Protein AF-0000000080796383 (afdb_homodimer)

pLDDT: mean 95.77, std 6.13, range [30.25, 98.94]

Organism: Ignicoccus hospitalis (strain KIN4/I / DSM 18386 / JCM 14125) (NCBI:txid453591)

Sequence (1208 aa):
MERKILFIDLSRTRIDEVEVDDYLHTRFLGGKGFCTYFIYKYAQPCADPYGPRNVAVIAAGALAGYAPASGKTCFGAVSPLTGLIHDSYAGEVLGPKLRMAGYDAIVITGKSEEPVYIYVTEEGTEILSADDIWGHSTSKATKVLKERHGKKSSVAVVGPAAENKVRYASVIVDYHRAAGRGGIGAIWASKGLKAVVVKAAKPLPEPALGRKAWREVATKLYKKFQALGSSFSRYGTNNGLVTADKLGMAPHYNFKYPHLGDVGELKGENVVKLAKGPHEVEDQSVFGYMCPIKCSKVVKDEGIKSEYEHLGMLGAADGIYKLMDVLKAIKIVNDLGLDSISSGNVIGWTAESEEKGLLNGVMKWGDGEKQRKLLEEIAYRKGIGAVLAEGVKRASEILGFGKEWAVHVKGLEAPAWDPRGLLGFGLSYATADVGASHLRGWPRPHRPPTDSALKALDSLLYDRDKTSVADHMGTCVFLAYDFPDWSELLKVVYGLDYDTEELRKLSQRTESLARLWALKVGYTSDDDTVPPRWMEPVPKGPNAGLKAFISWEDLEVSKREYYKRRGWSPREGVPLPSTLKSLDLHFAVEDAELLLRKLEPEYYMERKILFIDLSRTRIDEVEVDDYLHTRFLGGKGFCTYFIYKYAQPCADPYGPRNVAVIAAGALAGYAPASGKTCFGAVSPLTGLIHDSYAGEVLGPKLRMAGYDAIVITGKSEEPVYIYVTEEGTEILSADDIWGHSTSKATKVLKERHGKKSSVAVVGPAAENKVRYASVIVDYHRAAGRGGIGAIWASKGLKAVVVKAAKPLPEPALGRKAWREVATKLYKKFQALGSSFSRYGTNNGLVTADKLGMAPHYNFKYPHLGDVGELKGENVVKLAKGPHEVEDQSVFGYMCPIKCSKVVKDEGIKSEYEHLGMLGAADGIYKLMDVLKAIKIVNDLGLDSISSGNVIGWTAESEEKGLLNGVMKWGDGEKQRKLLEEIAYRKGIGAVLAEGVKRASEILGFGKEWAVHVKGLEAPAWDPRGLLGFGLSYATADVGASHLRGWPRPHRPPTDSALKALDSLLYDRDKTSVADHMGTCVFLAYDFPDWSELLKVVYGLDYDTEELRKLSQRTESLARLWALKVGYTSDDDTVPPRWMEPVPKGPNAGLKAFISWEDLEVSKREYYKRRGWSPREGVPLPSTLKSLDLHFAVEDAELLLRKLEPEYY

Secondary structure (DSSP, 8-state):
---EEEEEETTTTEEEEEE--HHHHHHT-STHHHHHHHHHHHSPTTS-TTSTT--EEEEE-TTTTTSTT---EEEEEE-TTTSSEEEEEE-SSHHHHHHHTT-SEEEEES--SS-EEEEEESS-EEEEE-TTTTT--HHHHHHHHHHHH-TT-EEEE--HHHHTT-TTB-EEETTTEEE-GGGHHHHHHHTTEEEEEEE--PPPPPPTT-HHHHHHHHHHHHHHHHHT--HHHHHTTTTHHHHHHHHT---HHHHTBS--S--TT--HHHHHHHBPPTTT-S-GGGG-TT-SS----EETTTTEEP-HHHIIIIIGGGT---HHHHHHHHHHHHHHTB-HHHHHHHHHHHHHHHHTTSS-SS--TT-HHHHHHHHHHHHTT-THHHHHTT-HHHHHHHHT--GGG--EETTEEP-S--GGGSTTHHHHHHH-SSSS-TTS---SS---S-S-GGGGHHHHHHHHHHHHHHHHHT--TTS---HHHHHHHHHHHH-----HHHHHHHHHHHHHHHHHHHHHTT--GGGS---GGGGSPP-SSTTTT--SSS-HHHHHHHHHHHHHHHTB-TTT-PBPHHHHHHTT-GGGHHHHHHHHHHHS----/---EEEEEETTTTEEEEEE--HHHHHHT-STHHHHHHHHHHHSPTTS-TTSTT--EEEEE-TTTTTSTT---EEEEEE-TTTSSEEEEEE-SSHHHHHHHTT-SEEEEES--SS-EEEEEESS-EEEEE-TTTTT--HHHHHHHHHHHH-TT-EEEE--HHHHTT-TTB-EEETTTEEE-GGGHHHHHHHTTEEEEEEE--PPPPPPTT-HHHHHHHHHHHHHHHHHT--HHHHHTTTTHHHHHHHTT---HHHHTBS--S--TT--HHHHHHHBPPTTT-S-GGGG-TT-SS----EETTTTEEP-HHHIIIIIGGGT---HHHHHHHHHHHHHHTB-HHHHHHHHHHHHHHHHTTSS-SS--TT-HHHHHHHHHHHHTT-THHHHHTT-HHHHHHHHT--GGG--EETTEEP-S--GGGSTTHHHHHHH-SSSS-TTS---SS---S-S-GGGGHHHHHHHHHHHHHHHHHT--TTS---HHHHHHHHHHHH-----HHHHHHHHHHHHHHHHHHHHHTT--GGGS---GGGGSPP-SSTTTT--SSS-HHHHHHHHHHHHHHHTB-TTT-PBPHHHHHHTT-GGGHHHHHHHHHHHS----

Radius of gyration: 31.51 Å; Cα contacts (8 Å, |Δi|>4): 3062; chains: 2; bounding box: 61×100×76 Å

Solvent-accessible surface area (backbone atoms only — not comparable to full-atom values): 56801 Å² total; per-residue (Å²): 129,92,47,25,32,38,39,34,32,41,59,76,70,43,79,44,80,40,72,60,49,70,63,52,56,70,61,31,53,13,4,46,26,47,32,47,49,50,35,69,69,63,29,52,69,52,35,60,42,62,42,47,51,32,31,42,27,42,15,18,11,57,34,30,70,66,39,58,25,8,9,32,18,25,42,19,23,50,14,63,42,54,68,28,62,29,78,21,49,30,46,16,50,47,19,27,26,35,40,25,29,57,27,44,29,39,40,40,33,37,36,31,94,55,46,22,27,38,42,36,27,67,89,46,74,46,82,41,81,25,64,90,45,62,79,31,35,25,50,57,38,45,52,53,50,25,70,74,71,33,82,84,36,35,37,37,26,34,9,36,9,4,68,57,57,16,24,41,3,7,29,33,29,70,76,68,32,46,21,25,56,48,6,49,12,14,42,37,31,51,26,19,36,43,34,44,35,37,42,42,81,47,77,65,78,75,30,61,59,31,64,67,57,38,49,54,53,35,50,52,51,39,49,52,56,44,66,64,52,51,78,33,43,73,36,25,48,26,38,42,44,55,52,24,27,71,54,20,12,18,25,28,54,53,50,65,34,26,29,79,90,68,62,70,47,46,38,20,67,57,52,49,72,44,26,47,52,85,86,63,47,85,62,66,52,70,37,34,33,65,37,74,53,45,34,64,38,38,26,58,100,71,67,42,67,64,38,24,53,45,50,22,15,53,8,34,10,32,46,28,44,50,47,69,53,35,52,52,42,51,47,49,29,52,28,32,13,41,15,48,38,47,50,14,43,40,50,11,39,44,20,52,36,27,74,71,64,78,44,80,94,72,40,59,72,42,43,52,69,52,49,48,50,46,54,51,25,22,32,67,29,40,76,70,18,14,48,53,23,49,33,45,55,51,30,21,60,46,53,70,48,57,62,58,56,31,60,33,15,61,42,26,40,39,58,53,63,40,33,31,27,27,31,25,30,33,58,22,27,17,65,31,71,61,14,29,43,80,78,41,19,64,32,65,74,86,39,58,20,86,50,61,39,62,79,26,44,69,40,25,53,52,34,25,26,49,45,41,38,30,40,19,31,4,35,49,85,86,49,89,73,51,60,68,58,52,26,52,48,36,29,28,46,68,61,38,91,47,52,59,69,58,46,40,44,42,24,51,45,47,51,46,52,37,44,50,49,35,47,67,45,30,50,49,48,85,53,51,37,71,32,55,53,50,63,43,56,30,82,48,63,90,36,47,63,31,15,21,44,77,38,75,66,45,48,54,54,36,51,31,50,50,21,50,75,68,39,19,36,61,80,58,46,47,48,31,51,68,46,30,49,76,61,70,36,62,89,52,29,64,58,33,54,52,47,43,53,71,76,54,56,74,76,122,128,92,48,26,33,38,39,34,32,42,60,77,71,42,79,45,80,40,74,59,49,70,62,53,55,70,59,32,51,14,4,46,27,47,30,46,50,51,35,70,70,62,28,52,71,52,35,61,42,63,42,47,52,30,31,42,26,42,15,18,10,57,34,30,70,66,39,58,24,7,9,33,18,26,42,19,24,50,14,63,43,55,67,28,63,29,78,22,50,29,45,15,50,50,18,27,28,36,41,24,29,58,30,44,31,40,41,40,34,36,36,31,95,54,44,20,27,38,41,37,28,65,88,45,74,46,81,41,82,26,65,90,46,62,79,32,35,25,50,58,38,45,51,54,50,26,70,73,70,32,80,83,36,34,37,38,28,34,9,37,9,4,68,59,55,17,23,41,4,7,30,35,29,70,76,69,30,46,22,25,56,49,7,50,11,14,43,36,31,50,26,20,36,44,34,43,37,35,43,42,81,48,77,65,80,77,31,62,59,31,62,67,56,38,50,53,54,34,49,52,51,39,50,53,58,45,65,64,53,50,80,32,43,72,38,25,49,25,38,41,43,54,53,25,28,72,55,19,12,18,25,26,55,52,49,64,33,27,30,78,89,68,63,72,48,48,38,22,68,56,51,50,72,43,26,47,51,84,86,64,47,84,62,66,53,67,35,33,33,65,38,75,55,44,35,63,40,38,27,56,100,70,68,40,68,63,40,25,53,45,49,22,16,54,8,33,10,32,47,28,47,51,46,68,51,34,52,53,42,50,46,48,28,52,30,32,11,40,14,48,38,47,50,13,44,41,50,11,39,44,19,52,36,26,73,72,65,78,44,79,93,73,40,60,72,41,42,51,67,51,49,48,52,46,53,51,25,22,31,67,28,39,77,70,18,13,47,53,24,50,33,46,56,51,29,21,61,48,52,71,49,57,64,58,58,32,60,34,15,62,42,27,41,37,56,52,64,38,32,33,26,27,32,24,30,32,57,23,26,17,66,33,71,62,15,29,42,80,76,41,20,64,32,65,73,87,40,59,19,86,50,61,40,60,80,26,44,68,40,24,53,50,35,25,26,50,46,39,37,31,40,18,31,4,36,48,85,87,50,88,75,52,59,69,57,53,26,52,49,38,29,28,46,69,60,39,91,48,51,61,68,60,45,40,46,41,27,51,43,46,48,45,54,38,46,50,49,35,46,66,43,29,50,51,47,84,52,50,37,72,33,56,52,50,63,42,54,30,80,49,66,88,36,48,62,31,15,22,46,78,38,75,64,43,49,55,54,35,50,29,50,51,22,49,76,69,38,19,38,61,78,58,47,47,51,32,51,69,44,30,50,75,59,70,36,62,89,52,29,63,59,33,54,52,48,43,54,70,76,52,55,76,77,121

Nearest PDB structures (foldseek):
  1aor-assembly1_B  TM=9.214E-01  e=1.425E-47  Pyrococcus furiosus
  1b4n-assembly1_D  TM=9.292E-01  e=7.578E-45  Pyrococcus furiosus
  6x6u-assembly1_C  TM=8.856E-01  e=2.148E-41  Pyrococcus furiosus COM1
  8c0z-assembly1_A  TM=9.090E-01  e=2.581E-39  Aromatoleum aromaticum
  4z3w-assembly1_C  TM=8.471E-01  e=1.278E-35  Geobacter metallireducens GS-15

InterPro domains:
  IPR001203 Aldehyde ferredoxin oxidoreductase, C-terminal [PF01314] (219-585)
  IPR013983 Aldehyde ferredoxin oxidoreductase, N-terminal [PF02730] (4-199)
  IPR013983 Aldehyde ferredoxin oxidoreductase, N-terminal [SM00790] (1-202)
  IPR013984 Aldehyde ferredoxin oxidoreductase, domain 2 [G3DSA:1.10.569.10] (236-418)
  IPR013985 Aldehyde ferredoxin oxidoreductase, domain 3 [G3DSA:1.10.599.10] (234-585)
  IPR036021 Aldehyde ferredoxin oxidoreductase-like, C-terminal [SSF48310] (211-593)
  IPR036503 Aldehyde ferredoxin oxidoreductase, N-terminal domain superfamily [G3DSA:3.60.9.10] (1-205)
  IPR036503 Aldehyde ferredoxin oxidoreductase, N-terminal domain superfamily [SSF56228] (3-203)
  IPR051919 Tungsten-dependent aldehyde ferredoxin oxidoreductase [PTHR30038] (2-586)

Foldseek 3Di:
DWAWEWEAEQAVRDIDIDTDDPCLCQQQQKFLSVLLVCQLVQADQQPQLLAQRKKWKKFQFNCQPLAAQQFWIWIWIQANQQSFTDTFIWGFRQQVLCQLLRHGMYMYGAAHPAAWEWEGHVVGIHIGHPNVCAQFFPVVSLVVVCVVPHVPKKKWFWFLLLLQLLRQFWIAIPLAITSTGRNSSVSCNSRSYGMYIGDGDHDHDAFPQGPVLSCVLNVVQQVVQLVVADPLLQQNQQQVQVVQQQLLFFCALLNLASHDPDLACSHSVNLSVQFDDCVPDPDNSCQGDNYSRSRWTQGPPLRHTDHNLLCRQVDRLQQARDPVLSSVLSSLCSRRRHRSNQLSNLLSLVQVCVVVVNDPPQGHRRPSPSSSVLSVCLSNVHDCSVLSSSTQVSSCVVSVHRLQSRFKFSSIHATGTQLQSFQLQQLQQLLDLSIHDSLQFDFDDGDGNPDQSLVRLVRRLQSNLFSLLCSNRSRDPSGPDDQVSVQSSCCRRPVDRDHSVSSSLSSLQSSLSSLLSCVSNPDWSVSSGTRNSQQDANCDHPSGGTHSHPDPVSSLVSNLVSLVVSCADSGTSRRALVSCVVSVNNVCSVSSVVSCCVVVPPPD/DWAWEWEAEQAVRDIDIDTDDPCLCQQQQKFLSVLLVCQLVQADQQPQLLAQRKKWKKFQFNCQPLAAQLFWIWIWIQANQQSFTDTFIWGFRQQVLCQLLRHGMYMYGAAHPAAWEWEGEVVGIHIGHPNVCAQFFPVVSLVVVCVVPHVPKKKWFWFLLLLQLLRQFWIDIPLAITSTGRNSSVSCNSRSYGMYIGDGDHDHDAFPQGPVLSCVLNVVQQVVQLVVADPLLQQNQQQVQVVQQQLLFFCALLNLASHDPDLACSHSVNQSVQFDDCVPDPDNSCQHDNYSRSRWTQGPPLRHTDHNLLCRQLDRLQQARDPVLSSVLSSLCSRRRHRSNQLSNLLSLVQVCVVVVNDPPQGHRRPSPSSSVLSVCLSNVHDCSVLSSSTQVSSCVVSVHRLQSRFKASSIHATRTQLQRFQLQQLQQLLPLSIHDSLQFDFDDGGGNPDQSLVRLVRRLQSNLQSLLCSNRSRDPSGPDDQVSVQSSCCRRPVDRDHSVSSSLSSLQSSLSSLLSCLSNPDWSVSSGTRNSQQDANCDHPSGGTHSHPDPVSSLVSNLVSLVVSCADSGTSHRALVSCVVSVNNVCSVSSVVSCCVVVPPPD

Structure (mmCIF, N/CA/C/O backbone):
data_AF-0000000080796383-model_v1
#
loop_
_entity.id
_entity.type
_entity.pdbx_description
1 polymer 'Aldehyde ferredoxin oxidoreductase'
#
loop_
_atom_site.group_PDB
_atom_site.id
_atom_site.type_symbol
_atom_site.label_atom_id
_atom_site.label_alt_id
_atom_site.label_comp_id
_atom_site.label_a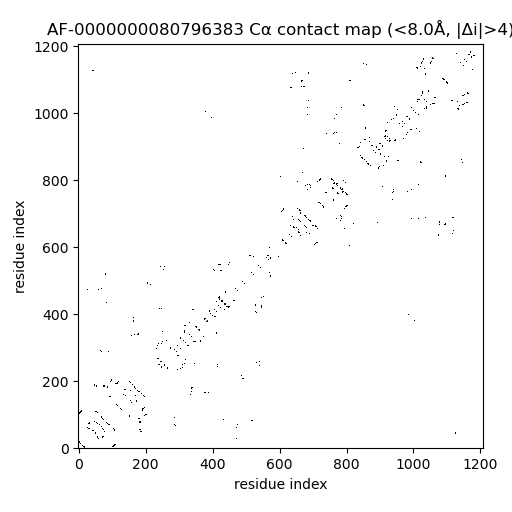sym_id
_atom_site.label_entity_id
_atom_site.label_seq_id
_atom_site.pdbx_PDB_ins_code
_atom_site.Cartn_x
_atom_site.Cartn_y
_atom_site.Cartn_z
_atom_site.occupancy
_atom_site.B_iso_or_equiv
_atom_site.auth_seq_id
_atom_site.auth_comp_id
_atom_site.auth_asym_id
_atom_site.auth_atom_id
_atom_site.pdbx_PDB_model_num
ATOM 1 N N . MET A 1 1 ? 11.141 41.75 -6.754 1 75.19 1 MET A N 1
ATOM 2 C CA . MET A 1 1 ? 11.758 40.938 -5.707 1 75.19 1 MET A CA 1
ATOM 3 C C . MET A 1 1 ? 12.18 39.562 -6.254 1 75.19 1 MET A C 1
ATOM 5 O O . MET A 1 1 ? 11.391 38.906 -6.922 1 75.19 1 MET A O 1
ATOM 9 N N . GLU A 1 2 ? 13.398 39.312 -6.098 1 85.06 2 GLU A N 1
ATOM 10 C CA . GLU A 1 2 ? 13.938 38.031 -6.535 1 85.06 2 GLU A CA 1
ATOM 11 C C . GLU A 1 2 ? 13.711 36.938 -5.48 1 85.06 2 GLU A C 1
ATOM 13 O O . GLU A 1 2 ? 14.055 37.125 -4.312 1 85.06 2 GLU A O 1
ATOM 18 N N . ARG A 1 3 ? 12.953 35.906 -5.797 1 94.88 3 ARG A N 1
ATOM 19 C CA . ARG A 1 3 ? 12.68 34.75 -4.93 1 94.88 3 ARG A CA 1
ATOM 20 C C . ARG A 1 3 ? 13.398 33.5 -5.43 1 94.88 3 ARG A C 1
ATOM 22 O O . ARG A 1 3 ? 13.609 33.344 -6.633 1 94.88 3 ARG A O 1
ATOM 29 N N . LYS A 1 4 ? 13.828 32.719 -4.488 1 96.75 4 LYS A N 1
ATOM 30 C CA . LYS A 1 4 ? 14.633 31.578 -4.867 1 96.75 4 LYS A CA 1
ATOM 31 C C . LYS A 1 4 ? 14.164 30.328 -4.129 1 96.75 4 LYS A C 1
ATOM 33 O O . LYS A 1 4 ? 13.609 30.406 -3.033 1 96.75 4 LYS A O 1
ATOM 38 N N . ILE A 1 5 ? 14.367 29.172 -4.777 1 97.69 5 ILE A N 1
ATOM 39 C CA . ILE A 1 5 ? 14.125 27.844 -4.215 1 97.69 5 ILE A CA 1
ATOM 40 C C . ILE A 1 5 ? 15.43 27.062 -4.168 1 97.69 5 ILE A C 1
ATOM 42 O O . ILE A 1 5 ? 16.203 27.062 -5.129 1 97.69 5 ILE A O 1
ATOM 46 N N . LEU A 1 6 ? 15.695 26.453 -3.07 1 97.88 6 LEU A N 1
ATOM 47 C CA . LEU A 1 6 ? 16.828 25.547 -2.939 1 97.88 6 LEU A CA 1
ATOM 48 C C . LEU A 1 6 ? 16.422 24.125 -3.303 1 97.88 6 LEU A C 1
ATOM 50 O O . LEU A 1 6 ? 15.516 23.547 -2.688 1 97.88 6 LEU A O 1
ATOM 54 N N . PHE A 1 7 ? 17.047 23.594 -4.316 1 97.69 7 PHE A N 1
ATOM 55 C CA . PHE A 1 7 ? 16.891 22.188 -4.656 1 97.69 7 PHE A CA 1
ATOM 56 C C . PHE A 1 7 ? 18.078 21.359 -4.156 1 97.69 7 PHE A C 1
ATOM 58 O O . PHE A 1 7 ? 19.219 21.625 -4.523 1 97.69 7 PHE A O 1
ATOM 65 N N . ILE A 1 8 ? 17.797 20.375 -3.355 1 97.88 8 ILE A N 1
ATOM 66 C CA . ILE A 1 8 ? 18.859 19.562 -2.77 1 97.88 8 ILE A CA 1
ATOM 67 C C . ILE A 1 8 ? 18.625 18.094 -3.119 1 97.88 8 ILE A C 1
ATOM 69 O O . ILE A 1 8 ? 17.578 17.531 -2.811 1 97.88 8 ILE A O 1
ATOM 73 N N . ASP A 1 9 ? 19.531 17.469 -3.758 1 96.69 9 ASP A N 1
ATOM 74 C CA . ASP A 1 9 ? 19.531 16.031 -4.016 1 96.69 9 ASP A CA 1
ATOM 75 C C . ASP A 1 9 ? 20.484 15.305 -3.07 1 96.69 9 ASP A C 1
ATOM 77 O O . ASP A 1 9 ? 21.719 15.383 -3.229 1 96.69 9 ASP A O 1
ATOM 81 N N . LEU A 1 10 ? 19.984 14.539 -2.184 1 97 10 LEU A N 1
ATOM 82 C CA . LEU A 1 10 ? 20.797 13.93 -1.133 1 97 10 LEU A CA 1
ATOM 83 C C . LEU A 1 10 ? 21.547 12.719 -1.661 1 97 10 LEU A C 1
ATOM 85 O O . LEU A 1 10 ? 22.547 12.297 -1.075 1 97 10 LEU A O 1
ATOM 89 N N . SER A 1 11 ? 21.016 12.047 -2.697 1 94 11 SER A N 1
ATOM 90 C CA . SER A 1 11 ? 21.734 10.914 -3.281 1 94 11 SER A CA 1
ATOM 91 C C . SER A 1 11 ? 23.047 11.352 -3.912 1 94 11 SER A C 1
ATOM 93 O O . SER A 1 11 ? 24.047 10.641 -3.812 1 94 11 SER A O 1
ATOM 95 N N . ARG A 1 12 ? 23.094 12.578 -4.598 1 92.19 12 ARG A N 1
ATOM 96 C CA . ARG A 1 12 ? 24.266 13.078 -5.324 1 92.19 12 ARG A CA 1
ATOM 97 C C . ARG A 1 12 ? 24.984 14.164 -4.527 1 92.19 12 ARG A C 1
ATOM 99 O O . ARG A 1 12 ? 26 14.68 -4.965 1 92.19 12 ARG A O 1
ATOM 106 N N . THR A 1 13 ? 24.438 14.516 -3.422 1 93.25 13 THR A N 1
ATOM 107 C CA . THR A 1 13 ? 24.953 15.609 -2.602 1 93.25 13 THR A CA 1
ATOM 108 C C . THR A 1 13 ? 25.109 16.891 -3.428 1 93.25 13 THR A C 1
ATOM 110 O O . THR A 1 13 ? 26.172 17.5 -3.445 1 93.25 13 THR A O 1
ATOM 113 N N . ARG A 1 14 ? 24.031 17.266 -4.039 1 95.44 14 ARG A N 1
ATOM 114 C CA . ARG A 1 14 ? 24 18.438 -4.914 1 95.44 14 ARG A CA 1
ATOM 115 C C . ARG A 1 14 ? 23.016 19.484 -4.402 1 95.44 14 ARG A C 1
ATOM 117 O O . ARG A 1 14 ? 21.922 19.141 -3.936 1 95.44 14 ARG A O 1
ATOM 124 N N . ILE A 1 15 ? 23.391 20.766 -4.473 1 97.19 15 ILE A N 1
ATOM 125 C CA . ILE A 1 15 ? 22.578 21.906 -4.07 1 97.19 15 ILE A CA 1
ATOM 126 C C . ILE A 1 15 ? 22.453 22.891 -5.227 1 97.19 15 ILE A C 1
ATOM 128 O O . ILE A 1 15 ? 23.453 23.391 -5.727 1 97.19 15 ILE A O 1
ATOM 132 N N . ASP A 1 16 ? 21.266 23.125 -5.656 1 96.69 16 ASP A N 1
ATOM 133 C CA . ASP A 1 16 ? 21 24.078 -6.73 1 96.69 16 ASP A CA 1
ATOM 134 C C . ASP A 1 16 ? 20.062 25.188 -6.262 1 96.69 16 ASP A C 1
ATOM 136 O O . ASP A 1 16 ? 19.109 24.938 -5.516 1 96.69 16 ASP A O 1
ATOM 140 N N . GLU A 1 17 ? 20.359 26.375 -6.641 1 96.19 17 GLU A N 1
ATOM 141 C CA . GLU A 1 17 ? 19.469 27.516 -6.43 1 96.19 17 GLU A CA 1
ATOM 142 C C . GLU A 1 17 ? 18.703 27.875 -7.707 1 96.19 17 GLU A C 1
ATOM 144 O O . GLU A 1 17 ? 19.312 28.031 -8.766 1 96.19 17 GLU A O 1
ATOM 149 N N . VAL A 1 18 ? 17.438 27.906 -7.555 1 96 18 VAL A N 1
ATOM 150 C CA . VAL A 1 18 ? 16.609 28.188 -8.727 1 96 18 VAL A CA 1
ATOM 151 C C . VAL A 1 18 ? 15.719 29.391 -8.453 1 96 18 VAL A C 1
ATOM 153 O O . VAL A 1 18 ? 15.07 29.469 -7.406 1 96 18 VAL A O 1
ATOM 156 N N . GLU A 1 19 ? 15.688 30.281 -9.445 1 96.5 19 GLU A N 1
ATOM 157 C CA . GLU A 1 19 ? 14.812 31.453 -9.32 1 96.5 19 GLU A CA 1
ATOM 158 C C . GLU A 1 19 ? 13.352 31.062 -9.516 1 96.5 19 GLU A C 1
ATOM 160 O O . GLU A 1 19 ? 13.031 30.234 -10.367 1 96.5 19 GLU A O 1
ATOM 165 N N . VAL A 1 20 ? 12.508 31.641 -8.672 1 95.5 20 VAL A N 1
ATOM 166 C CA . VAL A 1 20 ? 11.078 31.438 -8.836 1 95.5 20 VAL A CA 1
ATOM 167 C C . VAL A 1 20 ? 10.586 32.188 -10.086 1 95.5 20 VAL A C 1
ATOM 169 O O . VAL A 1 20 ? 10.758 33.375 -10.203 1 95.5 20 VAL A O 1
ATOM 172 N N . ASP A 1 21 ? 9.977 31.484 -11.016 1 95.44 21 ASP A N 1
ATOM 173 C CA . ASP A 1 21 ? 9.5 32.125 -12.242 1 95.44 21 ASP A CA 1
ATOM 174 C C . ASP A 1 21 ? 8.164 32.812 -12.008 1 95.44 21 ASP A C 1
ATOM 176 O O . ASP A 1 21 ? 7.605 32.75 -10.914 1 95.44 21 ASP A O 1
ATOM 180 N N . ASP A 1 22 ? 7.676 33.469 -12.992 1 96.31 22 ASP A N 1
ATOM 181 C CA . ASP A 1 22 ? 6.457 34.25 -12.891 1 96.31 22 ASP A CA 1
ATOM 182 C C . ASP A 1 22 ? 5.246 33.375 -12.594 1 96.31 22 ASP A C 1
ATOM 184 O O . ASP A 1 22 ? 4.336 33.781 -11.867 1 96.31 22 ASP A O 1
ATOM 188 N N . TYR A 1 23 ? 5.227 32.281 -13.156 1 96.94 23 TYR A N 1
ATOM 189 C CA . TYR A 1 23 ? 4.105 31.375 -12.977 1 96.94 23 TYR A CA 1
ATOM 190 C C . TYR A 1 23 ? 3.982 30.938 -11.523 1 96.94 23 TYR A C 1
ATOM 192 O O . TYR A 1 23 ? 2.922 31.094 -10.906 1 96.94 23 TYR A O 1
ATOM 200 N N . LEU A 1 24 ? 5.078 30.469 -10.945 1 96.44 24 LEU A N 1
ATOM 201 C CA . LEU A 1 24 ? 5.062 30.047 -9.555 1 96.44 24 LEU A CA 1
ATOM 202 C C . LEU A 1 24 ? 4.801 31.219 -8.625 1 96.44 24 LEU A C 1
ATOM 204 O O . LEU A 1 24 ? 4.086 31.094 -7.629 1 96.44 24 LEU A O 1
ATOM 208 N N . HIS A 1 25 ? 5.355 32.344 -8.992 1 96.38 25 HIS A N 1
ATOM 209 C CA . HIS A 1 25 ? 5.242 33.562 -8.188 1 96.38 25 HIS A CA 1
ATOM 210 C C . HIS A 1 25 ? 3.795 34.031 -8.109 1 96.38 25 HIS A C 1
ATOM 212 O O . HIS A 1 25 ? 3.371 34.594 -7.09 1 96.38 25 HIS A O 1
ATOM 218 N N . THR A 1 26 ? 3.033 33.75 -9.141 1 97.06 26 THR A N 1
ATOM 219 C CA . THR A 1 26 ? 1.699 34.344 -9.203 1 97.06 26 THR A CA 1
ATOM 220 C C . THR A 1 26 ? 0.631 33.281 -8.961 1 97.06 26 THR A C 1
ATOM 222 O O . THR A 1 26 ? -0.441 33.562 -8.43 1 97.06 26 THR A O 1
ATOM 225 N N . ARG A 1 27 ? 0.897 32.031 -9.289 1 98 27 ARG A N 1
ATOM 226 C CA . ARG A 1 27 ? -0.158 31.031 -9.25 1 98 27 ARG A CA 1
ATOM 227 C C . ARG A 1 27 ? -0.08 30.219 -7.965 1 98 27 ARG A C 1
ATOM 229 O O . ARG A 1 27 ? -1.07 29.609 -7.551 1 98 27 ARG A O 1
ATOM 236 N N . PHE A 1 28 ? 1.063 30.203 -7.27 1 98.38 28 PHE A N 1
ATOM 237 C CA . PHE A 1 28 ? 1.197 29.344 -6.102 1 98.38 28 PHE A CA 1
ATOM 238 C C . PHE A 1 28 ? 1.712 30.125 -4.902 1 98.38 28 PHE A C 1
ATOM 240 O O . PHE A 1 28 ? 1.471 29.75 -3.754 1 98.38 28 PHE A O 1
ATOM 247 N N . LEU A 1 29 ? 2.479 31.188 -5.102 1 97.5 29 LEU A N 1
ATOM 248 C CA . LEU A 1 29 ? 2.861 32.281 -4.207 1 97.5 29 LEU A CA 1
ATOM 249 C C . LEU A 1 29 ? 3.793 31.781 -3.109 1 97.5 29 LEU A C 1
ATOM 251 O O . LEU A 1 29 ? 4.793 32.438 -2.791 1 97.5 29 LEU A O 1
ATOM 255 N N . GLY A 1 30 ? 3.393 30.719 -2.35 1 97.81 30 GLY A N 1
ATOM 256 C CA . GLY A 1 30 ? 4.219 30.234 -1.251 1 97.81 30 GLY A CA 1
ATOM 257 C C . GLY A 1 30 ? 3.506 29.25 -0.354 1 97.81 30 GLY A C 1
ATOM 258 O O . GLY A 1 30 ? 2.367 28.859 -0.627 1 97.81 30 GLY A O 1
ATOM 259 N N . GLY A 1 31 ? 4.199 28.75 0.749 1 98.38 31 GLY A N 1
ATOM 260 C CA . GLY A 1 31 ? 3.588 27.844 1.709 1 98.38 31 GLY A CA 1
ATOM 261 C C . GLY A 1 31 ? 2.955 26.625 1.062 1 98.38 31 GLY A C 1
ATOM 262 O O . GLY A 1 31 ? 3.625 25.875 0.343 1 98.38 31 GLY A O 1
ATOM 263 N N . LYS A 1 32 ? 1.696 26.531 1.201 1 98.62 32 LYS A N 1
ATOM 264 C CA . LYS A 1 32 ? 0.923 25.406 0.66 1 98.62 32 LYS A CA 1
ATOM 265 C C . LYS A 1 32 ? 1.08 25.312 -0.855 1 98.62 32 LYS A C 1
ATOM 267 O O . LYS A 1 32 ? 1.145 24.219 -1.412 1 98.62 32 LYS A O 1
ATOM 272 N N . GLY A 1 33 ? 1.099 26.469 -1.484 1 98.81 33 GLY A N 1
ATOM 273 C CA . GLY A 1 33 ? 1.232 26.484 -2.932 1 98.81 33 GLY A CA 1
ATOM 274 C C . GLY A 1 33 ? 2.498 25.812 -3.424 1 98.81 33 GLY A C 1
ATOM 275 O O . GLY A 1 33 ? 2.445 24.938 -4.293 1 98.81 33 GLY A O 1
ATOM 276 N N . PHE A 1 34 ? 3.641 26.188 -2.873 1 98.69 34 PHE A N 1
ATOM 277 C CA . PHE A 1 34 ? 4.914 25.609 -3.275 1 98.69 34 PHE A CA 1
ATOM 278 C C . PHE A 1 34 ? 4.98 24.125 -2.889 1 98.69 34 PHE A C 1
ATOM 280 O O . PHE A 1 34 ? 5.426 23.297 -3.676 1 98.69 34 PHE A O 1
ATOM 287 N N . CYS A 1 35 ? 4.48 23.75 -1.696 1 98.69 35 CYS A N 1
ATOM 288 C CA . CYS A 1 35 ? 4.48 22.359 -1.271 1 98.69 35 CYS A CA 1
ATOM 289 C C . CYS A 1 35 ? 3.709 21.5 -2.258 1 98.69 35 CYS A C 1
ATOM 291 O O . CYS A 1 35 ? 4.238 20.5 -2.762 1 98.69 35 CYS A O 1
ATOM 293 N N . THR A 1 36 ? 2.516 21.906 -2.58 1 98.81 36 THR A N 1
ATOM 294 C CA . THR A 1 36 ? 1.648 21.109 -3.439 1 98.81 36 THR A CA 1
ATOM 295 C C . THR A 1 36 ? 2.232 20.984 -4.844 1 98.81 36 THR A C 1
ATOM 297 O O . THR A 1 36 ? 2.264 19.906 -5.426 1 98.81 36 THR A O 1
ATOM 300 N N . TYR A 1 37 ? 2.705 22.125 -5.332 1 98.5 37 TYR A N 1
ATOM 301 C CA . TYR A 1 37 ? 3.23 22.156 -6.695 1 98.5 37 TYR A CA 1
ATOM 302 C C . TYR A 1 37 ? 4.434 21.234 -6.836 1 98.5 37 TYR A C 1
ATOM 304 O O . TYR A 1 37 ? 4.477 20.406 -7.738 1 98.5 37 TYR A O 1
ATOM 312 N N . PHE A 1 38 ? 5.387 21.391 -5.98 1 98.19 38 PHE A N 1
ATOM 313 C CA . PHE A 1 38 ? 6.641 20.656 -6.133 1 98.19 38 PHE A CA 1
ATOM 314 C C . PHE A 1 38 ? 6.438 19.172 -5.871 1 98.19 38 PHE A C 1
ATOM 316 O O . PHE A 1 38 ? 7.086 18.328 -6.496 1 98.19 38 PHE A O 1
ATOM 323 N N . ILE A 1 39 ? 5.57 18.781 -4.984 1 98.44 39 ILE A N 1
ATOM 324 C CA . ILE A 1 39 ? 5.301 17.375 -4.746 1 98.44 39 ILE A CA 1
ATOM 325 C C . ILE A 1 39 ? 4.609 16.766 -5.965 1 98.44 39 ILE A C 1
ATOM 327 O O . ILE A 1 39 ? 4.996 15.695 -6.441 1 98.44 39 ILE A O 1
ATOM 331 N N . TYR A 1 40 ? 3.574 17.469 -6.477 1 97.62 40 TYR A N 1
ATOM 332 C CA . TYR A 1 40 ? 2.863 16.984 -7.652 1 97.62 40 TYR A CA 1
ATOM 333 C C . TYR A 1 40 ? 3.814 16.797 -8.828 1 97.62 40 TYR A C 1
ATOM 335 O O . TYR A 1 40 ? 3.689 15.844 -9.594 1 97.62 40 TYR A O 1
ATOM 343 N N . LYS A 1 41 ? 4.734 17.703 -8.891 1 94.44 41 LYS A N 1
ATOM 344 C CA . LYS A 1 41 ? 5.613 17.734 -10.055 1 94.44 41 LYS A CA 1
ATOM 345 C C . LYS A 1 41 ? 6.738 16.719 -9.938 1 94.44 41 LYS A C 1
ATOM 347 O O . LYS A 1 41 ? 7.141 16.109 -10.93 1 94.44 41 LYS A O 1
ATOM 352 N N . TYR A 1 42 ? 7.219 16.484 -8.688 1 93.69 42 TYR A N 1
ATOM 353 C CA . TYR A 1 42 ? 8.5 15.789 -8.609 1 93.69 42 TYR A CA 1
ATOM 354 C C . TYR A 1 42 ? 8.352 14.438 -7.926 1 93.69 42 TYR A C 1
ATOM 356 O O . TYR A 1 42 ? 9.219 13.57 -8.062 1 93.69 42 TYR A O 1
ATOM 364 N N . ALA A 1 43 ? 7.344 14.195 -7.168 1 94.94 43 ALA A N 1
ATOM 365 C CA . ALA A 1 43 ? 7.152 12.883 -6.562 1 94.94 43 ALA A CA 1
ATOM 366 C C . ALA A 1 43 ? 6.562 11.898 -7.57 1 94.94 43 ALA A C 1
ATOM 368 O O . ALA A 1 43 ? 5.914 12.305 -8.539 1 94.94 43 ALA A O 1
ATOM 369 N N . GLN A 1 44 ? 6.797 10.664 -7.363 1 91.38 44 GLN A N 1
ATOM 370 C CA . GLN A 1 44 ? 6.227 9.617 -8.211 1 91.38 44 GLN A CA 1
ATOM 371 C C . GLN A 1 44 ? 4.996 8.992 -7.559 1 91.38 44 GLN A C 1
ATOM 373 O O . GLN A 1 44 ? 5.09 8.414 -6.473 1 91.38 44 GLN A O 1
ATOM 378 N N . PRO A 1 45 ? 3.885 9.055 -8.234 1 92.44 45 PRO A N 1
ATOM 379 C CA . PRO A 1 45 ? 2.684 8.438 -7.672 1 92.44 45 PRO A CA 1
ATOM 380 C C . PRO A 1 45 ? 2.838 6.934 -7.465 1 92.44 45 PRO A C 1
ATOM 382 O O . PRO A 1 45 ? 3.451 6.254 -8.289 1 92.44 45 PRO A O 1
ATOM 385 N N . CYS A 1 46 ? 2.371 6.422 -6.363 1 91.19 46 CYS A N 1
ATOM 386 C CA . CYS A 1 46 ? 2.246 5.012 -6.02 1 91.19 46 CYS A CA 1
ATOM 387 C C . CYS A 1 46 ? 3.605 4.414 -5.672 1 91.19 46 CYS A C 1
ATOM 389 O O . CYS A 1 46 ? 3.697 3.238 -5.312 1 91.19 46 CYS A O 1
ATOM 391 N N . ALA A 1 47 ? 4.652 5.164 -5.785 1 91.12 47 ALA A N 1
ATOM 392 C CA . ALA A 1 47 ? 5.949 4.684 -5.312 1 91.12 47 ALA A CA 1
ATOM 393 C C . ALA A 1 47 ? 5.957 4.535 -3.793 1 91.12 47 ALA A C 1
ATOM 395 O O . ALA A 1 47 ? 5.113 5.105 -3.102 1 91.12 47 ALA A O 1
ATOM 396 N N . ASP A 1 48 ? 6.867 3.736 -3.295 1 92.69 48 ASP A N 1
ATOM 397 C CA . ASP A 1 48 ? 7.062 3.652 -1.851 1 92.69 48 ASP A CA 1
ATOM 398 C C . ASP A 1 48 ? 7.355 5.027 -1.255 1 92.69 48 ASP A C 1
ATOM 400 O O . ASP A 1 48 ? 8.344 5.672 -1.616 1 92.69 48 ASP A O 1
ATOM 404 N N . PRO A 1 49 ? 6.559 5.441 -0.363 1 96.75 49 PRO A N 1
ATOM 405 C CA . PRO A 1 49 ? 6.781 6.781 0.184 1 96.75 49 PRO A CA 1
ATOM 406 C C . PRO A 1 49 ? 8.133 6.922 0.883 1 96.75 49 PRO A C 1
ATOM 408 O O . PRO A 1 49 ? 8.664 8.031 0.988 1 96.75 49 PRO A O 1
ATOM 411 N N . TYR A 1 50 ? 8.703 5.867 1.406 1 96.94 50 TYR A N 1
ATOM 412 C CA . TYR A 1 50 ? 9.984 5.93 2.102 1 96.94 50 TYR A CA 1
ATOM 413 C C . TYR A 1 50 ? 11.141 5.852 1.118 1 96.94 50 TYR A C 1
ATOM 415 O O . TYR A 1 50 ? 12.305 5.949 1.512 1 96.94 50 TYR A O 1
ATOM 423 N N . GLY A 1 51 ? 10.82 5.777 -0.123 1 93.31 51 GLY A N 1
ATOM 424 C CA . GLY A 1 51 ? 11.844 5.641 -1.147 1 93.31 51 GLY A CA 1
ATOM 425 C C . GLY A 1 51 ? 12.359 6.973 -1.657 1 93.31 51 GLY A C 1
ATOM 426 O O . GLY A 1 51 ? 11.836 8.023 -1.294 1 93.31 51 GLY A O 1
ATOM 427 N N . PRO A 1 52 ? 13.336 6.934 -2.555 1 91.38 52 PRO A N 1
ATOM 428 C CA . PRO A 1 52 ? 13.992 8.148 -3.035 1 91.38 52 PRO A CA 1
ATOM 429 C C . PRO A 1 52 ? 13.117 8.969 -3.973 1 91.38 52 PRO A C 1
ATOM 431 O O . PRO A 1 52 ? 13.414 10.141 -4.238 1 91.38 52 PRO A O 1
ATOM 434 N N . ARG A 1 53 ? 12.023 8.414 -4.426 1 91.44 53 ARG A N 1
ATOM 435 C CA . ARG A 1 53 ? 11.203 9.086 -5.422 1 91.44 53 ARG A CA 1
ATOM 436 C C . ARG A 1 53 ? 10.141 9.953 -4.758 1 91.44 53 ARG A C 1
ATOM 438 O O . ARG A 1 53 ? 9.359 10.625 -5.441 1 91.44 53 ARG A O 1
ATOM 445 N N . ASN A 1 54 ? 10.062 9.922 -3.473 1 96 54 ASN A N 1
ATOM 446 C CA . ASN A 1 54 ? 9.305 10.922 -2.73 1 96 54 ASN A CA 1
ATOM 447 C C . ASN A 1 54 ? 10.094 12.227 -2.58 1 96 54 ASN A C 1
ATOM 449 O O . ASN A 1 54 ? 11.297 12.258 -2.844 1 96 54 ASN A O 1
ATOM 453 N N . VAL A 1 55 ? 9.312 13.312 -2.295 1 96.94 55 VAL A N 1
ATOM 454 C CA . VAL A 1 55 ? 9.906 14.641 -2.18 1 96.94 55 VAL A CA 1
ATOM 455 C C . VAL A 1 55 ? 9.492 15.281 -0.854 1 96.94 55 VAL A C 1
ATOM 457 O O . VAL A 1 55 ? 8.344 15.141 -0.424 1 96.94 55 VAL A O 1
ATOM 460 N N . ALA A 1 56 ? 10.461 15.859 -0.175 1 98.56 56 ALA A N 1
ATOM 461 C CA . ALA A 1 56 ? 10.156 16.672 1 1 98.56 56 ALA A CA 1
ATOM 462 C C . ALA A 1 56 ? 10.32 18.156 0.696 1 98.56 56 ALA A C 1
ATOM 464 O O . ALA A 1 56 ? 11.289 18.562 0.049 1 98.56 56 ALA A O 1
ATOM 465 N N . VAL A 1 57 ? 9.352 18.938 1.132 1 98.81 57 VAL A N 1
ATOM 466 C CA . VAL A 1 57 ? 9.375 20.375 0.839 1 98.81 57 VAL A CA 1
ATOM 467 C C . VAL A 1 57 ? 9.211 21.172 2.133 1 98.81 57 VAL A C 1
ATOM 469 O O . VAL A 1 57 ? 8.398 20.812 2.988 1 98.81 57 VAL A O 1
ATOM 472 N N . ILE A 1 58 ? 10.008 22.109 2.361 1 98.75 58 ILE A N 1
ATOM 473 C CA . ILE A 1 58 ? 9.82 23.156 3.357 1 98.75 58 ILE A CA 1
ATOM 474 C C . ILE A 1 58 ? 9.578 24.5 2.658 1 98.75 58 ILE A C 1
ATOM 476 O O . ILE A 1 58 ? 10.414 24.953 1.867 1 98.75 58 ILE A O 1
ATOM 480 N N . ALA A 1 59 ? 8.469 25.125 2.936 1 98.81 59 ALA A N 1
ATOM 481 C CA . ALA A 1 59 ? 8.148 26.359 2.213 1 98.81 59 ALA A CA 1
ATOM 482 C C . ALA A 1 59 ? 7.648 27.438 3.164 1 98.81 59 ALA A C 1
ATOM 484 O O . ALA A 1 59 ? 6.664 27.234 3.881 1 98.81 59 ALA A O 1
ATOM 485 N N . ALA A 1 60 ? 8.312 28.531 3.129 1 98.19 60 ALA A N 1
ATOM 486 C CA . ALA A 1 60 ? 7.812 29.719 3.83 1 98.19 60 ALA A CA 1
ATOM 487 C C . ALA A 1 60 ? 6.555 30.266 3.162 1 98.19 60 ALA A C 1
ATOM 489 O O . ALA A 1 60 ? 6.391 30.156 1.945 1 98.19 60 ALA A O 1
ATOM 490 N N . GLY A 1 61 ? 5.66 30.797 3.959 1 98 61 GLY A N 1
ATOM 491 C CA . GLY A 1 61 ? 4.527 31.5 3.367 1 98 61 GLY A CA 1
ATOM 492 C C . GLY A 1 61 ? 4.938 32.688 2.52 1 98 61 GLY A C 1
ATOM 493 O O . GLY A 1 61 ? 6 33.281 2.732 1 98 61 GLY A O 1
ATOM 494 N N . ALA A 1 62 ? 4.094 33.062 1.617 1 98 62 ALA A N 1
ATOM 495 C CA . ALA A 1 62 ? 4.375 34.188 0.723 1 98 62 ALA A CA 1
ATOM 496 C C . ALA A 1 62 ? 4.629 35.469 1.513 1 98 62 ALA A C 1
ATOM 498 O O . ALA A 1 62 ? 5.395 36.344 1.075 1 98 62 ALA A O 1
ATOM 499 N N . LEU A 1 63 ? 4.059 35.531 2.682 1 98 63 LEU A N 1
ATOM 500 C CA . LEU A 1 63 ? 4.176 36.781 3.451 1 98 63 LEU A CA 1
ATOM 501 C C . LEU A 1 63 ? 5.027 36.562 4.699 1 98 63 LEU A C 1
ATOM 503 O O . LEU A 1 63 ? 4.949 37.344 5.652 1 98 63 LEU A O 1
ATOM 507 N N . ALA A 1 64 ? 5.746 35.469 4.73 1 96.88 64 ALA A N 1
ATOM 508 C CA . ALA A 1 64 ? 6.625 35.188 5.863 1 96.88 64 ALA A CA 1
ATOM 509 C C . ALA A 1 64 ? 7.551 36.375 6.141 1 96.88 64 ALA A C 1
ATOM 511 O O . ALA A 1 64 ? 8.312 36.781 5.262 1 96.88 64 ALA A O 1
ATOM 512 N N . GLY A 1 65 ? 7.438 36.938 7.32 1 95.38 65 GLY A N 1
ATOM 513 C CA . GLY A 1 65 ? 8.289 38.031 7.707 1 95.38 65 GLY A CA 1
ATOM 514 C C . GLY A 1 65 ? 7.676 39.375 7.395 1 95.38 65 GLY A C 1
ATOM 515 O O . GLY A 1 65 ? 8.117 40.406 7.922 1 95.38 65 GLY A O 1
ATOM 516 N N . TYR A 1 66 ? 6.637 39.406 6.652 1 97.19 66 TYR A N 1
ATOM 517 C CA . TYR A 1 66 ? 6.102 40.688 6.195 1 97.19 66 TYR A CA 1
ATOM 518 C C . TYR A 1 66 ? 4.758 40.969 6.848 1 97.19 66 TYR A C 1
ATOM 520 O O . TYR A 1 66 ? 4.262 42.094 6.785 1 97.19 66 TYR A O 1
ATOM 528 N N . ALA A 1 67 ? 4.164 40 7.488 1 97.5 67 ALA A N 1
ATOM 529 C CA . ALA A 1 67 ? 2.838 40.156 8.078 1 97.5 67 ALA A CA 1
ATOM 530 C C . ALA A 1 67 ? 2.832 39.75 9.547 1 97.5 67 ALA A C 1
ATOM 532 O O . ALA A 1 67 ? 3.635 38.906 9.961 1 97.5 67 ALA A O 1
ATOM 533 N N . PRO A 1 68 ? 1.891 40.312 10.352 1 95.19 68 PRO A N 1
ATOM 534 C CA . PRO A 1 68 ? 1.748 39.844 11.727 1 95.19 68 PRO A CA 1
ATOM 535 C C . PRO A 1 68 ? 1.447 38.344 11.805 1 95.19 68 PRO A C 1
ATOM 537 O O . PRO A 1 68 ? 0.552 37.844 11.109 1 95.19 68 PRO A O 1
ATOM 540 N N . ALA A 1 69 ? 2.24 37.625 12.617 1 93.88 69 ALA A N 1
ATOM 541 C CA . ALA A 1 69 ? 2.051 36.188 12.852 1 93.88 69 ALA A CA 1
ATOM 542 C C . ALA A 1 69 ? 2.207 35.406 11.555 1 93.88 69 ALA A C 1
ATOM 544 O O . ALA A 1 69 ? 1.343 34.594 11.203 1 93.88 69 ALA A O 1
ATOM 545 N N . SER A 1 70 ? 3.227 35.719 10.805 1 95.56 70 SER A N 1
ATOM 546 C CA . SER A 1 70 ? 3.484 35.094 9.516 1 95.56 70 SER A CA 1
ATOM 547 C C . SER A 1 70 ? 4.617 34.094 9.617 1 95.56 70 SER A C 1
ATOM 549 O O . SER A 1 70 ? 5.449 33.969 8.711 1 95.56 70 SER A O 1
ATOM 551 N N . GLY A 1 71 ? 4.684 33.344 10.711 1 93.88 71 GLY A N 1
ATOM 552 C CA . GLY A 1 71 ? 5.734 32.344 10.922 1 93.88 71 GLY A CA 1
ATOM 553 C C . GLY A 1 71 ? 5.344 30.953 10.477 1 93.88 71 GLY A C 1
ATOM 554 O O . GLY A 1 71 ? 6.176 30.047 10.445 1 93.88 71 GLY A O 1
ATOM 555 N N . LYS A 1 72 ? 4.105 30.734 10.062 1 95 72 LYS A N 1
ATOM 556 C CA . LYS A 1 72 ? 3.639 29.406 9.672 1 95 72 LYS A CA 1
ATOM 557 C C . LYS A 1 72 ? 4.387 28.906 8.438 1 95 72 LYS A C 1
ATOM 559 O O . LYS A 1 72 ? 4.391 29.562 7.395 1 95 72 LYS A O 1
ATOM 564 N N . THR A 1 73 ? 5.035 27.781 8.586 1 98 73 THR A N 1
ATOM 565 C CA . THR A 1 73 ? 5.859 27.188 7.543 1 98 73 THR A CA 1
ATOM 566 C C . THR A 1 73 ? 5.297 25.828 7.117 1 98 73 THR A C 1
ATOM 568 O O . THR A 1 73 ? 4.914 25.016 7.965 1 98 73 THR A O 1
ATOM 571 N N . CYS A 1 74 ? 5.238 25.656 5.797 1 98.62 74 CYS A N 1
ATOM 572 C CA . CYS A 1 74 ? 4.684 24.422 5.266 1 98.62 74 CYS A CA 1
ATOM 573 C C . CYS A 1 74 ? 5.754 23.328 5.18 1 98.62 74 CYS A C 1
ATOM 575 O O . CYS A 1 74 ? 6.848 23.578 4.668 1 98.62 74 CYS A O 1
ATOM 577 N N . PHE A 1 75 ? 5.492 22.203 5.738 1 98.81 75 PHE A N 1
ATOM 578 C CA . PHE A 1 75 ? 6.242 20.969 5.543 1 98.81 75 PHE A CA 1
ATOM 579 C C . PHE A 1 75 ? 5.422 19.953 4.754 1 98.81 75 PHE A C 1
ATOM 581 O O . PHE A 1 75 ? 4.348 19.531 5.195 1 98.81 75 PHE A O 1
ATOM 588 N N . GLY A 1 76 ? 5.918 19.594 3.574 1 98.75 76 GLY A N 1
ATOM 589 C CA . GLY A 1 76 ? 5.102 18.734 2.719 1 98.75 76 GLY A CA 1
ATOM 590 C C . GLY A 1 76 ? 5.855 17.547 2.172 1 98.75 76 GLY A C 1
ATOM 591 O O . GLY A 1 76 ? 7.082 17.578 2.037 1 98.75 76 GLY A O 1
ATOM 592 N N . ALA A 1 77 ? 5.18 16.484 1.873 1 98.81 77 ALA A N 1
ATOM 593 C CA . ALA A 1 77 ? 5.617 15.266 1.201 1 98.81 77 ALA A CA 1
ATOM 594 C C . ALA A 1 77 ? 4.426 14.383 0.833 1 98.81 77 ALA A C 1
ATOM 596 O O . ALA A 1 77 ? 3.275 14.75 1.085 1 98.81 77 ALA A O 1
ATOM 597 N N . VAL A 1 78 ? 4.719 13.336 0.115 1 98.69 78 VAL A N 1
ATOM 598 C CA . VAL A 1 78 ? 3.715 12.281 0.059 1 98.69 78 VAL A CA 1
ATOM 599 C C . VAL A 1 78 ? 3.678 11.531 1.389 1 98.69 78 VAL A C 1
ATOM 601 O O . VAL A 1 78 ? 4.688 10.969 1.82 1 98.69 78 VAL A O 1
ATOM 604 N N . SER A 1 79 ? 2.549 11.547 2.029 1 98.81 79 SER A N 1
ATOM 605 C CA . SER A 1 79 ? 2.396 10.977 3.365 1 98.81 79 SER A CA 1
ATOM 606 C C . SER A 1 79 ? 2.553 9.461 3.342 1 98.81 79 SER A C 1
ATOM 608 O O . SER A 1 79 ? 1.901 8.773 2.551 1 98.81 79 SER A O 1
ATOM 610 N N . PRO A 1 80 ? 3.416 8.93 4.215 1 98.5 80 PRO A N 1
ATOM 611 C CA . PRO A 1 80 ? 3.482 7.469 4.316 1 98.5 80 PRO A CA 1
ATOM 612 C C . PRO A 1 80 ? 2.256 6.867 5 1 98.5 80 PRO A C 1
ATOM 614 O O . PRO A 1 80 ? 2.055 5.652 4.961 1 98.5 80 PRO A O 1
ATOM 617 N N . LEU A 1 81 ? 1.446 7.711 5.602 1 98.56 81 LEU A N 1
ATOM 618 C CA . LEU A 1 81 ? 0.247 7.281 6.312 1 98.56 81 LEU A CA 1
ATOM 619 C C . LEU A 1 81 ? -0.929 7.133 5.352 1 98.56 81 LEU A C 1
ATOM 621 O O . LEU A 1 81 ? -1.72 6.195 5.477 1 98.56 81 LEU A O 1
ATOM 625 N N . THR A 1 82 ? -0.954 8.047 4.324 1 98.38 82 THR A N 1
ATOM 626 C CA . THR A 1 82 ? -2.152 8.086 3.492 1 98.38 82 THR A CA 1
ATOM 627 C C . THR A 1 82 ? -1.8 7.875 2.023 1 98.38 82 THR A C 1
ATOM 629 O O . THR A 1 82 ? -2.668 7.555 1.21 1 98.38 82 THR A O 1
ATOM 632 N N . GLY A 1 83 ? -0.559 8.156 1.646 1 97.62 83 GLY A N 1
ATOM 633 C CA . GLY A 1 83 ? -0.18 8.133 0.243 1 97.62 83 GLY A CA 1
ATOM 634 C C . GLY A 1 83 ? -0.579 9.391 -0.504 1 97.62 83 GLY A C 1
ATOM 635 O O . GLY A 1 83 ? -0.343 9.508 -1.709 1 97.62 83 GLY A O 1
ATOM 636 N N . LEU A 1 84 ? -1.102 10.383 0.18 1 98.62 84 LEU A N 1
ATOM 637 C CA . LEU A 1 84 ? -1.582 11.625 -0.415 1 98.62 84 LEU A CA 1
ATOM 638 C C . LEU A 1 84 ? -0.533 12.719 -0.295 1 98.62 84 LEU A C 1
ATOM 640 O O . LEU A 1 84 ? 0.383 12.625 0.525 1 98.62 84 LEU A O 1
ATOM 644 N N . ILE A 1 85 ? -0.666 13.734 -1.126 1 98.75 85 ILE A N 1
ATOM 645 C CA . ILE A 1 85 ? 0.066 14.969 -0.862 1 98.75 85 ILE A CA 1
ATOM 646 C C . ILE A 1 85 ? -0.368 15.555 0.482 1 98.75 85 ILE A C 1
ATOM 648 O O . ILE A 1 85 ? -1.563 15.727 0.733 1 98.75 85 ILE A O 1
ATOM 652 N N . HIS A 1 86 ? 0.604 15.734 1.285 1 98.75 86 HIS A N 1
ATOM 653 C CA . HIS A 1 86 ? 0.286 16.203 2.631 1 98.75 86 HIS A CA 1
ATOM 654 C C . HIS A 1 86 ? 1.076 17.453 2.98 1 98.75 86 HIS A C 1
ATOM 656 O O . HIS A 1 86 ? 2.27 17.547 2.68 1 98.75 86 HIS A O 1
ATOM 662 N N . ASP A 1 87 ? 0.343 18.406 3.52 1 98.44 87 ASP A N 1
ATOM 663 C CA . ASP A 1 87 ? 0.959 19.609 4.074 1 98.44 87 ASP A CA 1
ATOM 664 C C . ASP A 1 87 ? 0.693 19.719 5.574 1 98.44 87 ASP A C 1
ATOM 666 O O . ASP A 1 87 ? -0.455 19.641 6.016 1 98.44 87 ASP A O 1
ATOM 670 N N . SER A 1 88 ? 1.686 19.828 6.309 1 98.06 88 SER A N 1
ATOM 671 C CA . SER A 1 88 ? 1.662 20.094 7.742 1 98.06 88 SER A CA 1
ATOM 672 C C . SER A 1 88 ? 2.359 21.406 8.078 1 98.06 88 SER A C 1
ATOM 674 O O . SER A 1 88 ? 3.107 21.953 7.262 1 98.06 88 SER A O 1
ATOM 676 N N . TYR A 1 89 ? 2.105 21.953 9.289 1 97.31 89 TYR A N 1
ATOM 677 C CA . TYR A 1 89 ? 2.602 23.312 9.547 1 97.31 89 TYR A CA 1
ATOM 678 C C . TYR A 1 89 ? 3.209 23.406 10.938 1 97.31 89 TYR A C 1
ATOM 680 O O . TYR A 1 89 ? 2.725 22.781 11.883 1 97.31 89 TYR A O 1
ATOM 688 N N . ALA A 1 90 ? 4.215 24.031 10.93 1 93.75 90 ALA A N 1
ATOM 689 C CA . ALA A 1 90 ? 4.84 24.469 12.18 1 93.75 90 ALA A CA 1
ATOM 690 C C . ALA A 1 90 ? 5.395 25.891 12.039 1 93.75 90 ALA A C 1
ATOM 692 O O . ALA A 1 90 ? 5.668 26.359 10.93 1 93.75 90 ALA A O 1
ATOM 693 N N . GLY A 1 91 ? 5.434 26.578 13.141 1 77.12 91 GLY A N 1
ATOM 694 C CA . GLY A 1 91 ? 5.691 28 13.062 1 77.12 91 GLY A CA 1
ATOM 695 C C . GLY A 1 91 ? 6.863 28.438 13.914 1 77.12 91 GLY A C 1
ATOM 696 O O . GLY A 1 91 ? 7.812 27.688 14.117 1 77.12 91 GLY A O 1
ATOM 697 N N . GLU A 1 92 ? 6.883 29.547 14.125 1 87 92 GLU A N 1
ATOM 698 C CA . GLU A 1 92 ? 7.77 30.406 14.906 1 87 92 GLU A CA 1
ATOM 699 C C . GLU A 1 92 ? 8.617 31.297 14.008 1 87 92 GLU A C 1
ATOM 701 O O . GLU A 1 92 ? 8.109 32.219 13.383 1 87 92 GLU A O 1
ATOM 706 N N . VAL A 1 93 ? 9.891 30.859 13.875 1 93.12 93 VAL A N 1
ATOM 707 C CA . VAL A 1 93 ? 10.68 31.844 13.141 1 93.12 93 VAL A CA 1
ATOM 708 C C . VAL A 1 93 ? 11.375 31.172 11.961 1 93.12 93 VAL A C 1
ATOM 710 O O . VAL A 1 93 ? 12.078 31.828 11.195 1 93.12 93 VAL A O 1
ATOM 713 N N . LEU A 1 94 ? 11.094 29.922 11.68 1 96.38 94 LEU A N 1
ATOM 714 C CA . LEU A 1 94 ? 11.82 29.188 10.648 1 96.38 94 LEU A CA 1
ATOM 715 C C . LEU A 1 94 ? 11.547 29.781 9.266 1 96.38 94 LEU A C 1
ATOM 717 O O . LEU A 1 94 ? 12.477 30.031 8.508 1 96.38 94 LEU A O 1
ATOM 721 N N . GLY A 1 95 ? 10.289 30 8.906 1 96.38 95 GLY A N 1
ATOM 722 C CA . GLY A 1 95 ? 9.906 30.547 7.609 1 96.38 95 GLY A CA 1
ATOM 723 C C . GLY A 1 95 ? 10.531 31.906 7.336 1 96.38 95 GLY A C 1
ATOM 724 O O . GLY A 1 95 ? 11.219 32.094 6.328 1 96.38 95 GLY A O 1
ATOM 725 N N . PRO A 1 96 ? 10.336 32.844 8.242 1 96.25 96 PRO A N 1
ATOM 726 C CA . PRO A 1 96 ? 10.961 34.156 8.094 1 96.25 96 PRO A CA 1
ATOM 727 C C . PRO A 1 96 ? 12.484 34.094 7.973 1 96.25 96 PRO A C 1
ATOM 729 O O . PRO A 1 96 ? 13.078 34.781 7.145 1 96.25 96 PRO A O 1
ATOM 732 N N . LYS A 1 97 ? 13.086 33.25 8.781 1 96.44 97 LYS A N 1
ATOM 733 C CA . LYS A 1 97 ? 14.539 33.125 8.719 1 96.44 97 LYS A CA 1
ATOM 734 C C . LYS A 1 97 ? 14.984 32.531 7.391 1 96.44 97 LYS A C 1
ATOM 736 O O . LYS A 1 97 ? 16.047 32.875 6.871 1 96.44 97 LYS A O 1
ATOM 741 N N . LEU A 1 98 ? 14.234 31.578 6.898 1 97.12 98 LEU A N 1
ATOM 742 C CA . LEU A 1 98 ? 14.547 31.016 5.586 1 97.12 98 LEU A CA 1
ATOM 743 C C . LEU A 1 98 ? 14.562 32.094 4.516 1 97.12 98 LEU A C 1
ATOM 745 O O . LEU A 1 98 ? 15.453 32.125 3.672 1 97.12 98 LEU A O 1
ATOM 749 N N . ARG A 1 99 ? 13.617 33 4.59 1 95.44 99 ARG A N 1
ATOM 750 C CA . ARG A 1 99 ? 13.562 34.125 3.643 1 95.44 99 ARG A CA 1
ATOM 751 C C . ARG A 1 99 ? 14.711 35.094 3.863 1 95.44 99 ARG A C 1
ATOM 753 O O . ARG A 1 99 ? 15.266 35.625 2.904 1 95.44 99 ARG A O 1
ATOM 760 N N . MET A 1 100 ? 15.023 35.281 5.09 1 95.75 100 MET A N 1
ATOM 761 C CA . MET A 1 100 ? 16.172 36.156 5.402 1 95.75 100 MET A CA 1
ATOM 762 C C . MET A 1 100 ? 17.453 35.562 4.836 1 95.75 100 MET A C 1
ATOM 764 O O . MET A 1 100 ? 18.391 36.312 4.504 1 95.75 100 MET A O 1
ATOM 768 N N . ALA A 1 101 ? 17.438 34.25 4.77 1 96.12 101 ALA A N 1
ATOM 769 C CA . ALA A 1 101 ? 18.594 33.562 4.203 1 96.12 101 ALA A CA 1
ATOM 770 C C . ALA A 1 101 ? 18.578 33.625 2.68 1 96.12 101 ALA A C 1
ATOM 772 O O . ALA A 1 101 ? 19.578 33.281 2.027 1 96.12 101 ALA A O 1
ATOM 773 N N . GLY A 1 102 ? 17.469 34.062 2.107 1 95.31 102 GLY A N 1
ATOM 774 C CA . GLY A 1 102 ? 17.391 34.281 0.671 1 95.31 102 GLY A CA 1
ATOM 775 C C . GLY A 1 102 ? 16.594 33.219 -0.049 1 95.31 102 GLY A C 1
ATOM 776 O O . GLY A 1 102 ? 16.594 33.156 -1.28 1 95.31 102 GLY A O 1
ATOM 777 N N . TYR A 1 103 ? 15.906 32.375 0.703 1 96.94 103 TYR A N 1
ATOM 778 C CA . TYR A 1 103 ? 15.203 31.281 0.063 1 96.94 103 TYR A CA 1
ATOM 779 C C . TYR A 1 103 ? 13.742 31.234 0.485 1 96.94 103 TYR A C 1
ATOM 781 O O . TYR A 1 103 ? 13.414 31.516 1.642 1 96.94 103 TYR A O 1
ATOM 789 N N . ASP A 1 104 ? 12.883 30.875 -0.443 1 97.5 104 ASP A N 1
ATOM 790 C CA . ASP A 1 104 ? 11.445 30.781 -0.189 1 97.5 104 ASP A CA 1
ATOM 791 C C . ASP A 1 104 ? 11.031 29.344 0.125 1 97.5 104 ASP A C 1
ATOM 793 O O . ASP A 1 104 ? 9.984 29.125 0.742 1 97.5 104 ASP A O 1
ATOM 797 N N . ALA A 1 105 ? 11.797 28.375 -0.365 1 98.44 105 ALA A N 1
ATOM 798 C CA . ALA A 1 105 ? 11.5 26.969 -0.109 1 98.44 105 ALA A CA 1
ATOM 799 C C . ALA A 1 105 ? 12.734 26.109 -0.3 1 98.44 105 ALA A C 1
ATOM 801 O O . ALA A 1 105 ? 13.711 26.531 -0.918 1 98.44 105 ALA A O 1
ATOM 802 N N . ILE A 1 106 ? 12.734 24.984 0.294 1 98.62 106 ILE A N 1
ATOM 803 C CA . ILE A 1 106 ? 13.703 23.906 0.082 1 98.62 106 ILE A CA 1
ATOM 804 C C . ILE A 1 106 ? 13 22.672 -0.443 1 98.62 106 ILE A C 1
ATOM 806 O O . ILE A 1 106 ? 12.008 22.219 0.14 1 98.62 106 ILE A O 1
ATOM 810 N N . VAL A 1 107 ? 13.422 22.156 -1.555 1 98.56 107 VAL A N 1
ATOM 811 C CA . VAL A 1 107 ? 12.93 20.906 -2.129 1 98.56 107 VAL A CA 1
ATOM 812 C C . VAL A 1 107 ? 14.008 19.844 -2.027 1 98.56 107 VAL A C 1
ATOM 814 O O . VAL A 1 107 ? 15.102 19.984 -2.58 1 98.56 107 VAL A O 1
ATOM 817 N N . ILE A 1 108 ? 13.711 18.75 -1.335 1 98.31 108 ILE A N 1
ATOM 818 C CA . ILE A 1 108 ? 14.703 17.719 -1.051 1 98.31 108 ILE A CA 1
ATOM 819 C C . ILE A 1 108 ? 14.305 16.422 -1.742 1 98.31 108 ILE A C 1
ATOM 821 O O . ILE A 1 108 ? 13.195 15.914 -1.541 1 98.31 108 ILE A O 1
ATOM 825 N N . THR A 1 109 ? 15.18 15.836 -2.539 1 95.31 109 THR A N 1
ATOM 826 C CA . THR A 1 109 ? 14.992 14.57 -3.225 1 95.31 109 THR A CA 1
ATOM 827 C C . THR A 1 109 ? 16.141 13.609 -2.92 1 95.31 109 THR A C 1
ATOM 829 O O . THR A 1 109 ? 17.125 13.992 -2.281 1 95.31 109 THR A O 1
ATOM 832 N N . GLY A 1 110 ? 15.969 12.398 -3.287 1 95.25 110 GLY A N 1
ATOM 833 C CA . GLY A 1 110 ? 17.016 11.406 -3.105 1 95.25 110 GLY A CA 1
ATOM 834 C C . GLY A 1 110 ? 17.109 10.891 -1.683 1 95.25 110 GLY A C 1
ATOM 835 O O . GLY A 1 110 ? 16.188 11.07 -0.889 1 95.25 110 GLY A O 1
ATOM 836 N N . LYS A 1 111 ? 18.141 10.141 -1.42 1 96.25 111 LYS A N 1
ATOM 837 C CA . LYS A 1 111 ? 18.406 9.523 -0.125 1 96.25 111 LYS A CA 1
ATOM 838 C C . LYS A 1 111 ? 19.906 9.5 0.164 1 96.25 111 LYS A C 1
ATOM 840 O O . LYS A 1 111 ? 20.703 9.102 -0.687 1 96.25 111 LYS A O 1
ATOM 845 N N . SER A 1 112 ? 20.234 10 1.321 1 97.38 112 SER A N 1
ATOM 846 C CA . SER A 1 112 ? 21.625 9.984 1.729 1 97.38 112 SER A CA 1
ATOM 847 C C . SER A 1 112 ? 22.031 8.617 2.277 1 97.38 112 SER A C 1
ATOM 849 O O . SER A 1 112 ? 21.234 7.957 2.949 1 97.38 112 SER A O 1
ATOM 851 N N . GLU A 1 113 ? 23.234 8.18 2.127 1 94.25 113 GLU A N 1
ATOM 852 C CA . GLU A 1 113 ? 23.734 6.906 2.646 1 94.25 113 GLU A CA 1
ATOM 853 C C . GLU A 1 113 ? 23.953 6.977 4.156 1 94.25 113 GLU A C 1
ATOM 855 O O . GLU A 1 113 ? 23.781 5.977 4.859 1 94.25 113 GLU A O 1
ATOM 860 N N . GLU A 1 114 ? 24.328 8.156 4.566 1 97 114 GLU A N 1
ATOM 861 C CA . GLU A 1 114 ? 24.547 8.414 5.988 1 97 114 GLU A CA 1
ATOM 862 C C . GLU A 1 114 ? 23.609 9.5 6.504 1 97 114 GLU A C 1
ATOM 864 O O . GLU A 1 114 ? 23.094 10.305 5.727 1 97 114 GLU A O 1
ATOM 869 N N . PRO A 1 115 ? 23.438 9.5 7.855 1 98.5 115 PRO A N 1
ATOM 870 C CA . PRO A 1 115 ? 22.594 10.578 8.406 1 98.5 115 PRO A CA 1
ATOM 871 C C . PRO A 1 115 ? 23.203 11.961 8.18 1 98.5 115 PRO A C 1
ATOM 873 O O . PRO A 1 115 ? 24.391 12.164 8.383 1 98.5 115 PRO A O 1
ATOM 876 N N . VAL A 1 116 ? 22.375 12.883 7.758 1 98.88 116 VAL A N 1
ATOM 877 C CA . VAL A 1 116 ? 22.859 14.234 7.488 1 98.88 116 VAL A CA 1
ATOM 878 C C . VAL A 1 116 ? 21.859 15.25 8.039 1 98.88 116 VAL A C 1
ATOM 880 O O . VAL A 1 116 ? 20.75 14.891 8.461 1 98.88 116 VAL A O 1
ATOM 883 N N . TYR A 1 117 ? 22.219 16.469 8.133 1 98.75 117 TYR A N 1
ATOM 884 C CA . TYR A 1 117 ? 21.328 17.609 8.289 1 98.75 117 TYR A CA 1
ATOM 885 C C . TYR A 1 117 ? 21.75 18.75 7.371 1 98.75 117 TYR A C 1
ATOM 887 O O . TYR A 1 117 ? 22.875 18.797 6.891 1 98.75 117 TYR A O 1
ATOM 895 N N . ILE A 1 118 ? 20.844 19.594 7.035 1 98.81 118 ILE A N 1
ATOM 896 C CA . ILE A 1 118 ? 21.062 20.734 6.137 1 98.81 118 ILE A CA 1
ATOM 897 C C . ILE A 1 118 ? 21.219 22.016 6.941 1 98.81 118 ILE A C 1
ATOM 899 O O . ILE A 1 118 ? 20.406 22.297 7.828 1 98.81 118 ILE A O 1
ATOM 903 N N . TYR A 1 119 ? 22.281 22.781 6.664 1 98.56 119 TYR A N 1
ATOM 904 C CA . TYR A 1 119 ? 22.578 24.047 7.32 1 98.56 119 TYR A CA 1
ATOM 905 C C . TYR A 1 119 ? 22.5 25.203 6.328 1 98.56 119 TYR A C 1
ATOM 907 O O . TYR A 1 119 ? 23.312 25.281 5.398 1 98.56 119 TYR A O 1
ATOM 915 N N . VAL A 1 120 ? 21.484 26.078 6.508 1 98.31 120 VAL A N 1
ATOM 916 C CA . VAL A 1 120 ? 21.219 27.172 5.59 1 98.31 120 VAL A CA 1
ATOM 917 C C . VAL A 1 120 ? 21.594 28.5 6.254 1 98.31 120 VAL A C 1
ATOM 919 O O . VAL A 1 120 ? 21.125 28.812 7.348 1 98.31 120 VAL A O 1
ATOM 922 N N . THR A 1 121 ? 22.422 29.281 5.582 1 96.75 121 THR A N 1
ATOM 923 C CA . THR A 1 121 ? 22.797 30.609 6.035 1 96.75 121 THR A CA 1
ATOM 924 C C . THR A 1 121 ? 22.703 31.625 4.895 1 96.75 121 THR A C 1
ATOM 926 O O . THR A 1 121 ? 22.359 31.266 3.768 1 96.75 121 THR A O 1
ATOM 929 N N . GLU A 1 122 ? 23.016 32.812 5.254 1 92 122 GLU A N 1
ATOM 930 C CA . GLU A 1 122 ? 23.047 33.875 4.238 1 92 122 GLU A CA 1
ATOM 931 C C . GLU A 1 122 ? 24.203 33.656 3.268 1 92 122 GLU A C 1
ATOM 933 O O . GLU A 1 122 ? 24.172 34.125 2.129 1 92 122 GLU A O 1
ATOM 938 N N . GLU A 1 123 ? 25.188 32.969 3.732 1 92.94 123 GLU A N 1
ATOM 939 C CA . GLU A 1 123 ? 26.406 32.781 2.947 1 92.94 123 GLU A CA 1
ATOM 940 C C . GLU A 1 123 ? 26.312 31.531 2.078 1 92.94 123 GLU A C 1
ATOM 942 O O . GLU A 1 123 ? 27.094 31.359 1.135 1 92.94 123 GLU A O 1
ATOM 947 N N . GLY A 1 124 ? 25.375 30.75 2.439 1 93.31 124 GLY A N 1
ATOM 948 C CA . GLY A 1 124 ? 25.234 29.547 1.639 1 93.31 124 GLY A CA 1
ATOM 949 C C . GLY A 1 124 ? 24.594 28.391 2.395 1 93.31 124 GLY A C 1
ATOM 950 O O . GLY A 1 124 ? 24.219 28.547 3.555 1 93.31 124 GLY A O 1
ATOM 951 N N . THR A 1 125 ? 24.484 27.219 1.693 1 97.31 125 THR A N 1
ATOM 952 C CA . THR A 1 125 ? 23.844 26.016 2.23 1 97.31 125 THR A CA 1
ATOM 953 C C . THR A 1 125 ? 24.828 24.844 2.229 1 97.31 125 THR A C 1
ATOM 955 O O . THR A 1 125 ? 25.594 24.656 1.275 1 97.31 125 THR A O 1
ATOM 958 N N . GLU A 1 126 ? 24.859 24.109 3.322 1 97.88 126 GLU A N 1
ATOM 959 C CA . GLU A 1 126 ? 25.734 22.953 3.453 1 97.88 126 GLU A CA 1
ATOM 960 C C . GLU A 1 126 ? 24.969 21.719 3.9 1 97.88 126 GLU A C 1
ATOM 962 O O . GLU A 1 126 ? 23.953 21.828 4.59 1 97.88 126 GLU A O 1
ATOM 967 N N . ILE A 1 127 ? 25.406 20.578 3.443 1 98.38 127 ILE A N 1
ATOM 968 C CA . ILE A 1 127 ? 24.969 19.281 3.961 1 98.38 127 ILE A CA 1
ATOM 969 C C . ILE A 1 127 ? 26.016 18.719 4.918 1 98.38 127 ILE A C 1
ATOM 971 O O . ILE A 1 127 ? 27.156 18.469 4.516 1 98.38 127 ILE A O 1
ATOM 975 N N . LEU A 1 128 ? 25.641 18.562 6.148 1 98.56 128 LEU A N 1
ATOM 976 C CA . LEU A 1 128 ? 26.594 18.172 7.188 1 98.56 128 LEU A CA 1
ATOM 977 C C . LEU A 1 128 ? 26.203 16.828 7.801 1 98.56 128 LEU A C 1
ATOM 979 O O . LEU A 1 128 ? 25.047 16.406 7.711 1 98.56 128 LEU A O 1
ATOM 983 N N . SER A 1 129 ? 27.156 16.188 8.445 1 98.44 129 SER A N 1
ATOM 984 C CA . SER A 1 129 ? 26.922 14.891 9.062 1 98.44 129 SER A CA 1
ATOM 985 C C . SER A 1 129 ? 26.047 15.016 10.305 1 98.44 129 SER A C 1
ATOM 987 O O . SER A 1 129 ? 26.203 15.945 11.094 1 98.44 129 SER A O 1
ATOM 989 N N . ALA A 1 130 ? 25.109 14.109 10.414 1 98.69 130 ALA A N 1
ATOM 990 C CA . ALA A 1 130 ? 24.281 14.031 11.609 1 98.69 130 ALA A CA 1
ATOM 991 C C . ALA A 1 130 ? 24.5 12.711 12.352 1 98.69 130 ALA A C 1
ATOM 993 O O . ALA A 1 130 ? 23.641 12.289 13.133 1 98.69 130 ALA A O 1
ATOM 994 N N . ASP A 1 131 ? 25.562 12.031 12.148 1 98.38 131 ASP A N 1
ATOM 995 C CA . ASP A 1 131 ? 25.859 10.734 12.75 1 98.38 131 ASP A CA 1
ATOM 996 C C . ASP A 1 131 ? 25.828 10.812 14.281 1 98.38 131 ASP A C 1
ATOM 998 O O . ASP A 1 131 ? 25.328 9.898 14.945 1 98.38 131 ASP A O 1
ATOM 1002 N N . ASP A 1 132 ? 26.297 11.867 14.789 1 98.38 132 ASP A N 1
ATOM 1003 C CA . ASP A 1 132 ? 26.469 11.992 16.234 1 98.38 132 ASP A CA 1
ATOM 1004 C C . ASP A 1 132 ? 25.125 12.305 16.922 1 98.38 132 ASP A C 1
ATOM 1006 O O . ASP A 1 132 ? 25 12.172 18.141 1 98.38 132 ASP A O 1
ATOM 1010 N N . ILE A 1 133 ? 24.156 12.68 16.109 1 98.62 133 ILE A N 1
ATOM 1011 C CA . ILE A 1 133 ? 22.891 13.055 16.766 1 98.62 133 ILE A CA 1
ATOM 1012 C C . ILE A 1 133 ? 21.781 12.133 16.281 1 98.62 133 ILE A C 1
ATOM 1014 O O . ILE A 1 133 ? 20.625 12.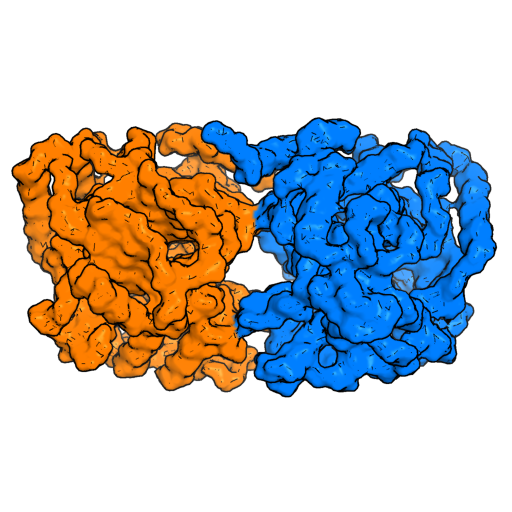266 16.719 1 98.62 133 ILE A O 1
ATOM 1018 N N . TRP A 1 134 ? 22.078 11.234 15.367 1 98.5 134 TRP A N 1
ATOM 1019 C CA . TRP A 1 134 ? 21.094 10.211 15.023 1 98.5 134 TRP A CA 1
ATOM 1020 C C . TRP A 1 134 ? 20.719 9.383 16.25 1 98.5 134 TRP A C 1
ATOM 1022 O O . TRP A 1 134 ? 21.594 8.969 17.016 1 98.5 134 TRP A O 1
ATOM 1032 N N . GLY A 1 135 ? 19.453 9.172 16.562 1 98.25 135 GLY A N 1
ATOM 1033 C CA . GLY A 1 135 ? 19 8.445 17.734 1 98.25 135 GLY A CA 1
ATOM 1034 C C . GLY A 1 135 ? 18.609 9.359 18.875 1 98.25 135 GLY A C 1
ATOM 1035 O O . GLY A 1 135 ? 17.891 8.945 19.797 1 98.25 135 GLY A O 1
ATOM 1036 N N . HIS A 1 136 ? 19.031 10.641 18.781 1 98.75 136 HIS A N 1
ATOM 1037 C CA . HIS A 1 136 ? 18.688 11.594 19.828 1 98.75 136 HIS A CA 1
ATOM 1038 C C . HIS A 1 136 ? 17.203 11.953 19.766 1 98.75 136 HIS A C 1
ATOM 1040 O O . HIS A 1 136 ? 16.609 11.953 18.688 1 98.75 136 HIS A O 1
ATOM 1046 N N . SER A 1 137 ? 16.703 12.281 20.906 1 98.5 137 SER A N 1
ATOM 1047 C CA . SER A 1 137 ? 15.375 12.898 20.938 1 98.5 137 SER A CA 1
ATOM 1048 C C . SER A 1 137 ? 15.375 14.242 20.234 1 98.5 137 SER A C 1
ATOM 1050 O O . SER A 1 137 ? 16.438 14.812 19.953 1 98.5 137 SER A O 1
ATOM 1052 N N . THR A 1 138 ? 14.258 14.75 19.922 1 98.19 138 THR A N 1
ATOM 1053 C CA . THR A 1 138 ? 14.164 16.016 19.219 1 98.19 138 THR A CA 1
ATOM 1054 C C . THR A 1 138 ? 14.75 17.156 20.047 1 98.19 138 THR A C 1
ATOM 1056 O O . THR A 1 138 ? 15.445 18.031 19.531 1 98.19 138 THR A O 1
ATOM 1059 N N . SER A 1 139 ? 14.469 17.125 21.375 1 96.94 139 SER A N 1
ATOM 1060 C CA . SER A 1 139 ? 14.969 18.172 22.25 1 96.94 139 SER A CA 1
ATOM 1061 C C . SER A 1 139 ? 16.484 18.141 22.359 1 96.94 139 SER A C 1
ATOM 1063 O O . SER A 1 139 ? 17.156 19.172 22.281 1 96.94 139 SER A O 1
ATOM 1065 N N . LYS A 1 140 ? 17 16.922 22.516 1 98.12 140 LYS A N 1
ATOM 1066 C CA . LYS A 1 140 ? 18.453 16.781 22.609 1 98.12 140 LYS A CA 1
ATOM 1067 C C . LYS A 1 140 ? 19.141 17.188 21.312 1 98.12 140 LYS A C 1
ATOM 1069 O O . LYS A 1 140 ? 20.141 17.891 21.328 1 98.12 140 LYS A O 1
ATOM 1074 N N . ALA A 1 141 ? 18.641 16.766 20.219 1 98.75 141 ALA A N 1
ATOM 1075 C CA . ALA A 1 141 ? 19.219 17.125 18.922 1 98.75 141 ALA A CA 1
ATOM 1076 C C . ALA A 1 141 ? 19.156 18.625 18.688 1 98.75 141 ALA A C 1
ATOM 1078 O O . ALA A 1 141 ? 20.125 19.219 18.188 1 98.75 141 ALA A O 1
ATOM 1079 N N . THR A 1 142 ? 18.031 19.25 19 1 97.31 142 THR A N 1
ATOM 1080 C CA . THR A 1 142 ? 17.891 20.703 18.859 1 97.31 142 THR A CA 1
ATOM 1081 C C . THR A 1 142 ? 18.922 21.438 19.688 1 97.31 142 THR A C 1
ATOM 1083 O O . THR A 1 142 ? 19.562 22.391 19.219 1 97.31 142 THR A O 1
ATOM 1086 N N . LYS A 1 143 ? 19.078 21 20.938 1 97.12 143 LYS A N 1
ATOM 1087 C CA . LYS A 1 143 ? 20.062 21.609 21.828 1 97.12 143 LYS A CA 1
ATOM 1088 C C . LYS A 1 143 ? 21.453 21.547 21.234 1 97.12 143 LYS A C 1
ATOM 1090 O O . LYS A 1 143 ? 22.172 22.562 21.188 1 97.12 143 LYS A O 1
ATOM 1095 N N . VAL A 1 144 ? 21.812 20.391 20.75 1 98.62 144 VAL A N 1
ATOM 1096 C CA .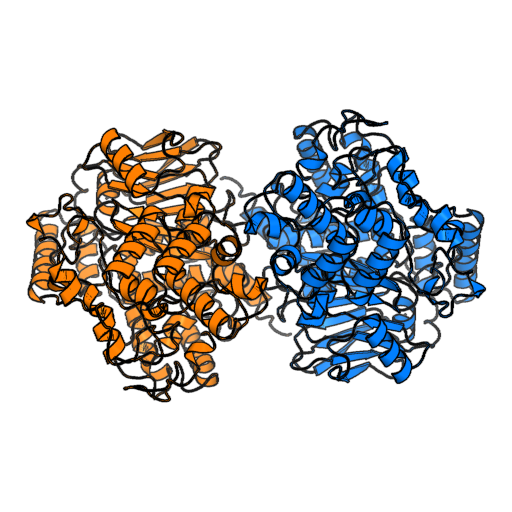 VAL A 1 144 ? 23.141 20.188 20.188 1 98.62 144 VAL A CA 1
ATOM 1097 C C . VAL A 1 144 ? 23.312 21.109 18.969 1 98.62 144 VAL A C 1
ATOM 1099 O O . VAL A 1 144 ? 24.359 21.75 18.828 1 98.62 144 VAL A O 1
ATOM 1102 N N . LEU A 1 145 ? 22.375 21.203 18.125 1 98.56 145 LEU A N 1
ATOM 1103 C CA . LEU A 1 145 ? 22.484 21.969 16.875 1 98.56 145 LEU A CA 1
ATOM 1104 C C . LEU A 1 145 ? 22.5 23.469 17.156 1 98.56 145 LEU A C 1
ATOM 1106 O O . LEU A 1 145 ? 23.188 24.234 16.469 1 98.56 145 LEU A O 1
ATOM 1110 N N . LYS A 1 146 ? 21.734 23.906 18.172 1 96.69 146 LYS A N 1
ATOM 1111 C CA . LYS A 1 146 ? 21.766 25.328 18.547 1 96.69 146 LYS A CA 1
ATOM 1112 C C . LYS A 1 146 ? 23.094 25.688 19.203 1 96.69 146 LYS A C 1
ATOM 1114 O O . LYS A 1 146 ? 23.578 26.812 19.062 1 96.69 146 LYS A O 1
ATOM 1119 N N . GLU A 1 147 ? 23.656 24.766 19.938 1 97.88 147 GLU A N 1
ATOM 1120 C CA . GLU A 1 147 ? 25 24.969 20.484 1 97.88 147 GLU A CA 1
ATOM 1121 C C . GLU A 1 147 ? 26.047 25.062 19.375 1 97.88 147 GLU A C 1
ATOM 1123 O O . GLU A 1 147 ? 26.969 25.875 19.438 1 97.88 147 GLU A O 1
ATOM 1128 N N . ARG A 1 148 ? 25.859 24.297 18.344 1 98.19 148 ARG A N 1
ATOM 1129 C CA . ARG A 1 148 ? 26.797 24.219 17.234 1 98.19 148 ARG A CA 1
ATOM 1130 C C . ARG A 1 148 ? 26.688 25.453 16.344 1 98.19 148 ARG A C 1
ATOM 1132 O O . ARG A 1 148 ? 27.703 25.953 15.852 1 98.19 148 ARG A O 1
ATOM 1139 N N . HIS A 1 149 ? 25.484 25.922 16.125 1 97.62 149 HIS A N 1
ATOM 1140 C CA . HIS A 1 149 ? 25.297 26.906 15.055 1 97.62 149 HIS A CA 1
ATOM 1141 C C . HIS A 1 149 ? 24.781 28.234 15.617 1 97.62 149 HIS A C 1
ATOM 1143 O O . HIS A 1 149 ? 24.656 29.203 14.883 1 97.62 149 HIS A O 1
ATOM 1149 N N . GLY A 1 150 ? 24.484 28.266 16.906 1 95 150 GLY A N 1
ATOM 1150 C CA . GLY A 1 150 ? 24.031 29.484 17.547 1 95 150 GLY A CA 1
ATOM 1151 C C . GLY A 1 150 ? 22.625 29.375 18.109 1 95 150 GLY A C 1
ATOM 1152 O O . GLY A 1 150 ? 21.734 28.797 17.484 1 95 150 GLY A O 1
ATOM 1153 N N . LYS A 1 151 ? 22.391 30.047 19.172 1 91.62 151 LYS A N 1
ATOM 1154 C CA . LYS A 1 151 ? 21.125 29.984 19.891 1 91.62 151 LYS A CA 1
ATOM 1155 C C . LYS A 1 151 ? 19.984 30.625 19.094 1 91.62 151 LYS A C 1
ATOM 1157 O O . LYS A 1 151 ? 18.812 30.312 19.297 1 91.62 151 LYS A O 1
ATOM 1162 N N . LYS A 1 152 ? 20.344 31.453 18.172 1 91 152 LYS A N 1
ATOM 1163 C CA . LYS A 1 152 ? 19.328 32.156 17.406 1 91 152 LYS A CA 1
ATOM 1164 C C . LYS A 1 152 ? 18.953 31.406 16.141 1 91 152 LYS A C 1
ATOM 1166 O O . LYS A 1 152 ? 18.062 31.828 15.398 1 91 152 LYS A O 1
ATOM 1171 N N . SER A 1 153 ? 19.594 30.312 15.938 1 95 153 SER A N 1
ATOM 1172 C CA . SER A 1 153 ? 19.234 29.469 14.805 1 95 153 SER A CA 1
ATOM 1173 C C . SER A 1 153 ? 17.875 28.828 15.023 1 95 153 SER A C 1
ATOM 1175 O O . SER A 1 153 ? 17.469 28.562 16.156 1 95 153 SER A O 1
ATOM 1177 N N . SER A 1 154 ? 17.125 28.703 13.969 1 96.38 154 SER A N 1
ATOM 1178 C CA . SER A 1 154 ? 15.922 27.906 13.992 1 96.38 154 SER A CA 1
ATOM 1179 C C . SER A 1 154 ? 16.188 26.484 13.508 1 96.38 154 SER A C 1
ATOM 1181 O O . SER A 1 154 ? 16.875 26.281 12.5 1 96.38 154 SER A O 1
ATOM 1183 N N . VAL A 1 155 ? 15.711 25.516 14.289 1 97.44 155 VAL A N 1
ATOM 1184 C CA . VAL A 1 155 ? 16.031 24.109 14.023 1 97.44 155 VAL A CA 1
ATOM 1185 C C . VAL A 1 155 ? 14.742 23.312 13.836 1 97.44 155 VAL A C 1
ATOM 1187 O O . VAL A 1 155 ? 13.875 23.312 14.711 1 97.44 155 VAL A O 1
ATOM 1190 N N . ALA A 1 156 ? 14.547 22.688 12.703 1 98.44 156 ALA A N 1
ATOM 1191 C CA . ALA A 1 156 ? 13.555 21.641 12.484 1 98.44 156 ALA A CA 1
ATOM 1192 C C . ALA A 1 156 ? 14.203 20.25 12.531 1 98.44 156 ALA A C 1
ATOM 1194 O O . ALA A 1 156 ? 15.164 19.984 11.812 1 98.44 156 ALA A O 1
ATOM 1195 N N . VAL A 1 157 ? 13.656 19.359 13.383 1 98.69 157 VAL A N 1
ATOM 1196 C CA . VAL A 1 157 ? 14.375 18.125 13.633 1 98.69 157 VAL A CA 1
ATOM 1197 C C . VAL A 1 157 ? 13.383 16.969 13.758 1 98.69 157 VAL A C 1
ATOM 1199 O O . VAL A 1 157 ? 12.211 17.188 14.055 1 98.69 157 VAL A O 1
ATOM 1202 N N . VAL A 1 158 ? 13.867 15.742 13.438 1 98.81 158 VAL A N 1
ATOM 1203 C CA . VAL A 1 158 ? 13.047 14.547 13.648 1 98.81 158 VAL A CA 1
ATOM 1204 C C . VAL A 1 158 ? 13.648 13.703 14.766 1 98.81 158 VAL A C 1
ATOM 1206 O O . VAL A 1 158 ? 14.82 13.852 15.109 1 98.81 158 VAL A O 1
ATOM 1209 N N . GLY A 1 159 ? 12.82 12.883 15.406 1 98.81 159 GLY A N 1
ATOM 1210 C CA . GLY A 1 159 ? 13.242 12.039 16.516 1 98.81 159 GLY A CA 1
ATOM 1211 C C . GLY A 1 159 ? 13.203 10.562 16.188 1 98.81 159 GLY A C 1
ATOM 1212 O O . GLY A 1 159 ? 13.148 10.18 15.016 1 98.81 159 GLY A O 1
ATOM 1213 N N . PRO A 1 160 ? 13.273 9.742 17.234 1 98.81 160 PRO A N 1
ATOM 1214 C CA . PRO A 1 160 ? 13.344 8.289 17.062 1 98.81 160 PRO A CA 1
ATOM 1215 C C . PRO A 1 160 ? 12.125 7.727 16.328 1 98.81 160 PRO A C 1
ATOM 1217 O O . PRO A 1 160 ? 12.242 6.758 15.578 1 98.81 160 PRO A O 1
ATOM 1220 N N . ALA A 1 161 ? 10.953 8.234 16.562 1 98.94 161 ALA A N 1
ATOM 1221 C CA . ALA A 1 161 ? 9.766 7.73 15.867 1 98.94 161 ALA A CA 1
ATOM 1222 C C . ALA A 1 161 ? 9.953 7.781 14.352 1 98.94 161 ALA A C 1
ATOM 1224 O O . ALA A 1 161 ? 9.594 6.836 13.648 1 98.94 161 ALA A O 1
ATOM 1225 N N . ALA A 1 162 ? 10.484 8.945 13.891 1 98.88 162 ALA A N 1
ATOM 1226 C CA . ALA A 1 162 ? 10.742 9.109 12.469 1 98.88 162 ALA A CA 1
ATOM 1227 C C . ALA A 1 162 ? 11.82 8.141 11.992 1 98.88 162 ALA A C 1
ATOM 1229 O O . ALA A 1 162 ? 11.695 7.523 10.93 1 98.88 162 ALA A O 1
ATOM 1230 N N . GLU A 1 163 ? 12.867 8.047 12.781 1 98.75 163 GLU A N 1
ATOM 1231 C CA . GLU A 1 163 ? 14 7.184 12.445 1 98.75 163 GLU A CA 1
ATOM 1232 C C . GLU A 1 163 ? 13.578 5.719 12.391 1 98.75 163 GLU A C 1
ATOM 1234 O O . GLU A 1 163 ? 14.195 4.918 11.68 1 98.75 163 GLU A O 1
ATOM 1239 N N . ASN A 1 164 ? 12.5 5.41 13.094 1 98.62 164 ASN A N 1
ATOM 1240 C CA . ASN A 1 164 ? 11.953 4.059 13.07 1 98.62 164 ASN A CA 1
ATOM 1241 C C . ASN A 1 164 ? 10.742 3.959 12.148 1 98.62 164 ASN A C 1
ATOM 1243 O O . ASN A 1 164 ? 9.969 3.004 12.234 1 98.62 164 ASN A O 1
ATOM 1247 N N . LYS A 1 165 ? 10.469 4.918 11.336 1 98.38 165 LYS A N 1
ATOM 1248 C CA . LYS A 1 165 ? 9.5 4.926 10.242 1 98.38 165 LYS A CA 1
ATOM 1249 C C . LYS A 1 165 ? 8.078 4.793 10.773 1 98.38 165 LYS A C 1
ATOM 1251 O O . LYS A 1 165 ? 7.25 4.102 10.172 1 98.38 165 LYS A O 1
ATOM 1256 N N . VAL A 1 166 ? 7.824 5.309 11.953 1 98.94 166 VAL A N 1
ATOM 1257 C CA . VAL A 1 166 ? 6.434 5.426 12.375 1 98.94 166 VAL A CA 1
ATOM 1258 C C . VAL A 1 166 ? 5.66 6.273 11.367 1 98.94 166 VAL A C 1
ATOM 1260 O O . VAL A 1 166 ? 6.066 7.395 11.047 1 98.94 166 VAL A O 1
ATOM 1263 N N . ARG A 1 167 ? 4.547 5.863 10.906 1 98.88 167 ARG A N 1
ATOM 1264 C CA . ARG A 1 167 ? 3.885 6.441 9.742 1 98.88 167 ARG A CA 1
ATOM 1265 C C . ARG A 1 167 ? 3.318 7.82 10.07 1 98.88 167 ARG A C 1
ATOM 1267 O O . ARG A 1 167 ? 2.963 8.578 9.164 1 98.88 167 ARG A O 1
ATOM 1274 N N . TYR A 1 168 ? 3.234 8.172 11.328 1 98.88 168 TYR A N 1
ATOM 1275 C CA . TYR A 1 168 ? 2.754 9.492 11.727 1 98.88 168 TYR A CA 1
ATOM 1276 C C . TYR A 1 168 ? 3.779 10.203 12.602 1 98.88 168 TYR A C 1
ATOM 1278 O O . TYR A 1 168 ? 3.418 10.852 13.586 1 98.88 168 TYR A O 1
ATOM 1286 N N . ALA A 1 169 ? 5.027 10.109 12.25 1 98.94 169 ALA A N 1
ATOM 1287 C CA . ALA A 1 169 ? 6.098 10.844 12.922 1 98.94 169 ALA A CA 1
ATOM 1288 C C . ALA A 1 169 ? 6.121 12.305 12.477 1 98.94 169 ALA A C 1
ATOM 1290 O O . ALA A 1 169 ? 5.883 12.609 11.305 1 98.94 169 ALA A O 1
ATOM 1291 N N . SER A 1 170 ? 6.543 13.156 13.383 1 98.56 170 SER A N 1
ATOM 1292 C CA . SER A 1 170 ? 6.461 14.602 13.18 1 98.56 170 SER A CA 1
ATOM 1293 C C . SER A 1 170 ? 7.844 15.203 12.938 1 98.56 170 SER A C 1
ATOM 1295 O O . SER A 1 170 ? 8.859 14.547 13.18 1 98.56 170 SER A O 1
ATOM 1297 N N . VAL A 1 171 ? 7.82 16.438 12.453 1 98.75 171 VAL A N 1
ATOM 1298 C CA . VAL A 1 171 ? 8.961 17.344 12.508 1 98.75 171 VAL A CA 1
ATOM 1299 C C . VAL A 1 171 ? 8.758 18.359 13.633 1 98.75 171 VAL A C 1
ATOM 1301 O O . VAL A 1 171 ? 7.711 19.016 13.703 1 98.75 171 VAL A O 1
ATOM 1304 N N . ILE A 1 172 ? 9.742 18.453 14.492 1 98 172 ILE A N 1
ATOM 1305 C CA . ILE A 1 172 ? 9.633 19.375 15.617 1 98 172 ILE A CA 1
ATOM 1306 C C . ILE A 1 172 ? 10.516 20.594 15.359 1 98 172 ILE A C 1
ATOM 1308 O O . ILE A 1 172 ? 11.695 20.453 15.008 1 98 172 ILE A O 1
ATOM 1312 N N . VAL A 1 173 ? 9.93 21.766 15.508 1 96.94 173 VAL A N 1
ATOM 1313 C CA . VAL A 1 173 ? 10.656 23.016 15.25 1 96.94 173 VAL A CA 1
ATOM 1314 C C . VAL A 1 173 ? 10.938 23.734 16.562 1 96.94 173 VAL A C 1
ATOM 1316 O O . VAL A 1 173 ? 10.016 24.031 17.328 1 96.94 173 VAL A O 1
ATOM 1319 N N . ASP A 1 174 ? 12.164 23.953 16.875 1 94.31 174 ASP A N 1
ATOM 1320 C CA . ASP A 1 174 ? 12.625 24.766 18 1 94.31 174 ASP A CA 1
ATOM 1321 C C . ASP A 1 174 ? 12 24.297 19.312 1 94.31 174 ASP A C 1
ATOM 1323 O O . ASP A 1 174 ? 11.43 25.094 20.047 1 94.31 174 ASP A O 1
ATOM 1327 N N . TYR A 1 175 ? 11.953 23.031 19.516 1 91.88 175 TYR A N 1
ATOM 1328 C CA . TYR A 1 175 ? 11.617 22.328 20.766 1 91.88 175 TYR A CA 1
ATOM 1329 C C . TYR A 1 175 ? 10.117 22.094 20.859 1 91.88 175 TYR A C 1
ATOM 1331 O O . TYR A 1 175 ? 9.68 21.094 21.438 1 91.88 175 TYR A O 1
ATOM 1339 N N . HIS A 1 176 ? 9.258 23.047 20.281 1 89.81 176 HIS A N 1
ATOM 1340 C CA . HIS A 1 176 ? 7.891 23.031 20.781 1 89.81 176 HIS A CA 1
ATOM 1341 C C . HIS A 1 176 ? 6.887 22.875 19.656 1 89.81 176 HIS A C 1
ATOM 1343 O O . HIS A 1 176 ? 5.793 22.344 19.859 1 89.81 176 HIS A O 1
ATOM 1349 N N . ARG A 1 177 ? 7.141 23.422 18.531 1 94 177 ARG A N 1
ATOM 1350 C CA . ARG A 1 177 ? 6.145 23.422 17.453 1 94 177 ARG A CA 1
ATOM 1351 C C . ARG A 1 177 ? 6.316 22.219 16.547 1 94 177 ARG A C 1
ATOM 1353 O O . ARG A 1 177 ? 7.438 21.875 16.172 1 94 177 ARG A O 1
ATOM 1360 N N . ALA A 1 178 ? 5.164 21.625 16.266 1 96.12 178 ALA A N 1
ATOM 1361 C CA . ALA A 1 178 ? 5.23 20.375 15.508 1 96.12 178 ALA A CA 1
ATOM 1362 C C . ALA A 1 178 ? 4.527 20.531 14.156 1 96.12 178 ALA A C 1
ATOM 1364 O O . ALA A 1 178 ? 3.393 21 14.094 1 96.12 178 ALA A O 1
ATOM 1365 N N . ALA A 1 179 ? 5.246 20.281 13.055 1 97.94 179 ALA A N 1
ATOM 1366 C CA . ALA A 1 179 ? 4.555 19.75 11.883 1 97.94 179 ALA A CA 1
ATOM 1367 C C . ALA A 1 179 ? 4.184 18.281 12.086 1 97.94 179 ALA A C 1
ATOM 1369 O O . ALA A 1 179 ? 4.914 17.391 11.656 1 97.94 179 ALA A O 1
ATOM 1370 N N . GLY A 1 180 ? 3.064 18.078 12.633 1 96.38 180 GLY A N 1
ATOM 1371 C CA . GLY A 1 180 ? 2.771 16.828 13.312 1 96.38 180 GLY A CA 1
ATOM 1372 C C . GLY A 1 180 ? 2.137 15.789 12.406 1 96.38 180 GLY A C 1
ATOM 1373 O O . GLY A 1 180 ? 2.498 14.617 12.453 1 96.38 180 GLY A O 1
ATOM 1374 N N . ARG A 1 181 ? 1.34 16.203 11.531 1 97.75 181 ARG A N 1
ATOM 1375 C CA . ARG A 1 181 ? 0.416 15.289 10.875 1 97.75 181 ARG A CA 1
ATOM 1376 C C . ARG A 1 181 ? 1.053 14.664 9.641 1 97.75 181 ARG A C 1
ATOM 1378 O O . ARG A 1 181 ? 1.937 15.258 9.023 1 97.75 181 ARG A O 1
ATOM 1385 N N . GLY A 1 182 ? 0.651 13.508 9.336 1 98.31 182 GLY A N 1
ATOM 1386 C CA . GLY A 1 182 ? 0.841 12.945 8.016 1 98.31 182 GLY A CA 1
ATOM 1387 C C . GLY A 1 182 ? 2.152 12.195 7.863 1 98.31 182 GLY A C 1
ATOM 1388 O O . GLY A 1 182 ? 2.43 11.617 6.812 1 98.31 182 GLY A O 1
ATOM 1389 N N . GLY A 1 183 ? 3.076 12.289 8.891 1 98.75 183 GLY A N 1
ATOM 1390 C CA . GLY A 1 183 ? 4.277 11.477 8.867 1 98.75 183 GLY A CA 1
ATOM 1391 C C . GLY A 1 183 ? 5.418 12.109 8.102 1 98.75 183 GLY A C 1
ATOM 1392 O O . GLY A 1 183 ? 6.312 11.406 7.613 1 98.75 183 GLY A O 1
ATOM 1393 N N . ILE A 1 184 ? 5.465 13.406 7.992 1 98.81 184 ILE A N 1
ATOM 1394 C CA . ILE A 1 184 ? 6.516 14.109 7.262 1 98.81 184 ILE A CA 1
ATOM 1395 C C . ILE A 1 184 ? 7.871 13.805 7.891 1 98.81 184 ILE A C 1
ATOM 1397 O O . ILE A 1 184 ? 8.883 13.688 7.188 1 98.81 184 ILE A O 1
ATOM 1401 N N . GLY A 1 185 ? 7.887 13.695 9.18 1 98.81 185 GLY A N 1
ATOM 1402 C CA . GLY A 1 185 ? 9.125 13.352 9.859 1 98.81 185 GLY A CA 1
ATOM 1403 C C . GLY A 1 185 ? 9.711 12.023 9.398 1 98.81 185 GLY A C 1
ATOM 1404 O O . GLY A 1 185 ? 10.922 11.914 9.203 1 98.81 185 GLY A O 1
ATOM 1405 N N . ALA A 1 186 ? 8.875 11.055 9.234 1 98.88 186 ALA A N 1
ATOM 1406 C CA . ALA A 1 186 ? 9.328 9.742 8.781 1 98.88 186 ALA A CA 1
ATOM 1407 C C . ALA A 1 186 ? 9.922 9.828 7.379 1 98.88 186 ALA A C 1
ATOM 1409 O O . ALA A 1 186 ? 10.875 9.102 7.059 1 98.88 186 ALA A O 1
ATOM 1410 N N . ILE A 1 187 ? 9.398 10.656 6.492 1 98.88 187 ILE A N 1
ATOM 1411 C CA . ILE A 1 187 ? 9.938 10.852 5.148 1 98.88 187 ILE A CA 1
ATOM 1412 C C . ILE A 1 187 ? 11.336 11.453 5.23 1 98.88 187 ILE A C 1
ATOM 1414 O O . ILE A 1 187 ? 12.25 11 4.535 1 98.88 187 ILE A O 1
ATOM 1418 N N . TRP A 1 188 ? 11.484 12.484 6.141 1 98.81 188 TRP A N 1
ATOM 1419 C CA . TRP A 1 188 ? 12.812 13.062 6.328 1 98.81 188 TRP A CA 1
ATOM 1420 C C . TRP A 1 188 ? 13.82 11.984 6.723 1 98.81 188 TRP A C 1
ATOM 1422 O O . TRP A 1 188 ? 14.859 11.836 6.074 1 98.81 188 TRP A O 1
ATOM 1432 N N . ALA A 1 189 ? 13.477 11.234 7.73 1 98.81 189 ALA A N 1
ATOM 1433 C CA . ALA A 1 189 ? 14.406 10.227 8.25 1 98.81 189 ALA A CA 1
ATOM 1434 C C . ALA A 1 189 ? 14.703 9.164 7.195 1 98.81 189 ALA A C 1
ATOM 1436 O O . ALA A 1 189 ? 15.82 8.656 7.113 1 98.81 189 ALA A O 1
ATOM 1437 N N . SER A 1 190 ? 13.688 8.797 6.43 1 98.25 190 SER A N 1
ATOM 1438 C CA . SER A 1 190 ? 13.883 7.789 5.391 1 98.25 190 SER A CA 1
ATOM 1439 C C . SER A 1 190 ? 14.898 8.258 4.352 1 98.25 190 SER A C 1
ATOM 1441 O O . SER A 1 190 ? 15.531 7.441 3.68 1 98.25 190 SER A O 1
ATOM 1443 N N . LYS A 1 191 ? 15.117 9.555 4.223 1 98.31 191 LYS A N 1
ATOM 1444 C CA . LYS A 1 191 ? 16.094 10.133 3.297 1 98.31 191 LYS A CA 1
ATOM 1445 C C . LYS A 1 191 ? 17.438 10.32 3.969 1 98.31 191 LYS A C 1
ATOM 1447 O O . LYS A 1 191 ? 18.375 10.836 3.354 1 98.31 191 LYS A O 1
ATOM 1452 N N . GLY A 1 192 ? 17.5 10 5.254 1 98.5 192 GLY A N 1
ATOM 1453 C CA . GLY A 1 192 ? 18.719 10.219 6.023 1 98.5 192 GLY A CA 1
ATOM 1454 C C . GLY A 1 192 ? 18.828 11.617 6.586 1 98.5 192 GLY A C 1
ATOM 1455 O O . GLY A 1 192 ? 19.891 12.023 7.055 1 98.5 192 GLY A O 1
ATOM 1456 N N . LEU A 1 193 ? 17.797 12.32 6.488 1 98.88 193 LEU A N 1
ATOM 1457 C CA . LEU A 1 193 ? 17.797 13.719 6.918 1 98.88 193 LEU A CA 1
ATOM 1458 C C . LEU A 1 193 ? 17.328 13.844 8.367 1 98.88 193 LEU A C 1
ATOM 1460 O O . LEU A 1 193 ? 16.172 13.547 8.672 1 98.88 193 LEU A O 1
ATOM 1464 N N . LYS A 1 194 ? 18.188 14.359 9.234 1 98.88 194 LYS A N 1
ATOM 1465 C CA . LYS A 1 194 ? 17.906 14.5 10.664 1 98.88 194 LYS A CA 1
ATOM 1466 C C . LYS A 1 194 ? 17.281 15.859 10.969 1 98.88 194 LYS A C 1
ATOM 1468 O O . LYS A 1 194 ? 16.438 15.969 11.852 1 98.88 194 LYS A O 1
ATOM 1473 N N . ALA A 1 195 ? 17.781 16.906 10.195 1 98.88 195 ALA A N 1
ATOM 1474 C CA . ALA A 1 195 ? 17.375 18.25 10.57 1 98.88 195 ALA A CA 1
ATOM 1475 C C . ALA A 1 195 ? 17.641 19.25 9.445 1 98.88 195 ALA A C 1
ATOM 1477 O O . ALA A 1 195 ? 18.391 18.938 8.516 1 98.88 195 ALA A O 1
ATOM 1478 N N . VAL A 1 196 ? 17 20.328 9.5 1 98.75 196 VAL A N 1
ATOM 1479 C CA . VAL A 1 196 ? 17.312 21.531 8.758 1 98.75 196 VAL A CA 1
ATOM 1480 C C . VAL A 1 196 ? 17.516 22.703 9.719 1 98.75 196 VAL A C 1
ATOM 1482 O O . VAL A 1 196 ? 16.641 22.984 10.547 1 98.75 196 VAL A O 1
ATOM 1485 N N . VAL A 1 197 ? 18.656 23.328 9.656 1 98.56 197 VAL A N 1
ATOM 1486 C CA . VAL A 1 197 ? 19.016 24.453 10.508 1 98.56 197 VAL A CA 1
ATOM 1487 C C . VAL A 1 197 ? 19.156 25.719 9.664 1 98.56 197 VAL A C 1
ATOM 1489 O O . VAL A 1 197 ? 19.875 25.734 8.664 1 98.56 197 VAL A O 1
ATOM 1492 N N . VAL A 1 198 ? 18.484 26.734 10.062 1 97.94 198 VAL A N 1
ATOM 1493 C CA . VAL A 1 198 ? 18.562 28.016 9.352 1 97.94 198 VAL A CA 1
ATOM 1494 C C . VAL A 1 198 ? 19.109 29.094 10.281 1 97.94 198 VAL A C 1
ATOM 1496 O O . VAL A 1 198 ? 18.547 29.328 11.359 1 97.94 198 VAL A O 1
ATOM 1499 N N . LYS A 1 199 ? 20.125 29.688 9.891 1 96.19 199 LYS A N 1
ATOM 1500 C CA . LYS A 1 199 ? 20.719 30.812 10.594 1 96.19 199 LYS A CA 1
ATOM 1501 C C . LYS A 1 199 ? 20.844 32.031 9.68 1 96.19 199 LYS A C 1
ATOM 1503 O O . LYS A 1 199 ? 21.703 32.062 8.805 1 96.19 199 LYS A O 1
ATOM 1508 N N . ALA A 1 200 ? 19.953 32.938 9.945 1 88.19 200 ALA A N 1
ATOM 1509 C CA . ALA A 1 200 ? 19.953 34.156 9.148 1 88.19 200 ALA A CA 1
ATOM 1510 C C . ALA A 1 200 ? 19.328 35.312 9.914 1 88.19 200 ALA A C 1
ATOM 1512 O O . ALA A 1 200 ? 18.391 35.125 10.695 1 88.19 200 ALA A O 1
ATOM 1513 N N . ALA A 1 201 ? 19.938 36.5 9.68 1 84 201 ALA A N 1
ATOM 1514 C CA . ALA A 1 201 ? 19.438 37.719 10.336 1 84 201 ALA A CA 1
ATOM 1515 C C . ALA A 1 201 ? 19.438 38.906 9.391 1 84 201 ALA A C 1
ATOM 1517 O O . ALA A 1 201 ? 19.219 40.031 9.805 1 84 201 ALA A O 1
ATOM 1518 N N . LYS A 1 202 ? 19.609 38.625 8.156 1 89 202 LYS A N 1
ATOM 1519 C CA . LYS A 1 202 ? 19.578 39.719 7.184 1 89 202 LYS A CA 1
ATOM 1520 C C . LYS A 1 202 ? 18.172 40.281 7.035 1 89 202 LYS A C 1
ATOM 1522 O O . LYS A 1 202 ? 17.188 39.562 7.148 1 89 202 LYS A O 1
ATOM 1527 N N . PRO A 1 203 ? 18.188 41.625 6.727 1 89.75 203 PRO A N 1
ATOM 1528 C CA . PRO A 1 203 ? 16.859 42.188 6.484 1 89.75 203 PRO A CA 1
ATOM 1529 C C . PRO A 1 203 ? 16.141 41.562 5.293 1 89.75 203 PRO A C 1
ATOM 1531 O O . PRO A 1 203 ? 16.797 41.219 4.293 1 89.75 203 PRO A O 1
ATOM 1534 N N . LEU A 1 204 ? 14.844 41.531 5.445 1 93.75 204 LEU A N 1
ATOM 1535 C CA . LEU A 1 204 ? 14.039 41 4.344 1 93.75 204 LEU A CA 1
ATOM 1536 C C . LEU A 1 204 ? 14.141 41.906 3.125 1 93.75 204 LEU A C 1
ATOM 1538 O O . LEU A 1 204 ? 14.383 43.125 3.258 1 93.75 204 LEU A O 1
ATOM 1542 N N . PRO A 1 205 ? 13.961 41.344 1.965 1 91.75 205 PRO A N 1
ATOM 1543 C CA . PRO A 1 205 ? 14 42.156 0.749 1 91.75 205 PRO A CA 1
ATOM 1544 C C . PRO A 1 205 ? 13.016 43.312 0.793 1 91.75 205 PRO A C 1
ATOM 1546 O O . PRO A 1 205 ? 11.969 43.219 1.434 1 91.75 205 PRO A O 1
ATOM 1549 N N . GLU A 1 206 ? 13.383 44.375 0.079 1 94.69 206 GLU A N 1
ATOM 1550 C CA . GLU A 1 206 ? 12.547 45.594 0.036 1 94.69 206 GLU A CA 1
ATOM 1551 C C . GLU A 1 206 ? 11.195 45.281 -0.607 1 94.69 206 GLU A C 1
ATOM 1553 O O . GLU A 1 206 ? 11.133 44.719 -1.706 1 94.69 206 GLU A O 1
ATOM 1558 N N . PRO A 1 207 ? 10.102 45.688 0.084 1 96.88 207 PRO A N 1
ATOM 1559 C CA . PRO A 1 207 ? 8.781 45.5 -0.53 1 96.88 207 PRO A CA 1
ATOM 1560 C C . PRO A 1 207 ? 8.625 46.312 -1.82 1 96.88 207 PRO A C 1
ATOM 1562 O O . PRO A 1 207 ? 9.289 47.344 -2.004 1 96.88 207 PRO A O 1
ATOM 1565 N N . ALA A 1 208 ? 7.73 45.875 -2.625 1 96.94 208 ALA A N 1
ATOM 1566 C CA . ALA A 1 208 ? 7.547 46.469 -3.949 1 96.94 208 ALA A CA 1
ATOM 1567 C C . ALA A 1 208 ? 7.145 47.938 -3.846 1 96.94 208 ALA A C 1
ATOM 1569 O O . ALA A 1 208 ? 7.562 48.75 -4.664 1 96.94 208 ALA A O 1
ATOM 1570 N N . LEU A 1 209 ? 6.332 48.312 -2.84 1 97.69 209 LEU A N 1
ATOM 1571 C CA . LEU A 1 209 ? 5.863 49.688 -2.721 1 97.69 209 LEU A CA 1
ATOM 1572 C C . LEU A 1 209 ? 6.641 50.438 -1.645 1 97.69 209 LEU A C 1
ATOM 1574 O O . LEU A 1 209 ? 6.223 51.5 -1.209 1 97.69 209 LEU A O 1
ATOM 1578 N N . GLY A 1 210 ? 7.641 49.781 -1.132 1 97 210 GLY A N 1
ATOM 1579 C CA . GLY A 1 210 ? 8.539 50.469 -0.194 1 97 210 GLY A CA 1
ATOM 1580 C C . GLY A 1 210 ? 8.258 50.094 1.252 1 97 210 GLY A C 1
ATOM 1581 O O . GLY A 1 210 ? 7.145 49.688 1.596 1 97 210 GLY A O 1
ATOM 1582 N N . ARG A 1 211 ? 9.25 50.281 2.082 1 96.69 211 ARG A N 1
ATOM 1583 C CA . ARG A 1 211 ? 9.211 49.938 3.492 1 96.69 211 ARG A CA 1
ATOM 1584 C C . ARG A 1 211 ? 8.164 50.75 4.242 1 96.69 211 ARG A C 1
ATOM 1586 O O . ARG A 1 211 ? 7.5 50.25 5.148 1 96.69 211 ARG A O 1
ATOM 1593 N N . LYS A 1 212 ? 8.055 52 3.842 1 97.31 212 LYS A N 1
ATOM 1594 C CA . LYS A 1 212 ? 7.109 52.875 4.523 1 97.31 212 LYS A CA 1
ATOM 1595 C C . LYS A 1 212 ? 5.676 52.406 4.32 1 97.31 212 LYS A C 1
ATOM 1597 O O . LYS A 1 212 ? 4.914 52.281 5.281 1 97.31 212 LYS A O 1
ATOM 1602 N N . ALA A 1 213 ? 5.371 52.188 3.109 1 97.62 213 ALA A N 1
ATOM 1603 C CA . ALA A 1 213 ? 4.031 51.688 2.789 1 97.62 213 ALA A CA 1
ATOM 1604 C C . ALA A 1 213 ? 3.752 50.375 3.482 1 97.62 213 ALA A C 1
ATOM 1606 O O . ALA A 1 213 ? 2.654 50.156 4.004 1 97.62 213 ALA A O 1
ATOM 1607 N N . TRP A 1 214 ? 4.711 49.531 3.459 1 97.56 214 TRP A N 1
ATOM 1608 C CA . TRP A 1 214 ? 4.578 48.219 4.117 1 97.56 214 TRP A CA 1
ATOM 1609 C C . TRP A 1 214 ? 4.344 48.406 5.617 1 97.56 214 TRP A C 1
ATOM 1611 O O . TRP A 1 214 ? 3.455 47.781 6.191 1 97.56 214 TRP A O 1
ATOM 1621 N N . ARG A 1 215 ? 5.113 49.219 6.273 1 97.44 215 ARG A N 1
ATOM 1622 C CA . ARG A 1 215 ? 5.012 49.406 7.715 1 97.44 215 ARG A CA 1
ATOM 1623 C C . ARG A 1 215 ? 3.631 49.938 8.094 1 97.44 215 ARG A C 1
ATOM 1625 O O . ARG A 1 215 ? 3.1 49.594 9.148 1 97.44 215 ARG A O 1
ATOM 1632 N N . GLU A 1 216 ? 3.084 50.75 7.27 1 97.88 216 GLU A N 1
ATOM 1633 C CA . GLU A 1 216 ? 1.753 51.281 7.527 1 97.88 216 GLU A CA 1
ATOM 1634 C C . GLU A 1 216 ? 0.705 50.188 7.551 1 97.88 216 GLU A C 1
ATOM 1636 O O . GLU A 1 216 ? -0.104 50.125 8.477 1 97.88 216 GLU A O 1
ATOM 1641 N N . VAL A 1 217 ? 0.774 49.375 6.559 1 97.69 217 VAL A N 1
ATOM 1642 C CA . VAL A 1 217 ? -0.2 48.281 6.453 1 97.69 217 VAL A CA 1
ATOM 1643 C C . VAL A 1 217 ? 0.03 47.281 7.57 1 97.69 217 VAL A C 1
ATOM 1645 O O . VAL A 1 217 ? -0.919 46.844 8.227 1 97.69 217 VAL A O 1
ATOM 1648 N N . ALA A 1 218 ? 1.252 46.844 7.816 1 97.06 218 ALA A N 1
ATOM 1649 C CA . ALA A 1 218 ? 1.605 45.844 8.836 1 97.06 218 ALA A CA 1
ATOM 1650 C C . ALA A 1 218 ? 1.205 46.344 10.227 1 97.06 218 ALA A C 1
ATOM 1652 O O . ALA A 1 218 ? 0.678 45.562 11.031 1 97.06 218 ALA A O 1
ATOM 1653 N N . THR A 1 219 ? 1.435 47.594 10.461 1 96.94 219 THR A N 1
ATOM 1654 C CA . THR A 1 219 ? 1.1 48.188 11.758 1 96.94 219 THR A CA 1
ATOM 1655 C C . THR A 1 219 ? -0.413 48.25 11.953 1 96.94 219 THR A C 1
ATOM 1657 O O . THR A 1 219 ? -0.919 47.938 13.039 1 96.94 219 THR A O 1
ATOM 1660 N N . LYS A 1 220 ? -1.048 48.656 10.906 1 96.56 220 LYS A N 1
ATOM 1661 C CA . LYS A 1 220 ? -2.508 48.719 10.93 1 96.56 220 LYS A CA 1
ATOM 1662 C C . LYS A 1 220 ? -3.086 47.344 11.281 1 96.56 220 LYS A C 1
ATOM 1664 O O . LYS A 1 220 ? -3.941 47.219 12.164 1 96.56 220 LYS A O 1
ATOM 1669 N N . LEU A 1 221 ? -2.609 46.344 10.664 1 96.12 221 LEU A N 1
ATOM 1670 C CA . LEU A 1 221 ? -3.096 44.969 10.883 1 96.12 221 LEU A CA 1
ATOM 1671 C C . LEU A 1 221 ? -2.691 44.469 12.266 1 96.12 221 LEU A C 1
ATOM 1673 O O . LEU A 1 221 ? -3.475 43.812 12.945 1 96.12 221 LEU A O 1
ATOM 1677 N N . TYR A 1 222 ? -1.484 44.75 12.664 1 95.19 222 TYR A N 1
ATOM 1678 C CA . TYR A 1 222 ? -1.016 44.375 13.992 1 95.19 222 TYR A CA 1
ATOM 1679 C C . TYR A 1 222 ? -1.938 44.938 15.07 1 95.19 222 TYR A C 1
ATOM 1681 O O . TYR A 1 222 ? -2.348 44.188 15.977 1 95.19 222 TYR A O 1
ATOM 1689 N N . LYS A 1 223 ? -2.355 46.156 14.953 1 94 223 LYS A N 1
ATOM 1690 C CA . LYS A 1 223 ? -3.23 46.812 15.914 1 94 223 LYS A CA 1
ATOM 1691 C C . LYS A 1 223 ? -4.641 46.219 15.867 1 94 223 LYS A C 1
ATOM 1693 O O . LYS A 1 223 ? -5.289 46.062 16.906 1 94 223 LYS A O 1
ATOM 1698 N N . LYS A 1 224 ? -4.996 45.969 14.688 1 92.12 224 LYS A N 1
ATOM 1699 C CA . LYS A 1 224 ? -6.301 45.344 14.508 1 92.12 224 LYS A CA 1
ATOM 1700 C C . LYS A 1 224 ? -6.391 44.031 15.281 1 92.12 224 LYS A C 1
ATOM 1702 O O . LYS A 1 224 ? -7.359 43.812 16.016 1 92.12 224 LYS A O 1
ATOM 1707 N N . PHE A 1 225 ? -5.395 43.25 15.227 1 91.5 225 PHE A N 1
ATOM 1708 C CA . PHE A 1 225 ? -5.414 41.938 15.844 1 91.5 225 PHE A CA 1
ATOM 1709 C C . PHE A 1 225 ? -5.191 42.031 17.344 1 91.5 225 PHE A C 1
ATOM 1711 O O . PHE A 1 225 ? -5.727 41.219 18.109 1 91.5 225 PHE A O 1
ATOM 1718 N N . GLN A 1 226 ? -4.469 42.969 17.734 1 86.75 226 GLN A N 1
ATOM 1719 C CA . GLN A 1 226 ? -4.258 43.219 19.156 1 86.75 226 GLN A CA 1
ATOM 1720 C C . GLN A 1 226 ? -5.559 43.625 19.844 1 86.75 226 GLN A C 1
ATOM 1722 O O . GLN A 1 226 ? -5.82 43.219 20.984 1 86.75 226 GLN A O 1
ATOM 1727 N N . ALA A 1 227 ? -6.297 44.438 19.203 1 80.75 227 ALA A N 1
ATOM 1728 C CA . ALA A 1 227 ? -7.535 44.969 19.75 1 80.75 227 ALA A CA 1
ATOM 1729 C C . ALA A 1 227 ? -8.609 43.906 19.859 1 80.75 227 ALA A C 1
ATOM 1731 O O . ALA A 1 227 ? -9.445 43.938 20.766 1 80.75 227 ALA A O 1
ATOM 1732 N N . LEU A 1 228 ? -8.609 43.188 18.953 1 71.56 228 LEU A N 1
ATOM 1733 C CA . LEU A 1 228 ? -9.633 42.125 18.953 1 71.56 228 LEU A CA 1
ATOM 1734 C C . LEU A 1 228 ? -9.469 41.219 20.156 1 71.56 228 LEU A C 1
ATOM 1736 O O . LEU A 1 228 ? -10.422 40.562 20.562 1 71.56 228 LEU A O 1
ATOM 1740 N N . GLY A 1 229 ? -8.508 41.625 21 1 61.94 229 GLY A N 1
ATOM 1741 C CA . GLY A 1 229 ? -8.359 40.812 22.188 1 61.94 229 GLY A CA 1
ATOM 1742 C C . GLY A 1 229 ? -8.57 39.312 21.938 1 61.94 229 GLY A C 1
ATOM 1743 O O . GLY A 1 229 ? -9.07 38.938 20.875 1 61.94 229 GLY A O 1
ATOM 1744 N N . SER A 1 230 ? -7.637 38.344 22.359 1 66.44 230 SER A N 1
ATOM 1745 C CA . SER A 1 230 ? -7.926 36.938 22.016 1 66.44 230 SER A CA 1
ATOM 1746 C C . SER A 1 230 ? -7.828 36.031 23.25 1 66.44 230 SER A C 1
ATOM 1748 O O . SER A 1 230 ? -6.902 36.188 24.047 1 66.44 230 SER A O 1
ATOM 1750 N N . SER A 1 231 ? -9.188 35.594 23.641 1 77.5 231 SER A N 1
ATOM 1751 C CA . SER A 1 231 ? -9.109 34.5 24.625 1 77.5 231 SER A CA 1
ATOM 1752 C C . SER A 1 231 ? -7.883 33.656 24.406 1 77.5 231 SER A C 1
ATOM 1754 O O . SER A 1 231 ? -7.434 32.938 25.312 1 77.5 231 SER A O 1
ATOM 1756 N N . PHE A 1 232 ? -7.289 33.906 23.312 1 82.69 232 PHE A N 1
ATOM 1757 C CA . PHE A 1 232 ? -6.117 33.125 22.984 1 82.69 232 PHE A CA 1
ATOM 1758 C C . PHE A 1 232 ? -4.879 33.625 23.703 1 82.69 232 PHE A C 1
ATOM 1760 O O . PHE A 1 232 ? -3.922 32.875 23.922 1 82.69 232 PHE A O 1
ATOM 1767 N N . SER A 1 233 ? -4.871 34.938 24.078 1 84.31 233 SER A N 1
ATOM 1768 C CA . SER A 1 233 ? -3.748 35.469 24.828 1 84.31 233 SER A CA 1
ATOM 1769 C C . SER A 1 233 ? -3.672 34.844 26.219 1 84.31 233 SER A C 1
ATOM 1771 O O . SER A 1 233 ? -2.58 34.656 26.766 1 84.31 233 SER A O 1
ATOM 1773 N N . ARG A 1 234 ? -4.82 34.562 26.75 1 88.31 234 ARG A N 1
ATOM 1774 C CA . ARG A 1 234 ? -4.863 34 28.109 1 88.31 234 ARG A CA 1
ATOM 1775 C C . ARG A 1 234 ? -4.621 32.5 28.109 1 88.31 234 ARG A C 1
ATOM 1777 O O . ARG A 1 234 ? -3.771 32 28.859 1 88.31 234 ARG A O 1
ATOM 1784 N N . TYR A 1 235 ? -5.281 31.781 27.219 1 91.44 235 TYR A N 1
ATOM 1785 C CA . TYR A 1 235 ? -5.289 30.328 27.328 1 91.44 235 TYR A CA 1
ATOM 1786 C C . TYR A 1 235 ? -4.496 29.703 26.188 1 91.44 235 TYR A C 1
ATOM 1788 O O . TYR A 1 235 ? -4.152 28.516 26.25 1 91.44 235 TYR A O 1
ATOM 1796 N N . GLY A 1 236 ? -4.137 30.562 25.219 1 91.06 236 GLY A N 1
ATOM 1797 C CA . GLY A 1 236 ? -3.871 29.859 23.984 1 91.06 236 GLY A CA 1
ATOM 1798 C C . GLY A 1 236 ? -5.016 28.969 23.531 1 91.06 236 GLY A C 1
ATOM 1799 O O . GLY A 1 236 ? -6.18 29.375 23.594 1 91.06 236 GLY A O 1
ATOM 1800 N N . THR A 1 237 ? -4.719 27.766 23.109 1 93.19 237 THR A N 1
ATOM 1801 C CA . THR A 1 237 ? -5.801 26.859 22.719 1 93.19 237 THR A CA 1
ATOM 1802 C C . THR A 1 237 ? -6.199 25.953 23.875 1 93.19 237 THR A C 1
ATOM 1804 O O . THR A 1 237 ? -7.098 25.125 23.734 1 93.19 237 THR A O 1
ATOM 1807 N N . ASN A 1 238 ? -5.676 26.094 25.031 1 95.94 238 ASN A N 1
ATOM 1808 C CA . ASN A 1 238 ? -5.727 25.109 26.109 1 95.94 238 ASN A CA 1
ATOM 1809 C C . ASN A 1 238 ? -7.133 24.969 26.688 1 95.94 238 ASN A C 1
ATOM 1811 O O . ASN A 1 238 ? -7.445 23.984 27.344 1 95.94 238 ASN A O 1
ATOM 1815 N N . ASN A 1 239 ? -7.953 25.953 26.469 1 95.69 239 ASN A N 1
ATOM 1816 C CA . ASN A 1 239 ? -9.32 25.828 26.969 1 95.69 239 ASN A CA 1
ATOM 1817 C C . ASN A 1 239 ? -10.242 25.188 25.938 1 95.69 239 ASN A C 1
ATOM 1819 O O . ASN A 1 239 ? -11.461 25.156 26.125 1 95.69 239 ASN A O 1
ATOM 1823 N N . GLY A 1 240 ? -9.672 24.719 24.891 1 96.56 240 GLY A N 1
ATOM 1824 C CA . GLY A 1 240 ? -10.422 24.141 23.781 1 96.56 240 GLY A CA 1
ATOM 1825 C C . GLY A 1 240 ? -11.258 22.938 24.188 1 96.56 240 GLY A C 1
ATOM 1826 O O . GLY A 1 240 ? -12.344 22.734 23.641 1 96.56 240 GLY A O 1
ATOM 1827 N N . LEU A 1 241 ? -10.789 22.156 25.125 1 98.12 241 LEU A N 1
ATOM 1828 C CA . LEU A 1 241 ? -11.531 20.953 25.516 1 98.12 241 LEU A CA 1
ATOM 1829 C C . LEU A 1 241 ? -12.836 21.344 26.219 1 98.12 241 LEU A C 1
ATOM 1831 O O . LEU A 1 241 ? -13.859 20.688 26.016 1 98.12 241 LEU A O 1
ATOM 1835 N N . VAL A 1 242 ? -12.766 22.344 27.031 1 97.38 242 VAL A N 1
ATOM 1836 C CA . VAL A 1 242 ? -13.969 22.844 27.688 1 97.38 242 VAL A CA 1
ATOM 1837 C C . VAL A 1 242 ? -14.977 23.297 26.625 1 97.38 242 VAL A C 1
ATOM 1839 O O . VAL A 1 242 ? -16.156 22.938 26.703 1 97.38 242 VAL A O 1
ATOM 1842 N N . THR A 1 243 ? -14.477 24.062 25.703 1 96.5 243 THR A N 1
ATOM 1843 C CA . THR A 1 243 ? -15.328 24.562 24.625 1 96.5 243 THR A CA 1
ATOM 1844 C C . THR A 1 243 ? -15.906 23.422 23.812 1 96.5 243 THR A C 1
ATOM 1846 O O . THR A 1 243 ? -17.109 23.391 23.531 1 96.5 243 THR A O 1
ATOM 1849 N N . ALA A 1 244 ? -15.07 22.5 23.406 1 98.06 244 ALA A N 1
ATOM 1850 C CA . ALA A 1 244 ? -15.492 21.359 22.594 1 98.06 244 ALA A CA 1
ATOM 1851 C C . ALA A 1 244 ? -16.547 20.531 23.328 1 98.06 244 ALA A C 1
ATOM 1853 O O . ALA A 1 244 ? -17.531 20.094 22.719 1 98.06 244 ALA A O 1
ATOM 1854 N N . ASP A 1 245 ? -16.297 20.312 24.578 1 98.31 245 ASP A N 1
ATOM 1855 C CA . ASP A 1 245 ? -17.25 19.562 25.375 1 98.31 245 ASP A CA 1
ATOM 1856 C C . ASP A 1 245 ? -18.609 20.266 25.438 1 98.31 245 ASP A C 1
ATOM 1858 O O . ASP A 1 245 ? -19.641 19.641 25.234 1 98.31 245 ASP A O 1
ATOM 1862 N N . LYS A 1 246 ? -18.547 21.531 25.672 1 97.12 246 LYS A N 1
ATOM 1863 C CA . LYS A 1 246 ? -19.766 22.328 25.75 1 97.12 246 LYS A CA 1
ATOM 1864 C C . LYS A 1 246 ? -20.547 22.266 24.438 1 97.12 246 LYS A C 1
ATOM 1866 O O . LYS A 1 246 ? -21.781 22.219 24.438 1 97.12 246 LYS A O 1
ATOM 1871 N N . LEU A 1 247 ? -19.859 22.203 23.328 1 97.19 247 LEU A N 1
ATOM 1872 C CA . LEU A 1 247 ? -20.469 22.203 22.016 1 97.19 247 LEU A CA 1
ATOM 1873 C C . LEU A 1 247 ? -20.828 20.797 21.578 1 97.19 247 LEU A C 1
ATOM 1875 O O . LEU A 1 247 ? -21.438 20.594 20.516 1 97.19 247 LEU A O 1
ATOM 1879 N N . GLY A 1 248 ? -20.5 19.797 22.359 1 97.94 248 GLY A N 1
ATOM 1880 C CA . GLY A 1 248 ? -20.703 18.406 21.984 1 97.94 248 GLY A CA 1
ATOM 1881 C C . GLY A 1 248 ? -19.781 17.953 20.875 1 97.94 248 GLY A C 1
ATOM 1882 O O . GLY A 1 248 ? -20.203 17.219 19.969 1 97.94 248 GLY A O 1
ATOM 1883 N N . MET A 1 249 ? -18.562 18.438 20.891 1 98.56 249 MET A N 1
ATOM 1884 C CA . MET A 1 249 ? -17.609 18.125 19.828 1 98.56 249 MET A CA 1
ATOM 1885 C C . MET A 1 249 ? -16.344 17.5 20.406 1 98.56 249 MET A C 1
ATOM 1887 O O . MET A 1 249 ? -15.344 17.344 19.688 1 98.56 249 MET A O 1
ATOM 1891 N N . ALA A 1 250 ? -16.266 17.125 21.688 1 98.69 250 ALA A N 1
ATOM 1892 C CA . ALA A 1 250 ? -15.078 16.609 22.344 1 98.69 250 ALA A CA 1
ATOM 1893 C C . ALA A 1 250 ? -14.805 15.156 21.953 1 98.69 250 ALA A C 1
ATOM 1895 O O . ALA A 1 250 ? -15.719 14.438 21.531 1 98.69 250 ALA A O 1
ATOM 1896 N N . PRO A 1 251 ? -13.602 14.633 22.094 1 98.69 251 PRO A N 1
ATOM 1897 C CA . PRO A 1 251 ? -13.234 13.289 21.641 1 98.69 251 PRO A CA 1
ATOM 1898 C C . PRO A 1 251 ? -13.219 12.273 22.781 1 98.69 251 PRO A C 1
ATOM 1900 O O . PRO A 1 251 ? -12.531 11.25 22.688 1 98.69 251 PRO A O 1
ATOM 1903 N N . HIS A 1 252 ? -14.031 12.445 23.844 1 98.75 252 HIS A N 1
ATOM 1904 C CA . HIS A 1 252 ? -13.977 11.57 25.016 1 98.75 252 HIS A CA 1
ATOM 1905 C C . HIS A 1 252 ? -14.094 10.102 24.609 1 98.75 252 HIS A C 1
ATOM 1907 O O . HIS A 1 252 ? -15.008 9.734 23.859 1 98.75 252 HIS A O 1
ATOM 1913 N N . TYR A 1 253 ? -13.133 9.258 25.109 1 98.69 253 TYR A N 1
ATOM 1914 C CA . TYR A 1 253 ? -13.18 7.809 24.969 1 98.69 253 TYR A CA 1
ATOM 1915 C C . TYR A 1 253 ? -13.336 7.418 23.5 1 98.69 253 TYR A C 1
ATOM 1917 O O . TYR A 1 253 ? -14.266 6.68 23.156 1 98.69 253 TYR A O 1
ATOM 1925 N N . ASN A 1 254 ? -12.383 7.906 22.672 1 98.75 254 ASN A N 1
ATOM 1926 C CA . ASN A 1 254 ? -12.352 7.574 21.25 1 98.75 254 ASN A CA 1
ATOM 1927 C C . ASN A 1 254 ? -13.633 8.008 20.547 1 98.75 254 ASN A C 1
ATOM 1929 O O . ASN A 1 254 ? -14.219 7.23 19.781 1 98.75 254 ASN A O 1
ATOM 1933 N N . PHE A 1 255 ? -14.133 9.234 20.875 1 98.75 255 PHE A N 1
ATOM 1934 C CA . PHE A 1 255 ? -15.258 9.914 20.234 1 98.75 255 PHE A CA 1
ATOM 1935 C C . PHE A 1 255 ? -16.562 9.195 20.531 1 98.75 255 PHE A C 1
ATOM 1937 O O . PHE A 1 255 ? -17.578 9.438 19.859 1 98.75 255 PHE A O 1
ATOM 1944 N N . LYS A 1 256 ? -16.609 8.281 21.5 1 98 256 LYS A N 1
ATOM 1945 C CA . LYS A 1 256 ? -17.844 7.641 21.953 1 98 256 LYS A CA 1
ATOM 1946 C C . LYS A 1 256 ? -18.812 8.656 22.547 1 98 256 LYS A C 1
ATOM 1948 O O . LYS A 1 256 ? -20.031 8.539 22.375 1 98 256 LYS A O 1
ATOM 1953 N N . TYR A 1 257 ? -18.141 9.648 23.266 1 98.12 257 TYR A N 1
ATOM 1954 C CA . TYR A 1 257 ? -18.922 10.648 23.984 1 98.12 257 TYR A CA 1
ATOM 1955 C C . TYR A 1 257 ? -18.469 12.055 23.609 1 98.12 257 TYR A C 1
ATOM 1957 O O . TYR A 1 257 ? -17.656 12.656 24.312 1 98.12 257 TYR A O 1
ATOM 1965 N N . PRO A 1 258 ? -19.156 12.672 22.719 1 98.25 258 PRO A N 1
ATOM 1966 C CA . PRO A 1 258 ? -18.766 14.031 22.328 1 98.25 258 PRO A CA 1
ATOM 1967 C C . PRO A 1 258 ? -19.016 15.055 23.422 1 98.25 258 PRO A C 1
ATOM 1969 O O . PRO A 1 258 ? -18.625 16.219 23.297 1 98.25 258 PRO A O 1
ATOM 1972 N N . HIS A 1 259 ? -19.625 14.555 24.516 1 98.19 259 HIS A N 1
ATOM 1973 C CA . HIS A 1 259 ? -19.891 15.375 25.688 1 98.19 259 HIS A CA 1
ATOM 1974 C C . HIS A 1 259 ? -19.906 14.531 26.953 1 98.19 259 HIS A C 1
ATOM 1976 O O . HIS A 1 259 ? -20.547 13.477 27 1 98.19 259 HIS A O 1
ATOM 1982 N N . LEU A 1 260 ? -19.219 15.086 27.984 1 97.38 260 LEU A N 1
ATOM 1983 C CA . LEU A 1 260 ? -19.297 14.445 29.297 1 97.38 260 LEU A CA 1
ATOM 1984 C C . LEU A 1 260 ? -19.781 15.43 30.359 1 97.38 260 LEU A C 1
ATOM 1986 O O . LEU A 1 260 ? -20.328 15.023 31.391 1 97.38 260 LEU A O 1
ATOM 1990 N N . GLY A 1 261 ? -19.562 16.672 30.141 1 95.38 261 GLY A N 1
ATOM 1991 C CA . GLY A 1 261 ? -19.953 17.703 31.078 1 95.38 261 GLY A CA 1
ATOM 1992 C C . GLY A 1 261 ? -18.844 18.094 32.031 1 95.38 261 GLY A C 1
ATOM 1993 O O . GLY A 1 261 ? -18.891 19.172 32.625 1 95.38 261 GLY A O 1
ATOM 1994 N N . ASP A 1 262 ? -17.922 17.266 32.25 1 92.62 262 ASP A N 1
ATOM 1995 C CA . ASP A 1 262 ? -16.766 17.531 33.094 1 92.62 262 ASP A CA 1
ATOM 1996 C C . ASP A 1 262 ? -15.477 17.047 32.406 1 92.62 262 ASP A C 1
ATOM 1998 O O . ASP A 1 262 ? -15.359 15.867 32.062 1 92.62 262 ASP A O 1
ATOM 2002 N N . VAL A 1 263 ? -14.492 17.984 32.312 1 97.69 263 VAL A N 1
ATOM 2003 C CA . VAL A 1 263 ? -13.25 17.625 31.625 1 97.69 263 VAL A CA 1
ATOM 2004 C C . VAL A 1 263 ? -12.133 17.438 32.656 1 97.69 263 VAL A C 1
ATOM 2006 O O . VAL A 1 263 ? -10.953 17.422 32.281 1 97.69 263 VAL A O 1
ATOM 2009 N N . GLY A 1 264 ? -12.547 17.359 33.906 1 97.56 264 GLY A N 1
ATOM 2010 C CA . GLY A 1 264 ? -11.578 17.125 34.969 1 97.56 264 GLY A CA 1
ATOM 2011 C C . GLY A 1 264 ? -10.547 18.219 35.094 1 97.56 264 GLY A C 1
ATOM 2012 O O . GLY A 1 264 ? -10.883 19.406 35.125 1 97.56 264 GLY A O 1
ATOM 2013 N N . GLU A 1 265 ? -9.25 17.781 35.156 1 98.19 265 GLU A N 1
ATOM 2014 C CA . GLU A 1 265 ? -8.164 18.75 35.344 1 98.19 265 GLU A CA 1
ATOM 2015 C C . GLU A 1 265 ? -7.73 19.375 34.031 1 98.19 265 GLU A C 1
ATOM 2017 O O . GLU A 1 265 ? -6.871 20.25 34 1 98.19 265 GLU A O 1
ATOM 2022 N N . LEU A 1 266 ? -8.359 19 32.969 1 98.44 266 LEU A N 1
ATOM 2023 C CA . LEU A 1 266 ? -7.902 19.422 31.656 1 98.44 266 LEU A CA 1
ATOM 2024 C C . LEU A 1 266 ? -8.562 20.734 31.25 1 98.44 266 LEU A C 1
ATOM 2026 O O . LEU A 1 266 ? -8.953 20.922 30.094 1 98.44 266 LEU A O 1
ATOM 2030 N N . LYS A 1 267 ? -8.727 21.609 32.156 1 96.94 267 LYS A N 1
ATOM 2031 C CA . LYS A 1 267 ? -9.211 22.969 31.922 1 96.94 267 LYS A CA 1
ATOM 2032 C C . LYS A 1 267 ? -8.055 23.922 31.641 1 96.94 267 LYS A C 1
ATOM 2034 O O . LYS A 1 267 ? -6.984 23.797 32.219 1 96.94 267 LYS A O 1
ATOM 2039 N N . GLY A 1 268 ? -8.359 24.891 30.766 1 95.44 268 GLY A N 1
ATOM 2040 C CA . GLY A 1 268 ? -7.336 25.859 30.391 1 95.44 268 GLY A CA 1
ATOM 2041 C C . GLY A 1 268 ? -6.777 26.609 31.594 1 95.44 268 GLY A C 1
ATOM 2042 O O . GLY A 1 268 ? -5.586 26.938 31.625 1 95.44 268 GLY A O 1
ATOM 2043 N N . GLU A 1 269 ? -7.598 26.797 32.562 1 95.06 269 GLU A N 1
ATOM 2044 C CA . GLU A 1 269 ? -7.188 27.531 33.75 1 95.06 269 GLU A CA 1
ATOM 2045 C C . GLU A 1 269 ? -6.07 26.812 34.469 1 95.06 269 GLU A C 1
ATOM 2047 O O . GLU A 1 269 ? -5.168 27.438 35.031 1 95.06 269 GLU A O 1
ATOM 2052 N N . ASN A 1 270 ? -6.188 25.531 34.5 1 96.19 270 ASN A N 1
ATOM 2053 C CA . ASN A 1 270 ? -5.188 24.734 35.219 1 96.19 270 ASN A CA 1
ATOM 2054 C C . ASN A 1 270 ? -3.846 24.75 34.5 1 96.19 270 ASN A C 1
ATOM 2056 O O . ASN A 1 270 ? -2.793 24.719 35.125 1 96.19 270 ASN A O 1
ATOM 2060 N N . VAL A 1 271 ? -3.82 24.828 33.219 1 95.31 271 VAL A N 1
ATOM 2061 C CA . VAL A 1 271 ? -2.588 24.922 32.438 1 95.31 271 VAL A CA 1
ATOM 2062 C C . VAL A 1 271 ? -1.942 26.297 32.656 1 95.31 271 VAL A C 1
ATOM 2064 O O . VAL A 1 271 ? -0.73 26.391 32.844 1 95.31 271 VAL A O 1
ATOM 2067 N N . VAL A 1 272 ? -2.752 27.312 32.625 1 93.56 272 VAL A N 1
ATOM 2068 C CA . VAL A 1 272 ? -2.27 28.688 32.781 1 93.56 272 VAL A CA 1
ATOM 2069 C C . VAL A 1 272 ? -1.606 28.859 34.125 1 93.56 272 VAL A C 1
ATOM 2071 O O . VAL A 1 272 ? -0.593 29.562 34.25 1 93.56 272 VAL A O 1
ATOM 2074 N N . LYS A 1 273 ? -2.186 28.219 35.094 1 93.81 273 LYS A N 1
ATOM 2075 C CA . LYS A 1 273 ? -1.634 28.297 36.469 1 93.81 273 LYS A CA 1
ATOM 2076 C C . LYS A 1 273 ? -0.217 27.734 36.5 1 93.81 273 LYS A C 1
ATOM 2078 O O . LYS A 1 273 ? 0.607 28.188 37.312 1 93.81 273 LYS A O 1
ATOM 2083 N N . LEU A 1 274 ? 0.022 26.828 35.656 1 93.62 274 LEU A N 1
ATOM 2084 C CA . LEU A 1 274 ? 1.316 26.156 35.656 1 93.62 274 LEU A CA 1
ATOM 2085 C C . LEU A 1 274 ? 2.27 26.797 34.656 1 93.62 274 LEU A C 1
ATOM 2087 O O . LEU A 1 274 ? 3.469 26.5 34.656 1 93.62 274 LEU A O 1
ATOM 2091 N N . ALA A 1 275 ? 1.848 27.656 33.844 1 92.75 275 ALA A N 1
ATOM 2092 C CA . ALA A 1 275 ? 2.627 28.172 32.719 1 92.75 275 ALA A CA 1
ATOM 2093 C C . ALA A 1 275 ? 3.533 29.312 33.156 1 92.75 275 ALA A C 1
ATOM 2095 O O . ALA A 1 275 ? 3.193 30.062 34.094 1 92.75 275 ALA A O 1
ATOM 2096 N N . LYS A 1 276 ? 4.59 29.438 32.5 1 87.81 276 LYS A N 1
ATOM 2097 C CA . LYS A 1 276 ? 5.457 30.594 32.656 1 87.81 276 LYS A CA 1
ATOM 2098 C C . LYS A 1 276 ? 4.828 31.844 32.031 1 87.81 276 LYS A C 1
ATOM 2100 O O . LYS A 1 276 ? 4.094 31.75 31.047 1 87.81 276 LYS A O 1
ATOM 2105 N N . GLY A 1 277 ? 5.199 32.938 32.562 1 83.5 277 GLY A N 1
ATOM 2106 C CA . GLY A 1 277 ? 4.844 34.188 31.891 1 83.5 277 GLY A CA 1
ATOM 2107 C C . GLY A 1 277 ? 5.664 34.438 30.641 1 83.5 277 GLY A C 1
ATOM 2108 O O . GLY A 1 277 ? 6.77 33.906 30.5 1 83.5 277 GLY A O 1
ATOM 2109 N N . PRO A 1 278 ? 5.102 35.188 29.781 1 81.44 278 PRO A N 1
ATOM 2110 C CA . PRO A 1 278 ? 5.789 35.469 28.516 1 81.44 278 PRO A CA 1
ATOM 2111 C C . PRO A 1 278 ? 7.219 35.969 28.719 1 81.44 278 PRO A C 1
ATOM 2113 O O . PRO A 1 278 ? 8.094 35.688 27.891 1 81.44 278 PRO A O 1
ATOM 2116 N N . HIS A 1 279 ? 7.441 36.594 29.812 1 81.69 279 HIS A N 1
ATOM 2117 C CA . HIS A 1 279 ? 8.758 37.188 30.047 1 81.69 279 HIS A CA 1
ATOM 2118 C C . HIS A 1 279 ? 9.711 36.156 30.672 1 81.69 279 HIS A C 1
ATOM 2120 O O . HIS A 1 279 ? 10.922 36.375 30.719 1 81.69 279 HIS A O 1
ATOM 2126 N N . GLU A 1 280 ? 9.148 35.062 30.969 1 83.38 280 GLU A N 1
ATOM 2127 C CA . GLU A 1 280 ? 9.945 34.062 31.672 1 83.38 280 GLU A CA 1
ATOM 2128 C C . GLU A 1 280 ? 10.391 32.969 30.719 1 83.38 280 GLU A C 1
ATOM 2130 O O . GLU A 1 280 ? 11.25 32.156 31.062 1 83.38 280 GLU A O 1
ATOM 2135 N N . VAL A 1 281 ? 9.852 33.062 29.625 1 83.19 281 VAL A N 1
ATOM 2136 C CA . VAL A 1 281 ? 10.172 32 28.656 1 83.19 281 VAL A CA 1
ATOM 2137 C C . VAL A 1 281 ? 11.547 32.25 28.062 1 83.19 281 VAL A C 1
ATOM 2139 O O . VAL A 1 281 ? 11.852 33.375 27.641 1 83.19 281 VAL A O 1
ATOM 2142 N N . GLU A 1 282 ? 12.352 31.297 28.062 1 78.25 282 GLU A N 1
ATOM 2143 C CA . GLU A 1 282 ? 13.742 31.438 27.641 1 78.25 282 GLU A CA 1
ATOM 2144 C C . GLU A 1 282 ? 13.836 31.672 26.125 1 78.25 282 GLU A C 1
ATOM 2146 O O . GLU A 1 282 ? 14.586 32.531 25.688 1 78.25 282 GLU A O 1
ATOM 2151 N N . ASP A 1 283 ? 13.141 31.016 25.422 1 82.06 283 ASP A N 1
ATOM 2152 C CA . ASP A 1 283 ? 13.148 31.172 23.969 1 82.06 283 ASP A CA 1
ATOM 2153 C C . ASP A 1 283 ? 11.891 31.891 23.484 1 82.06 283 ASP A C 1
ATOM 2155 O O . ASP A 1 283 ? 10.828 31.297 23.375 1 82.06 283 ASP A O 1
ATOM 2159 N N . GLN A 1 284 ? 12.086 33.094 23.094 1 81.62 284 GLN A N 1
ATOM 2160 C CA . GLN A 1 284 ? 10.969 33.969 22.75 1 81.62 284 GLN A CA 1
ATOM 2161 C C . GLN A 1 284 ? 10.367 33.594 21.391 1 81.62 284 GLN A C 1
ATOM 2163 O O . GLN A 1 284 ? 9.25 34 21.062 1 81.62 284 GLN A O 1
ATOM 2168 N N . SER A 1 285 ? 11.031 32.812 20.688 1 82.69 285 SER A N 1
ATOM 2169 C CA . SER A 1 285 ? 10.523 32.406 19.391 1 82.69 285 SER A CA 1
ATOM 2170 C C . SER A 1 285 ? 9.242 31.594 19.531 1 82.69 285 SER A C 1
ATOM 2172 O O . SER A 1 285 ? 8.469 31.469 18.578 1 82.69 285 SER A O 1
ATOM 2174 N N . VAL A 1 286 ? 8.977 31.156 20.734 1 85.88 286 VAL A N 1
ATOM 2175 C CA . VAL A 1 286 ? 7.812 30.297 20.984 1 85.88 286 VAL A CA 1
ATOM 2176 C C . VAL A 1 286 ? 6.531 31.109 20.75 1 85.88 286 VAL A C 1
ATOM 2178 O O . VAL A 1 286 ? 5.469 30.531 20.516 1 85.88 286 VAL A O 1
ATOM 2181 N N . PHE A 1 287 ? 6.625 32.406 20.719 1 85.44 287 PHE A N 1
ATOM 2182 C CA . PHE A 1 287 ? 5.445 33.25 20.594 1 85.44 287 PHE A CA 1
ATOM 2183 C C . PHE A 1 287 ? 5.215 33.656 19.141 1 85.44 287 PHE A C 1
ATOM 2185 O O . PHE A 1 287 ? 4.242 34.344 18.812 1 85.44 287 PHE A O 1
ATOM 2192 N N . GLY A 1 288 ? 5.988 33.188 18.219 1 84.62 288 GLY A N 1
ATOM 2193 C CA . GLY A 1 288 ? 5.785 33.469 16.797 1 84.62 288 GLY A CA 1
ATOM 2194 C C . GLY A 1 288 ? 6.406 34.75 16.344 1 84.62 288 GLY A C 1
ATOM 2195 O O . GLY A 1 288 ? 6.668 35.656 17.156 1 84.62 288 GLY A O 1
ATOM 2196 N N . TYR A 1 289 ? 6.496 34.844 15.109 1 88.69 289 TYR A N 1
ATOM 2197 C CA . TYR A 1 289 ? 7.125 36 14.523 1 88.69 289 TYR A CA 1
ATOM 2198 C C . TYR A 1 289 ? 6.141 37.156 14.43 1 88.69 289 TYR A C 1
ATOM 2200 O O . TYR A 1 289 ? 5.074 37.031 13.828 1 88.69 289 TYR A O 1
ATOM 2208 N N . MET A 1 290 ? 6.398 38.219 14.945 1 91.12 290 MET A N 1
ATOM 2209 C CA . MET A 1 290 ? 5.598 39.469 14.883 1 91.12 290 MET A CA 1
ATOM 2210 C C . MET A 1 290 ? 4.156 39.188 15.297 1 91.12 290 MET A C 1
ATOM 2212 O O . MET A 1 290 ? 3.221 39.531 14.586 1 91.12 290 MET A O 1
ATOM 2216 N N . CYS A 1 291 ? 3.957 38.438 16.375 1 91.31 291 CYS A N 1
ATOM 2217 C CA . CYS A 1 291 ? 2.609 38.062 16.781 1 91.31 291 CYS A CA 1
ATOM 2218 C C . CYS A 1 291 ? 2.111 38.906 17.938 1 91.31 291 CYS A C 1
ATOM 2220 O O . CYS A 1 291 ? 2.75 38.969 18.984 1 91.31 291 CYS A O 1
ATOM 2222 N N . PRO A 1 292 ? 0.97 39.438 17.734 1 89.31 292 PRO A N 1
ATOM 2223 C CA . PRO A 1 292 ? 0.433 40.281 18.797 1 89.31 292 PRO A CA 1
ATOM 2224 C C . PRO A 1 292 ? -0.253 39.469 19.906 1 89.31 292 PRO A C 1
ATOM 2226 O O . PRO A 1 292 ? -0.569 40 20.969 1 89.31 292 PRO A O 1
ATOM 2229 N N . ILE A 1 293 ? -0.458 38.219 19.781 1 86.25 293 ILE A N 1
ATOM 2230 C CA . ILE A 1 293 ? -1.299 37.438 20.688 1 86.25 293 ILE A CA 1
ATOM 2231 C C . ILE A 1 293 ? -0.428 36.719 21.719 1 86.25 293 ILE A C 1
ATOM 2233 O O . ILE A 1 293 ? -0.816 36.594 22.891 1 86.25 293 ILE A O 1
ATOM 2237 N N . LYS A 1 294 ? 0.714 36.188 21.312 1 84.5 294 LYS A N 1
ATOM 2238 C CA . LYS A 1 294 ? 1.615 35.438 22.172 1 84.5 294 LYS A CA 1
ATOM 2239 C C . LYS A 1 294 ? 0.864 34.312 22.922 1 84.5 294 LYS A C 1
ATOM 2241 O O . LYS A 1 294 ? 0.93 34.25 24.156 1 84.5 294 LYS A O 1
ATOM 2246 N N . CYS A 1 295 ? 0.361 33.375 22.219 1 87.31 295 CYS A N 1
ATOM 2247 C CA . CYS A 1 295 ? -0.638 32.438 22.703 1 87.31 295 CYS A CA 1
ATOM 2248 C C . CYS A 1 295 ? 0.023 31.266 23.422 1 87.31 295 CYS A C 1
ATOM 2250 O O . CYS A 1 295 ? -0.627 30.562 24.203 1 87.31 295 CYS A O 1
ATOM 2252 N N . SER A 1 296 ? 1.3 31.031 23.312 1 86.88 296 SER A N 1
ATOM 2253 C CA . SER A 1 296 ? 1.947 29.797 23.766 1 86.88 296 SER A CA 1
ATOM 2254 C C . SER A 1 296 ? 2.008 29.75 25.297 1 86.88 296 SER A C 1
ATOM 2256 O O . SER A 1 296 ? 2.295 30.75 25.938 1 86.88 296 SER A O 1
ATOM 2258 N N . LYS A 1 297 ? 1.702 28.562 25.844 1 89.75 297 LYS A N 1
ATOM 2259 C CA . LYS A 1 297 ? 1.821 28.312 27.281 1 89.75 297 LYS A CA 1
ATOM 2260 C C . LYS A 1 297 ? 2.846 27.219 27.562 1 89.75 297 LYS A C 1
ATOM 2262 O O . LYS A 1 297 ? 2.578 26.031 27.344 1 89.75 297 LYS A O 1
ATOM 2267 N N . VAL A 1 298 ? 3.941 27.609 28.062 1 91.88 298 VAL A N 1
ATOM 2268 C CA . VAL A 1 298 ? 5 26.672 28.438 1 91.88 298 VAL A CA 1
ATOM 2269 C C . VAL A 1 298 ? 4.961 26.453 29.953 1 91.88 298 VAL A C 1
ATOM 2271 O O . VAL A 1 298 ? 5.176 27.375 30.734 1 91.88 298 VAL A O 1
ATOM 2274 N N . VAL A 1 299 ? 4.656 25.219 30.25 1 90.81 299 VAL A N 1
ATOM 2275 C CA . VAL A 1 299 ? 4.516 24.875 31.656 1 90.81 299 VAL A CA 1
ATOM 2276 C C . VAL A 1 299 ? 5.875 24.953 32.344 1 90.81 299 VAL A C 1
ATOM 2278 O O . VAL A 1 299 ? 6.883 24.484 31.797 1 90.81 299 VAL A O 1
ATOM 2281 N N . LYS A 1 300 ? 5.871 25.406 33.562 1 82 300 LYS A N 1
ATOM 2282 C CA . LYS A 1 300 ? 7.07 25.672 34.344 1 82 300 LYS A CA 1
ATOM 2283 C C . LYS A 1 300 ? 7.836 24.391 34.656 1 82 300 LYS A C 1
ATOM 2285 O O . LYS A 1 300 ? 7.242 23.312 34.688 1 82 300 LYS A O 1
ATOM 2290 N N . ASP A 1 301 ? 9.125 24.422 34.812 1 72.44 301 ASP A N 1
ATOM 2291 C CA . ASP A 1 301 ? 10.094 23.422 35.281 1 72.44 301 ASP A CA 1
ATOM 2292 C C . ASP A 1 301 ? 10.297 22.328 34.219 1 72.44 301 ASP A C 1
ATOM 2294 O O . ASP A 1 301 ? 11.414 21.828 34.062 1 72.44 301 ASP A O 1
ATOM 2298 N N . GLU A 1 302 ? 9.148 22.062 33.406 1 78.12 302 GLU A N 1
ATOM 2299 C CA . GLU A 1 302 ? 9.297 20.953 32.469 1 78.12 302 GLU A CA 1
ATOM 2300 C C . GLU A 1 302 ? 9.453 21.453 31.047 1 78.12 302 GLU A C 1
ATOM 2302 O O . GLU A 1 302 ? 9.914 20.703 30.172 1 78.12 302 GLU A O 1
ATOM 2307 N N . GLY A 1 303 ? 9.102 22.625 30.906 1 84.44 303 GLY A N 1
ATOM 2308 C CA . GLY A 1 303 ? 9.25 23.219 29.578 1 84.44 303 GLY A CA 1
ATOM 2309 C C . GLY A 1 303 ? 8.32 22.625 28.547 1 84.44 303 GLY A C 1
ATOM 2310 O O . GLY A 1 303 ? 8.641 22.594 27.359 1 84.44 303 GLY A O 1
ATOM 2311 N N . ILE A 1 304 ? 7.168 22.109 28.984 1 91.19 304 ILE A N 1
ATOM 2312 C CA . ILE A 1 304 ? 6.195 21.453 28.109 1 91.19 304 ILE A CA 1
ATOM 2313 C C . ILE A 1 304 ? 5.203 22.5 27.578 1 91.19 304 ILE A C 1
ATOM 2315 O O . ILE A 1 304 ? 4.613 23.25 28.359 1 91.19 304 ILE A O 1
ATOM 2319 N N . LYS A 1 305 ? 5.098 22.578 26.297 1 92.75 305 LYS A N 1
ATOM 2320 C CA . LYS A 1 305 ? 4.066 23.438 25.719 1 92.75 305 LYS A CA 1
ATOM 2321 C C . LYS A 1 305 ? 2.773 22.656 25.484 1 92.75 305 LYS A C 1
ATOM 2323 O O . LYS A 1 305 ? 2.732 21.734 24.656 1 92.75 305 LYS A O 1
ATOM 2328 N N . SER A 1 306 ? 1.788 23.047 26.156 1 94.56 306 SER A N 1
ATOM 2329 C CA . SER A 1 306 ? 0.491 22.375 26.062 1 94.56 306 SER A CA 1
ATOM 2330 C C . SER A 1 306 ? -0.43 23.109 25.078 1 94.56 306 SER A C 1
ATOM 2332 O O . SER A 1 306 ? -0.431 24.344 25.016 1 94.56 306 SER A O 1
ATOM 2334 N N . GLU A 1 307 ? -1.161 22.359 24.312 1 94.69 307 GLU A N 1
ATOM 2335 C CA . GLU A 1 307 ? -2.195 22.844 23.406 1 94.69 307 GLU A CA 1
ATOM 2336 C C . GLU A 1 307 ? -3.471 22.016 23.531 1 94.69 307 GLU A C 1
ATOM 2338 O O . GLU A 1 307 ? -3.453 20.922 24.094 1 94.69 307 GLU A O 1
ATOM 2343 N N . TYR A 1 308 ? -4.527 22.484 22.984 1 96.75 308 TYR A N 1
ATOM 2344 C CA . TYR A 1 308 ? -5.816 21.812 23.047 1 96.75 308 TYR A CA 1
ATOM 2345 C C . TYR A 1 308 ? -5.723 20.391 22.484 1 96.75 308 TYR A C 1
ATOM 2347 O O . TYR A 1 308 ? -6.219 19.438 23.094 1 96.75 308 TYR A O 1
ATOM 2355 N N . GLU A 1 309 ? -5.129 20.188 21.312 1 97.38 309 GLU A N 1
ATOM 2356 C CA . GLU A 1 309 ? -5.094 18.891 20.656 1 97.38 309 GLU A CA 1
ATOM 2357 C C . GLU A 1 309 ? -4.371 17.859 21.516 1 97.38 309 GLU A C 1
ATOM 2359 O O . GLU A 1 309 ? -4.711 16.672 21.484 1 97.38 309 GLU A O 1
ATOM 2364 N N . HIS A 1 310 ? -3.418 18.344 22.344 1 96.62 310 HIS A N 1
ATOM 2365 C CA . HIS A 1 310 ? -2.773 17.453 23.312 1 96.62 310 HIS A CA 1
ATOM 2366 C C . HIS A 1 310 ? -3.762 16.969 24.359 1 96.62 310 HIS A C 1
ATOM 2368 O O . HIS A 1 310 ? -3.898 15.766 24.594 1 96.62 310 HIS A O 1
ATOM 2374 N N . LEU A 1 311 ? -4.438 17.969 24.938 1 98.38 311 LEU A N 1
ATOM 2375 C CA . LEU A 1 311 ? -5.352 17.688 26.031 1 98.38 311 LEU A CA 1
ATOM 2376 C C . LEU A 1 311 ? -6.512 16.812 25.562 1 98.38 311 LEU A C 1
ATOM 2378 O O . LEU A 1 311 ? -6.949 15.914 26.266 1 98.38 311 LEU A O 1
ATOM 2382 N N . GLY A 1 312 ? -6.941 17.094 24.391 1 98.75 312 GLY A N 1
ATOM 2383 C CA . GLY A 1 312 ? -8.039 16.328 23.828 1 98.75 312 GLY A CA 1
ATOM 2384 C C . GLY A 1 312 ? -7.648 14.914 23.453 1 98.75 312 GLY A C 1
ATOM 2385 O O . GLY A 1 312 ? -8.289 13.953 23.891 1 98.75 312 GLY A O 1
ATOM 2386 N N . MET A 1 313 ? -6.535 14.742 22.75 1 98.81 313 MET A N 1
ATOM 2387 C CA . MET A 1 313 ? -6.258 13.461 22.109 1 98.81 313 MET A CA 1
ATOM 2388 C C . MET A 1 313 ? -5.402 12.578 23.016 1 98.81 313 MET A C 1
ATOM 2390 O O . MET A 1 313 ? -5.543 11.352 23 1 98.81 313 MET A O 1
ATOM 2394 N N . LEU A 1 314 ? -4.512 13.164 23.828 1 98.81 314 LEU A N 1
ATOM 2395 C CA . LEU A 1 314 ? -3.717 12.367 24.75 1 98.81 314 LEU A CA 1
ATOM 2396 C C . LEU A 1 314 ? -4.402 12.281 26.109 1 98.81 314 LEU A C 1
ATOM 2398 O O . LEU A 1 314 ? -3.986 11.492 26.969 1 98.81 314 LEU A O 1
ATOM 2402 N N . GLY A 1 315 ? -5.426 13.102 26.297 1 98.81 315 GLY A N 1
ATOM 2403 C CA . GLY A 1 315 ? -6.238 13.086 27.5 1 98.81 315 GLY A CA 1
ATOM 2404 C C . GLY A 1 315 ? -7.617 12.5 27.281 1 98.81 315 GLY A C 1
ATOM 2405 O O . GLY A 1 315 ? -7.781 11.281 27.266 1 98.81 315 GLY A O 1
ATOM 2406 N N . ALA A 1 316 ? -8.57 13.312 26.875 1 98.81 316 ALA A N 1
ATOM 2407 C CA . ALA A 1 316 ? -9.992 12.992 26.797 1 98.81 316 ALA A CA 1
ATOM 2408 C C . ALA A 1 316 ? -10.227 11.758 25.922 1 98.81 316 ALA A C 1
ATOM 2410 O O . ALA A 1 316 ? -10.984 10.859 26.312 1 98.81 316 ALA A O 1
ATOM 2411 N N . ALA A 1 317 ? -9.555 11.633 24.812 1 98.81 317 ALA A N 1
ATOM 2412 C CA . ALA A 1 317 ? -9.766 10.523 23.891 1 98.81 317 ALA A CA 1
ATOM 2413 C C . ALA A 1 317 ? -9.336 9.203 24.516 1 98.81 317 ALA A C 1
ATOM 2415 O O . ALA A 1 317 ? -9.875 8.148 24.172 1 98.81 317 ALA A O 1
ATOM 2416 N N . ASP A 1 318 ? -8.414 9.281 25.484 1 98.81 318 ASP A N 1
ATOM 2417 C CA . ASP A 1 318 ? -7.871 8.078 26.109 1 98.81 318 ASP A CA 1
ATOM 2418 C C . ASP A 1 318 ? -8.461 7.875 27.516 1 98.81 318 ASP A C 1
ATOM 2420 O O . ASP A 1 318 ? -8.039 6.977 28.234 1 98.81 318 ASP A O 1
ATOM 2424 N N . GLY A 1 319 ? -9.391 8.734 27.922 1 98.62 319 GLY A N 1
ATOM 2425 C CA . GLY A 1 319 ? -10.016 8.641 29.219 1 98.62 319 GLY A CA 1
ATOM 2426 C C . GLY A 1 319 ? -9.109 9.07 30.359 1 98.62 319 GLY A C 1
ATOM 2427 O O . GLY A 1 319 ? -9.258 8.602 31.484 1 98.62 319 GLY A O 1
ATOM 2428 N N . ILE A 1 320 ? -8.164 9.891 30.094 1 98.81 320 ILE A N 1
ATOM 2429 C CA . ILE A 1 320 ? -7.219 10.383 31.094 1 98.81 320 ILE A CA 1
ATOM 2430 C C . ILE A 1 320 ? -7.5 11.852 31.391 1 98.81 320 ILE A C 1
ATOM 2432 O O . ILE A 1 320 ? -7.363 12.711 30.516 1 98.81 320 ILE A O 1
ATOM 2436 N N . TYR A 1 321 ? -7.785 12.211 32.656 1 98.56 321 TYR A N 1
ATOM 2437 C CA . TYR A 1 321 ? -8.227 13.562 32.969 1 98.56 321 TYR A CA 1
ATOM 2438 C C . TYR A 1 321 ? -7.344 14.188 34.031 1 98.56 321 TYR A C 1
ATOM 2440 O O . TYR A 1 321 ? -7.695 15.219 34.625 1 98.56 321 TYR A O 1
ATOM 2448 N N . LYS A 1 322 ? -6.258 13.531 34.312 1 98.25 322 LYS A N 1
ATOM 2449 C CA . LYS A 1 322 ? -5.223 14.117 35.156 1 98.25 322 LYS A CA 1
ATOM 2450 C C . LYS A 1 322 ? -4.223 14.922 34.312 1 98.25 322 LYS A C 1
ATOM 2452 O O . LYS A 1 322 ? -3.525 14.359 33.469 1 98.25 322 LYS A O 1
ATOM 2457 N N . LEU A 1 323 ? -4.109 16.172 34.656 1 97.62 323 LEU A N 1
ATOM 2458 C CA . LEU A 1 323 ? -3.314 17.094 33.844 1 97.62 323 LEU A CA 1
ATOM 2459 C C . LEU A 1 323 ? -1.851 16.672 33.812 1 97.62 323 LEU A C 1
ATOM 2461 O O . LEU A 1 323 ? -1.214 16.688 32.75 1 97.62 323 LEU A O 1
ATOM 2465 N N . MET A 1 324 ? -1.332 16.234 34.906 1 96.62 324 MET A N 1
ATOM 2466 C CA . MET A 1 324 ? 0.081 15.867 35 1 96.62 324 MET A CA 1
ATOM 2467 C C . MET A 1 324 ? 0.383 14.656 34.125 1 96.62 324 MET A C 1
ATOM 2469 O O . MET A 1 324 ? 1.46 14.562 33.531 1 96.62 324 MET A O 1
ATOM 2473 N N . ASP A 1 325 ? -0.559 13.727 34.062 1 97.81 325 ASP A N 1
ATOM 2474 C CA . ASP A 1 325 ? -0.389 12.57 33.188 1 97.81 325 ASP A CA 1
ATOM 2475 C C . ASP A 1 325 ? -0.323 12.984 31.734 1 97.81 325 ASP A C 1
ATOM 2477 O O . ASP A 1 325 ? 0.511 12.484 30.969 1 97.81 325 ASP A O 1
ATOM 2481 N N . VAL A 1 326 ? -1.131 13.891 31.391 1 98.38 326 VAL A N 1
ATOM 2482 C CA . VAL A 1 326 ? -1.19 14.344 30 1 98.38 326 VAL A CA 1
ATOM 2483 C C . VAL A 1 326 ? 0.067 15.141 29.656 1 98.38 326 VAL A C 1
ATOM 2485 O O . VAL A 1 326 ? 0.628 15 28.578 1 98.38 326 VAL A O 1
ATOM 2488 N N . LEU A 1 327 ? 0.519 15.977 30.594 1 97.44 327 LEU A N 1
ATOM 2489 C CA . LEU A 1 327 ? 1.732 16.75 30.359 1 97.44 327 LEU A CA 1
ATOM 2490 C C . LEU A 1 327 ? 2.932 15.836 30.141 1 97.44 327 LEU A C 1
ATOM 2492 O O . LEU A 1 327 ? 3.77 16.109 29.281 1 97.44 327 LEU A O 1
ATOM 2496 N N . LYS A 1 328 ? 2.961 14.742 30.891 1 97.56 328 LYS A N 1
ATOM 2497 C CA . LYS A 1 328 ? 4.031 13.773 30.703 1 97.56 328 LYS A CA 1
ATOM 2498 C C . LYS A 1 328 ? 3.955 13.141 29.312 1 97.56 328 LYS A C 1
ATOM 2500 O O . LYS A 1 328 ? 4.984 12.898 28.672 1 97.56 328 LYS A O 1
ATOM 2505 N N . ALA A 1 329 ? 2.77 12.844 28.906 1 98.56 329 ALA A N 1
ATOM 2506 C CA . ALA A 1 329 ? 2.578 12.266 27.578 1 98.56 329 ALA A CA 1
ATOM 2507 C C . ALA A 1 329 ? 3.002 13.258 26.5 1 98.56 329 ALA A C 1
ATOM 2509 O O . ALA A 1 329 ? 3.594 12.859 25.484 1 98.56 329 ALA A O 1
ATOM 2510 N N . ILE A 1 330 ? 2.701 14.539 26.688 1 98.06 330 ILE A N 1
ATOM 2511 C CA . ILE A 1 330 ? 3.082 15.578 25.75 1 98.06 330 ILE A CA 1
ATOM 2512 C C . ILE A 1 330 ? 4.602 15.625 25.609 1 98.06 330 ILE A C 1
ATOM 2514 O O . ILE A 1 330 ? 5.133 15.727 24.5 1 98.06 330 ILE A O 1
ATOM 2518 N N . LYS A 1 331 ? 5.25 15.555 26.688 1 97.19 331 LYS A N 1
ATOM 2519 C CA . LYS A 1 331 ? 6.711 15.547 26.672 1 97.19 331 LYS A CA 1
ATOM 2520 C C . LYS A 1 331 ? 7.246 14.375 25.859 1 97.19 331 LYS A C 1
ATOM 2522 O O . LYS A 1 331 ? 8.164 14.539 25.047 1 97.19 331 LYS A O 1
ATOM 2527 N N . ILE A 1 332 ? 6.633 13.227 26.016 1 98.19 332 ILE A N 1
ATOM 2528 C CA . ILE A 1 332 ? 7.094 12.008 25.359 1 98.19 332 ILE A CA 1
ATOM 2529 C C . ILE A 1 332 ? 6.867 12.109 23.859 1 98.19 332 ILE A C 1
ATOM 2531 O O . ILE A 1 332 ? 7.777 11.836 23.062 1 98.19 332 ILE A O 1
ATOM 2535 N N . VAL A 1 333 ? 5.68 12.523 23.406 1 98.44 333 VAL A N 1
ATOM 2536 C CA . VAL A 1 333 ? 5.398 12.57 21.984 1 98.44 333 VAL A CA 1
ATOM 2537 C C . VAL A 1 333 ? 6.277 13.625 21.312 1 98.44 333 VAL A C 1
ATOM 2539 O O . VAL A 1 333 ? 6.723 13.445 20.188 1 98.44 333 VAL A O 1
ATOM 2542 N N . ASN A 1 334 ? 6.527 14.727 21.984 1 97.44 334 ASN A N 1
ATOM 2543 C CA . ASN A 1 334 ? 7.395 15.758 21.438 1 97.44 334 ASN A CA 1
ATOM 2544 C C . ASN A 1 334 ? 8.836 15.281 21.328 1 97.44 334 ASN A C 1
ATOM 2546 O O . ASN A 1 334 ? 9.484 15.461 20.297 1 97.44 334 ASN A O 1
ATOM 2550 N N . ASP A 1 335 ? 9.32 14.625 22.359 1 98 335 ASP A N 1
ATOM 2551 C CA . ASP A 1 335 ? 10.711 14.18 22.391 1 98 335 ASP A CA 1
ATOM 2552 C C . ASP A 1 335 ? 10.953 13.062 21.375 1 98 335 ASP A C 1
ATOM 2554 O O . ASP A 1 335 ? 12.016 13.008 20.75 1 98 335 ASP A O 1
ATOM 2558 N N . LEU A 1 336 ? 9.992 12.234 21.234 1 98.75 336 LEU A N 1
ATOM 2559 C CA . LEU A 1 336 ? 10.156 11.102 20.328 1 98.75 336 LEU A CA 1
ATOM 2560 C C . LEU A 1 336 ? 9.773 11.477 18.906 1 98.75 336 LEU A C 1
ATOM 2562 O O . LEU A 1 336 ? 10.102 10.758 17.953 1 98.75 336 LEU A O 1
ATOM 2566 N N . GLY A 1 337 ? 9.086 12.617 18.734 1 98.69 337 GLY A N 1
ATOM 2567 C CA . GLY A 1 337 ? 8.648 13.078 17.422 1 98.69 337 GLY A CA 1
ATOM 2568 C C . GLY A 1 337 ? 7.422 12.352 16.922 1 98.69 337 GLY A C 1
ATOM 2569 O O . GLY A 1 337 ? 7.363 11.961 15.75 1 98.69 337 GLY A O 1
ATOM 2570 N N . LEU A 1 338 ? 6.426 12.141 17.766 1 98.81 338 LEU A N 1
ATOM 2571 C CA . LEU A 1 338 ? 5.152 11.539 17.406 1 98.81 338 LEU A CA 1
ATOM 2572 C C . LEU A 1 338 ? 4.07 12.594 17.234 1 98.81 338 LEU A C 1
ATOM 2574 O O . LEU A 1 338 ? 4.031 13.578 17.984 1 98.81 338 LEU A O 1
ATOM 2578 N N . ASP A 1 339 ? 3.207 12.414 16.281 1 98.69 339 ASP A N 1
ATOM 2579 C CA . ASP A 1 339 ? 2.002 13.227 16.172 1 98.69 339 ASP A CA 1
ATOM 2580 C C . ASP A 1 339 ? 1.06 12.977 17.344 1 98.69 339 ASP A C 1
ATOM 2582 O O . ASP A 1 339 ? 0.52 11.875 17.484 1 98.69 339 ASP A O 1
ATOM 2586 N N . SER A 1 340 ? 0.814 13.93 18.109 1 98.25 340 SER A N 1
ATOM 2587 C CA . SER A 1 340 ? 0.014 13.742 19.312 1 98.25 340 SER A CA 1
ATOM 2588 C C . SER A 1 340 ? -1.422 13.359 18.969 1 98.25 340 SER A C 1
ATOM 2590 O O . SER A 1 340 ? -2.047 12.57 19.688 1 98.25 340 SER A O 1
ATOM 2592 N N . ILE A 1 341 ? -1.909 13.883 17.875 1 98.75 341 ILE A N 1
ATOM 2593 C CA . ILE A 1 341 ? -3.285 13.617 17.469 1 98.75 341 ILE A CA 1
ATOM 2594 C C . ILE A 1 341 ? -3.428 12.156 17.062 1 98.75 341 ILE A C 1
ATOM 2596 O O . ILE A 1 341 ? -4.234 11.414 17.641 1 98.75 341 ILE A O 1
ATOM 2600 N N . SER A 1 342 ? -2.574 11.719 16.172 1 98.88 342 SER A N 1
ATOM 2601 C CA . SER A 1 342 ? -2.629 10.336 15.711 1 98.88 342 SER A CA 1
ATOM 2602 C C . SER A 1 342 ? -2.32 9.367 16.844 1 98.88 342 SER A C 1
ATOM 2604 O O . SER A 1 342 ? -2.943 8.305 16.953 1 98.88 342 SER A O 1
ATOM 2606 N N . SER A 1 343 ? -1.378 9.75 17.703 1 98.88 343 SER A N 1
ATOM 2607 C CA . SER A 1 343 ? -1.023 8.891 18.812 1 98.88 343 SER A CA 1
ATOM 2608 C C . SER A 1 343 ? -2.207 8.688 19.75 1 98.88 343 SER A C 1
ATOM 2610 O O . SER A 1 343 ? -2.516 7.559 20.141 1 98.88 343 SER A O 1
ATOM 2612 N N . GLY A 1 344 ? -2.803 9.812 20.094 1 98.81 344 GLY A N 1
ATOM 2613 C CA . GLY A 1 344 ? -3.967 9.711 20.969 1 98.81 344 GLY A CA 1
ATOM 2614 C C . GLY A 1 344 ? -5.09 8.891 20.359 1 98.81 344 GLY A C 1
ATOM 2615 O O . GLY A 1 344 ? -5.762 8.133 21.047 1 98.81 344 GLY A O 1
ATOM 2616 N N . ASN A 1 345 ? -5.293 9.078 19.062 1 98.75 345 ASN A N 1
ATOM 2617 C CA . ASN A 1 345 ? -6.328 8.344 18.344 1 98.75 345 ASN A CA 1
ATOM 2618 C C . ASN A 1 345 ? -6.059 6.84 18.359 1 98.75 345 ASN A C 1
ATOM 2620 O O . ASN A 1 345 ? -6.945 6.043 18.656 1 98.75 345 ASN A O 1
ATOM 2624 N N . VAL A 1 346 ? -4.859 6.445 18.078 1 98.81 346 VAL A N 1
ATOM 2625 C CA . VAL A 1 346 ? -4.453 5.043 18.016 1 98.81 346 VAL A CA 1
ATOM 2626 C C . VAL A 1 346 ? -4.598 4.402 19.391 1 98.81 346 VAL A C 1
ATOM 2628 O O . VAL A 1 346 ? -5.082 3.273 19.516 1 98.81 346 VAL A O 1
ATOM 2631 N N . ILE A 1 347 ? -4.234 5.102 20.406 1 98.88 347 ILE A N 1
ATOM 2632 C CA . ILE A 1 347 ? -4.297 4.574 21.766 1 98.88 347 ILE A CA 1
ATOM 2633 C C . ILE A 1 347 ? -5.754 4.477 22.203 1 98.88 347 ILE A C 1
ATOM 2635 O O . ILE A 1 347 ? -6.141 3.508 22.859 1 98.88 347 ILE A O 1
ATOM 2639 N N . GLY A 1 348 ? -6.555 5.52 21.875 1 98.88 348 GLY A N 1
ATOM 2640 C CA . GLY A 1 348 ? -7.984 5.422 22.141 1 98.88 348 GLY A CA 1
ATOM 2641 C C . GLY A 1 348 ? -8.633 4.219 21.484 1 98.88 348 GLY A C 1
ATOM 2642 O O . GLY A 1 348 ? -9.422 3.512 22.094 1 98.88 348 GLY A O 1
ATOM 2643 N N . TRP A 1 349 ? -8.297 3.977 20.219 1 98.88 349 TRP A N 1
ATOM 2644 C CA . TRP A 1 349 ? -8.766 2.805 19.484 1 98.88 349 TRP A CA 1
ATOM 2645 C C . TRP A 1 349 ? -8.336 1.52 20.188 1 98.88 349 TRP A C 1
ATOM 2647 O O . TRP A 1 349 ? -9.117 0.571 20.297 1 98.88 349 TRP A O 1
ATOM 2657 N N . THR A 1 350 ? -7.133 1.488 20.719 1 98.81 350 THR A N 1
ATOM 2658 C CA . THR A 1 350 ? -6.59 0.334 21.422 1 98.81 350 THR A CA 1
ATOM 2659 C C . THR A 1 350 ? -7.367 0.072 22.703 1 98.81 350 THR A C 1
ATOM 2661 O O . THR A 1 350 ? -7.719 -1.071 23 1 98.81 350 THR A O 1
ATOM 2664 N N . ALA A 1 351 ? -7.625 1.109 23.438 1 98.81 351 ALA A N 1
ATOM 2665 C CA . ALA A 1 351 ? -8.375 0.987 24.688 1 98.81 351 ALA A CA 1
ATOM 2666 C C . ALA A 1 351 ? -9.773 0.432 24.438 1 98.81 351 ALA A C 1
ATOM 2668 O O . ALA A 1 351 ? -10.242 -0.441 25.172 1 98.81 351 ALA A O 1
ATOM 2669 N N . GLU A 1 352 ? -10.414 0.974 23.406 1 98.75 352 GLU A N 1
ATOM 2670 C CA . GLU A 1 352 ? -11.75 0.486 23.094 1 98.75 352 GLU A CA 1
ATOM 2671 C C . GLU A 1 352 ? -11.719 -0.967 22.625 1 98.75 352 GLU A C 1
ATOM 2673 O O . GLU A 1 352 ? -12.625 -1.744 22.938 1 98.75 352 GLU A O 1
ATOM 2678 N N . SER A 1 353 ? -10.727 -1.336 21.906 1 98.5 353 SER A N 1
ATOM 2679 C CA . SER A 1 353 ? -10.555 -2.719 21.469 1 98.5 353 SER A CA 1
ATOM 2680 C C . SER A 1 353 ? -10.383 -3.654 22.656 1 98.5 353 SER A C 1
ATOM 2682 O O . SER A 1 353 ? -10.875 -4.781 22.641 1 98.5 353 SER A O 1
ATOM 2684 N N . GLU A 1 354 ? -9.648 -3.164 23.656 1 97.94 354 GLU A N 1
ATOM 2685 C CA . GLU A 1 354 ? -9.508 -3.947 24.875 1 97.94 354 GLU A CA 1
ATOM 2686 C C . GLU A 1 354 ? -10.836 -4.055 25.625 1 97.94 354 GLU A C 1
ATOM 2688 O O . GLU A 1 354 ? -11.188 -5.121 26.125 1 97.94 354 GLU A O 1
ATOM 2693 N N . GLU A 1 355 ? -11.492 -2.979 25.703 1 98.31 355 GLU A N 1
ATOM 2694 C CA . GLU A 1 355 ? -12.812 -2.963 26.328 1 98.31 355 GLU A CA 1
ATOM 2695 C C . GLU A 1 355 ? -13.742 -3.986 25.672 1 98.31 355 GLU A C 1
ATOM 2697 O O . GLU A 1 355 ? -14.539 -4.629 26.359 1 98.31 355 GLU A O 1
ATOM 2702 N N . LYS A 1 356 ? -13.617 -4.172 24.438 1 97.69 356 LYS A N 1
ATOM 2703 C CA . LYS A 1 356 ? -14.461 -5.086 23.672 1 97.69 356 LYS A CA 1
ATOM 2704 C C . LYS A 1 356 ? -13.922 -6.508 23.734 1 97.69 356 LYS A C 1
ATOM 2706 O O . LYS A 1 356 ? -14.5 -7.422 23.141 1 97.69 356 LYS A O 1
ATOM 2711 N N . GLY A 1 357 ? -12.812 -6.723 24.312 1 96.94 357 GLY A N 1
ATOM 2712 C CA . GLY A 1 357 ? -12.25 -8.047 24.531 1 96.94 357 GLY A CA 1
ATOM 2713 C C . GLY A 1 357 ? -11.422 -8.539 23.359 1 96.94 357 GLY A C 1
ATOM 2714 O O . GLY A 1 357 ? -11.117 -9.734 23.266 1 96.94 357 GLY A O 1
ATOM 2715 N N . LEU A 1 358 ? -11.023 -7.691 22.453 1 96.5 358 LEU A N 1
ATOM 2716 C CA . LEU A 1 358 ? -10.305 -8.086 21.25 1 96.5 358 LEU A CA 1
ATOM 2717 C C . LEU A 1 358 ? -8.797 -8 21.453 1 96.5 358 LEU A C 1
ATOM 2719 O O . LEU A 1 358 ? -8.023 -8.578 20.688 1 96.5 358 LEU A O 1
ATOM 2723 N N . LEU A 1 359 ? -8.359 -7.195 22.438 1 94.88 359 LEU A N 1
ATOM 2724 C CA . LEU A 1 359 ? -6.988 -7.098 22.922 1 94.88 359 LEU A CA 1
ATOM 2725 C C . LEU A 1 359 ? -6.926 -7.301 24.422 1 94.88 359 LEU A C 1
ATOM 2727 O O . LEU A 1 359 ? -7.879 -6.977 25.141 1 94.88 359 LEU A O 1
ATOM 2731 N N . ASN A 1 360 ? -5.836 -7.887 24.891 1 92.19 360 ASN A N 1
ATOM 2732 C CA . ASN A 1 360 ? -5.754 -8.125 26.328 1 92.19 360 ASN A CA 1
ATOM 2733 C C . ASN A 1 360 ? -4.434 -7.629 26.906 1 92.19 360 ASN A C 1
ATOM 2735 O O . ASN A 1 360 ? -3.361 -8.008 26.438 1 92.19 360 ASN A O 1
ATOM 2739 N N . GLY A 1 361 ? -4.637 -6.766 27.844 1 94.19 361 GLY A N 1
ATOM 2740 C CA . GLY A 1 361 ? -3.482 -6.324 28.609 1 94.19 361 GLY A CA 1
ATOM 2741 C C . GLY A 1 361 ? -2.668 -5.258 27.906 1 94.19 361 GLY A C 1
ATOM 2742 O O . GLY A 1 361 ? -1.486 -5.07 28.203 1 94.19 361 GLY A O 1
ATOM 2743 N N . VAL A 1 362 ? -3.301 -4.562 26.984 1 96.06 362 VAL A N 1
ATOM 2744 C CA . VAL A 1 362 ? -2.539 -3.611 26.172 1 96.06 362 VAL A CA 1
ATOM 2745 C C . VAL A 1 362 ? -2.801 -2.189 26.672 1 96.06 362 VAL A C 1
ATOM 2747 O O . VAL A 1 362 ? -1.864 -1.416 26.875 1 96.06 362 VAL A O 1
ATOM 2750 N N . MET A 1 363 ? -4.082 -1.79 26.859 1 98.06 363 MET A N 1
ATOM 2751 C CA . MET A 1 363 ? -4.441 -0.425 27.234 1 98.06 363 MET A CA 1
ATOM 2752 C C . MET A 1 363 ? -5.844 -0.374 27.828 1 98.06 363 MET A C 1
ATOM 2754 O O . MET A 1 363 ? -6.824 -0.675 27.141 1 98.06 363 MET A O 1
ATOM 2758 N N . LYS A 1 364 ? -5.934 0.054 29.062 1 98.19 364 LYS A N 1
ATOM 2759 C CA . LYS A 1 364 ? -7.227 0.344 29.672 1 98.19 364 LYS A CA 1
ATOM 2760 C C . LYS A 1 364 ? -7.5 1.845 29.703 1 98.19 364 LYS A C 1
ATOM 2762 O O . LYS A 1 364 ? -6.566 2.65 29.75 1 98.19 364 LYS A O 1
ATOM 2767 N N . TRP A 1 365 ? -8.758 2.197 29.734 1 98.44 365 TRP A N 1
ATOM 2768 C CA . TRP A 1 365 ? -9.109 3.607 29.828 1 98.44 365 TRP A CA 1
ATOM 2769 C C . TRP A 1 365 ? -8.516 4.223 31.094 1 98.44 365 TRP A C 1
ATOM 2771 O O . TRP A 1 365 ? -8.523 3.602 32.156 1 98.44 365 TRP A O 1
ATOM 2781 N N . GLY A 1 366 ? -7.918 5.391 30.922 1 97.94 366 GLY A N 1
ATOM 2782 C CA . GLY A 1 366 ? -7.484 6.164 32.062 1 97.94 366 GLY A CA 1
ATOM 2783 C C . GLY A 1 366 ? -6.109 5.77 32.562 1 97.94 366 GLY A C 1
ATOM 2784 O O . GLY A 1 366 ? -5.578 6.387 33.5 1 97.94 366 GLY A O 1
ATOM 2785 N N . ASP A 1 367 ? -5.539 4.777 32 1 98.38 367 ASP A N 1
ATOM 2786 C CA . ASP A 1 367 ? -4.23 4.297 32.438 1 98.38 367 ASP A CA 1
ATOM 2787 C C . ASP A 1 367 ? -3.105 5.133 31.844 1 98.38 367 ASP A C 1
ATOM 2789 O O . ASP A 1 367 ? -2.504 4.746 30.844 1 98.38 367 ASP A O 1
ATOM 2793 N N . GLY A 1 368 ? -2.768 6.227 32.5 1 98.56 368 GLY A N 1
ATOM 2794 C CA . GLY A 1 368 ? -1.762 7.16 32.031 1 98.56 368 GLY A CA 1
ATOM 2795 C C . GLY A 1 368 ? -0.383 6.539 31.906 1 98.56 368 GLY A C 1
ATOM 2796 O O . GLY A 1 368 ? 0.367 6.852 30.984 1 98.56 368 GLY A O 1
ATOM 2797 N N . GLU A 1 369 ? -0.05 5.672 32.812 1 98.38 369 GLU A N 1
ATOM 2798 C CA . GLU A 1 369 ? 1.252 5.016 32.781 1 98.38 369 GLU A CA 1
ATOM 2799 C C . GLU A 1 369 ? 1.388 4.094 31.578 1 98.38 369 GLU A C 1
ATOM 2801 O O . GLU A 1 369 ? 2.402 4.125 30.875 1 98.38 369 GLU A O 1
ATOM 2806 N N . LYS A 1 370 ? 0.384 3.293 31.375 1 98.31 370 LYS A N 1
ATOM 2807 C CA . LYS A 1 370 ? 0.413 2.387 30.219 1 98.31 370 LYS A CA 1
ATOM 2808 C C . LYS A 1 370 ? 0.414 3.162 28.906 1 98.31 370 LYS A C 1
ATOM 2810 O O . LYS A 1 370 ? 1.03 2.734 27.938 1 98.31 370 LYS A O 1
ATOM 2815 N N . GLN A 1 371 ? -0.298 4.285 28.875 1 98.75 371 GLN A N 1
ATOM 2816 C CA . GLN A 1 371 ? -0.276 5.125 27.672 1 98.75 371 GLN A CA 1
ATOM 2817 C C . GLN A 1 371 ? 1.148 5.543 27.328 1 98.75 371 GLN A C 1
ATOM 2819 O O . GLN A 1 371 ? 1.562 5.445 26.172 1 98.75 371 GLN A O 1
ATOM 2824 N N . ARG A 1 372 ? 1.868 6.031 28.297 1 98.75 372 ARG A N 1
ATOM 2825 C CA . ARG A 1 372 ? 3.225 6.52 28.062 1 98.75 372 ARG A CA 1
ATOM 2826 C C . ARG A 1 372 ? 4.148 5.387 27.641 1 98.75 372 ARG A C 1
ATOM 2828 O O . ARG A 1 372 ? 5.004 5.574 26.766 1 98.75 372 ARG A O 1
ATOM 2835 N N . LYS A 1 373 ? 3.91 4.246 28.203 1 98.56 373 LYS A N 1
ATOM 2836 C CA . LYS A 1 373 ? 4.684 3.082 27.781 1 98.56 373 LYS A CA 1
ATOM 2837 C C . LYS A 1 373 ? 4.371 2.707 26.344 1 98.56 373 LYS A C 1
ATOM 2839 O O . LYS A 1 373 ? 5.277 2.383 25.562 1 98.56 373 LYS A O 1
ATOM 2844 N N . LEU A 1 374 ? 3.146 2.73 26 1 98.62 374 LEU A N 1
ATOM 2845 C CA . LEU A 1 374 ? 2.717 2.387 24.656 1 98.62 374 LEU A CA 1
ATOM 2846 C C . LEU A 1 374 ? 3.266 3.385 23.641 1 98.62 374 LEU A C 1
ATOM 2848 O O . LEU A 1 374 ? 3.6 3.01 22.516 1 98.62 374 LEU A O 1
ATOM 2852 N N . LEU A 1 375 ? 3.299 4.66 24.031 1 98.88 375 LEU A N 1
ATOM 2853 C CA . LEU A 1 375 ? 3.883 5.672 23.156 1 98.88 375 LEU A CA 1
ATOM 2854 C C . LEU A 1 375 ? 5.332 5.332 22.812 1 98.88 375 LEU A C 1
ATOM 2856 O O . LEU A 1 375 ? 5.758 5.473 21.672 1 98.88 375 LEU A O 1
ATOM 2860 N N . GLU A 1 376 ? 6.031 4.875 23.797 1 98.81 376 GLU A N 1
ATOM 2861 C CA . GLU A 1 376 ? 7.414 4.457 23.578 1 98.81 376 GLU A CA 1
ATOM 2862 C C . GLU A 1 376 ? 7.477 3.223 22.688 1 98.81 376 GLU A C 1
ATOM 2864 O O . GLU A 1 376 ? 8.297 3.156 21.766 1 98.81 376 GLU A O 1
ATOM 2869 N N . GLU A 1 377 ? 6.613 2.273 22.984 1 98.5 377 GLU A N 1
ATOM 2870 C CA . GLU A 1 377 ? 6.578 1.057 22.188 1 98.5 377 GLU A CA 1
ATOM 2871 C C . GLU A 1 377 ? 6.262 1.372 20.719 1 98.5 377 GLU A C 1
ATOM 2873 O O . GLU A 1 377 ? 6.801 0.74 19.812 1 98.5 377 GLU A O 1
ATOM 2878 N N . ILE A 1 378 ? 5.414 2.299 20.469 1 98.81 378 ILE A N 1
ATOM 2879 C CA . ILE A 1 378 ? 5.059 2.719 19.109 1 98.81 378 ILE A CA 1
ATOM 2880 C C . ILE A 1 378 ? 6.27 3.355 18.438 1 98.81 378 ILE A C 1
ATOM 2882 O O . ILE A 1 378 ? 6.633 2.979 17.312 1 98.81 378 ILE A O 1
ATOM 2886 N N . ALA A 1 379 ? 6.938 4.25 19.141 1 98.88 379 ALA A N 1
ATOM 2887 C CA . ALA A 1 379 ? 8.055 5 18.562 1 98.88 379 ALA A CA 1
ATOM 2888 C C . ALA A 1 379 ? 9.195 4.07 18.172 1 98.88 379 ALA A C 1
ATOM 2890 O O . ALA A 1 379 ? 9.906 4.336 17.203 1 98.88 379 ALA A O 1
ATOM 2891 N N . TYR A 1 380 ? 9.312 2.965 18.906 1 98.38 380 TYR A N 1
ATOM 2892 C CA . TYR A 1 380 ? 10.438 2.064 18.672 1 98.38 380 TYR A CA 1
ATOM 2893 C C . TYR A 1 380 ? 9.961 0.765 18.031 1 98.38 380 TYR A C 1
ATOM 2895 O O . TYR A 1 380 ? 10.734 -0.192 17.906 1 98.38 380 TYR A O 1
ATOM 2903 N N . ARG A 1 381 ? 8.688 0.651 17.719 1 97.56 381 ARG A N 1
ATOM 2904 C CA . ARG A 1 381 ? 8.078 -0.499 17.062 1 97.56 381 ARG A CA 1
ATOM 2905 C C . ARG A 1 381 ? 8.336 -1.78 17.844 1 97.56 381 ARG A C 1
ATOM 2907 O O . ARG A 1 381 ? 8.82 -2.768 17.297 1 97.56 381 ARG A O 1
ATOM 2914 N N . LYS A 1 382 ? 7.965 -1.777 19.031 1 95.81 382 LYS A N 1
ATOM 2915 C CA . LYS A 1 382 ? 8.117 -2.941 19.906 1 95.81 382 LYS A CA 1
ATOM 2916 C C . LYS A 1 382 ? 6.77 -3.59 20.203 1 95.81 382 LYS A C 1
ATOM 2918 O O . LYS A 1 382 ? 5.809 -2.9 20.547 1 95.81 382 LYS A O 1
ATOM 2923 N N . GLY A 1 383 ? 6.703 -4.887 20.062 1 93.31 383 GLY A N 1
ATOM 2924 C CA . GLY A 1 383 ? 5.469 -5.59 20.359 1 93.31 383 GLY A CA 1
ATOM 2925 C C . GLY A 1 383 ? 4.293 -5.102 19.531 1 93.31 383 GLY A C 1
ATOM 2926 O O . GLY A 1 383 ? 4.391 -4.977 18.312 1 93.31 383 GLY A O 1
ATOM 2927 N N . ILE A 1 384 ? 3.17 -4.844 20.203 1 96.56 384 ILE A N 1
ATOM 2928 C CA . ILE A 1 384 ? 1.971 -4.371 19.516 1 96.56 384 ILE A CA 1
ATOM 2929 C C . ILE A 1 384 ? 2.201 -2.953 19 1 96.56 384 ILE A C 1
ATOM 2931 O O . ILE A 1 384 ? 1.496 -2.496 18.094 1 96.56 384 ILE A O 1
ATOM 2935 N N . GLY A 1 385 ? 3.225 -2.268 19.641 1 98.12 385 GLY A N 1
ATOM 2936 C CA . GLY A 1 385 ? 3.58 -0.935 19.172 1 98.12 385 GLY A CA 1
ATOM 2937 C C . GLY A 1 385 ? 3.957 -0.892 17.703 1 98.12 385 GLY A C 1
ATOM 2938 O O . GLY A 1 385 ? 3.725 0.113 17.031 1 98.12 385 GLY A O 1
ATOM 2939 N N . ALA A 1 386 ? 4.516 -2.041 17.219 1 98.31 386 ALA A N 1
ATOM 2940 C CA . ALA A 1 386 ? 4.895 -2.121 15.82 1 98.31 386 ALA A CA 1
ATOM 2941 C C . ALA A 1 386 ? 3.666 -2.043 14.914 1 98.31 386 ALA A C 1
ATOM 2943 O O . ALA A 1 386 ? 3.697 -1.383 13.875 1 98.31 386 ALA A O 1
ATOM 2944 N N . VAL A 1 387 ? 2.574 -2.693 15.289 1 98.5 387 VAL A N 1
ATOM 2945 C CA . VAL A 1 387 ? 1.329 -2.67 14.531 1 98.5 387 VAL A CA 1
ATOM 2946 C C . VAL A 1 387 ? 0.673 -1.297 14.656 1 98.5 387 VAL A C 1
ATOM 2948 O O . VAL A 1 387 ? 0.204 -0.734 13.664 1 98.5 387 VAL A O 1
ATOM 2951 N N . LEU A 1 388 ? 0.746 -0.723 15.844 1 98.81 388 LEU A N 1
ATOM 2952 C CA . LEU A 1 388 ? 0.107 0.562 16.109 1 98.81 388 LEU A CA 1
ATOM 2953 C C . LEU A 1 388 ? 0.846 1.693 15.398 1 98.81 388 LEU A C 1
ATOM 2955 O O . LEU A 1 388 ? 0.245 2.715 15.055 1 98.81 388 LEU A O 1
ATOM 2959 N N . ALA A 1 389 ? 2.15 1.535 15.133 1 98.88 389 ALA A N 1
ATOM 2960 C CA . ALA A 1 389 ? 2.973 2.521 14.438 1 98.88 389 ALA A CA 1
ATOM 2961 C C . ALA A 1 389 ? 2.5 2.711 12.992 1 98.88 389 ALA A C 1
ATOM 2963 O O . ALA A 1 389 ? 2.879 3.682 12.336 1 98.88 389 ALA A O 1
ATOM 2964 N N . GLU A 1 390 ? 1.597 1.821 12.562 1 98.81 390 GLU A N 1
ATOM 2965 C CA . GLU A 1 390 ? 1.114 1.857 11.18 1 98.81 390 GLU A CA 1
ATOM 2966 C C . GLU A 1 390 ? -0.078 2.801 11.039 1 98.81 390 GLU A C 1
ATOM 2968 O O . GLU A 1 390 ? -0.468 3.152 9.922 1 98.81 390 GLU A O 1
ATOM 2973 N N . GLY A 1 391 ? -0.697 3.305 12.156 1 98.75 391 GLY A N 1
ATOM 2974 C CA . GLY A 1 391 ? -1.939 4.059 12.125 1 98.75 391 GLY A CA 1
ATOM 2975 C C . GLY A 1 391 ? -3.17 3.189 12.289 1 98.75 391 GLY A C 1
ATOM 2976 O O . GLY A 1 391 ? -3.109 1.974 12.094 1 98.75 391 GLY A O 1
ATOM 2977 N N . VAL A 1 392 ? -4.23 3.793 12.594 1 98.56 392 VAL A N 1
ATOM 2978 C CA . VAL A 1 392 ? -5.398 3.031 13.023 1 98.56 392 VAL A CA 1
ATOM 2979 C C . VAL A 1 392 ? -6.008 2.297 11.836 1 98.56 392 VAL A C 1
ATOM 2981 O O . VAL A 1 392 ? -6.527 1.188 11.977 1 98.56 392 VAL A O 1
ATOM 2984 N N . LYS A 1 393 ? -6.027 2.912 10.664 1 98.56 393 LYS A N 1
ATOM 2985 C CA . LYS A 1 393 ? -6.57 2.23 9.492 1 98.56 393 LYS A CA 1
ATOM 2986 C C . LYS A 1 393 ? -5.832 0.922 9.227 1 98.56 393 LYS A C 1
ATOM 2988 O O . LYS A 1 393 ? -6.445 -0.148 9.195 1 98.56 393 LYS A O 1
ATOM 2993 N N . ARG A 1 394 ? -4.535 0.942 9.133 1 98.38 394 ARG A N 1
ATOM 2994 C CA . ARG A 1 394 ? -3.732 -0.237 8.82 1 98.38 394 ARG A CA 1
ATOM 2995 C C . ARG A 1 394 ? -3.74 -1.224 9.984 1 98.38 394 ARG A C 1
ATOM 2997 O O . ARG A 1 394 ? -3.766 -2.438 9.773 1 98.38 394 ARG A O 1
ATOM 3004 N N . ALA A 1 395 ? -3.674 -0.675 11.203 1 98.62 395 ALA A N 1
ATOM 3005 C CA . ALA A 1 395 ? -3.717 -1.562 12.367 1 98.62 395 ALA A CA 1
ATOM 3006 C C . ALA A 1 395 ? -4.988 -2.404 12.367 1 98.62 395 ALA A C 1
ATOM 3008 O O . ALA A 1 395 ? -4.941 -3.611 12.609 1 98.62 395 ALA A O 1
ATOM 3009 N N . SER A 1 396 ? -6.121 -1.76 12.094 1 98.38 396 SER A N 1
ATOM 3010 C CA . SER A 1 396 ? -7.387 -2.479 12.07 1 98.38 396 SER A CA 1
ATOM 3011 C C . SER A 1 396 ? -7.414 -3.506 10.938 1 98.38 396 SER A C 1
ATOM 3013 O O . SER A 1 396 ? -7.988 -4.586 11.094 1 98.38 396 SER A O 1
ATOM 3015 N N . GLU A 1 397 ? -6.805 -3.16 9.828 1 97.5 397 GLU A N 1
ATOM 3016 C CA . GLU A 1 397 ? -6.73 -4.086 8.695 1 97.5 397 GLU A CA 1
ATOM 3017 C C . GLU A 1 397 ? -5.824 -5.27 9.016 1 97.5 397 GLU A C 1
ATOM 3019 O O . GLU A 1 397 ? -6.16 -6.418 8.711 1 97.5 397 GLU A O 1
ATOM 3024 N N . ILE A 1 398 ? -4.668 -5.039 9.609 1 98.06 398 ILE A N 1
ATOM 3025 C CA . ILE A 1 398 ? -3.697 -6.074 9.938 1 98.06 398 ILE A CA 1
ATOM 3026 C C . ILE A 1 398 ? -4.297 -7.043 10.961 1 98.06 398 ILE A C 1
ATOM 3028 O O . ILE A 1 398 ? -4.215 -8.258 10.789 1 98.06 398 ILE A O 1
ATOM 3032 N N . LEU A 1 399 ? -4.973 -6.473 11.977 1 97.75 399 LEU A N 1
ATOM 3033 C CA . LEU A 1 399 ? -5.465 -7.285 13.078 1 97.75 399 LEU A CA 1
ATOM 3034 C C . LEU A 1 399 ? -6.82 -7.895 12.75 1 97.75 399 LEU A C 1
ATOM 3036 O O . LEU A 1 399 ? -7.258 -8.844 13.406 1 97.75 399 LEU A O 1
ATOM 3040 N N . GLY A 1 400 ? -7.559 -7.293 11.789 1 95.31 400 GLY A N 1
ATOM 3041 C CA . GLY A 1 400 ? -8.781 -7.887 11.281 1 95.31 400 GLY A CA 1
ATOM 3042 C C . GLY A 1 400 ? -10.016 -7.477 12.062 1 95.31 400 GLY A C 1
ATOM 3043 O O . GLY A 1 400 ? -11.062 -8.117 11.961 1 95.31 400 GLY A O 1
ATOM 3044 N N . PHE A 1 401 ? -9.828 -6.418 12.914 1 96.38 401 PHE A N 1
ATOM 3045 C CA . PHE A 1 401 ? -10.992 -5.949 13.664 1 96.38 401 PHE A CA 1
ATOM 3046 C C . PHE A 1 401 ? -10.906 -4.445 13.898 1 96.38 401 PHE A C 1
ATOM 3048 O O . PHE A 1 401 ? -9.875 -3.83 13.656 1 96.38 401 PHE A O 1
ATOM 3055 N N . GLY A 1 402 ? -12 -3.787 14.305 1 97.75 402 GLY A N 1
ATOM 3056 C CA . GLY A 1 402 ? -12.031 -2.439 14.852 1 97.75 402 GLY A CA 1
ATOM 3057 C C . GLY A 1 402 ? -12.195 -1.369 13.789 1 97.75 402 GLY A C 1
ATOM 3058 O O . GLY A 1 402 ? -12.062 -0.177 14.078 1 97.75 402 GLY A O 1
ATOM 3059 N N . LYS A 1 403 ? -12.5 -1.71 12.57 1 97.44 403 LYS A N 1
ATOM 3060 C CA . LYS A 1 403 ? -12.727 -0.723 11.516 1 97.44 403 LYS A CA 1
ATOM 3061 C C . LYS A 1 403 ? -13.875 0.212 11.867 1 97.44 403 LYS A C 1
ATOM 3063 O O . LYS A 1 403 ? -13.844 1.398 11.539 1 97.44 403 LYS A O 1
ATOM 3068 N N . GLU A 1 404 ? -14.789 -0.323 12.625 1 97.5 404 GLU A N 1
ATOM 3069 C CA . GLU A 1 404 ? -16.016 0.406 12.945 1 97.5 404 GLU A CA 1
ATOM 3070 C C . GLU A 1 404 ? -15.734 1.55 13.914 1 97.5 404 GLU A C 1
ATOM 3072 O O . GLU A 1 404 ? -16.453 2.551 13.93 1 97.5 404 GLU A O 1
ATOM 3077 N N . TRP A 1 405 ? -14.664 1.374 14.734 1 98.56 405 TRP A N 1
ATOM 3078 C CA . TRP A 1 405 ? -14.391 2.436 15.695 1 98.56 405 TRP A CA 1
ATOM 3079 C C . TRP A 1 405 ? -13 3.016 15.484 1 98.56 405 TRP A C 1
ATOM 3081 O O . TRP A 1 405 ? -12.438 3.643 16.391 1 98.56 405 TRP A O 1
ATOM 3091 N N . ALA A 1 406 ? -12.398 2.633 14.344 1 98.75 406 ALA A N 1
ATOM 3092 C CA . ALA A 1 406 ? -11.219 3.367 13.883 1 98.75 406 ALA A CA 1
ATOM 3093 C C . ALA A 1 406 ? -11.609 4.738 13.336 1 98.75 406 ALA A C 1
ATOM 3095 O O . ALA A 1 406 ? -12.227 4.836 12.273 1 98.75 406 ALA A O 1
ATOM 3096 N N . VAL A 1 407 ? -11.227 5.785 13.961 1 98.88 407 VAL A N 1
ATOM 3097 C CA . VAL A 1 407 ? -11.711 7.113 13.594 1 98.88 407 VAL A CA 1
ATOM 3098 C C . VAL A 1 407 ? -10.664 7.824 12.742 1 98.88 407 VAL A C 1
ATOM 3100 O O . VAL A 1 407 ? -9.781 8.508 13.266 1 98.88 407 VAL A O 1
ATOM 3103 N N . HIS A 1 408 ? -10.797 7.691 11.477 1 98.75 408 HIS A N 1
ATOM 3104 C CA . HIS A 1 408 ? -9.922 8.305 10.484 1 98.75 408 HIS A CA 1
ATOM 3105 C C . HIS A 1 408 ? -10.68 8.617 9.195 1 98.75 408 HIS A C 1
ATOM 3107 O O . HIS A 1 408 ? -11.773 8.094 8.977 1 98.75 408 HIS A O 1
ATOM 3113 N N . VAL A 1 409 ? -10.242 9.547 8.438 1 98.75 409 VAL A N 1
ATOM 3114 C CA . VAL A 1 409 ? -10.664 9.781 7.062 1 98.75 409 VAL A CA 1
ATOM 3115 C C . VAL A 1 409 ? -9.477 9.594 6.117 1 98.75 409 VAL A C 1
ATOM 3117 O O . VAL A 1 409 ? -8.422 10.195 6.309 1 98.75 409 VAL A O 1
ATOM 3120 N N . LYS A 1 410 ? -9.602 8.664 5.18 1 98.25 410 LYS A N 1
ATOM 3121 C CA . LYS A 1 410 ? -8.578 8.352 4.188 1 98.25 410 LYS A CA 1
ATOM 3122 C C . LYS A 1 410 ? -7.266 7.957 4.863 1 98.25 410 LYS A C 1
ATOM 3124 O O . LYS A 1 410 ? -6.184 8.289 4.375 1 98.25 410 LYS A O 1
ATOM 3129 N N . GLY A 1 411 ? -7.328 7.473 6.066 1 98.44 411 GLY A N 1
ATOM 3130 C CA . GLY A 1 411 ? -6.164 6.945 6.762 1 98.44 411 GLY A CA 1
ATOM 3131 C C . GLY A 1 411 ? -5.582 7.918 7.77 1 98.44 411 GLY A C 1
ATOM 3132 O O . GLY A 1 411 ? -4.805 7.523 8.641 1 98.44 411 GLY A O 1
ATOM 3133 N N . LEU A 1 412 ? -5.957 9.195 7.688 1 98.88 412 LEU A N 1
ATOM 3134 C CA . LEU A 1 412 ? -5.484 10.18 8.664 1 98.88 412 LEU A CA 1
ATOM 3135 C C . LEU A 1 412 ? -6.391 10.203 9.891 1 98.88 412 LEU A C 1
ATOM 3137 O O . LEU A 1 412 ? -7.598 10.43 9.766 1 98.88 412 LEU A O 1
ATOM 3141 N N . GLU A 1 413 ? -5.824 10.039 11.062 1 98.81 413 GLU A N 1
ATOM 3142 C CA . GLU A 1 413 ? -6.586 10.016 12.312 1 98.81 413 GLU A CA 1
ATOM 3143 C C . GLU A 1 413 ? -7.25 11.359 12.578 1 98.81 413 GLU A C 1
ATOM 3145 O O . GLU A 1 413 ? -6.676 12.414 12.281 1 98.81 413 GLU A O 1
ATOM 3150 N N . ALA A 1 414 ? -8.336 11.328 13.172 1 98.75 414 ALA A N 1
ATOM 3151 C CA . ALA A 1 414 ? -9.148 12.523 13.398 1 98.75 414 ALA A CA 1
ATOM 3152 C C . ALA A 1 414 ? -8.539 13.406 14.477 1 98.75 414 ALA A C 1
ATOM 3154 O O . ALA A 1 414 ? -8.016 12.914 15.477 1 98.75 414 ALA A O 1
ATOM 3155 N N . PRO A 1 415 ? -8.648 14.703 14.266 1 98.44 415 PRO A N 1
ATOM 3156 C CA . PRO A 1 415 ? -8.344 15.633 15.359 1 98.44 415 PRO A CA 1
ATOM 3157 C C . PRO A 1 415 ? -9.445 15.68 16.422 1 98.44 415 PRO A C 1
ATOM 3159 O O . PRO A 1 415 ? -10.43 14.938 16.328 1 98.44 415 PRO A O 1
ATOM 3162 N N . ALA A 1 416 ? -9.281 16.547 17.406 1 98.62 416 ALA A N 1
ATOM 3163 C CA . ALA A 1 416 ? -10.102 16.516 18.609 1 98.62 416 ALA A CA 1
ATOM 3164 C C . ALA A 1 416 ? -11.391 17.297 18.422 1 98.62 416 ALA A C 1
ATOM 3166 O O . ALA A 1 416 ? -11.844 17.984 19.344 1 98.62 416 ALA A O 1
ATOM 3167 N N . TRP A 1 417 ? -11.977 17.312 17.219 1 98.44 417 TRP A N 1
ATOM 3168 C CA . TRP A 1 417 ? -13.227 18.016 16.922 1 98.44 417 TRP A CA 1
ATOM 3169 C C . TRP A 1 417 ? -14.234 17.094 16.266 1 98.44 417 TRP A C 1
ATOM 3171 O O . TRP A 1 417 ? -14.141 16.828 15.062 1 98.44 417 TRP A O 1
ATOM 3181 N N . ASP A 1 418 ? -15.156 16.656 17.016 1 98.69 418 ASP A N 1
ATOM 3182 C CA . ASP A 1 418 ? -16.188 15.719 16.562 1 98.69 418 ASP A CA 1
ATOM 3183 C C . ASP A 1 418 ? -17.172 16.406 15.633 1 98.69 418 ASP A C 1
ATOM 3185 O O . ASP A 1 418 ? -17.781 17.406 16 1 98.69 418 ASP A O 1
ATOM 3189 N N . PRO A 1 419 ? -17.391 15.859 14.477 1 98.69 419 PRO A N 1
ATOM 3190 C CA . PRO A 1 419 ? -18.25 16.547 13.516 1 98.69 419 PRO A CA 1
ATOM 3191 C C . PRO A 1 419 ? -19.734 16.406 13.836 1 98.69 419 PRO A C 1
ATOM 3193 O O . PRO A 1 419 ? -20.562 17.031 13.188 1 98.69 419 PRO A O 1
ATOM 3196 N N . ARG A 1 420 ? -20.172 15.695 14.867 1 98.31 420 ARG A N 1
ATOM 3197 C CA . ARG A 1 420 ? -21.578 15.508 15.234 1 98.31 420 ARG A CA 1
ATOM 3198 C C . ARG A 1 420 ? -22.109 16.703 16.016 1 98.31 420 ARG A C 1
ATOM 3200 O O . ARG A 1 420 ? -23.281 16.719 16.422 1 98.31 420 ARG A O 1
ATOM 3207 N N . GLY A 1 421 ? -21.219 17.703 16.094 1 98.25 421 GLY A N 1
ATOM 3208 C CA . GLY A 1 421 ? -21.625 18.922 16.781 1 98.25 421 GLY A CA 1
ATOM 3209 C C . GLY A 1 421 ? -21.688 20.125 15.867 1 98.25 421 GLY A C 1
ATOM 3210 O O . GLY A 1 421 ? -22.031 21.234 16.312 1 98.25 421 GLY A O 1
ATOM 3211 N N . LEU A 1 422 ? -21.406 20.016 14.57 1 98.5 422 LEU A N 1
ATOM 3212 C CA . LEU A 1 422 ? -21.328 21.156 13.672 1 98.5 422 LEU A CA 1
ATOM 3213 C C . LEU A 1 422 ? -21.828 20.797 12.281 1 98.5 422 LEU A C 1
ATOM 3215 O O . LEU A 1 422 ? -21.281 19.922 11.625 1 98.5 422 LEU A O 1
ATOM 3219 N N . LEU A 1 423 ? -22.906 21.5 11.844 1 98.38 423 LEU A N 1
ATOM 3220 C CA . LEU A 1 423 ? -23.5 21.281 10.523 1 98.38 423 LEU A CA 1
ATOM 3221 C C . LEU A 1 423 ? -22.469 21.516 9.422 1 98.38 423 LEU A C 1
ATOM 3223 O O . LEU A 1 423 ? -21.828 22.562 9.375 1 98.38 423 LEU A O 1
ATOM 3227 N N . GLY A 1 424 ? -22.281 20.5 8.594 1 98.5 424 GLY A N 1
ATOM 3228 C CA . GLY A 1 424 ? -21.391 20.641 7.445 1 98.5 424 GLY A CA 1
ATOM 3229 C C . GLY A 1 424 ? -19.969 20.203 7.734 1 98.5 424 GLY A C 1
ATOM 3230 O O . GLY A 1 424 ? -19.172 20 6.812 1 98.5 424 GLY A O 1
ATOM 3231 N N . PHE A 1 425 ? -19.625 19.984 8.969 1 98.69 425 PHE A N 1
ATOM 3232 C CA . PHE A 1 425 ? -18.25 19.656 9.328 1 98.69 425 PHE A CA 1
ATOM 3233 C C . PHE A 1 425 ? -17.906 18.234 8.875 1 98.69 425 PHE A C 1
ATOM 3235 O O . PHE A 1 425 ? -16.75 17.953 8.523 1 98.69 425 PHE A O 1
ATOM 3242 N N . GLY A 1 426 ? -18.906 17.281 8.922 1 98.75 426 GLY A N 1
ATOM 3243 C CA . GLY A 1 426 ? -18.719 15.969 8.328 1 98.75 426 GLY A CA 1
ATOM 3244 C C . GLY A 1 426 ? -18.281 16.016 6.875 1 98.75 426 GLY A C 1
ATOM 3245 O O . GLY A 1 426 ? -17.406 15.273 6.457 1 98.75 426 GLY A O 1
ATOM 3246 N N . LEU A 1 427 ? -18.906 16.906 6.102 1 98.81 427 LEU A N 1
ATOM 3247 C CA . LEU A 1 427 ? -18.562 17.078 4.695 1 98.81 427 LEU A CA 1
ATOM 3248 C C . LEU A 1 427 ? -17.156 17.656 4.547 1 98.81 427 LEU A C 1
ATOM 3250 O O . LEU A 1 427 ? -16.422 17.281 3.633 1 98.81 427 LEU A O 1
ATOM 3254 N N . SER A 1 428 ? -16.812 18.562 5.469 1 98.75 428 SER A N 1
ATOM 3255 C CA . SER A 1 428 ? -15.461 19.125 5.477 1 98.75 428 SER A CA 1
ATOM 3256 C C . SER A 1 428 ? -14.406 18.016 5.621 1 98.75 428 SER A C 1
ATOM 3258 O O . SER A 1 428 ? -13.438 17.984 4.863 1 98.75 428 SER A O 1
ATOM 3260 N N . TYR A 1 429 ? -14.656 17.125 6.566 1 98.81 429 TYR A N 1
ATOM 3261 C CA . TYR A 1 429 ? -13.734 16 6.793 1 98.81 429 TYR A CA 1
ATOM 3262 C C . TYR A 1 429 ? -13.719 15.062 5.598 1 98.81 429 TYR A C 1
ATOM 3264 O O . TYR A 1 429 ? -12.648 14.695 5.109 1 98.81 429 TYR A O 1
ATOM 3272 N N . ALA A 1 430 ? -14.852 14.711 5.074 1 98.75 430 ALA A N 1
ATOM 3273 C CA . ALA A 1 430 ? -14.992 13.695 4.035 1 98.75 430 ALA A CA 1
ATOM 3274 C C . ALA A 1 430 ? -14.266 14.117 2.76 1 98.75 430 ALA A C 1
ATOM 3276 O O . ALA A 1 430 ? -13.695 13.281 2.059 1 98.75 430 ALA A O 1
ATOM 3277 N N . THR A 1 431 ? -14.258 15.398 2.488 1 98.44 431 THR A N 1
ATOM 3278 C CA . THR A 1 431 ? -13.766 15.867 1.198 1 98.44 431 THR A CA 1
ATOM 3279 C C . THR A 1 431 ? -12.367 16.453 1.341 1 98.44 431 THR A C 1
ATOM 3281 O O . THR A 1 431 ? -11.781 16.922 0.359 1 98.44 431 THR A O 1
ATOM 3284 N N . ALA A 1 432 ? -11.828 16.453 2.543 1 98.44 432 ALA A N 1
ATOM 3285 C CA . ALA A 1 432 ? -10.516 17.047 2.77 1 98.44 432 ALA A CA 1
ATOM 3286 C C . ALA A 1 432 ? -9.445 16.359 1.934 1 98.44 432 ALA A C 1
ATOM 3288 O O . ALA A 1 432 ? -9.516 15.141 1.711 1 98.44 432 ALA A O 1
ATOM 3289 N N . ASP A 1 433 ? -8.469 17.094 1.533 1 97.94 433 ASP A N 1
ATOM 3290 C CA . ASP A 1 433 ? -7.457 16.609 0.597 1 97.94 433 ASP A CA 1
ATOM 3291 C C . ASP A 1 433 ? -6.414 15.75 1.308 1 97.94 433 ASP A C 1
ATOM 3293 O O . ASP A 1 433 ? -5.707 14.969 0.669 1 97.94 433 ASP A O 1
ATOM 3297 N N . VAL A 1 434 ? -6.305 15.789 2.637 1 98.31 434 VAL A N 1
ATOM 3298 C CA . VAL A 1 434 ? -5.23 15.094 3.338 1 98.31 434 VAL A CA 1
ATOM 3299 C C . VAL A 1 434 ? -5.816 13.984 4.211 1 98.31 434 VAL A C 1
ATOM 3301 O O . VAL A 1 434 ? -5.078 13.156 4.746 1 98.31 434 VAL A O 1
ATOM 3304 N N . GLY A 1 435 ? -7.098 13.992 4.406 1 98 435 GLY A N 1
ATOM 3305 C CA . GLY A 1 435 ? -7.762 13.164 5.398 1 98 435 GLY A CA 1
ATOM 3306 C C . GLY A 1 435 ? -8.391 13.969 6.52 1 98 435 GLY A C 1
ATOM 3307 O O . GLY A 1 435 ? -8.742 15.133 6.336 1 98 435 GLY A O 1
ATOM 3308 N N . ALA A 1 436 ? -8.562 13.43 7.621 1 98.12 436 ALA A N 1
ATOM 3309 C CA . ALA A 1 436 ? -9.289 14.086 8.711 1 98.12 436 ALA A CA 1
ATOM 3310 C C . ALA A 1 436 ? -8.5 15.273 9.258 1 98.12 436 ALA A C 1
ATOM 3312 O O . ALA A 1 436 ? -7.613 15.102 10.094 1 98.12 436 ALA A O 1
ATOM 3313 N N . SER A 1 437 ? -8.898 16.438 8.812 1 97.19 437 SER A N 1
ATOM 3314 C CA . SER A 1 437 ? -8.312 17.688 9.297 1 97.19 437 SER A CA 1
ATOM 3315 C C . SER A 1 437 ? -9.398 18.734 9.586 1 97.19 437 SER A C 1
ATOM 3317 O O . SER A 1 437 ? -10.297 18.938 8.773 1 97.19 437 SER A O 1
ATOM 3319 N N . HIS A 1 438 ? -9.266 19.312 10.672 1 95.88 438 HIS A N 1
ATOM 3320 C CA . HIS A 1 438 ? -10.227 20.328 11.047 1 95.88 438 HIS A CA 1
ATOM 3321 C C . HIS A 1 438 ? -9.875 21.688 10.422 1 95.88 438 HIS A C 1
ATOM 3323 O O . HIS A 1 438 ? -10.578 22.672 10.633 1 95.88 438 HIS A O 1
ATOM 3329 N N . LEU A 1 439 ? -8.836 21.688 9.648 1 96.19 439 LEU A N 1
ATOM 3330 C CA . LEU A 1 439 ? -8.367 22.922 9.047 1 96.19 439 LEU A CA 1
ATOM 3331 C C . LEU A 1 439 ? -8.648 22.953 7.547 1 96.19 439 LEU A C 1
ATOM 3333 O O . LEU A 1 439 ? -7.887 23.531 6.773 1 96.19 439 LEU A O 1
ATOM 3337 N N . ARG A 1 440 ? -9.695 22.25 7.195 1 97.56 440 ARG A N 1
ATOM 3338 C CA . ARG A 1 440 ? -10.102 22.234 5.797 1 97.56 440 ARG A CA 1
ATOM 3339 C C . ARG A 1 440 ? -11.539 22.734 5.637 1 97.56 440 ARG A C 1
ATOM 3341 O O . ARG A 1 440 ? -12.328 22.141 4.891 1 97.56 440 ARG A O 1
ATOM 3348 N N . GLY A 1 441 ? -11.891 23.672 6.453 1 96.5 441 GLY A N 1
ATOM 3349 C CA . GLY A 1 441 ? -13.195 24.312 6.371 1 96.5 441 GLY A CA 1
ATOM 3350 C C . GLY A 1 441 ? -14.023 24.141 7.633 1 96.5 441 GLY A C 1
ATOM 3351 O O . GLY A 1 441 ? -14.344 23.016 8.031 1 96.5 441 GLY A O 1
ATOM 3352 N N . TRP A 1 442 ? -14.312 25.219 8.25 1 96.88 442 TRP A N 1
ATOM 3353 C CA . TRP A 1 442 ? -15.164 25.312 9.43 1 96.88 442 TRP A CA 1
ATOM 3354 C C . TRP A 1 442 ? -16.406 26.156 9.141 1 96.88 442 TRP A C 1
ATOM 3356 O O . TRP A 1 442 ? -16.391 27.375 9.281 1 96.88 442 TRP A O 1
ATOM 3366 N N . PRO A 1 443 ? -17.5 25.453 8.844 1 96.56 443 PRO A N 1
ATOM 3367 C CA . PRO A 1 443 ? -18.703 26.203 8.469 1 96.56 443 PRO A CA 1
ATOM 3368 C C . PRO A 1 443 ? -19.219 27.078 9.617 1 96.56 443 PRO A C 1
ATOM 3370 O O . PRO A 1 443 ? -19.188 26.656 10.773 1 96.56 443 PRO A O 1
ATOM 3373 N N . ARG A 1 444 ? -19.766 28.203 9.297 1 94.94 444 ARG A N 1
ATOM 3374 C CA . ARG A 1 444 ? -20.375 29.141 10.227 1 94.94 444 ARG A CA 1
ATOM 3375 C C . ARG A 1 444 ? -21.781 29.531 9.781 1 94.94 444 ARG A C 1
ATOM 3377 O O . ARG A 1 444 ? -22.094 29.469 8.594 1 94.94 444 ARG A O 1
ATOM 3384 N N . PRO A 1 445 ? -22.578 29.953 10.625 1 95.38 445 PRO A N 1
ATOM 3385 C CA . PRO A 1 445 ? -22.406 29.953 12.078 1 95.38 445 PRO A CA 1
ATOM 3386 C C . PRO A 1 445 ? -22.453 28.547 12.672 1 95.38 445 PRO A C 1
ATOM 3388 O O . PRO A 1 445 ? -22.875 27.609 12.008 1 95.38 445 PRO A O 1
ATOM 3391 N N . HIS A 1 446 ? -22.016 28.531 13.844 1 95.5 446 HIS A N 1
ATOM 3392 C CA . HIS A 1 446 ? -22.062 27.25 14.531 1 95.5 446 HIS A CA 1
ATOM 3393 C C . HIS A 1 446 ? -23.5 26.797 14.766 1 95.5 446 HIS A C 1
ATOM 3395 O O . HIS A 1 446 ? -24.266 27.469 15.445 1 95.5 446 HIS A O 1
ATOM 3401 N N . ARG A 1 447 ? -23.812 25.688 14.203 1 95.88 447 ARG A N 1
ATOM 3402 C CA . ARG A 1 447 ? -25.078 25.016 14.414 1 95.88 447 ARG A CA 1
ATOM 3403 C C . ARG A 1 447 ? -24.922 23.5 14.375 1 95.88 447 ARG A C 1
ATOM 3405 O O . ARG A 1 447 ? -24.078 22.984 13.648 1 95.88 447 ARG A O 1
ATOM 3412 N N . PRO A 1 448 ? -25.719 22.797 15.18 1 96.25 448 PRO A N 1
ATOM 3413 C CA . PRO A 1 448 ? -25.641 21.328 15.141 1 96.25 448 PRO A CA 1
ATOM 3414 C C . PRO A 1 448 ? -26.141 20.75 13.82 1 96.25 448 PRO A C 1
ATOM 3416 O O . PRO A 1 448 ? -26.859 21.422 13.07 1 96.25 448 PRO A O 1
ATOM 3419 N N . PRO A 1 449 ? -25.797 19.562 13.477 1 97.69 449 PRO A N 1
ATOM 3420 C CA . PRO A 1 449 ? -26.141 18.969 12.195 1 97.69 449 PRO A CA 1
ATOM 3421 C C . PRO A 1 449 ? -27.562 18.391 12.18 1 97.69 449 PRO A C 1
ATOM 3423 O O . PRO A 1 449 ? -27.75 17.203 11.906 1 97.69 449 PRO A O 1
ATOM 3426 N N . THR A 1 450 ? -28.547 19.234 12.305 1 97.62 450 THR A N 1
ATOM 3427 C CA . THR A 1 450 ? -29.969 18.859 12.32 1 97.62 450 THR A CA 1
ATOM 3428 C C . THR A 1 450 ? -30.562 18.938 10.914 1 97.62 450 THR A C 1
ATOM 3430 O O . THR A 1 450 ? -31.719 18.609 10.711 1 97.62 450 THR A O 1
ATOM 3433 N N . ASP A 1 451 ? -29.75 19.438 9.984 1 97.62 451 ASP A N 1
ATOM 3434 C CA . ASP A 1 451 ? -30.188 19.625 8.609 1 97.62 451 ASP A CA 1
ATOM 3435 C C . ASP A 1 451 ? -29.172 19.047 7.621 1 97.62 451 ASP A C 1
ATOM 3437 O O . ASP A 1 451 ? -28.141 18.516 8.031 1 97.62 451 ASP A O 1
ATOM 3441 N N . SER A 1 452 ? -29.562 19.094 6.328 1 98.38 452 SER A N 1
ATOM 3442 C CA . SER A 1 452 ? -28.656 18.625 5.289 1 98.38 452 SER A CA 1
ATOM 3443 C C . SER A 1 452 ? -27.359 19.422 5.273 1 98.38 452 SER A C 1
ATOM 3445 O O . SER A 1 452 ? -27.375 20.641 5.453 1 98.38 452 SER A O 1
ATOM 3447 N N . ALA A 1 453 ? -26.297 18.75 5.059 1 98.44 453 ALA A N 1
ATOM 3448 C CA . ALA A 1 453 ? -25 19.391 4.965 1 98.44 453 ALA A CA 1
ATOM 3449 C C . ALA A 1 453 ? -24.984 20.406 3.822 1 98.44 453 ALA A C 1
ATOM 3451 O O . ALA A 1 453 ? -24.156 21.344 3.824 1 98.44 453 ALA A O 1
ATOM 3452 N N . LEU A 1 454 ? -25.891 20.328 2.867 1 98.06 454 LEU A N 1
ATOM 3453 C CA . LEU A 1 454 ? -26 21.25 1.736 1 98.06 454 LEU A CA 1
ATOM 3454 C C . LEU A 1 454 ? -26.188 22.672 2.217 1 98.06 454 LEU A C 1
ATOM 3456 O O . LEU A 1 454 ? -25.719 23.625 1.574 1 98.06 454 LEU A O 1
ATOM 3460 N N . LYS A 1 455 ? -26.797 22.75 3.322 1 98.06 455 LYS A N 1
ATOM 3461 C CA . LYS A 1 455 ? -27.125 24.078 3.848 1 98.06 455 LYS A CA 1
ATOM 3462 C C . LYS A 1 455 ? -25.859 24.797 4.312 1 98.06 455 LYS A C 1
ATOM 3464 O O . LYS A 1 455 ? -25.859 26.031 4.434 1 98.06 455 LYS A O 1
ATOM 3469 N N . ALA A 1 456 ? -24.844 24.062 4.578 1 98.25 456 ALA A N 1
ATOM 3470 C CA . ALA A 1 456 ? -23.609 24.672 5.082 1 98.25 456 ALA A CA 1
ATOM 3471 C C . ALA A 1 456 ? -22.547 24.75 3.992 1 98.25 456 ALA A C 1
ATOM 3473 O O . ALA A 1 456 ? -21.438 25.25 4.227 1 98.25 456 ALA A O 1
ATOM 3474 N N . LEU A 1 457 ? -22.828 24.328 2.762 1 98.19 457 LEU A N 1
ATOM 3475 C CA . LEU A 1 457 ? -21.812 24.109 1.729 1 98.19 457 LEU A CA 1
ATOM 3476 C C . LEU A 1 457 ? -21.141 25.422 1.342 1 98.19 457 LEU A C 1
ATOM 3478 O O . LEU A 1 457 ? -19.922 25.484 1.19 1 98.19 457 LEU A O 1
ATOM 3482 N N . ASP A 1 458 ? -21.922 26.5 1.187 1 97.88 458 ASP A N 1
ATOM 3483 C CA . ASP A 1 458 ? -21.359 27.797 0.794 1 97.88 458 ASP A CA 1
ATOM 3484 C C . ASP A 1 458 ? -20.344 28.281 1.822 1 97.88 458 ASP A C 1
ATOM 3486 O O . ASP A 1 458 ? -19.25 28.719 1.462 1 97.88 458 ASP A O 1
ATOM 3490 N N . SER A 1 459 ? -20.766 28.219 3.039 1 97.94 459 SER A N 1
ATOM 3491 C CA . SER A 1 459 ? -19.891 28.656 4.117 1 97.94 459 SER A CA 1
ATOM 3492 C C . SER A 1 459 ? -18.656 27.75 4.227 1 97.94 459 SER A C 1
ATOM 3494 O O . SER A 1 459 ? -17.562 28.234 4.52 1 97.94 459 SER A O 1
ATOM 3496 N N . LEU A 1 460 ? -18.859 26.453 4.043 1 98.25 460 LEU A N 1
ATOM 3497 C CA . LEU A 1 460 ? -17.75 25.516 4.07 1 98.25 460 LEU A CA 1
ATOM 3498 C C . LEU A 1 460 ? -16.719 25.859 3.006 1 98.25 460 LEU A C 1
ATOM 3500 O O . LEU A 1 460 ? -15.523 25.953 3.299 1 98.25 460 LEU A O 1
ATOM 3504 N N . LEU A 1 461 ? -17.156 26.109 1.788 1 98.25 461 LEU A N 1
ATOM 3505 C CA . LEU A 1 461 ? -16.25 26.406 0.683 1 98.25 461 LEU A CA 1
ATOM 3506 C C . LEU A 1 461 ? -15.508 27.719 0.925 1 98.25 461 LEU A C 1
ATOM 3508 O O . LEU A 1 461 ? -14.312 27.828 0.628 1 98.25 461 LEU A O 1
ATOM 3512 N N . TYR A 1 462 ? -16.219 28.641 1.439 1 97.69 462 TYR A N 1
ATOM 3513 C CA . TYR A 1 462 ? -15.594 29.922 1.744 1 97.69 462 TYR A CA 1
ATOM 3514 C C . TYR A 1 462 ? -14.469 29.766 2.762 1 97.69 462 TYR A C 1
ATOM 3516 O O . TYR A 1 462 ? -13.359 30.25 2.557 1 97.69 462 TYR A O 1
ATOM 3524 N N . ASP A 1 463 ? -14.781 29.094 3.828 1 97.88 463 ASP A N 1
ATOM 3525 C CA . ASP A 1 463 ? -13.789 28.953 4.895 1 97.88 463 ASP A CA 1
ATOM 3526 C C . ASP A 1 463 ? -12.633 28.047 4.457 1 97.88 463 ASP A C 1
ATOM 3528 O O . ASP A 1 463 ? -11.492 28.266 4.863 1 97.88 463 ASP A O 1
ATOM 3532 N N . ARG A 1 464 ? -12.953 27.047 3.684 1 98.19 464 ARG A N 1
ATOM 3533 C CA . ARG A 1 464 ? -11.891 26.188 3.152 1 98.19 464 ARG A CA 1
ATOM 3534 C C . ARG A 1 464 ? -10.906 27 2.324 1 98.19 464 ARG A C 1
ATOM 3536 O O . ARG A 1 464 ? -9.688 26.859 2.49 1 98.19 464 ARG A O 1
ATOM 3543 N N . ASP A 1 465 ? -11.43 27.844 1.458 1 98.56 465 ASP A N 1
ATOM 3544 C CA . ASP A 1 465 ? -10.57 28.688 0.638 1 98.56 465 ASP A CA 1
ATOM 3545 C C . ASP A 1 465 ? -9.789 29.672 1.5 1 98.56 465 ASP A C 1
ATOM 3547 O O . ASP A 1 465 ? -8.602 29.906 1.261 1 98.56 465 ASP A O 1
ATOM 3551 N N . LYS A 1 466 ? -10.453 30.188 2.465 1 98.31 466 LYS A N 1
ATOM 3552 C CA . LYS A 1 466 ? -9.812 31.156 3.34 1 98.31 466 LYS A CA 1
ATOM 3553 C C . LYS A 1 466 ? -8.648 30.531 4.109 1 98.31 466 LYS A C 1
ATOM 3555 O O . LYS A 1 466 ? -7.559 31.109 4.172 1 98.31 466 LYS A O 1
ATOM 3560 N N . THR A 1 467 ? -8.875 29.375 4.668 1 98.12 467 THR A N 1
ATOM 3561 C CA . THR A 1 467 ? -7.836 28.672 5.414 1 98.12 467 THR A CA 1
ATOM 3562 C C . THR A 1 467 ? -6.68 28.281 4.496 1 98.12 467 THR A C 1
ATOM 3564 O O . THR A 1 467 ? -5.512 28.406 4.879 1 98.12 467 THR A O 1
ATOM 3567 N N . SER A 1 468 ? -7.027 27.859 3.332 1 98.31 468 SER A N 1
ATOM 3568 C CA . SER A 1 468 ? -6.012 27.5 2.342 1 98.31 468 SER A CA 1
ATOM 3569 C C . SER A 1 468 ? -5.148 28.703 1.993 1 98.31 468 SER A C 1
ATOM 3571 O O . SER A 1 468 ? -3.924 28.594 1.896 1 98.31 468 SER A O 1
ATOM 3573 N N . VAL A 1 469 ? -5.754 29.844 1.799 1 98.56 469 VAL A N 1
ATOM 3574 C CA . VAL A 1 469 ? -5.02 31.062 1.464 1 98.56 469 VAL A CA 1
ATOM 3575 C C . VAL A 1 469 ? -4.125 31.469 2.633 1 98.56 469 VAL A C 1
ATOM 3577 O O . VAL A 1 469 ? -2.984 31.891 2.432 1 98.56 469 VAL A O 1
ATOM 3580 N N . ALA A 1 470 ? -4.621 31.297 3.84 1 98.19 470 ALA A N 1
ATOM 3581 C CA . ALA A 1 470 ? -3.777 31.531 5.008 1 98.19 470 ALA A CA 1
ATOM 3582 C C . ALA A 1 470 ? -2.525 30.656 4.969 1 98.19 470 ALA A C 1
ATOM 3584 O O . ALA A 1 470 ? -1.433 31.125 5.312 1 98.19 470 ALA A O 1
ATOM 3585 N N . ASP A 1 471 ? -2.711 29.469 4.551 1 98.25 471 ASP A N 1
ATOM 3586 C CA . ASP A 1 471 ? -1.6 28.516 4.457 1 98.25 471 ASP A CA 1
ATOM 3587 C C . ASP A 1 471 ? -0.632 28.922 3.348 1 98.25 471 ASP A C 1
ATOM 3589 O O . ASP A 1 471 ? 0.574 28.688 3.453 1 98.25 471 ASP A O 1
ATOM 3593 N N . HIS A 1 472 ? -1.153 29.516 2.271 1 98.69 472 HIS A N 1
ATOM 3594 C CA . HIS A 1 472 ? -0.3 30.062 1.219 1 98.69 472 HIS A CA 1
ATOM 3595 C C . HIS A 1 472 ? 0.535 31.234 1.731 1 98.69 472 HIS A C 1
ATOM 3597 O O . HIS A 1 472 ? 1.711 31.359 1.383 1 98.69 472 HIS A O 1
ATOM 3603 N N . MET A 1 473 ? -0.077 32 2.562 1 98.38 473 MET A N 1
ATOM 3604 C CA . MET A 1 473 ? 0.524 33.25 3.023 1 98.38 473 MET A CA 1
ATOM 3605 C C . MET A 1 473 ? 1.464 33 4.199 1 98.38 473 MET A C 1
ATOM 3607 O O . MET A 1 473 ? 2.393 33.781 4.43 1 98.38 473 MET A O 1
ATOM 3611 N N . GLY A 1 474 ? 1.218 31.953 4.934 1 97.69 474 GLY A N 1
ATOM 3612 C CA . GLY A 1 474 ? 1.974 31.672 6.145 1 97.69 474 GLY A CA 1
ATOM 3613 C C . GLY A 1 474 ? 1.482 32.469 7.348 1 97.69 474 GLY A C 1
ATOM 3614 O O . GLY A 1 474 ? 2.254 32.75 8.266 1 97.69 474 GLY A O 1
ATOM 3615 N N . THR A 1 475 ? 0.237 32.812 7.355 1 96.69 475 THR A N 1
ATOM 3616 C CA . THR A 1 475 ? -0.326 33.562 8.469 1 96.69 475 THR A CA 1
ATOM 3617 C C . THR A 1 475 ? -1.125 32.656 9.398 1 96.69 475 THR A C 1
ATOM 3619 O O . THR A 1 475 ? -1.625 31.625 8.969 1 96.69 475 THR A O 1
ATOM 3622 N N . CYS A 1 476 ? -1.161 33.031 10.609 1 93.19 476 CYS A N 1
ATOM 3623 C CA . CYS A 1 476 ? -1.805 32.219 11.633 1 93.19 476 CYS A CA 1
ATOM 3624 C C . CYS A 1 476 ? -3.318 32.219 11.453 1 93.19 476 CYS A C 1
ATOM 3626 O O . CYS A 1 476 ? -3.926 33.25 11.234 1 93.19 476 CYS A O 1
ATOM 3628 N N . VAL A 1 477 ? -3.898 31.031 11.609 1 89.88 477 VAL A N 1
ATOM 3629 C CA . VAL A 1 477 ? -5.332 30.859 11.398 1 89.88 477 VAL A CA 1
ATOM 3630 C C . VAL A 1 477 ? -6.105 31.438 12.578 1 89.88 477 VAL A C 1
ATOM 3632 O O . VAL A 1 477 ? -7.309 31.688 12.477 1 89.88 477 VAL A O 1
ATOM 3635 N N . PHE A 1 478 ? -5.438 31.75 13.672 1 88.5 478 PHE A N 1
ATOM 3636 C CA . PHE A 1 478 ? -6.125 32.25 14.859 1 88.5 478 PHE A CA 1
ATOM 3637 C C . PHE A 1 478 ? -6.285 33.781 14.781 1 88.5 478 PHE A C 1
ATOM 3639 O O . PHE A 1 478 ? -7.039 34.344 15.555 1 88.5 478 PHE A O 1
ATOM 3646 N N . LEU A 1 479 ? -5.527 34.344 13.859 1 91.44 479 LEU A N 1
ATOM 3647 C CA . LEU A 1 479 ? -5.75 35.781 13.633 1 91.44 479 LEU A CA 1
ATOM 3648 C C . LEU A 1 479 ? -6.867 36 12.617 1 91.44 479 LEU A C 1
ATOM 3650 O O . LEU A 1 479 ? -6.98 35.25 11.641 1 91.44 479 LEU A O 1
ATOM 3654 N N . ALA A 1 480 ? -7.625 36.969 12.758 1 91.06 480 ALA A N 1
ATOM 3655 C CA . ALA A 1 480 ? -8.82 37.219 11.961 1 91.06 480 ALA A CA 1
ATOM 3656 C C . ALA A 1 480 ? -8.469 37.844 10.625 1 91.06 480 ALA A C 1
ATOM 3658 O O . ALA A 1 480 ? -9.047 38.875 10.25 1 91.06 480 ALA A O 1
ATOM 3659 N N . TYR A 1 481 ? -7.535 37.25 9.977 1 95.19 481 TYR A N 1
ATOM 3660 C CA . TYR A 1 481 ? -7.27 37.656 8.609 1 95.19 481 TYR A CA 1
ATOM 3661 C C . TYR A 1 481 ? -8.461 37.375 7.699 1 95.19 481 TYR A C 1
ATOM 3663 O O . TYR A 1 481 ? -9.195 36.406 7.934 1 95.19 481 TYR A O 1
ATOM 3671 N N . ASP A 1 482 ? -8.664 38.188 6.711 1 95.75 482 ASP A N 1
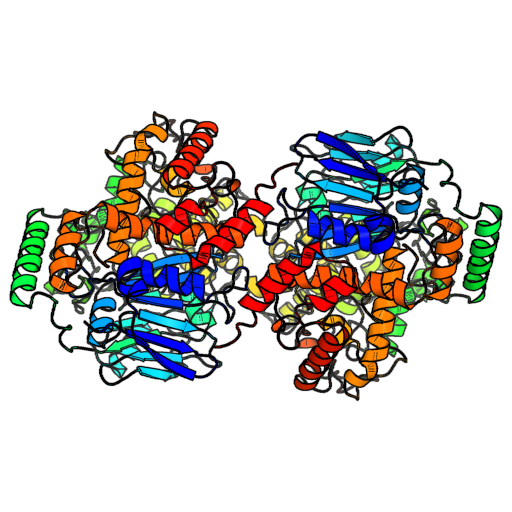ATOM 3672 C CA . ASP A 1 482 ? -9.594 37.906 5.625 1 95.75 482 ASP A CA 1
ATOM 3673 C C . ASP A 1 482 ? -8.984 38.25 4.273 1 95.75 482 ASP A C 1
ATOM 3675 O O . ASP A 1 482 ? -7.84 38.719 4.203 1 95.75 482 ASP A O 1
ATOM 3679 N N . PHE A 1 483 ? -9.719 38.062 3.227 1 98 483 PHE A N 1
ATOM 3680 C CA . PHE A 1 483 ? -9.195 38.156 1.868 1 98 483 PHE A CA 1
ATOM 3681 C C . PHE A 1 483 ? -8.695 39.562 1.595 1 98 483 PHE A C 1
ATOM 3683 O O . PHE A 1 483 ? -7.598 39.75 1.062 1 98 483 PHE A O 1
ATOM 3690 N N . PRO A 1 484 ? -9.336 40.656 2.041 1 97.69 484 PRO A N 1
ATOM 3691 C CA . PRO A 1 484 ? -8.844 42 1.752 1 97.69 484 PRO A CA 1
ATOM 3692 C C . PRO A 1 484 ? -7.512 42.281 2.439 1 97.69 484 PRO A C 1
ATOM 3694 O O . PRO A 1 484 ? -6.688 43.031 1.902 1 97.69 484 PRO A O 1
ATOM 3697 N N . ASP A 1 485 ? -7.332 41.719 3.627 1 98 485 ASP A N 1
ATOM 3698 C CA . ASP A 1 485 ? -6.07 41.938 4.332 1 98 485 ASP A CA 1
ATOM 3699 C C . ASP A 1 485 ? -4.895 41.375 3.521 1 98 485 ASP A C 1
ATOM 3701 O O . ASP A 1 485 ? -3.879 42.062 3.355 1 98 485 ASP A O 1
ATOM 3705 N N . TRP A 1 486 ? -5.055 40.188 3.014 1 98.44 486 TRP A N 1
ATOM 3706 C CA . TRP A 1 486 ? -3.994 39.562 2.227 1 98.44 486 TRP A CA 1
ATOM 3707 C C . TRP A 1 486 ? -3.797 40.312 0.905 1 98.44 486 TRP A C 1
ATOM 3709 O O . TRP A 1 486 ? -2.668 40.469 0.433 1 98.44 486 TRP A O 1
ATOM 3719 N N . SER A 1 487 ? -4.934 40.75 0.299 1 98.31 487 SER A N 1
ATOM 3720 C CA . SER A 1 487 ? -4.844 41.531 -0.937 1 98.31 487 SER A CA 1
ATOM 3721 C C . SER A 1 487 ? -3.984 42.75 -0.75 1 98.31 487 SER A C 1
ATOM 3723 O O . SER A 1 487 ? -3.123 43.062 -1.58 1 98.31 487 SER A O 1
ATOM 3725 N N . GLU A 1 488 ? -4.188 43.438 0.323 1 98.19 488 GLU A N 1
ATOM 3726 C CA . GLU A 1 488 ? -3.445 44.656 0.609 1 98.19 488 GLU A CA 1
ATOM 3727 C C . GLU A 1 488 ? -1.967 44.375 0.846 1 98.19 488 GLU A C 1
ATOM 3729 O O . GLU A 1 488 ? -1.098 45.094 0.333 1 98.19 488 GLU A O 1
ATOM 3734 N N . LEU A 1 489 ? -1.704 43.375 1.58 1 98.38 489 LEU A N 1
ATOM 3735 C CA . LEU A 1 489 ? -0.324 43 1.88 1 98.38 489 LEU A CA 1
ATOM 3736 C C . LEU A 1 489 ? 0.41 42.562 0.617 1 98.38 489 LEU A C 1
ATOM 3738 O O . LEU A 1 489 ? 1.57 42.938 0.41 1 98.38 489 LEU A O 1
ATOM 3742 N N . LEU A 1 490 ? -0.24 41.781 -0.232 1 98.38 490 LEU A N 1
ATOM 3743 C CA . LEU A 1 490 ? 0.38 41.312 -1.465 1 98.38 490 LEU A CA 1
ATOM 3744 C C . LEU A 1 490 ? 0.676 42.469 -2.404 1 98.38 490 LEU A C 1
ATOM 3746 O O . LEU A 1 490 ? 1.679 42.438 -3.121 1 98.38 490 LEU A O 1
ATOM 3750 N N . LYS A 1 491 ? -0.209 43.438 -2.393 1 97.94 491 LYS A N 1
ATOM 3751 C CA . LYS A 1 491 ? 0.014 44.625 -3.209 1 97.94 491 LYS A CA 1
ATOM 3752 C C . LYS A 1 491 ? 1.25 45.406 -2.742 1 97.94 491 LYS A C 1
ATOM 3754 O O . LYS A 1 491 ? 2.104 45.75 -3.553 1 97.94 491 LYS A O 1
ATOM 3759 N N . VAL A 1 492 ? 1.381 45.562 -1.48 1 98 492 VAL A N 1
ATOM 3760 C CA . VAL A 1 492 ? 2.459 46.406 -0.953 1 98 492 VAL A CA 1
ATOM 3761 C C . VAL A 1 492 ? 3.779 45.625 -1.024 1 98 492 VAL A C 1
ATOM 3763 O O . VAL A 1 492 ? 4.828 46.219 -1.294 1 98 492 VAL A O 1
ATOM 3766 N N . VAL A 1 493 ? 3.785 44.312 -0.797 1 97.88 493 VAL A N 1
ATOM 3767 C CA . VAL A 1 493 ? 5.016 43.531 -0.686 1 97.88 493 VAL A CA 1
ATOM 3768 C C . VAL A 1 493 ? 5.5 43.125 -2.076 1 97.88 493 VAL A C 1
ATOM 3770 O O . VAL A 1 493 ? 6.695 43.188 -2.371 1 97.88 493 VAL A O 1
ATOM 3773 N N . TYR A 1 494 ? 4.555 42.688 -2.988 1 97.31 494 TYR A N 1
ATOM 3774 C CA . TYR A 1 494 ? 4.965 42.094 -4.254 1 97.31 494 TYR A CA 1
ATOM 3775 C C . TYR A 1 494 ? 4.465 42.938 -5.434 1 97.31 494 TYR A C 1
ATOM 3777 O O . TYR A 1 494 ? 4.812 42.656 -6.586 1 97.31 494 TYR A O 1
ATOM 3785 N N . GLY A 1 495 ? 3.627 43.875 -5.211 1 97.06 495 GLY A N 1
ATOM 3786 C CA . GLY A 1 495 ? 3.02 44.625 -6.301 1 97.06 495 GLY A CA 1
ATOM 3787 C C . GLY A 1 495 ? 1.935 43.844 -7.023 1 97.06 495 GLY A C 1
ATOM 3788 O O . GLY A 1 495 ? 1.624 44.125 -8.18 1 97.06 495 GLY A O 1
ATOM 3789 N N . LEU A 1 496 ? 1.367 42.844 -6.336 1 97.06 496 LEU A N 1
ATOM 3790 C CA . LEU A 1 496 ? 0.331 42 -6.926 1 97.06 496 LEU A CA 1
ATOM 3791 C C . LEU A 1 496 ? -1.059 42.531 -6.57 1 97.06 496 LEU A C 1
ATOM 3793 O O . LEU A 1 496 ? -1.363 42.75 -5.398 1 97.06 496 LEU A O 1
ATOM 3797 N N . ASP A 1 497 ? -1.903 42.656 -7.57 1 96.25 497 ASP A N 1
ATOM 3798 C CA . ASP A 1 497 ? -3.264 43.156 -7.379 1 96.25 497 ASP A CA 1
ATOM 3799 C C . ASP A 1 497 ? -4.277 42 -7.438 1 96.25 497 ASP A C 1
ATOM 3801 O O . ASP A 1 497 ? -4.988 41.875 -8.43 1 96.25 497 ASP A O 1
ATOM 3805 N N . TYR A 1 498 ? -4.414 41.312 -6.32 1 97.5 498 TYR A N 1
ATOM 3806 C CA . TYR A 1 498 ? -5.328 40.188 -6.219 1 97.5 498 TYR A CA 1
ATOM 3807 C C . TYR A 1 498 ? -6.625 40.594 -5.531 1 97.5 498 TYR A C 1
ATOM 3809 O O . TYR A 1 498 ? -6.602 41.281 -4.5 1 97.5 498 TYR A O 1
ATOM 3817 N N . ASP A 1 499 ? -7.707 40.25 -6.145 1 97.38 499 ASP A N 1
ATOM 3818 C CA . ASP A 1 499 ? -8.977 40.375 -5.434 1 97.38 499 ASP A CA 1
ATOM 3819 C C . ASP A 1 499 ? -9.352 39.062 -4.754 1 97.38 499 ASP A C 1
ATOM 3821 O O . ASP A 1 499 ? -8.555 38.125 -4.73 1 97.38 499 ASP A O 1
ATOM 3825 N N . THR A 1 500 ? -10.43 39.062 -4.113 1 97.56 500 THR A N 1
ATOM 3826 C CA . THR A 1 500 ? -10.867 37.875 -3.359 1 97.56 500 THR A CA 1
ATOM 3827 C C . THR A 1 500 ? -10.969 36.656 -4.266 1 97.56 500 THR A C 1
ATOM 3829 O O . THR A 1 500 ? -10.555 35.562 -3.879 1 97.56 500 THR A O 1
ATOM 3832 N N . GLU A 1 501 ? -11.438 36.812 -5.449 1 97 501 GLU A N 1
ATOM 3833 C CA . GLU A 1 501 ? -11.609 35.688 -6.375 1 97 501 GLU A CA 1
ATOM 3834 C C . GLU A 1 501 ? -10.266 35.094 -6.785 1 97 501 GLU A C 1
ATOM 3836 O O . GLU A 1 501 ? -10.117 33.875 -6.863 1 97 501 GLU A O 1
ATOM 3841 N N . GLU A 1 502 ? -9.359 35.969 -7.07 1 97.12 502 GLU A N 1
ATOM 3842 C CA . GLU A 1 502 ? -8.023 35.5 -7.43 1 97.12 502 GLU A CA 1
ATOM 3843 C C . GLU A 1 502 ? -7.367 34.75 -6.27 1 97.12 502 GLU A C 1
ATOM 3845 O O . GLU A 1 502 ? -6.66 33.781 -6.477 1 97.12 502 GLU A O 1
ATOM 3850 N N . LEU A 1 503 ? -7.602 35.25 -5.082 1 98.5 503 LEU A N 1
ATOM 3851 C CA . LEU A 1 503 ? -7.059 34.594 -3.904 1 98.5 503 LEU A CA 1
ATOM 3852 C C . LEU A 1 503 ? -7.695 33.219 -3.723 1 98.5 503 LEU A C 1
ATOM 3854 O O . LEU A 1 503 ? -7.012 32.25 -3.369 1 98.5 503 LEU A O 1
ATOM 3858 N N . ARG A 1 504 ? -8.953 33.125 -3.934 1 98.12 504 ARG A N 1
ATOM 3859 C CA . ARG A 1 504 ? -9.648 31.844 -3.801 1 98.12 504 ARG A CA 1
ATOM 3860 C C . ARG A 1 504 ? -9.148 30.828 -4.832 1 98.12 504 ARG A C 1
ATOM 3862 O O . ARG A 1 504 ? -9.148 29.625 -4.578 1 98.12 504 ARG A O 1
ATOM 3869 N N . LYS A 1 505 ? -8.688 31.312 -5.969 1 98.38 505 LYS A N 1
ATOM 3870 C CA . LYS A 1 505 ? -8.148 30.422 -6.996 1 98.38 505 LYS A CA 1
ATOM 3871 C C . LYS A 1 505 ? -6.867 29.75 -6.516 1 98.38 505 LYS A C 1
ATOM 3873 O O . LYS A 1 505 ? -6.531 28.656 -6.973 1 98.38 505 LYS A O 1
ATOM 3878 N N . LEU A 1 506 ? -6.113 30.391 -5.621 1 98.31 506 LEU A N 1
ATOM 3879 C CA . LEU A 1 506 ? -4.953 29.734 -5.039 1 98.31 506 LEU A CA 1
ATOM 3880 C C . LEU A 1 506 ? -5.352 28.422 -4.375 1 98.31 506 LEU A C 1
ATOM 3882 O O . LEU A 1 506 ? -4.711 27.391 -4.594 1 98.31 506 LEU A O 1
ATOM 3886 N N . SER A 1 507 ? -6.434 28.516 -3.6 1 98.38 507 SER A N 1
ATOM 3887 C CA . SER A 1 507 ? -6.961 27.344 -2.916 1 98.38 507 SER A CA 1
ATOM 3888 C C . SER A 1 507 ? -7.453 26.297 -3.912 1 98.38 507 SER A C 1
ATOM 3890 O O . SER A 1 507 ? -7.156 25.109 -3.771 1 98.38 507 SER A O 1
ATOM 3892 N N . GLN A 1 508 ? -8.156 26.734 -4.906 1 98.56 508 GLN A N 1
ATOM 3893 C CA . GLN A 1 508 ? -8.719 25.812 -5.895 1 98.56 508 GLN A CA 1
ATOM 3894 C C . GLN A 1 508 ? -7.629 25.109 -6.68 1 98.56 508 GLN A C 1
ATOM 3896 O O . GLN A 1 508 ? -7.773 23.938 -7.031 1 98.56 508 GLN A O 1
ATOM 3901 N N . ARG A 1 509 ? -6.551 25.797 -6.977 1 98.81 509 ARG A N 1
ATOM 3902 C CA . ARG A 1 509 ? -5.43 25.203 -7.688 1 98.81 509 ARG A CA 1
ATOM 3903 C C . ARG A 1 509 ? -4.82 24.047 -6.891 1 98.81 509 ARG A C 1
ATOM 3905 O O . ARG A 1 509 ? -4.68 22.938 -7.402 1 98.81 509 ARG A O 1
ATOM 3912 N N . THR A 1 510 ? -4.496 24.312 -5.633 1 98.81 510 THR A N 1
ATOM 3913 C CA . THR A 1 510 ? -3.834 23.297 -4.824 1 98.81 510 THR A CA 1
ATOM 3914 C C . THR A 1 510 ? -4.785 22.141 -4.527 1 98.81 510 THR A C 1
ATOM 3916 O O . THR A 1 510 ? -4.375 20.984 -4.527 1 98.81 510 THR A O 1
ATOM 3919 N N . GLU A 1 511 ? -6.031 22.438 -4.309 1 98.75 511 GLU A N 1
ATOM 3920 C CA . GLU A 1 511 ? -7.004 21.375 -4.051 1 98.75 511 GLU A CA 1
ATOM 3921 C C . GLU A 1 511 ? -7.199 20.5 -5.277 1 98.75 511 GLU A C 1
ATOM 3923 O O . GLU A 1 511 ? -7.336 19.281 -5.152 1 98.75 511 GLU A O 1
ATOM 3928 N N . SER A 1 512 ? -7.238 21.094 -6.461 1 98.81 512 SER A N 1
ATOM 3929 C CA . SER A 1 512 ? -7.398 20.344 -7.699 1 98.81 512 SER A CA 1
ATOM 3930 C C . SER A 1 512 ? -6.211 19.422 -7.934 1 98.81 512 SER A C 1
ATOM 3932 O O . SER A 1 512 ? -6.391 18.266 -8.336 1 98.81 512 SER A O 1
ATOM 3934 N N . LEU A 1 513 ? -5.035 19.906 -7.695 1 98.81 513 LEU A N 1
ATOM 3935 C CA . LEU A 1 513 ? -3.848 19.078 -7.848 1 98.81 513 LEU A CA 1
ATOM 3936 C C . LEU A 1 513 ? -3.855 17.938 -6.848 1 98.81 513 LEU A C 1
ATOM 3938 O O . LEU A 1 513 ? -3.531 16.797 -7.199 1 98.81 513 LEU A O 1
ATOM 3942 N N . ALA A 1 514 ? -4.219 18.234 -5.625 1 98.75 514 ALA A N 1
ATOM 3943 C CA . ALA A 1 514 ? -4.289 17.203 -4.598 1 98.75 514 ALA A CA 1
ATOM 3944 C C . ALA A 1 514 ? -5.324 16.141 -4.965 1 98.75 514 ALA A C 1
ATOM 3946 O O . ALA A 1 514 ? -5.109 14.945 -4.727 1 98.75 514 ALA A O 1
ATOM 3947 N N . ARG A 1 515 ? -6.422 16.578 -5.547 1 98.62 515 ARG A N 1
ATOM 3948 C CA . ARG A 1 515 ? -7.477 15.664 -5.957 1 98.62 515 ARG A CA 1
ATOM 3949 C C . ARG A 1 515 ? -7 14.758 -7.09 1 98.62 515 ARG A C 1
ATOM 3951 O O . ARG A 1 515 ? -7.238 13.547 -7.066 1 98.62 515 ARG A O 1
ATOM 3958 N N . LEU A 1 516 ? -6.355 15.352 -8.07 1 98.25 516 LEU A N 1
ATOM 3959 C CA . LEU A 1 516 ? -5.793 14.547 -9.148 1 98.25 516 LEU A CA 1
ATOM 3960 C C . LEU A 1 516 ? -4.824 13.508 -8.609 1 98.25 516 LEU A C 1
ATOM 3962 O O . LEU A 1 516 ? -4.855 12.344 -9.023 1 98.25 516 LEU A O 1
ATOM 3966 N N . TRP A 1 517 ? -3.998 13.914 -7.699 1 98.06 517 TRP A N 1
ATOM 3967 C CA . TRP A 1 517 ? -3.041 13 -7.09 1 98.06 517 TRP A CA 1
ATOM 3968 C C . TRP A 1 517 ? -3.76 11.836 -6.406 1 98.06 517 TRP A C 1
ATOM 3970 O O . TRP A 1 517 ? -3.387 10.68 -6.582 1 98.06 517 TRP A O 1
ATOM 3980 N N . ALA A 1 518 ? -4.77 12.172 -5.621 1 98 518 ALA A N 1
ATOM 3981 C CA . ALA A 1 518 ? -5.516 11.148 -4.891 1 98 518 ALA A CA 1
ATOM 3982 C C . ALA A 1 518 ? -6.086 10.102 -5.84 1 98 518 ALA A C 1
ATOM 3984 O O . ALA A 1 518 ? -6.004 8.898 -5.57 1 98 518 ALA A O 1
ATOM 3985 N N . LEU A 1 519 ? -6.59 10.555 -6.938 1 96.75 519 LEU A N 1
ATOM 3986 C CA . LEU A 1 519 ? -7.18 9.641 -7.914 1 96.75 519 LEU A CA 1
ATOM 3987 C C . LEU A 1 519 ? -6.105 8.805 -8.594 1 96.75 519 LEU A C 1
ATOM 3989 O O . LEU A 1 519 ? -6.309 7.609 -8.844 1 96.75 519 LEU A O 1
ATOM 3993 N N . LYS A 1 520 ? -5 9.367 -8.797 1 94.25 520 LYS A N 1
ATOM 3994 C CA . LYS A 1 520 ? -3.895 8.664 -9.438 1 94.25 520 LYS A CA 1
ATOM 3995 C C . LYS A 1 520 ? -3.365 7.543 -8.555 1 94.25 520 LYS A C 1
ATOM 3997 O O . LYS A 1 520 ? -2.918 6.508 -9.055 1 94.25 520 LYS A O 1
ATOM 4002 N N . VAL A 1 521 ? -3.492 7.777 -7.238 1 95.94 521 VAL A N 1
ATOM 4003 C CA . VAL A 1 521 ? -2.891 6.781 -6.355 1 95.94 521 VAL A CA 1
ATOM 4004 C C . VAL A 1 521 ? -3.967 5.824 -5.848 1 95.94 521 VAL A C 1
ATOM 4006 O O . VAL A 1 521 ? -3.762 5.125 -4.855 1 95.94 521 VAL A O 1
ATOM 4009 N N . GLY A 1 522 ? -5.184 5.879 -6.457 1 93.38 522 GLY A N 1
ATOM 4010 C CA . GLY A 1 522 ? -6.129 4.789 -6.277 1 93.38 522 GLY A CA 1
ATOM 4011 C C . GLY A 1 522 ? -7.34 5.176 -5.453 1 93.38 522 GLY A C 1
ATOM 4012 O O . GLY A 1 522 ? -8.273 4.387 -5.301 1 93.38 522 GLY A O 1
ATOM 4013 N N . TYR A 1 523 ? -7.391 6.367 -4.883 1 95.56 523 TYR A N 1
ATOM 4014 C CA . TYR A 1 523 ? -8.586 6.836 -4.191 1 95.56 523 TYR A CA 1
ATOM 4015 C C . TYR A 1 523 ? -9.727 7.062 -5.176 1 95.56 523 TYR A C 1
ATOM 4017 O O . TYR A 1 523 ? -9.5 7.301 -6.363 1 95.56 523 TYR A O 1
ATOM 4025 N N . THR A 1 524 ? -10.938 6.965 -4.641 1 92.81 524 THR A N 1
ATOM 4026 C CA . THR A 1 524 ? -12.148 7.207 -5.422 1 92.81 524 THR A CA 1
ATOM 4027 C C . THR A 1 524 ? -13.148 8.031 -4.617 1 92.81 524 THR A C 1
ATOM 4029 O O . THR A 1 524 ? -12.867 8.422 -3.484 1 92.81 524 THR A O 1
ATOM 4032 N N . SER A 1 525 ? -14.234 8.227 -5.266 1 95 525 SER A N 1
ATOM 4033 C CA . SER A 1 525 ? -15.297 8.961 -4.582 1 95 525 SER A CA 1
ATOM 4034 C C . SER A 1 525 ? -15.766 8.219 -3.336 1 95 525 SER A C 1
ATOM 4036 O O . SER A 1 525 ? -16.219 8.836 -2.373 1 95 525 SER A O 1
ATOM 4038 N N . ASP A 1 526 ? -15.555 6.902 -3.279 1 93.38 526 ASP A N 1
ATOM 4039 C CA . ASP A 1 526 ? -15.984 6.086 -2.146 1 93.38 526 ASP A CA 1
ATOM 4040 C C . ASP A 1 526 ? -15.141 6.379 -0.91 1 93.38 526 ASP A C 1
ATOM 4042 O O . ASP A 1 526 ? -15.562 6.105 0.216 1 93.38 526 ASP A O 1
ATOM 4046 N N . ASP A 1 527 ? -13.992 6.973 -1.122 1 96.25 527 ASP A N 1
ATOM 4047 C CA . ASP A 1 527 ? -13.094 7.281 -0.014 1 96.25 527 ASP A CA 1
ATOM 4048 C C . ASP A 1 527 ? -13.43 8.633 0.607 1 96.25 527 ASP A C 1
ATOM 4050 O O . ASP A 1 527 ? -12.977 8.945 1.708 1 96.25 527 ASP A O 1
ATOM 4054 N N . ASP A 1 528 ? -14.188 9.445 -0.081 1 98.25 528 ASP A N 1
ATOM 4055 C CA . ASP A 1 528 ? -14.68 10.695 0.486 1 98.25 528 ASP A CA 1
ATOM 4056 C C . ASP A 1 528 ? -15.875 10.453 1.402 1 98.25 528 ASP A C 1
ATOM 4058 O O . ASP A 1 528 ? -17.016 10.766 1.047 1 98.25 528 ASP A O 1
ATOM 4062 N N . THR A 1 529 ? -15.57 9.953 2.557 1 98.25 529 THR A N 1
ATOM 4063 C CA . THR A 1 529 ? -16.578 9.547 3.531 1 98.25 529 THR A CA 1
ATOM 4064 C C . THR A 1 529 ? -16.078 9.773 4.953 1 98.25 529 THR A C 1
ATOM 4066 O O . THR A 1 529 ? -15.016 10.359 5.156 1 98.25 529 THR A O 1
ATOM 4069 N N . VAL A 1 530 ? -16.906 9.43 5.938 1 98.62 530 VAL A N 1
ATOM 4070 C CA . VAL A 1 530 ? -16.578 9.547 7.352 1 98.62 530 VAL A CA 1
ATOM 4071 C C . VAL A 1 530 ? -16.609 8.172 8.016 1 98.62 530 VAL A C 1
ATOM 4073 O O . VAL A 1 530 ? -17.234 7.242 7.488 1 98.62 530 VAL A O 1
ATOM 4076 N N . PRO A 1 531 ? -15.898 7.957 9.086 1 98.56 531 PRO A N 1
ATOM 4077 C CA 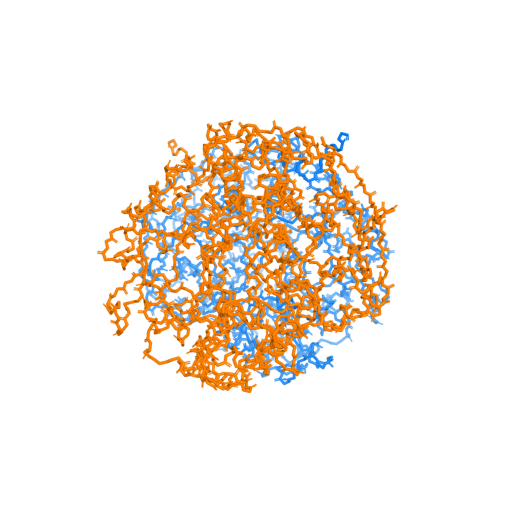. PRO A 1 531 ? -15.945 6.652 9.742 1 98.56 531 PRO A CA 1
ATOM 4078 C C . PRO A 1 531 ? -17.312 6.336 10.336 1 98.56 531 PRO A C 1
ATOM 4080 O O . PRO A 1 531 ? -18.078 7.25 10.672 1 98.56 531 PRO A O 1
ATOM 4083 N N . PRO A 1 532 ? -17.656 5.062 10.555 1 98.38 532 PRO A N 1
ATOM 4084 C CA . PRO A 1 532 ? -18.922 4.66 11.148 1 98.38 532 PRO A CA 1
ATOM 4085 C C . PRO A 1 532 ? -19.188 5.312 12.508 1 98.38 532 PRO A C 1
ATOM 4087 O O . PRO A 1 532 ? -20.328 5.652 12.82 1 98.38 532 PRO A O 1
ATOM 4090 N N . ARG A 1 533 ? -18.156 5.562 13.258 1 98.75 533 ARG A N 1
ATOM 4091 C CA . ARG A 1 533 ? -18.266 6.188 14.578 1 98.75 533 ARG A CA 1
ATOM 4092 C C . ARG A 1 533 ? -19.016 7.512 14.5 1 98.75 533 ARG A C 1
ATOM 4094 O O . ARG A 1 533 ? -19.828 7.828 15.375 1 98.75 533 ARG A O 1
ATOM 4101 N N . TRP A 1 534 ? -18.844 8.32 13.461 1 98.81 534 TRP A N 1
ATOM 4102 C CA . TRP A 1 534 ? -19.422 9.648 13.352 1 98.81 534 TRP A CA 1
ATOM 4103 C C . TRP A 1 534 ? -20.859 9.578 12.828 1 98.81 534 TRP A C 1
ATOM 4105 O O . TRP A 1 534 ? -21.547 10.602 12.75 1 98.81 534 TRP A O 1
ATOM 4115 N N . MET A 1 535 ? -21.281 8.336 12.531 1 98.69 535 MET A N 1
ATOM 4116 C CA . MET A 1 535 ? -22.672 8.133 12.109 1 98.69 535 MET A CA 1
ATOM 4117 C C . MET A 1 535 ? -23.453 7.375 13.18 1 98.69 535 MET A C 1
ATOM 4119 O O . MET A 1 535 ? -24.609 7.004 12.953 1 98.69 535 MET A O 1
ATOM 4123 N N . GLU A 1 536 ? -22.75 7.066 14.305 1 98.31 536 GLU A N 1
ATOM 4124 C CA . GLU A 1 536 ? -23.453 6.625 15.5 1 98.31 536 GLU A CA 1
ATOM 4125 C C . GLU A 1 536 ? -24.141 7.797 16.203 1 98.31 536 GLU A C 1
ATOM 4127 O O . GLU A 1 536 ? -23.547 8.859 16.391 1 98.31 536 GLU A O 1
ATOM 4132 N N . PRO A 1 537 ? -25.359 7.625 16.562 1 98.38 537 PRO A N 1
ATOM 4133 C CA . PRO A 1 537 ? -26.016 8.719 17.281 1 98.38 537 PRO A CA 1
ATOM 4134 C C . PRO A 1 537 ? -25.328 9.062 18.594 1 98.38 537 PRO A C 1
ATOM 4136 O O . PRO A 1 537 ? -24.938 8.156 19.359 1 98.38 537 PRO A O 1
ATOM 4139 N N . VAL A 1 538 ? -25.188 10.352 18.875 1 98.38 538 VAL A N 1
ATOM 4140 C CA . VAL A 1 538 ? -24.594 10.812 20.125 1 98.38 538 VAL A CA 1
ATOM 4141 C C . VAL A 1 538 ? -25.453 10.359 21.312 1 98.38 538 VAL A C 1
ATOM 4143 O O . VAL A 1 538 ? -26.656 10.586 21.328 1 98.38 538 VAL A O 1
ATOM 4146 N N . PRO A 1 539 ? -24.859 9.836 22.312 1 97.38 539 PRO A N 1
ATOM 4147 C CA . PRO A 1 539 ? -25.672 9.203 23.344 1 97.38 539 PRO A CA 1
ATOM 4148 C C . PRO A 1 539 ? -26.266 10.211 24.328 1 97.38 539 PRO A C 1
ATOM 4150 O O . PRO A 1 539 ? -27.344 9.977 24.875 1 97.38 539 PRO A O 1
ATOM 4153 N N . LYS A 1 540 ? -25.594 11.32 24.625 1 96.12 540 LYS A N 1
ATOM 4154 C CA . LYS A 1 540 ? -26.062 12.289 25.609 1 96.12 540 LYS A CA 1
ATOM 4155 C C . LYS A 1 540 ? -25.5 13.672 25.328 1 96.12 540 LYS A C 1
ATOM 4157 O O . LYS A 1 540 ? -24.609 13.828 24.484 1 96.12 540 LYS A O 1
ATOM 4162 N N . GLY A 1 541 ? -26.078 14.672 26.094 1 95.69 541 GLY A N 1
ATOM 4163 C CA . GLY A 1 541 ? -25.547 16.016 25.969 1 95.69 541 GLY A CA 1
ATOM 4164 C C . GLY A 1 541 ? -26.328 16.875 25 1 95.69 541 GLY A C 1
ATOM 4165 O O . GLY A 1 541 ? -27.453 16.531 24.609 1 95.69 541 GLY A O 1
ATOM 4166 N N . PRO A 1 542 ? -25.766 18.016 24.609 1 95.75 542 PRO A N 1
ATOM 4167 C CA . PRO A 1 542 ? -26.484 19 23.812 1 95.75 542 PRO A CA 1
ATOM 4168 C C . PRO A 1 542 ? -26.828 18.484 22.406 1 95.75 542 PRO A C 1
ATOM 4170 O O . PRO A 1 542 ? -27.766 18.984 21.781 1 95.75 542 PRO A O 1
ATOM 4173 N N . ASN A 1 543 ? -26.141 17.516 21.906 1 97.44 543 ASN A N 1
ATOM 4174 C CA . ASN A 1 543 ? -26.344 17.016 20.547 1 97.44 543 ASN A CA 1
ATOM 4175 C C . ASN A 1 543 ? -26.828 15.578 20.547 1 97.44 543 ASN A C 1
ATOM 4177 O O . ASN A 1 543 ? -26.547 14.82 19.625 1 97.44 543 ASN A O 1
ATOM 4181 N N . ALA A 1 544 ? -27.5 15.156 21.641 1 97.88 544 ALA A N 1
ATOM 4182 C CA . ALA A 1 544 ? -27.984 13.781 21.766 1 97.88 544 ALA A CA 1
ATOM 4183 C C . ALA A 1 544 ? -28.812 13.375 20.547 1 97.88 544 ALA A C 1
ATOM 4185 O O . ALA A 1 544 ? -29.656 14.133 20.078 1 97.88 544 ALA A O 1
ATOM 4186 N N . GLY A 1 545 ? -28.438 12.172 19.984 1 98.25 545 GLY A N 1
ATOM 4187 C CA . GLY A 1 545 ? -29.172 11.594 18.875 1 98.25 545 GLY A CA 1
ATOM 4188 C C . GLY A 1 545 ? -28.641 12.016 17.516 1 98.25 545 GLY A C 1
ATOM 4189 O O . GLY A 1 545 ? -28.969 11.406 16.5 1 98.25 545 GLY A O 1
ATOM 4190 N N . LEU A 1 546 ? -27.812 13.039 17.469 1 98.38 546 LEU A N 1
ATOM 4191 C CA . LEU A 1 546 ? -27.328 13.586 16.203 1 98.38 546 LEU A CA 1
ATOM 4192 C C . LEU A 1 546 ? -26.141 12.789 15.672 1 98.38 546 LEU A C 1
ATOM 4194 O O . LEU A 1 546 ? -25.484 12.07 16.438 1 98.38 546 LEU A O 1
ATOM 4198 N N . LYS A 1 547 ? -25.953 12.836 14.352 1 98.69 547 LYS A N 1
ATOM 4199 C CA . LYS A 1 547 ? -24.844 12.25 13.609 1 98.69 547 LYS A CA 1
ATOM 4200 C C . LYS A 1 547 ? -24.141 13.312 12.766 1 98.69 547 LYS A C 1
ATOM 4202 O O . LYS A 1 547 ? -24.547 14.469 12.742 1 98.69 547 LYS A O 1
ATOM 4207 N N . ALA A 1 548 ? -23.047 12.938 12.172 1 98.69 548 ALA A N 1
ATOM 4208 C CA . ALA A 1 548 ? -22.312 13.891 11.352 1 98.69 548 ALA A CA 1
ATOM 4209 C C . ALA A 1 548 ? -23.141 14.344 10.156 1 98.69 548 ALA A C 1
ATOM 4211 O O . ALA A 1 548 ? -22.938 15.445 9.633 1 98.69 548 ALA A O 1
ATOM 4212 N N . PHE A 1 549 ? -23.984 13.438 9.688 1 98.69 549 PHE A N 1
ATOM 4213 C CA . PHE A 1 549 ? -24.953 13.68 8.633 1 98.69 549 PHE A CA 1
ATOM 4214 C C . PHE A 1 549 ? -26.328 13.172 9.047 1 98.69 549 PHE A C 1
ATOM 4216 O O . PHE A 1 549 ? -26.438 12.273 9.883 1 98.69 549 PHE A O 1
ATOM 4223 N N . ILE A 1 550 ? -27.375 13.742 8.43 1 98.19 550 ILE A N 1
ATOM 4224 C CA . ILE A 1 550 ? -28.719 13.258 8.727 1 98.19 550 ILE A CA 1
ATOM 4225 C C . ILE A 1 550 ? -28.875 11.828 8.211 1 98.19 550 ILE A C 1
ATOM 4227 O O . ILE A 1 550 ? -29.672 11.047 8.75 1 98.19 550 ILE A O 1
ATOM 4231 N N . SER A 1 551 ? -28.188 11.492 7.121 1 98.19 551 SER A N 1
ATOM 4232 C CA . SER A 1 551 ? -28.172 10.141 6.555 1 98.19 551 SER A CA 1
ATOM 4233 C C . SER A 1 551 ? -26.969 9.938 5.652 1 98.19 551 SER A C 1
ATOM 4235 O O . SER A 1 551 ? -26.281 10.898 5.289 1 98.19 551 SER A O 1
ATOM 4237 N N . TRP A 1 552 ? -26.688 8.688 5.34 1 98 552 TRP A N 1
ATOM 4238 C CA . TRP A 1 552 ? -25.641 8.383 4.371 1 98 552 TRP A CA 1
ATOM 4239 C C . TRP A 1 552 ? -25.969 8.977 3.004 1 98 552 TRP A C 1
ATOM 4241 O O . TRP A 1 552 ? -25.078 9.383 2.262 1 98 552 TRP A O 1
ATOM 4251 N N . GLU A 1 553 ? -27.203 9.039 2.637 1 97.94 553 GLU A N 1
ATOM 4252 C CA . GLU A 1 553 ? -27.641 9.648 1.385 1 97.94 553 GLU A CA 1
ATOM 4253 C C . GLU A 1 553 ? -27.328 11.141 1.363 1 97.94 553 GLU A C 1
ATOM 4255 O O . GLU A 1 553 ? -26.953 11.688 0.323 1 97.94 553 GLU A O 1
ATOM 4260 N N . ASP A 1 554 ? -27.516 11.758 2.543 1 98.56 554 ASP A N 1
ATOM 4261 C CA . ASP A 1 554 ? -27.172 13.172 2.656 1 98.56 554 ASP A CA 1
ATOM 4262 C C . ASP A 1 554 ? -25.703 13.414 2.354 1 98.56 554 ASP A C 1
ATOM 4264 O O . ASP A 1 554 ? -25.344 14.391 1.689 1 98.56 554 ASP A O 1
ATOM 4268 N N . LEU A 1 555 ? -24.828 12.547 2.873 1 98.69 555 LEU A N 1
ATOM 4269 C CA . LEU A 1 555 ? -23.406 12.625 2.557 1 98.69 555 LEU A CA 1
ATOM 4270 C C . LEU A 1 555 ? -23.172 12.555 1.051 1 98.69 555 LEU A C 1
ATOM 4272 O O . LEU A 1 555 ? -22.469 13.383 0.482 1 98.69 555 LEU A O 1
ATOM 4276 N N . GLU A 1 556 ? -23.781 11.617 0.353 1 98 556 GLU A N 1
ATOM 4277 C CA . GLU A 1 556 ? -23.578 11.398 -1.075 1 98 556 GLU A CA 1
ATOM 4278 C C . GLU A 1 556 ? -24.047 12.594 -1.893 1 98 556 GLU A C 1
ATOM 4280 O O . GLU A 1 556 ? -23.359 13.039 -2.812 1 98 556 GLU A O 1
ATOM 4285 N N . VAL A 1 557 ? -25.219 13.086 -1.532 1 98 557 VAL A N 1
ATOM 4286 C CA . VAL A 1 557 ? -25.797 14.211 -2.262 1 98 557 VAL A CA 1
ATOM 4287 C C . VAL A 1 557 ? -24.938 15.453 -2.061 1 98 557 VAL A C 1
ATOM 4289 O O . VAL A 1 557 ? -24.656 16.188 -3.016 1 98 557 VAL A O 1
ATOM 4292 N N . SER A 1 558 ? -24.547 15.703 -0.811 1 98.5 558 SER A N 1
ATOM 4293 C CA . SER A 1 558 ? -23.734 16.875 -0.49 1 98.5 558 SER A CA 1
ATOM 4294 C C . SER A 1 558 ? -22.344 16.781 -1.137 1 98.5 558 SER A C 1
ATOM 4296 O O . SER A 1 558 ? -21.812 17.781 -1.595 1 98.5 558 SER A O 1
ATOM 4298 N N . LYS A 1 559 ? -21.781 15.617 -1.135 1 98.38 559 LYS A N 1
ATOM 4299 C CA . LYS A 1 559 ? -20.484 15.367 -1.774 1 98.38 559 LYS A CA 1
ATOM 4300 C C . LYS A 1 559 ? -20.547 15.68 -3.268 1 98.38 559 LYS A C 1
ATOM 4302 O O . LYS A 1 559 ? -19.641 16.328 -3.807 1 98.38 559 LYS A O 1
ATOM 4307 N N . ARG A 1 560 ? -21.594 15.273 -3.994 1 97.94 560 ARG A N 1
ATOM 4308 C CA . ARG A 1 560 ? -21.766 15.523 -5.422 1 97.94 560 ARG A CA 1
ATOM 4309 C C . ARG A 1 560 ? -21.891 17.016 -5.703 1 97.94 560 ARG A C 1
ATOM 4311 O O . ARG A 1 560 ? -21.328 17.516 -6.68 1 97.94 560 ARG A O 1
ATOM 4318 N N . GLU A 1 561 ? -22.672 17.625 -4.848 1 98.31 561 GLU A N 1
ATOM 4319 C CA . GLU A 1 561 ? -22.812 19.078 -5.004 1 98.31 561 GLU A CA 1
ATOM 4320 C C . GLU A 1 561 ? -21.469 19.781 -4.77 1 98.31 561 GLU A C 1
ATOM 4322 O O . GLU A 1 561 ? -21.141 20.75 -5.461 1 98.31 561 GLU A O 1
ATOM 4327 N N . TYR A 1 562 ? -20.797 19.344 -3.768 1 98.44 562 TYR A N 1
ATOM 4328 C CA . TYR A 1 562 ? -19.453 19.859 -3.529 1 98.44 562 TYR A CA 1
ATOM 4329 C C . TYR A 1 562 ? -18.594 19.734 -4.781 1 98.44 562 TYR A C 1
ATOM 4331 O O . TYR A 1 562 ? -17.922 20.703 -5.176 1 98.44 562 TYR A O 1
ATOM 4339 N N . TYR A 1 563 ? -18.547 18.531 -5.426 1 98.5 563 TYR A N 1
ATOM 4340 C CA . TYR A 1 563 ? -17.797 18.312 -6.656 1 98.5 563 TYR A CA 1
ATOM 4341 C C . TYR A 1 563 ? -18.188 19.312 -7.734 1 98.5 563 TYR A C 1
ATOM 4343 O O . TYR A 1 563 ? -17.328 19.922 -8.375 1 98.5 563 TYR A O 1
ATOM 4351 N N . LYS A 1 564 ? -19.453 19.438 -7.875 1 98.06 564 LYS A N 1
ATOM 4352 C CA . LYS A 1 564 ? -19.984 20.359 -8.883 1 98.06 564 LYS A CA 1
ATOM 4353 C C . LYS A 1 564 ? -19.469 21.781 -8.648 1 98.06 564 LYS A C 1
ATOM 4355 O O . LYS A 1 564 ? -19.031 22.453 -9.586 1 98.06 564 LYS A O 1
ATOM 4360 N N . ARG A 1 565 ? -19.531 22.156 -7.414 1 97.75 565 ARG A N 1
ATOM 4361 C CA . ARG A 1 565 ? -19.141 23.516 -7.055 1 97.75 565 ARG A CA 1
ATOM 4362 C C . ARG A 1 565 ? -17.641 23.734 -7.258 1 97.75 565 ARG A C 1
ATOM 4364 O O . ARG A 1 565 ? -17.188 24.859 -7.449 1 97.75 565 ARG A O 1
ATOM 4371 N N . ARG A 1 566 ? -16.844 22.688 -7.266 1 98.31 566 ARG A N 1
ATOM 4372 C CA . ARG A 1 566 ? -15.406 22.781 -7.453 1 98.31 566 ARG A CA 1
ATOM 4373 C C . ARG A 1 566 ? -15.023 22.562 -8.914 1 98.31 566 ARG A C 1
ATOM 4375 O O . ARG A 1 566 ? -13.852 22.641 -9.273 1 98.31 566 ARG A O 1
ATOM 4382 N N . GLY A 1 567 ? -15.984 22.344 -9.773 1 98.44 567 GLY A N 1
ATOM 4383 C CA . GLY A 1 567 ? -15.711 22.078 -11.18 1 98.44 567 GLY A CA 1
ATOM 4384 C C . GLY A 1 567 ? -15.141 20.688 -11.422 1 98.44 567 GLY A C 1
ATOM 4385 O O . GLY A 1 567 ? -14.258 20.516 -12.258 1 98.44 567 GLY A O 1
ATOM 4386 N N . TRP A 1 568 ? -15.547 19.703 -10.609 1 98.44 568 TRP A N 1
ATOM 4387 C CA . TRP A 1 568 ? -15.125 18.312 -10.727 1 98.44 568 TRP A CA 1
ATOM 4388 C C . TRP A 1 568 ? -16.25 17.438 -11.281 1 98.44 568 TRP A C 1
ATOM 4390 O O . TRP A 1 568 ? -17.422 17.844 -11.266 1 98.44 568 TRP A O 1
ATOM 4400 N N . SER A 1 569 ? -15.891 16.312 -11.852 1 97.25 569 SER A N 1
ATOM 4401 C CA . SER A 1 569 ? -16.922 15.406 -12.352 1 97.25 569 SER A CA 1
ATOM 4402 C C . SER A 1 569 ? -17.812 14.914 -11.219 1 97.25 569 SER A C 1
ATOM 4404 O O . SER A 1 569 ? -17.344 14.672 -10.109 1 97.25 569 SER A O 1
ATOM 4406 N N . PRO A 1 570 ? -19.031 14.766 -11.398 1 92.62 570 PRO A N 1
ATOM 4407 C CA . PRO A 1 570 ? -19.969 14.43 -10.328 1 92.62 570 PRO A CA 1
ATOM 4408 C C . PRO A 1 570 ? -19.812 13 -9.82 1 92.62 570 PRO A C 1
ATOM 4410 O O . PRO A 1 570 ? -20.125 12.711 -8.664 1 92.62 570 PRO A O 1
ATOM 4413 N N . ARG A 1 571 ? -19.375 12.117 -10.633 1 91.44 571 ARG A N 1
ATOM 4414 C CA . ARG A 1 571 ? -19.344 10.703 -10.281 1 91.44 571 ARG A CA 1
ATOM 4415 C C . ARG A 1 571 ? -18.109 10.367 -9.453 1 91.44 571 ARG A C 1
ATOM 4417 O O . ARG A 1 571 ? -18.219 9.789 -8.367 1 91.44 571 ARG A O 1
ATOM 4424 N N . GLU A 1 572 ? -16.891 10.797 -9.93 1 93.81 572 GLU A N 1
ATOM 4425 C CA . GLU A 1 572 ? -15.664 10.383 -9.258 1 93.81 572 GLU A CA 1
ATOM 4426 C C . GLU A 1 572 ? -14.906 11.586 -8.695 1 93.81 572 GLU A C 1
ATOM 4428 O O . GLU A 1 572 ? -13.938 11.422 -7.961 1 93.81 572 GLU A O 1
ATOM 4433 N N . GLY A 1 573 ? -15.422 12.789 -8.969 1 97.62 573 GLY A N 1
ATOM 4434 C CA . GLY A 1 573 ? -14.773 13.984 -8.461 1 97.62 573 GLY A CA 1
ATOM 4435 C C . GLY A 1 573 ? -13.469 14.305 -9.172 1 97.62 573 GLY A C 1
ATOM 4436 O O . GLY A 1 573 ? -12.508 14.766 -8.555 1 97.62 573 GLY A O 1
ATOM 4437 N N . VAL A 1 574 ? -13.375 14.016 -10.516 1 98.12 574 VAL A N 1
ATOM 4438 C CA . VAL A 1 574 ? -12.195 14.367 -11.297 1 98.12 574 VAL A CA 1
ATOM 4439 C C . VAL A 1 574 ? -12.25 15.836 -11.688 1 98.12 574 VAL A C 1
ATOM 4441 O O . VAL A 1 574 ? -13.219 16.281 -12.312 1 98.12 574 VAL A O 1
ATOM 4444 N N . PRO A 1 575 ? -11.273 16.641 -11.258 1 98.69 575 PRO A N 1
ATOM 4445 C CA . PRO A 1 575 ? -11.266 18 -11.797 1 98.69 575 PRO A CA 1
ATOM 4446 C C . PRO A 1 575 ? -11.383 18.031 -13.32 1 98.69 575 PRO A C 1
ATOM 4448 O O . PRO A 1 575 ? -10.625 17.359 -14.023 1 98.69 575 PRO A O 1
ATOM 4451 N N . LEU A 1 576 ? -12.297 18.75 -13.828 1 98.38 576 LEU A N 1
ATOM 4452 C CA . LEU A 1 576 ? -12.531 18.797 -15.266 1 98.38 576 LEU A CA 1
ATOM 4453 C C . LEU A 1 576 ? -11.398 19.531 -15.984 1 98.38 576 LEU A C 1
ATOM 4455 O O . LEU A 1 576 ? -10.82 20.469 -15.43 1 98.38 576 LEU A O 1
ATOM 4459 N N . PRO A 1 577 ? -11.086 19.141 -17.219 1 98.25 577 PRO A N 1
ATOM 4460 C CA . PRO A 1 577 ? -10.062 19.844 -18 1 98.25 577 PRO A CA 1
ATOM 4461 C C . PRO A 1 577 ? -10.336 21.344 -18.094 1 98.25 577 PRO A C 1
ATOM 4463 O O . PRO A 1 577 ? -9.406 22.156 -18.016 1 98.25 577 PRO A O 1
ATOM 4466 N N . SER A 1 578 ? -11.586 21.75 -18.281 1 98.44 578 SER A N 1
ATOM 4467 C CA . SER A 1 578 ? -11.945 23.156 -18.359 1 98.44 578 SER A CA 1
ATOM 4468 C C . SER A 1 578 ? -11.633 23.891 -17.047 1 98.44 578 SER A C 1
ATOM 4470 O O . SER A 1 578 ? -11.18 25.031 -17.062 1 98.44 578 SER A O 1
ATOM 4472 N N . THR A 1 579 ? -11.883 23.203 -15.898 1 98.62 579 THR A N 1
ATOM 4473 C CA . THR A 1 579 ? -11.555 23.781 -14.602 1 98.62 579 THR A CA 1
ATOM 4474 C C . THR A 1 579 ? -10.047 24 -14.477 1 98.62 579 THR A C 1
ATOM 4476 O O . THR A 1 579 ? -9.602 25.062 -14.055 1 98.62 579 THR A O 1
ATOM 4479 N N . LEU A 1 580 ? -9.266 23.016 -14.867 1 98.81 580 LEU A N 1
ATOM 4480 C CA . LEU A 1 580 ? -7.809 23.109 -14.773 1 98.81 580 LEU A CA 1
ATOM 4481 C C . LEU A 1 580 ? -7.277 24.234 -15.664 1 98.81 580 LEU A C 1
ATOM 4483 O O . LEU A 1 580 ? -6.367 24.969 -15.266 1 98.81 580 LEU A O 1
ATOM 4487 N N . LYS A 1 581 ? -7.859 24.375 -16.828 1 98.62 581 LYS A N 1
ATOM 4488 C CA . LYS A 1 581 ? -7.457 25.453 -17.734 1 98.62 581 LYS A CA 1
ATOM 4489 C C . LYS A 1 581 ? -7.789 26.828 -17.141 1 98.62 581 LYS A C 1
ATOM 4491 O O . LYS A 1 581 ? -6.969 27.75 -17.188 1 98.62 581 LYS A O 1
ATOM 4496 N N . SER A 1 582 ? -8.938 26.906 -16.547 1 98.38 582 SER A N 1
ATOM 4497 C CA . SER A 1 582 ? -9.359 28.156 -15.945 1 98.38 582 SER A CA 1
ATOM 4498 C C . SER A 1 582 ? -8.477 28.516 -14.758 1 98.38 582 SER A C 1
ATOM 4500 O O . SER A 1 582 ? -8.383 29.688 -14.383 1 98.38 582 SER A O 1
ATOM 4502 N N . LEU A 1 583 ? -7.824 27.562 -14.164 1 98.62 583 LEU A N 1
ATOM 4503 C CA . LEU A 1 583 ? -6.949 27.766 -13.016 1 98.62 583 LEU A CA 1
ATOM 4504 C C . LEU A 1 583 ? -5.492 27.844 -13.453 1 98.62 583 LEU A C 1
ATOM 4506 O O . LEU A 1 583 ? -4.586 27.859 -12.617 1 98.62 583 LEU A O 1
ATOM 4510 N N . ASP A 1 584 ? -5.258 27.828 -14.75 1 98.31 584 ASP A N 1
ATOM 4511 C CA . ASP A 1 584 ? -3.926 27.891 -15.344 1 98.31 584 ASP A CA 1
ATOM 4512 C C . ASP A 1 584 ? -3.094 26.672 -14.953 1 98.31 584 ASP A C 1
ATOM 4514 O O . ASP A 1 584 ? -1.898 26.781 -14.672 1 98.31 584 ASP A O 1
ATOM 4518 N N . LEU A 1 585 ? -3.75 25.547 -14.789 1 98.62 585 LEU A N 1
ATOM 4519 C CA . LEU A 1 585 ? -3.08 24.266 -14.531 1 98.62 585 LEU A CA 1
ATOM 4520 C C . LEU A 1 585 ? -3.012 23.422 -15.805 1 98.62 585 LEU A C 1
ATOM 4522 O O . LEU A 1 585 ? -3.391 22.25 -15.797 1 98.62 585 LEU A O 1
ATOM 4526 N N . HIS A 1 586 ? -2.48 23.984 -16.844 1 97.88 586 HIS A N 1
ATOM 4527 C CA . HIS A 1 586 ? -2.443 23.344 -18.156 1 97.88 586 HIS A CA 1
ATOM 4528 C C . HIS A 1 586 ? -1.63 22.047 -18.109 1 97.88 586 HIS A C 1
ATOM 4530 O O . HIS A 1 586 ? -1.955 21.094 -18.797 1 97.88 586 HIS A O 1
ATOM 4536 N N . PHE A 1 587 ? -0.636 22.016 -17.281 1 94.88 587 PHE A N 1
ATOM 4537 C CA . PHE A 1 587 ? 0.273 20.875 -17.234 1 94.88 587 PHE A CA 1
ATOM 4538 C C . PHE A 1 587 ? -0.419 19.656 -16.641 1 94.88 587 PHE A C 1
ATOM 4540 O O . PHE A 1 587 ? 0.063 18.531 -16.781 1 94.88 587 PHE A O 1
ATOM 4547 N N . ALA A 1 588 ? -1.572 19.797 -15.961 1 97.12 588 ALA A N 1
ATOM 4548 C CA . ALA A 1 588 ? -2.252 18.688 -15.273 1 97.12 588 ALA A CA 1
ATOM 4549 C C . ALA A 1 588 ? -3.486 18.25 -16.047 1 97.12 588 ALA A C 1
ATOM 4551 O O . ALA A 1 588 ? -4.172 17.297 -15.648 1 97.12 588 ALA A O 1
ATOM 4552 N N . VAL A 1 589 ? -3.77 18.875 -17.219 1 97.5 589 VAL A N 1
ATOM 4553 C CA . VAL A 1 589 ? -4.984 18.625 -17.984 1 97.5 589 VAL A CA 1
ATOM 4554 C C . VAL A 1 589 ? -4.973 17.188 -18.5 1 97.5 589 VAL A C 1
ATOM 4556 O O . VAL A 1 589 ? -6 16.5 -18.469 1 97.5 589 VAL A O 1
ATOM 4559 N N . GLU A 1 590 ? -3.846 16.703 -18.953 1 93.44 590 GLU A N 1
ATOM 4560 C CA . GLU A 1 590 ? -3.738 15.344 -19.484 1 93.44 590 GLU A CA 1
ATOM 4561 C C . GLU A 1 590 ? -4.047 14.312 -18.406 1 93.44 590 GLU A C 1
ATOM 4563 O O . GLU A 1 590 ? -4.652 13.273 -18.703 1 93.44 590 GLU A O 1
ATOM 4568 N N . ASP A 1 591 ? -3.57 14.57 -17.219 1 94.38 591 ASP A N 1
ATOM 4569 C CA . ASP A 1 591 ? -3.877 13.672 -16.109 1 94.38 591 ASP A CA 1
ATOM 4570 C C . ASP A 1 591 ? -5.387 13.547 -15.906 1 94.38 591 ASP A C 1
ATOM 4572 O O . ASP A 1 591 ? -5.902 12.445 -15.703 1 94.38 591 ASP A O 1
ATOM 4576 N N . ALA A 1 592 ? -6.051 14.648 -15.961 1 96.75 592 ALA A N 1
ATOM 4577 C CA . ALA A 1 592 ? -7.5 14.648 -15.773 1 96.75 592 ALA A CA 1
ATOM 4578 C C . ALA A 1 592 ? -8.203 13.883 -16.891 1 96.75 592 ALA A C 1
ATOM 4580 O O . ALA A 1 592 ? -9.133 13.109 -16.625 1 96.75 592 ALA A O 1
ATOM 4581 N N . GLU A 1 593 ? -7.777 14.094 -18.109 1 94.25 593 GLU A N 1
ATOM 4582 C CA . GLU A 1 593 ? -8.375 13.406 -19.25 1 94.25 593 GLU A CA 1
ATOM 4583 C C . GLU A 1 593 ? -8.203 11.891 -19.141 1 94.25 593 GLU A C 1
ATOM 4585 O O . GLU A 1 593 ? -9.133 11.133 -19.406 1 94.25 593 GLU A O 1
ATOM 4590 N N . LEU A 1 594 ? -7.062 11.516 -18.781 1 90 594 LEU A N 1
ATOM 4591 C CA . LEU A 1 594 ? -6.789 10.094 -18.609 1 90 594 LEU A CA 1
ATOM 4592 C C . LEU A 1 594 ? -7.656 9.5 -17.5 1 90 594 LEU A C 1
ATOM 4594 O O . LEU A 1 594 ? -8.195 8.406 -17.656 1 90 594 LEU A O 1
ATOM 4598 N N . LEU A 1 595 ? -7.762 10.172 -16.406 1 92.88 595 LEU A N 1
ATOM 4599 C CA . LEU A 1 595 ? -8.555 9.703 -15.273 1 92.88 595 LEU A CA 1
ATOM 4600 C C . LEU A 1 595 ? -10.031 9.617 -15.633 1 92.88 595 LEU A C 1
ATOM 4602 O O . LEU A 1 595 ? -10.719 8.68 -15.227 1 92.88 595 LEU A O 1
ATOM 4606 N N . LEU A 1 596 ? -10.492 10.602 -16.406 1 93.25 596 LEU A N 1
ATOM 4607 C CA . LEU A 1 596 ? -11.883 10.578 -16.844 1 93.25 596 LEU A CA 1
ATOM 4608 C C . LEU A 1 596 ? -12.156 9.352 -17.719 1 93.25 596 LEU A C 1
ATOM 4610 O O . LEU A 1 596 ? -13.18 8.688 -17.547 1 93.25 596 LEU A O 1
ATOM 4614 N N . ARG A 1 597 ? -11.258 9.047 -18.562 1 86.06 597 ARG A N 1
ATOM 4615 C CA . ARG A 1 597 ? -11.414 7.895 -19.438 1 86.06 597 ARG A CA 1
ATOM 4616 C C . ARG A 1 597 ? -11.398 6.59 -18.656 1 86.06 597 ARG A C 1
ATOM 4618 O O . ARG A 1 597 ? -12.125 5.652 -18.969 1 86.06 597 ARG A O 1
ATOM 4625 N N . LYS A 1 598 ? -10.617 6.527 -17.672 1 83.62 598 LYS A N 1
ATOM 4626 C CA . LYS A 1 598 ? -10.406 5.289 -16.922 1 83.62 598 LYS A CA 1
ATOM 4627 C C . LYS A 1 598 ? -11.492 5.09 -15.867 1 83.62 598 LYS A C 1
ATOM 4629 O O . LYS A 1 598 ? -11.945 3.967 -15.633 1 83.62 598 LYS A O 1
ATOM 4634 N N . LEU A 1 599 ? -11.852 6.113 -15.195 1 85.88 599 LEU A N 1
ATOM 4635 C CA . LEU A 1 599 ? -12.734 6 -14.039 1 85.88 599 LEU A CA 1
ATOM 4636 C C . LEU A 1 599 ? -14.188 6.207 -14.438 1 85.88 599 LEU A C 1
ATOM 4638 O O . LEU A 1 599 ? -15.102 5.781 -13.727 1 85.88 599 LEU A O 1
ATOM 4642 N N . GLU A 1 600 ? -14.359 6.891 -15.461 1 81.31 600 GLU A N 1
ATOM 4643 C CA . GLU A 1 600 ? -15.711 7.164 -15.938 1 81.31 600 GLU A CA 1
ATOM 4644 C C . GLU A 1 600 ? -15.852 6.824 -17.422 1 81.31 600 GLU A C 1
ATOM 4646 O O . GLU A 1 600 ? -16.141 7.699 -18.234 1 81.31 600 GLU A O 1
ATOM 4651 N N . PRO A 1 601 ? -15.539 5.43 -17.625 1 63.25 601 PRO A N 1
ATOM 4652 C CA . PRO A 1 601 ? -15.594 5.082 -19.047 1 63.25 601 PRO A CA 1
ATOM 4653 C C . PRO A 1 601 ? -16.953 5.375 -19.672 1 63.25 601 PRO A C 1
ATOM 4655 O O . PRO A 1 601 ? -17.984 5.305 -18.984 1 63.25 601 PRO A O 1
ATOM 4658 N N . GLU A 1 602 ? -17 6.219 -20.891 1 56.03 602 GLU A N 1
ATOM 4659 C CA . GLU A 1 602 ? -18.234 6.438 -21.656 1 56.03 602 GLU A CA 1
ATOM 4660 C C . GLU A 1 602 ? -18.844 5.117 -22.094 1 56.03 602 GLU A C 1
ATOM 4662 O O . GLU A 1 602 ? -18.156 4.25 -22.625 1 56.03 602 GLU A O 1
ATOM 4667 N N . TYR A 1 603 ? -19.406 4.355 -21.141 1 39.22 603 TYR A N 1
ATOM 4668 C CA . TYR A 1 603 ? -20.062 3.207 -21.75 1 39.22 603 TYR A CA 1
ATOM 4669 C C . TYR A 1 603 ? -20.516 3.531 -23.172 1 39.22 603 TYR A C 1
ATOM 4671 O O . TYR A 1 603 ? -21.141 4.566 -23.406 1 39.22 603 TYR A O 1
ATOM 4679 N N . TYR A 1 604 ? -19.688 3.23 -24.125 1 30.25 604 TYR A N 1
ATOM 4680 C CA . TYR A 1 604 ? -20.359 3.109 -25.406 1 30.25 604 TYR A CA 1
ATOM 4681 C C . TYR A 1 604 ? -21.516 2.105 -25.328 1 30.25 604 TYR A C 1
ATOM 4683 O O . TYR A 1 604 ? -21.422 1.106 -24.609 1 30.25 604 TYR A O 1
ATOM 4691 N N . MET B 1 1 ? -14.945 -22.312 -34.562 1 75.69 1 MET B N 1
ATOM 4692 C CA . MET B 1 1 ? -15.32 -22.625 -33.188 1 75.69 1 MET B CA 1
ATOM 4693 C C . MET B 1 1 ? -15.719 -21.375 -32.438 1 75.69 1 MET B C 1
ATOM 4695 O O . MET B 1 1 ? -15.008 -20.375 -32.469 1 75.69 1 MET B O 1
ATOM 4699 N N . GLU B 1 2 ? -16.875 -21.422 -31.938 1 85.38 2 GLU B N 1
ATOM 4700 C CA . GLU B 1 2 ? -17.375 -20.312 -31.141 1 85.38 2 GLU B CA 1
ATOM 4701 C C . GLU B 1 2 ? -16.906 -20.406 -29.688 1 85.38 2 GLU B C 1
ATOM 4703 O O . GLU B 1 2 ? -17.062 -21.453 -29.062 1 85.38 2 GLU B O 1
ATOM 4708 N N . ARG B 1 3 ? -16.141 -19.438 -29.203 1 94.94 3 ARG B N 1
ATOM 4709 C CA . ARG B 1 3 ? -15.656 -19.359 -27.828 1 94.94 3 ARG B CA 1
ATOM 4710 C C . ARG B 1 3 ? -16.344 -18.234 -27.062 1 94.94 3 ARG B C 1
ATOM 4712 O O . ARG B 1 3 ? -16.719 -17.219 -27.656 1 94.94 3 ARG B O 1
ATOM 4719 N N . LYS B 1 4 ? -16.562 -18.5 -25.828 1 96.81 4 LYS B N 1
ATOM 4720 C CA . LYS B 1 4 ? -17.328 -17.531 -25.047 1 96.81 4 LYS B CA 1
ATOM 4721 C C . LYS B 1 4 ? -16.656 -17.266 -23.703 1 96.81 4 LYS B C 1
ATOM 4723 O O . LYS B 1 4 ? -15.945 -18.125 -23.172 1 96.81 4 LYS B O 1
ATOM 4728 N N . ILE B 1 5 ? -16.891 -16.062 -23.188 1 97.69 5 ILE B N 1
ATOM 4729 C CA . ILE B 1 5 ? -16.453 -15.641 -21.859 1 97.69 5 ILE B CA 1
ATOM 4730 C C . ILE B 1 5 ? -17.672 -15.273 -21.016 1 97.69 5 ILE B C 1
ATOM 4732 O O . ILE B 1 5 ? -18.594 -14.602 -21.5 1 97.69 5 ILE B O 1
ATOM 4736 N N . LEU B 1 6 ? -17.719 -15.742 -19.828 1 97.88 6 LEU B N 1
ATOM 4737 C CA . LEU B 1 6 ? -18.734 -15.344 -18.859 1 97.88 6 LEU B CA 1
ATOM 4738 C C . LEU B 1 6 ? -18.281 -14.133 -18.062 1 97.88 6 LEU B C 1
ATOM 4740 O O . LEU B 1 6 ? -17.25 -14.172 -17.375 1 97.88 6 LEU B O 1
ATOM 4744 N N . PHE B 1 7 ? -19.031 -13.062 -18.172 1 97.75 7 PHE B N 1
ATOM 4745 C CA . PHE B 1 7 ? -18.812 -11.898 -17.328 1 97.75 7 PHE B CA 1
ATOM 4746 C C . PHE B 1 7 ? -19.844 -11.844 -16.203 1 97.75 7 PHE B C 1
ATOM 4748 O O . PHE B 1 7 ? -21.047 -11.82 -16.453 1 97.75 7 PHE B O 1
ATOM 4755 N N . ILE B 1 8 ? -19.359 -11.82 -14.992 1 97.88 8 ILE B N 1
ATOM 4756 C CA . ILE B 1 8 ? -20.25 -11.828 -13.836 1 97.88 8 ILE B CA 1
ATOM 4757 C C . ILE B 1 8 ? -19.969 -10.609 -12.961 1 97.88 8 ILE B C 1
ATOM 4759 O O . ILE B 1 8 ? -18.844 -10.414 -12.5 1 97.88 8 ILE B O 1
ATOM 4763 N N . ASP B 1 9 ? -20.906 -9.789 -12.727 1 96.69 9 ASP B N 1
ATOM 4764 C CA . ASP B 1 9 ? -20.859 -8.68 -11.781 1 96.69 9 ASP B CA 1
ATOM 4765 C C . ASP B 1 9 ? -21.594 -9.016 -10.484 1 96.69 9 ASP B C 1
ATOM 4767 O O . ASP B 1 9 ? -22.828 -9.039 -10.453 1 96.69 9 ASP B O 1
ATOM 4771 N N . LEU B 1 10 ? -20.891 -9.172 -9.422 1 97.06 10 LEU B N 1
ATOM 4772 C CA . LEU B 1 10 ? -21.484 -9.656 -8.18 1 97.06 10 LEU B CA 1
ATOM 4773 C C . LEU B 1 10 ? -22.219 -8.531 -7.453 1 97.06 10 LEU B C 1
ATOM 4775 O O . LEU B 1 10 ? -23.078 -8.797 -6.613 1 97.06 10 LEU B O 1
ATOM 4779 N N . SER B 1 11 ? -21.797 -7.27 -7.668 1 94.06 11 SER B N 1
ATOM 4780 C CA . SER B 1 11 ? -22.5 -6.152 -7.043 1 94.06 11 SER B CA 1
ATOM 4781 C C . SER B 1 11 ? -23.938 -6.043 -7.555 1 94.06 11 SER B C 1
ATOM 4783 O O . SER B 1 11 ? -24.859 -5.75 -6.785 1 94.06 11 SER B O 1
ATOM 4785 N N . ARG B 1 12 ? -24.188 -6.301 -8.922 1 92.62 12 ARG B N 1
ATOM 4786 C CA . ARG B 1 12 ? -25.5 -6.145 -9.57 1 92.62 12 ARG B CA 1
ATOM 4787 C C . ARG B 1 12 ? -26.156 -7.496 -9.797 1 92.62 12 ARG B C 1
ATOM 4789 O O . ARG B 1 12 ? -27.281 -7.566 -10.305 1 92.62 12 ARG B O 1
ATOM 4796 N N . THR B 1 13 ? -25.469 -8.539 -9.477 1 93.38 13 THR B N 1
ATOM 4797 C CA . THR B 1 13 ? -25.922 -9.906 -9.727 1 93.38 13 THR B CA 1
ATOM 4798 C C . THR B 1 13 ? -26.297 -10.094 -11.195 1 93.38 13 THR B C 1
ATOM 4800 O O . THR B 1 13 ? -27.391 -10.555 -11.508 1 93.38 13 THR B O 1
ATOM 4803 N N . ARG B 1 14 ? -25.359 -9.789 -12.047 1 95.5 14 ARG B N 1
ATOM 4804 C CA . ARG B 1 14 ? -25.562 -9.852 -13.492 1 95.5 14 ARG B CA 1
ATOM 4805 C C . ARG B 1 14 ? -24.594 -10.836 -14.133 1 95.5 14 ARG B C 1
ATOM 4807 O O . ARG B 1 14 ? -23.422 -10.898 -13.75 1 95.5 14 ARG B O 1
ATOM 4814 N N . ILE B 1 15 ? -25.078 -11.633 -15.109 1 97.19 15 ILE B N 1
ATOM 4815 C CA . ILE B 1 15 ? -24.297 -12.602 -15.859 1 97.19 15 ILE B CA 1
ATOM 4816 C C . ILE B 1 15 ? -24.438 -12.328 -17.359 1 97.19 15 ILE B C 1
ATOM 4818 O O . ILE B 1 15 ? -25.547 -12.344 -17.891 1 97.19 15 ILE B O 1
ATOM 4822 N N . ASP B 1 16 ? -23.344 -12.055 -18 1 96.69 16 ASP B N 1
ATOM 4823 C CA . ASP B 1 16 ? -23.328 -11.82 -19.438 1 96.69 16 ASP B CA 1
ATOM 4824 C C . ASP B 1 16 ? -22.406 -12.805 -20.141 1 96.69 16 ASP B C 1
ATOM 4826 O O . ASP B 1 16 ? -21.344 -13.141 -19.641 1 96.69 16 ASP B O 1
ATOM 4830 N N . GLU B 1 17 ? -22.859 -13.297 -21.25 1 96.19 17 GLU B N 1
ATOM 4831 C CA . GLU B 1 17 ? -22.031 -14.117 -22.125 1 96.19 17 GLU B CA 1
ATOM 4832 C C . GLU B 1 17 ? -21.516 -13.305 -23.312 1 96.19 17 GLU B C 1
ATOM 4834 O O . GLU B 1 17 ? -22.297 -12.633 -24 1 96.19 17 GLU B O 1
ATOM 4839 N N . VAL B 1 18 ? -20.25 -13.344 -23.438 1 96 18 VAL B N 1
ATOM 4840 C CA . VAL B 1 18 ? -19.641 -12.562 -24.5 1 96 18 VAL B CA 1
ATOM 4841 C C . VAL B 1 18 ? -18.797 -13.469 -25.406 1 96 18 VAL B C 1
ATOM 4843 O O . VAL B 1 18 ? -18 -14.273 -24.922 1 96 18 VAL B O 1
ATOM 4846 N N . GLU B 1 19 ? -19 -13.273 -26.719 1 96.5 19 GLU B N 1
ATOM 4847 C CA . GLU B 1 19 ? -18.203 -14.047 -27.672 1 96.5 19 GLU B CA 1
ATOM 4848 C C . GLU B 1 19 ? -16.766 -13.539 -27.734 1 96.5 19 GLU B C 1
ATOM 4850 O O . GLU B 1 19 ? -16.516 -12.328 -27.672 1 96.5 19 GLU B O 1
ATOM 4855 N N . VAL B 1 20 ? -15.852 -14.492 -27.797 1 95.56 20 VAL B N 1
ATOM 4856 C CA . VAL B 1 20 ? -14.445 -14.133 -27.969 1 95.56 20 VAL B CA 1
ATOM 4857 C C . VAL B 1 20 ? -14.219 -13.609 -29.375 1 95.56 20 VAL B C 1
ATOM 4859 O O . VAL B 1 20 ? -14.484 -14.305 -30.359 1 95.56 20 VAL B O 1
ATOM 4862 N N . ASP B 1 21 ? -13.719 -12.391 -29.531 1 95.44 21 ASP B N 1
ATOM 4863 C CA . ASP B 1 21 ? -13.484 -11.828 -30.844 1 95.44 21 ASP B CA 1
ATOM 4864 C C . ASP B 1 21 ? -12.188 -12.352 -31.453 1 95.44 21 ASP B C 1
ATOM 4866 O O . ASP B 1 21 ? -11.461 -13.109 -30.812 1 95.44 21 ASP B O 1
ATOM 4870 N N . ASP B 1 22 ? -11.906 -11.969 -32.625 1 96.25 22 ASP B N 1
ATOM 4871 C CA . ASP B 1 22 ? -10.758 -12.469 -33.375 1 96.25 22 ASP B CA 1
ATOM 4872 C C . ASP B 1 22 ? -9.445 -12.047 -32.719 1 96.25 22 ASP B C 1
ATOM 4874 O O . ASP B 1 22 ? -8.469 -12.797 -32.719 1 96.25 22 ASP B O 1
ATOM 4878 N N . TYR B 1 23 ? -9.445 -10.914 -32.219 1 96.94 23 TYR B N 1
ATOM 4879 C CA . TYR B 1 23 ? -8.242 -10.383 -31.578 1 96.94 23 TYR B CA 1
ATOM 4880 C C . TYR B 1 23 ? -7.859 -11.219 -30.359 1 96.94 23 TYR B C 1
ATOM 4882 O O . TYR B 1 23 ? -6.73 -11.703 -30.266 1 96.94 23 TYR B O 1
ATOM 4890 N N . LEU B 1 24 ? -8.812 -11.438 -29.469 1 96.44 24 LEU B N 1
ATOM 4891 C CA . LEU B 1 24 ? -8.539 -12.242 -28.281 1 96.44 24 LEU B CA 1
ATOM 4892 C C . LEU B 1 24 ? -8.219 -13.68 -28.656 1 96.44 24 LEU B C 1
ATOM 4894 O O . LEU B 1 24 ? -7.348 -14.305 -28.047 1 96.44 24 LEU B O 1
ATOM 4898 N N . HIS B 1 25 ? -8.906 -14.172 -29.656 1 96.44 25 HIS B N 1
ATOM 4899 C CA . HIS B 1 25 ? -8.758 -15.547 -30.109 1 96.44 25 HIS B CA 1
ATOM 4900 C C . HIS B 1 25 ? -7.352 -15.797 -30.656 1 96.44 25 HIS B C 1
ATOM 4902 O O . HIS B 1 25 ? -6.816 -16.906 -30.516 1 96.44 25 HIS B O 1
ATOM 4908 N N . THR B 1 26 ? -6.758 -14.773 -31.203 1 97.06 26 THR B N 1
ATOM 4909 C CA . THR B 1 26 ? -5.496 -15 -31.906 1 97.06 26 THR B CA 1
ATOM 4910 C C . THR B 1 26 ? -4.328 -14.43 -31.109 1 97.06 26 THR B C 1
ATOM 4912 O O . THR B 1 26 ? -3.213 -14.953 -31.172 1 97.06 26 THR B O 1
ATOM 4915 N N . ARG B 1 27 ? -4.547 -13.406 -30.312 1 98 27 ARG B N 1
ATOM 4916 C CA . ARG B 1 27 ? -3.426 -12.719 -29.688 1 98 27 ARG B CA 1
ATOM 4917 C C . ARG B 1 27 ? -3.236 -13.188 -28.25 1 98 27 ARG B C 1
ATOM 4919 O O . ARG B 1 27 ? -2.152 -13.039 -27.688 1 98 27 ARG B O 1
ATOM 4926 N N . PHE B 1 28 ? -4.246 -13.805 -27.625 1 98.38 28 PHE B N 1
ATOM 4927 C CA . PHE B 1 28 ? -4.125 -14.156 -26.219 1 98.38 28 PHE B CA 1
ATOM 4928 C C . PHE B 1 28 ? -4.5 -15.617 -26 1 98.38 28 PHE B C 1
ATOM 4930 O O . PHE B 1 28 ? -4.055 -16.234 -25.031 1 98.38 28 PHE B O 1
ATOM 4937 N N . LEU B 1 29 ? -5.367 -16.203 -26.812 1 97.44 29 LEU B N 1
ATOM 4938 C CA . LEU B 1 29 ? -5.684 -17.609 -27.031 1 97.44 29 LEU B CA 1
ATOM 4939 C C . LEU B 1 29 ? -6.387 -18.203 -25.812 1 97.44 29 LEU B C 1
ATOM 4941 O O . LEU B 1 29 ? -7.367 -18.938 -25.969 1 97.44 29 LEU B O 1
ATOM 4945 N N . GLY B 1 30 ? -5.797 -18.078 -24.594 1 97.81 30 GLY B N 1
ATOM 4946 C CA . GLY B 1 30 ? -6.402 -18.688 -23.422 1 97.81 30 GLY B CA 1
ATOM 4947 C C . GLY B 1 30 ? -5.484 -18.688 -22.203 1 97.81 30 GLY B C 1
ATOM 4948 O O . GLY B 1 30 ? -4.383 -18.141 -22.266 1 97.81 30 GLY B O 1
ATOM 4949 N N . GLY B 1 31 ? -5.957 -19.266 -21.047 1 98.38 31 GLY B N 1
ATOM 4950 C CA . GLY B 1 31 ? -5.137 -19.391 -19.844 1 98.38 31 GLY B CA 1
ATOM 4951 C C . GLY B 1 31 ? -4.527 -18.062 -19.406 1 98.38 31 GLY B C 1
ATOM 4952 O O . GLY B 1 31 ? -5.242 -17.094 -19.172 1 98.38 31 GLY B O 1
ATOM 4953 N N . LYS B 1 32 ? -3.252 -18.016 -19.453 1 98.62 32 LYS B N 1
ATOM 4954 C CA . LYS B 1 32 ? -2.492 -16.844 -19.047 1 98.62 32 LYS B CA 1
ATOM 4955 C C . LYS B 1 32 ? -2.879 -15.625 -19.891 1 98.62 32 LYS B C 1
ATOM 4957 O O . LYS B 1 32 ? -2.947 -14.508 -19.375 1 98.62 32 LYS B O 1
ATOM 4962 N N . GLY B 1 33 ? -3.086 -15.867 -21.156 1 98.81 33 GLY B N 1
ATOM 4963 C CA . GLY B 1 33 ? -3.447 -14.781 -22.047 1 98.81 33 GLY B CA 1
ATOM 4964 C C . GLY B 1 33 ? -4.719 -14.062 -21.625 1 98.81 33 GLY B C 1
ATOM 4965 O O . GLY B 1 33 ? -4.738 -12.836 -21.5 1 98.81 33 GLY B O 1
ATOM 4966 N N . PHE B 1 34 ? -5.785 -14.812 -21.406 1 98.69 34 PHE B N 1
ATOM 4967 C CA . PHE B 1 34 ? -7.059 -14.227 -21 1 98.69 34 PHE B CA 1
ATOM 4968 C C . PHE B 1 34 ? -6.953 -13.602 -19.609 1 98.69 34 PHE B C 1
ATOM 4970 O O . PHE B 1 34 ? -7.453 -12.492 -19.391 1 98.69 34 PHE B O 1
ATOM 4977 N N . CYS B 1 35 ? -6.238 -14.242 -18.672 1 98.69 35 CYS B N 1
ATOM 4978 C CA . CYS B 1 35 ? -6.062 -13.68 -17.328 1 98.69 35 CYS B CA 1
ATOM 4979 C C . CYS B 1 35 ? -5.398 -12.312 -17.406 1 98.69 35 CYS B C 1
ATOM 4981 O O . CYS B 1 35 ? -5.926 -11.336 -16.875 1 98.69 35 CYS B O 1
ATOM 4983 N N . THR B 1 36 ? -4.309 -12.227 -18.109 1 98.81 36 THR B N 1
ATOM 4984 C CA . THR B 1 36 ? -3.531 -10.992 -18.156 1 98.81 36 THR B CA 1
ATOM 4985 C C . THR B 1 36 ? -4.32 -9.891 -18.859 1 98.81 36 THR B C 1
ATOM 4987 O O . THR B 1 36 ? -4.363 -8.758 -18.375 1 98.81 36 THR B O 1
ATOM 4990 N N . TYR B 1 37 ? -4.953 -10.273 -19.953 1 98.5 37 TYR B N 1
ATOM 4991 C CA . TYR B 1 37 ? -5.688 -9.297 -20.75 1 98.5 37 TYR B CA 1
ATOM 4992 C C . TYR B 1 37 ? -6.832 -8.688 -19.938 1 98.5 37 TYR B C 1
ATOM 4994 O O . TYR B 1 37 ? -6.957 -7.465 -19.844 1 98.5 37 TYR B O 1
ATOM 5002 N N . PHE B 1 38 ? -7.637 -9.5 -19.359 1 98.19 38 PHE B N 1
ATOM 5003 C CA . PHE B 1 38 ? -8.844 -9.016 -18.703 1 98.19 38 PHE B CA 1
ATOM 5004 C C . PHE B 1 38 ? -8.492 -8.258 -17.422 1 98.19 38 PHE B C 1
ATOM 5006 O O . PHE B 1 38 ? -9.164 -7.281 -17.078 1 98.19 38 PHE B O 1
ATOM 5013 N N . ILE B 1 39 ? -7.465 -8.625 -16.734 1 98.44 39 ILE B N 1
ATOM 5014 C CA . ILE B 1 39 ? -7.059 -7.895 -15.539 1 98.44 39 ILE B CA 1
ATOM 5015 C C . ILE B 1 39 ? -6.52 -6.52 -15.938 1 98.44 39 ILE B C 1
ATOM 5017 O O . ILE B 1 39 ? -6.898 -5.504 -15.344 1 98.44 39 ILE B O 1
ATOM 5021 N N . TYR B 1 40 ? -5.637 -6.492 -16.953 1 97.69 40 TYR B N 1
ATOM 5022 C CA . TYR B 1 40 ? -5.086 -5.223 -17.422 1 97.69 40 TYR B CA 1
ATOM 5023 C C . TYR B 1 40 ? -6.195 -4.277 -17.859 1 97.69 40 TYR B C 1
ATOM 5025 O O . TYR B 1 40 ? -6.121 -3.068 -17.625 1 97.69 40 TYR B O 1
ATOM 5033 N N . LYS B 1 41 ? -7.176 -4.871 -18.438 1 94.5 41 LYS B N 1
ATOM 5034 C CA . LYS B 1 41 ? -8.227 -4.07 -19.047 1 94.5 41 LYS B CA 1
ATOM 5035 C C . LYS B 1 41 ? -9.234 -3.592 -18.016 1 94.5 41 LYS B C 1
ATOM 5037 O O . LYS B 1 41 ? -9.75 -2.473 -18.109 1 94.5 41 LYS B O 1
ATOM 5042 N N . TYR B 1 42 ? -9.5 -4.434 -16.984 1 93.69 42 TYR B N 1
ATOM 5043 C CA . TYR B 1 42 ? -10.703 -4.152 -16.219 1 93.69 42 TYR B CA 1
ATOM 5044 C C . TYR B 1 42 ? -10.352 -3.809 -14.773 1 93.69 42 TYR B C 1
ATOM 5046 O O . TYR B 1 42 ? -11.156 -3.209 -14.055 1 93.69 42 TYR B O 1
ATOM 5054 N N . ALA B 1 43 ? -9.211 -4.172 -14.273 1 94.94 43 ALA B N 1
ATOM 5055 C CA . ALA B 1 43 ? -8.828 -3.783 -12.914 1 94.94 43 ALA B CA 1
ATOM 5056 C C . ALA B 1 43 ? -8.336 -2.34 -12.875 1 94.94 43 ALA B C 1
ATOM 5058 O O . ALA B 1 43 ? -7.879 -1.807 -13.891 1 94.94 43 ALA B O 1
ATOM 5059 N N . GLN B 1 44 ? -8.445 -1.731 -11.766 1 91.38 44 GLN B N 1
ATOM 5060 C CA . GLN B 1 44 ? -7.945 -0.375 -11.578 1 91.38 44 GLN B CA 1
ATOM 5061 C C . GLN B 1 44 ? -6.582 -0.385 -10.883 1 91.38 44 GLN B C 1
ATOM 5063 O O . GLN B 1 44 ? -6.457 -0.86 -9.758 1 91.38 44 GLN B O 1
ATOM 5068 N N . PRO B 1 45 ? -5.609 0.172 -11.531 1 92.5 45 PRO B N 1
ATOM 5069 C CA . PRO B 1 45 ? -4.289 0.226 -10.891 1 92.5 45 PRO B CA 1
ATOM 5070 C C . PRO B 1 45 ? -4.297 1.015 -9.586 1 92.5 45 PRO B C 1
ATOM 5072 O O . PRO B 1 45 ? -4.98 2.037 -9.484 1 92.5 45 PRO B O 1
ATOM 5075 N N . CYS B 1 46 ? -3.615 0.535 -8.578 1 91.25 46 CYS B N 1
ATOM 5076 C CA . CYS B 1 46 ? -3.336 1.182 -7.301 1 91.25 46 CYS B CA 1
ATOM 5077 C C . CYS B 1 46 ? -4.57 1.188 -6.41 1 91.25 46 CYS B C 1
ATOM 5079 O O . CYS B 1 46 ? -4.516 1.647 -5.27 1 91.25 46 CYS B O 1
ATOM 5081 N N . ALA B 1 47 ? -5.676 0.718 -6.898 1 91.12 47 ALA B N 1
ATOM 5082 C CA . ALA B 1 47 ? -6.84 0.558 -6.031 1 91.12 47 ALA B CA 1
ATOM 5083 C C . ALA B 1 47 ? -6.594 -0.518 -4.977 1 91.12 47 ALA B C 1
ATOM 5085 O O . ALA B 1 47 ? -5.695 -1.349 -5.125 1 91.12 47 ALA B O 1
ATOM 5086 N N . ASP B 1 48 ? -7.352 -0.463 -3.906 1 92.75 48 ASP B N 1
ATOM 5087 C CA . ASP B 1 48 ? -7.301 -1.534 -2.916 1 92.75 48 ASP B CA 1
ATOM 5088 C C . ASP B 1 48 ? -7.602 -2.889 -3.557 1 92.75 48 ASP B C 1
ATOM 5090 O O . ASP B 1 48 ? -8.68 -3.094 -4.113 1 92.75 48 ASP B O 1
ATOM 5094 N N . PRO B 1 49 ? -6.707 -3.781 -3.457 1 96.75 49 PRO B N 1
ATOM 5095 C CA . PRO B 1 49 ? -6.938 -5.07 -4.109 1 96.75 49 PRO B CA 1
ATOM 5096 C C . PRO B 1 49 ? -8.164 -5.797 -3.566 1 96.75 49 PRO B C 1
ATOM 5098 O O . PRO B 1 49 ? -8.758 -6.629 -4.262 1 96.75 49 PRO B O 1
ATOM 5101 N N . TYR B 1 50 ? -8.57 -5.574 -2.338 1 96.88 50 TYR B N 1
ATOM 5102 C CA . TYR B 1 50 ? -9.727 -6.246 -1.751 1 96.88 50 TYR B CA 1
ATOM 5103 C C . TYR B 1 50 ? -11.016 -5.527 -2.119 1 96.88 50 TYR B C 1
ATOM 5105 O O . TYR B 1 50 ? -12.109 -5.984 -1.765 1 96.88 50 TYR B O 1
ATOM 5113 N N . GLY B 1 51 ? -10.891 -4.5 -2.875 1 93.25 51 GLY B N 1
ATOM 5114 C CA . GLY B 1 51 ? -12.055 -3.707 -3.24 1 93.25 51 GLY B CA 1
ATOM 5115 C C . GLY B 1 51 ? -12.734 -4.199 -4.5 1 93.25 51 GLY B C 1
ATOM 5116 O O . GLY B 1 51 ? -12.242 -5.105 -5.172 1 93.25 51 GLY B O 1
ATOM 5117 N N . PRO B 1 52 ? -13.836 -3.566 -4.879 1 91.31 52 PRO B N 1
ATOM 5118 C CA . PRO B 1 52 ? -14.656 -4.02 -6.008 1 91.31 52 PRO B CA 1
ATOM 5119 C C . PRO B 1 52 ? -13.992 -3.75 -7.359 1 91.31 52 PRO B C 1
ATOM 5121 O O . PRO B 1 52 ? -14.414 -4.309 -8.375 1 91.31 52 PRO B O 1
ATOM 5124 N N . ARG B 1 53 ? -12.961 -2.963 -7.379 1 91.44 53 ARG B N 1
ATOM 5125 C CA . ARG B 1 53 ? -12.352 -2.561 -8.648 1 91.44 53 ARG B CA 1
ATOM 5126 C C . ARG B 1 53 ? -11.266 -3.543 -9.07 1 91.44 53 ARG B C 1
ATOM 5128 O O . ARG B 1 53 ? -10.656 -3.381 -10.133 1 91.44 53 ARG B O 1
ATOM 5135 N N . ASN B 1 54 ? -10.977 -4.5 -8.258 1 96 54 ASN B N 1
ATOM 5136 C CA . ASN B 1 54 ? -10.188 -5.648 -8.688 1 96 54 ASN B CA 1
ATOM 5137 C C . ASN B 1 54 ? -11.039 -6.648 -9.477 1 96 54 ASN B C 1
ATOM 5139 O O . ASN B 1 54 ? -12.266 -6.559 -9.469 1 96 54 ASN B O 1
ATOM 5143 N N . VAL B 1 55 ? -10.305 -7.496 -10.258 1 97 55 VAL B N 1
ATOM 5144 C CA . VAL B 1 55 ? -10.969 -8.469 -11.117 1 97 55 VAL B CA 1
ATOM 5145 C C . VAL B 1 55 ? -10.398 -9.867 -10.852 1 97 55 VAL B C 1
ATOM 5147 O O . VAL B 1 55 ? -9.188 -10.023 -10.672 1 97 55 VAL B O 1
ATOM 5150 N N . ALA B 1 56 ? -11.297 -10.836 -10.711 1 98.56 56 ALA B N 1
ATOM 5151 C CA . ALA B 1 56 ? -10.875 -12.227 -10.656 1 98.56 56 ALA B CA 1
ATOM 5152 C C . ALA B 1 56 ? -11.195 -12.953 -11.961 1 98.56 56 ALA B C 1
ATOM 5154 O O . ALA B 1 56 ? -12.289 -12.789 -12.516 1 98.56 56 ALA B O 1
ATOM 5155 N N . VAL B 1 57 ? -10.234 -13.711 -12.453 1 98.81 57 VAL B N 1
ATOM 5156 C CA . VAL B 1 57 ? -10.406 -14.391 -13.727 1 98.81 57 VAL B CA 1
ATOM 5157 C C . VAL B 1 57 ? -10.102 -15.883 -13.562 1 98.81 57 VAL B C 1
ATOM 5159 O O . VAL B 1 57 ? -9.133 -16.25 -12.891 1 98.81 57 VAL B O 1
ATOM 5162 N N . ILE B 1 58 ? -10.922 -16.719 -14.016 1 98.75 58 ILE B N 1
ATOM 5163 C CA . ILE B 1 58 ? -10.664 -18.141 -14.234 1 98.75 58 ILE B CA 1
ATOM 5164 C C . ILE B 1 58 ? -10.641 -18.438 -15.734 1 98.75 58 ILE B C 1
ATOM 5166 O O . ILE B 1 58 ? -11.617 -18.188 -16.438 1 98.75 58 ILE B O 1
ATOM 5170 N N . ALA B 1 59 ? -9.539 -18.969 -16.219 1 98.81 59 ALA B N 1
ATOM 5171 C CA . ALA B 1 59 ? -9.438 -19.172 -17.672 1 98.81 59 ALA B CA 1
ATOM 5172 C C . ALA B 1 59 ? -8.875 -20.547 -17.984 1 98.81 59 ALA B C 1
ATOM 5174 O O . ALA B 1 59 ? -7.781 -20.906 -17.547 1 98.81 59 ALA B O 1
ATOM 5175 N N . ALA B 1 60 ? -9.609 -21.266 -18.75 1 98.19 60 ALA B N 1
ATOM 5176 C CA . ALA B 1 60 ? -9.102 -22.516 -19.297 1 98.19 60 ALA B CA 1
ATOM 5177 C C . ALA B 1 60 ? -8.008 -22.25 -20.328 1 98.19 60 ALA B C 1
ATOM 5179 O O . ALA B 1 60 ? -8.031 -21.234 -21.031 1 98.19 60 ALA B O 1
ATOM 5180 N N . GLY B 1 61 ? -7.043 -23.156 -20.391 1 98 61 GLY B N 1
ATOM 5181 C CA . GLY B 1 61 ? -6.074 -23.047 -21.469 1 98 61 GLY B CA 1
ATOM 5182 C C . GLY B 1 61 ? -6.699 -23.188 -22.844 1 98 61 GLY B C 1
ATOM 5183 O O . GLY B 1 61 ? -7.762 -23.781 -23 1 98 61 GLY B O 1
ATOM 5184 N N . ALA B 1 62 ? -6.035 -22.672 -23.828 1 98 62 ALA B N 1
ATOM 5185 C CA . ALA B 1 62 ? -6.535 -22.719 -25.203 1 98 62 ALA B CA 1
ATOM 5186 C C . ALA B 1 62 ? -6.762 -24.156 -25.656 1 98 62 ALA B C 1
ATOM 5188 O O . ALA B 1 62 ? -7.645 -24.422 -26.469 1 98 62 ALA B O 1
ATOM 5189 N N . LEU B 1 63 ? -6.02 -25.047 -25.062 1 98 63 LEU B N 1
ATOM 5190 C CA . LEU B 1 63 ? -6.109 -26.438 -25.516 1 98 63 LEU B CA 1
ATOM 5191 C C . LEU B 1 63 ? -6.734 -27.312 -24.453 1 98 63 LEU B C 1
ATOM 5193 O O . LEU B 1 63 ? -6.562 -28.547 -24.469 1 98 63 LEU B O 1
ATOM 5197 N N . ALA B 1 64 ? -7.359 -26.719 -23.484 1 96.81 64 ALA B N 1
ATOM 5198 C CA . ALA B 1 64 ? -8.023 -27.469 -22.438 1 96.81 64 ALA B CA 1
ATOM 5199 C C . ALA B 1 64 ? -8.984 -28.5 -23.031 1 96.81 64 ALA B C 1
ATOM 5201 O O . ALA B 1 64 ? -9.906 -28.156 -23.766 1 96.81 64 ALA B O 1
ATOM 5202 N N . GLY B 1 65 ? -8.727 -29.75 -22.734 1 95.31 65 GLY B N 1
ATOM 5203 C CA . GLY B 1 65 ? -9.586 -30.812 -23.219 1 95.31 65 GLY B CA 1
ATOM 5204 C C . GLY B 1 65 ? -9.133 -31.391 -24.547 1 95.31 65 GLY B C 1
ATOM 5205 O O . GLY B 1 65 ? -9.57 -32.469 -24.938 1 95.31 65 GLY B O 1
ATOM 5206 N N . TYR B 1 66 ? -8.227 -30.766 -25.188 1 97.19 66 TYR B N 1
ATOM 5207 C CA . TYR B 1 66 ? -7.863 -31.172 -26.531 1 97.19 66 TYR B CA 1
ATOM 5208 C C . TYR B 1 66 ? -6.453 -31.766 -26.562 1 97.19 66 TYR B C 1
ATOM 5210 O O . TYR B 1 66 ? -6.059 -32.375 -27.547 1 97.19 66 TYR B O 1
ATOM 5218 N N . ALA B 1 67 ? -5.695 -31.578 -25.516 1 97.44 67 ALA B N 1
ATOM 5219 C CA . ALA B 1 67 ? -4.309 -32.031 -25.484 1 97.44 67 ALA B CA 1
ATOM 5220 C C . ALA B 1 67 ? -4.043 -32.906 -24.25 1 97.44 67 ALA B C 1
ATOM 5222 O O . ALA B 1 67 ? -4.703 -32.75 -23.219 1 97.44 67 ALA B O 1
ATOM 5223 N N . PRO B 1 68 ? -3.035 -33.812 -24.344 1 95.12 68 PRO B N 1
ATOM 5224 C CA . PRO B 1 68 ? -2.643 -34.531 -23.141 1 95.12 68 PRO B CA 1
ATOM 5225 C C . PRO B 1 68 ? -2.225 -33.625 -21.984 1 95.12 68 PRO B C 1
ATOM 5227 O O . PRO B 1 68 ? -1.414 -32.719 -22.188 1 95.12 68 PRO B O 1
ATOM 5230 N N . ALA B 1 69 ? -2.826 -33.875 -20.812 1 93.88 69 ALA B N 1
ATOM 5231 C CA . ALA B 1 69 ? -2.498 -33.156 -19.594 1 93.88 69 ALA B CA 1
ATOM 5232 C C . ALA B 1 69 ? -2.793 -31.656 -19.766 1 93.88 69 ALA B C 1
ATOM 5234 O O . ALA B 1 69 ? -1.937 -30.812 -19.5 1 93.88 69 ALA B O 1
ATOM 5235 N N . SER B 1 70 ? -3.938 -31.359 -20.328 1 95.56 70 SER B N 1
ATOM 5236 C CA . SER B 1 70 ? -4.344 -29.984 -20.594 1 95.56 70 SER B CA 1
ATOM 5237 C C . SER B 1 70 ? -5.367 -29.5 -19.578 1 95.56 70 SER B C 1
ATOM 5239 O O . SER B 1 70 ? -6.32 -28.797 -19.922 1 95.56 70 SER B O 1
ATOM 5241 N N . GLY B 1 71 ? -5.203 -29.875 -18.312 1 93.81 71 GLY B N 1
ATOM 5242 C CA . GLY B 1 71 ? -6.125 -29.484 -17.25 1 93.81 71 GLY B CA 1
ATOM 5243 C C . GLY B 1 71 ? -5.711 -28.234 -16.516 1 93.81 71 GLY B C 1
ATOM 5244 O O . GLY B 1 71 ? -6.469 -27.703 -15.711 1 93.81 71 GLY B O 1
ATOM 5245 N N . LYS B 1 72 ? -4.535 -27.688 -16.797 1 95.12 72 LYS B N 1
ATOM 5246 C CA . LYS B 1 72 ? -4.039 -26.5 -16.109 1 95.12 72 LYS B CA 1
ATOM 5247 C C . LYS B 1 72 ? -4.934 -25.297 -16.359 1 95.12 72 LYS B C 1
ATOM 5249 O O . LYS B 1 72 ? -5.156 -24.922 -17.516 1 95.12 72 LYS B O 1
ATOM 5254 N N . THR B 1 73 ? -5.461 -24.734 -15.305 1 98 73 THR B N 1
ATOM 5255 C CA . THR B 1 73 ? -6.395 -23.625 -15.359 1 98 73 THR B CA 1
ATOM 5256 C C . THR B 1 73 ? -5.812 -22.391 -14.672 1 98 73 THR B C 1
ATOM 5258 O O . THR B 1 73 ? -5.238 -22.484 -13.586 1 98 73 THR B O 1
ATOM 5261 N N . CYS B 1 74 ? -5.949 -21.266 -15.367 1 98.62 74 CYS B N 1
ATOM 5262 C CA . CYS B 1 74 ? -5.395 -20.016 -14.828 1 98.62 74 CYS B CA 1
ATOM 5263 C C . CYS B 1 74 ? -6.383 -19.344 -13.883 1 98.62 74 CYS B C 1
ATOM 5265 O O . CYS B 1 74 ? -7.559 -19.203 -14.211 1 98.62 74 CYS B O 1
ATOM 5267 N N . PHE B 1 75 ? -5.949 -19.031 -12.711 1 98.81 75 PHE B N 1
ATOM 5268 C CA . PHE B 1 75 ? -6.625 -18.156 -11.766 1 98.81 75 PHE B CA 1
ATOM 5269 C C . PHE B 1 75 ? -5.867 -16.844 -11.602 1 98.81 75 PHE B C 1
ATOM 5271 O O . PHE B 1 75 ? -4.707 -16.844 -11.18 1 98.81 75 PHE B O 1
ATOM 5278 N N . GLY B 1 76 ? -6.516 -15.742 -11.977 1 98.75 76 GLY B N 1
ATOM 5279 C CA . GLY B 1 76 ? -5.781 -14.492 -11.984 1 98.75 76 GLY B CA 1
ATOM 5280 C C . GLY B 1 76 ? -6.52 -13.367 -11.281 1 98.75 76 GLY B C 1
ATOM 5281 O O . GLY B 1 76 ? -7.75 -13.375 -11.195 1 98.75 76 GLY B O 1
ATOM 5282 N N . ALA B 1 77 ? -5.809 -12.406 -10.766 1 98.81 77 ALA B N 1
ATOM 5283 C CA . ALA B 1 77 ? -6.254 -11.148 -10.172 1 98.81 77 ALA B CA 1
ATOM 5284 C C . ALA B 1 77 ? -5.074 -10.219 -9.914 1 98.81 77 ALA B C 1
ATOM 5286 O O . ALA B 1 77 ? -3.928 -10.555 -10.211 1 98.81 77 ALA B O 1
ATOM 5287 N N . VAL B 1 78 ? -5.402 -9.023 -9.508 1 98.69 78 VAL B N 1
ATOM 5288 C CA . VAL B 1 78 ? -4.344 -8.234 -8.883 1 98.69 78 VAL B CA 1
ATOM 5289 C C . VAL B 1 78 ? -4.043 -8.773 -7.492 1 98.69 78 VAL B C 1
ATOM 5291 O O . VAL B 1 78 ? -4.926 -8.82 -6.633 1 98.69 78 VAL B O 1
ATOM 5294 N N . SER B 1 79 ? -2.834 -9.188 -7.285 1 98.81 79 SER B N 1
ATOM 5295 C CA . SER B 1 79 ? -2.434 -9.844 -6.043 1 98.81 79 SER B CA 1
ATOM 5296 C C . SER B 1 79 ? -2.477 -8.875 -4.867 1 98.81 79 SER B C 1
ATOM 5298 O O . SER B 1 79 ? -1.906 -7.781 -4.934 1 98.81 79 SER B O 1
ATOM 5300 N N . PRO B 1 80 ? -3.146 -9.266 -3.775 1 98.5 80 PRO B N 1
ATOM 5301 C CA . PRO B 1 80 ? -3.09 -8.422 -2.58 1 98.5 80 PRO B CA 1
ATOM 5302 C C . PRO B 1 80 ? -1.729 -8.477 -1.887 1 98.5 80 PRO B C 1
ATOM 5304 O O . PRO B 1 80 ? -1.45 -7.656 -1.007 1 98.5 80 PRO B O 1
ATOM 5307 N N . LEU B 1 81 ? -0.902 -9.414 -2.291 1 98.56 81 LEU B N 1
ATOM 5308 C CA . LEU B 1 81 ? 0.424 -9.594 -1.712 1 98.56 81 LEU B CA 1
ATOM 5309 C C . LEU B 1 81 ? 1.439 -8.672 -2.377 1 98.56 81 LEU B C 1
ATOM 5311 O O . LEU B 1 81 ? 2.311 -8.117 -1.706 1 98.56 81 LEU B O 1
ATOM 5315 N N . THR B 1 82 ? 1.228 -8.453 -3.721 1 98.38 82 THR B N 1
ATOM 5316 C CA . THR B 1 82 ? 2.273 -7.75 -4.457 1 98.38 82 THR B CA 1
ATOM 5317 C C . THR B 1 82 ? 1.709 -6.516 -5.152 1 98.38 82 THR B C 1
ATOM 5319 O O . THR B 1 82 ? 2.461 -5.625 -5.551 1 98.38 82 THR B O 1
ATOM 5322 N N . GLY B 1 83 ? 0.413 -6.5 -5.402 1 97.62 83 GLY B N 1
ATOM 5323 C CA . GLY B 1 83 ? -0.179 -5.438 -6.195 1 97.62 83 GLY B CA 1
ATOM 5324 C C . GLY B 1 83 ? 0.002 -5.633 -7.688 1 97.62 83 GLY B C 1
ATOM 5325 O O . GLY B 1 83 ? -0.43 -4.801 -8.484 1 97.62 83 GLY B O 1
ATOM 5326 N N . LEU B 1 84 ? 0.55 -6.742 -8.109 1 98.62 84 LEU B N 1
ATOM 5327 C CA . LEU B 1 84 ? 0.835 -7.039 -9.508 1 98.62 84 LEU B CA 1
ATOM 5328 C C . LEU B 1 84 ? -0.261 -7.91 -10.109 1 98.62 84 LEU B C 1
ATOM 5330 O O . LEU B 1 84 ? -1.026 -8.547 -9.383 1 98.62 84 LEU B O 1
ATOM 5334 N N . ILE B 1 85 ? -0.334 -7.91 -11.43 1 98.75 85 ILE B N 1
ATOM 5335 C CA . ILE B 1 85 ? -1.105 -8.953 -12.094 1 98.75 85 ILE B CA 1
ATOM 5336 C C . ILE B 1 85 ? -0.507 -10.32 -11.773 1 98.75 85 ILE B C 1
ATOM 5338 O O . ILE B 1 85 ? 0.696 -10.531 -11.945 1 98.75 85 ILE B O 1
ATOM 5342 N N . HIS B 1 86 ? -1.354 -11.133 -11.266 1 98.75 86 HIS B N 1
ATOM 5343 C CA . HIS B 1 86 ? -0.862 -12.438 -10.844 1 98.75 86 HIS B CA 1
ATOM 5344 C C . HIS B 1 86 ? -1.681 -13.562 -11.469 1 98.75 86 HIS B C 1
ATOM 5346 O O . HIS B 1 86 ? -2.908 -13.477 -11.531 1 98.75 86 HIS B O 1
ATOM 5352 N N . ASP B 1 87 ? -0.944 -14.531 -11.984 1 98.5 87 ASP B N 1
ATOM 5353 C CA . ASP B 1 87 ? -1.554 -15.766 -12.461 1 98.5 87 ASP B CA 1
ATOM 5354 C C . ASP B 1 87 ? -1.062 -16.969 -11.664 1 98.5 87 ASP B C 1
ATOM 5356 O O . ASP B 1 87 ? 0.145 -17.172 -11.5 1 98.5 87 ASP B O 1
ATOM 5360 N N . SER B 1 88 ? -1.937 -17.688 -11.141 1 98.06 88 SER B N 1
ATOM 5361 C CA . SER B 1 88 ? -1.706 -18.953 -10.453 1 98.06 88 SER B CA 1
ATOM 5362 C C . SER B 1 88 ? -2.436 -20.094 -11.141 1 98.06 88 SER B C 1
ATOM 5364 O O . SER B 1 88 ? -3.346 -19.875 -11.945 1 98.06 88 SER B O 1
ATOM 5366 N N . TYR B 1 89 ? -2.029 -21.359 -10.852 1 97.38 89 TYR B N 1
ATOM 5367 C CA . TYR B 1 89 ? -2.58 -22.438 -11.648 1 97.38 89 TYR B CA 1
ATOM 5368 C C . TYR B 1 89 ? -2.961 -23.625 -10.773 1 97.38 89 TYR B C 1
ATOM 5370 O O . TYR B 1 89 ? -2.279 -23.922 -9.789 1 97.38 89 TYR B O 1
ATOM 5378 N N . ALA B 1 90 ? -3.998 -24.094 -11.078 1 93.75 90 ALA B N 1
ATOM 5379 C CA . ALA B 1 90 ? -4.453 -25.375 -10.547 1 93.75 90 ALA B CA 1
ATOM 5380 C C . ALA B 1 90 ? -5.129 -26.219 -11.633 1 93.75 90 ALA B C 1
ATOM 5382 O O . ALA B 1 90 ? -5.609 -25.672 -12.633 1 93.75 90 ALA B O 1
ATOM 5383 N N . GLY B 1 91 ? -5.027 -27.5 -11.469 1 76.94 91 GLY B N 1
ATOM 5384 C CA . GLY B 1 91 ? -5.422 -28.359 -12.578 1 76.94 91 GLY B CA 1
ATOM 5385 C C . GLY B 1 91 ? -6.422 -29.422 -12.172 1 76.94 91 GLY B C 1
ATOM 5386 O O . GLY B 1 91 ? -7.164 -29.266 -11.203 1 76.94 91 GLY B O 1
ATOM 5387 N N . GLU B 1 92 ? -6.566 -30.25 -12.945 1 86.69 92 GLU B N 1
ATOM 5388 C CA . GLU B 1 92 ? -7.359 -31.469 -12.984 1 86.69 92 GLU B CA 1
ATOM 5389 C C . GLU B 1 92 ? -8.406 -31.422 -14.094 1 86.69 92 GLU B C 1
ATOM 5391 O O . GLU B 1 92 ? -8.07 -31.484 -15.273 1 86.69 92 GLU B O 1
ATOM 5396 N N . VAL B 1 93 ? -9.641 -31.141 -13.625 1 93.06 93 VAL B N 1
ATOM 5397 C CA . VAL B 1 93 ? -10.609 -31.25 -14.711 1 93.06 93 VAL B CA 1
ATOM 5398 C C . VAL B 1 93 ? -11.43 -29.969 -14.812 1 93.06 93 VAL B C 1
ATOM 5400 O O . VAL B 1 93 ? -12.305 -29.844 -15.68 1 93.06 93 VAL B O 1
ATOM 5403 N N . LEU B 1 94 ? -11.102 -28.938 -14.07 1 96.31 94 LEU B N 1
ATOM 5404 C CA . LEU B 1 94 ? -11.922 -27.734 -14.031 1 96.31 94 LEU B CA 1
ATOM 5405 C C . LEU B 1 94 ? -11.922 -27.016 -15.383 1 96.31 94 LEU B C 1
ATOM 5407 O O . LEU B 1 94 ? -12.977 -26.672 -15.906 1 96.31 94 LEU B O 1
ATOM 5411 N N . GLY B 1 95 ? -10.75 -26.781 -15.977 1 96.31 95 GLY B N 1
ATOM 5412 C CA . GLY B 1 95 ? -10.625 -26.109 -17.266 1 96.31 95 GLY B CA 1
ATOM 5413 C C . GLY B 1 95 ? -11.383 -26.812 -18.375 1 96.31 95 GLY B C 1
ATOM 5414 O O . GLY B 1 95 ? -12.234 -26.203 -19.031 1 96.31 95 GLY B O 1
ATOM 5415 N N . PRO B 1 96 ? -11.117 -28.094 -18.578 1 96.19 96 PRO B N 1
ATOM 5416 C CA . PRO B 1 96 ? -11.852 -28.859 -19.578 1 96.19 96 PRO B CA 1
ATOM 5417 C C . PRO B 1 96 ? -13.367 -28.828 -19.344 1 96.19 96 PRO B C 1
ATOM 5419 O O . PRO B 1 96 ? -14.133 -28.672 -20.297 1 96.19 96 PRO B O 1
ATOM 5422 N N . LYS B 1 97 ? -13.773 -28.969 -18.125 1 96.38 97 LYS B N 1
ATOM 5423 C CA . LYS B 1 97 ? -15.195 -28.938 -17.812 1 96.38 97 LYS B CA 1
ATOM 5424 C C . LYS B 1 97 ? -15.805 -27.578 -18.109 1 96.38 97 LYS B C 1
ATOM 5426 O O . LYS B 1 97 ? -16.953 -27.484 -18.547 1 96.38 97 LYS B O 1
ATOM 5431 N N . LEU B 1 98 ? -15.078 -26.531 -17.812 1 97.12 98 LEU B N 1
ATOM 5432 C CA . LEU B 1 98 ? -15.547 -25.203 -18.141 1 97.12 98 LEU B CA 1
ATOM 5433 C C . LEU B 1 98 ? -15.812 -25.062 -19.641 1 97.12 98 LEU B C 1
ATOM 5435 O O . LEU B 1 98 ? -16.828 -24.5 -20.047 1 97.12 98 LEU B O 1
ATOM 5439 N N . ARG B 1 99 ? -14.938 -25.625 -20.438 1 95.44 99 ARG B N 1
ATOM 5440 C CA . ARG B 1 99 ? -15.109 -25.594 -21.875 1 95.44 99 ARG B CA 1
ATOM 5441 C C . ARG B 1 99 ? -16.281 -26.469 -22.312 1 95.44 99 ARG B C 1
ATOM 5443 O O . ARG B 1 99 ? -17.016 -26.125 -23.234 1 95.44 99 ARG B O 1
ATOM 5450 N N . MET B 1 100 ? -16.406 -27.578 -21.656 1 95.69 100 MET B N 1
ATOM 5451 C CA . MET B 1 100 ? -17.547 -28.453 -21.953 1 95.69 100 MET B CA 1
ATOM 5452 C C . MET B 1 100 ? -18.859 -27.734 -21.641 1 95.69 100 MET B C 1
ATOM 5454 O O . MET B 1 100 ? -19.891 -28.031 -22.281 1 95.69 100 MET B O 1
ATOM 5458 N N . ALA B 1 101 ? -18.766 -26.844 -20.656 1 96.06 101 ALA B N 1
ATOM 5459 C CA . ALA B 1 101 ? -19.938 -26.062 -20.312 1 96.06 101 ALA B CA 1
ATOM 5460 C C . ALA B 1 101 ? -20.188 -24.938 -21.312 1 96.06 101 ALA B C 1
ATOM 5462 O O . ALA B 1 101 ? -21.234 -24.297 -21.297 1 96.06 101 ALA B O 1
ATOM 5463 N N . GLY B 1 102 ? -19.219 -24.703 -22.188 1 95.25 102 GLY B N 1
ATOM 5464 C CA . GLY B 1 102 ? -19.375 -23.734 -23.25 1 95.25 102 GLY B CA 1
ATOM 5465 C C . GLY B 1 102 ? -18.625 -22.438 -23.016 1 95.25 102 GLY B C 1
ATOM 5466 O O . GLY B 1 102 ? -18.812 -21.453 -23.734 1 95.25 102 GLY B O 1
ATOM 5467 N N . TYR B 1 103 ? -17.75 -22.422 -22.016 1 96.94 103 TYR B N 1
ATOM 5468 C CA . TYR B 1 103 ? -17.094 -21.172 -21.672 1 96.94 103 TYR B CA 1
ATOM 5469 C C . TYR B 1 103 ? -15.578 -21.359 -21.609 1 96.94 103 TYR B C 1
ATOM 5471 O O . TYR B 1 103 ? -15.094 -22.406 -21.141 1 96.94 103 TYR B O 1
ATOM 5479 N N . ASP B 1 104 ? -14.844 -20.344 -22.031 1 97.5 104 ASP B N 1
ATOM 5480 C CA . ASP B 1 104 ? -13.383 -20.391 -22.031 1 97.5 104 ASP B CA 1
ATOM 5481 C C . ASP B 1 104 ? -12.82 -19.688 -20.797 1 97.5 104 ASP B C 1
ATOM 5483 O O . ASP B 1 104 ? -11.68 -19.922 -20.406 1 97.5 104 ASP B O 1
ATOM 5487 N N . ALA B 1 105 ? -13.586 -18.75 -20.25 1 98.44 105 ALA B N 1
ATOM 5488 C CA . ALA B 1 105 ? -13.148 -18.031 -19.047 1 98.44 105 ALA B CA 1
ATOM 5489 C C . ALA B 1 105 ? -14.336 -17.422 -18.312 1 98.44 105 ALA B C 1
ATOM 5491 O O . ALA B 1 105 ? -15.422 -17.297 -18.875 1 98.44 105 ALA B O 1
ATOM 5492 N N . ILE B 1 106 ? -14.148 -17.156 -17.078 1 98.62 106 ILE B N 1
ATOM 5493 C CA . ILE B 1 106 ? -15.055 -16.391 -16.234 1 98.62 106 ILE B CA 1
ATOM 5494 C C . ILE B 1 106 ? -14.352 -15.148 -15.719 1 98.62 106 ILE B C 1
ATOM 5496 O O . ILE B 1 106 ? -13.25 -15.234 -15.164 1 98.62 106 ILE B O 1
ATOM 5500 N N . VAL B 1 107 ? -14.914 -14.008 -15.953 1 98.56 107 VAL B N 1
ATOM 5501 C CA . VAL B 1 107 ? -14.422 -12.734 -15.43 1 98.56 107 VAL B CA 1
ATOM 5502 C C . VAL B 1 107 ? -15.383 -12.211 -14.367 1 98.56 107 VAL B C 1
ATOM 5504 O O . VAL B 1 107 ? -16.562 -11.969 -14.648 1 98.56 107 VAL B O 1
ATOM 5507 N N . ILE B 1 108 ? -14.898 -12.023 -13.141 1 98.31 108 ILE B N 1
ATOM 5508 C CA . ILE B 1 108 ? -15.75 -11.664 -12.016 1 98.31 108 ILE B CA 1
ATOM 5509 C C . ILE B 1 108 ? -15.375 -10.273 -11.5 1 98.31 108 ILE B C 1
ATOM 5511 O O . ILE B 1 108 ? -14.211 -10.023 -11.164 1 98.31 108 ILE B O 1
ATOM 5515 N N . THR B 1 109 ? -16.312 -9.367 -11.414 1 95.38 109 THR B N 1
ATOM 5516 C CA . THR B 1 109 ? -16.141 -8.016 -10.898 1 95.38 109 THR B CA 1
ATOM 5517 C C . THR B 1 109 ? -17.156 -7.727 -9.789 1 95.38 109 THR B C 1
ATOM 5519 O O . THR B 1 109 ? -18.047 -8.531 -9.531 1 95.38 109 THR B O 1
ATOM 5522 N N . GLY B 1 110 ? -16.953 -6.656 -9.117 1 95.31 110 GLY B N 1
ATOM 5523 C CA . GLY B 1 110 ? -17.891 -6.246 -8.07 1 95.31 110 GLY B CA 1
ATOM 5524 C C . GLY B 1 110 ? -17.719 -7.02 -6.777 1 95.31 110 GLY B C 1
ATOM 5525 O O . GLY B 1 110 ? -16.688 -7.668 -6.57 1 95.31 110 GLY B O 1
ATOM 5526 N N . LYS B 1 111 ? -18.625 -6.824 -5.883 1 96.25 111 LYS B N 1
ATOM 5527 C CA . LYS B 1 111 ? -18.641 -7.449 -4.566 1 96.25 111 LYS B CA 1
ATOM 5528 C C . LYS B 1 111 ? -20.078 -7.766 -4.129 1 96.25 111 LYS B C 1
ATOM 5530 O O . LYS B 1 111 ? -20.953 -6.914 -4.215 1 96.25 111 LYS B O 1
ATOM 5535 N N . SER B 1 112 ? -20.234 -8.992 -3.738 1 97.44 112 SER B N 1
ATOM 5536 C CA . SER B 1 112 ? -21.547 -9.398 -3.248 1 97.44 112 SER B CA 1
ATOM 5537 C C . SER B 1 112 ? -21.75 -8.977 -1.796 1 97.44 112 SER B C 1
ATOM 5539 O O . SER B 1 112 ? -20.812 -9.016 -0.999 1 97.44 112 SER B O 1
ATOM 5541 N N . GLU B 1 113 ? -22.938 -8.68 -1.373 1 94.31 113 GLU B N 1
ATOM 5542 C CA . GLU B 1 113 ? -23.25 -8.312 0.003 1 94.31 113 GLU B CA 1
ATOM 5543 C C . GLU B 1 113 ? -23.234 -9.531 0.92 1 94.31 113 GLU B C 1
ATOM 5545 O O . GLU B 1 113 ? -22.891 -9.422 2.098 1 94.31 113 GLU B O 1
ATOM 5550 N N . GLU B 1 114 ? -23.625 -10.617 0.334 1 97 114 GLU B N 1
ATOM 5551 C CA . GLU B 1 114 ? -23.641 -11.891 1.053 1 97 114 GLU B CA 1
ATOM 5552 C C . GLU B 1 114 ? -22.703 -12.906 0.393 1 97 114 GLU B C 1
ATOM 5554 O O . GLU B 1 114 ? -22.391 -12.781 -0.79 1 97 114 GLU B O 1
ATOM 5559 N N . PRO B 1 115 ? -22.328 -13.93 1.202 1 98.5 115 PRO B N 1
ATOM 5560 C CA . PRO B 1 115 ? -21.5 -14.969 0.586 1 98.5 115 PRO B CA 1
ATOM 5561 C C . PRO B 1 115 ? -22.219 -15.719 -0.527 1 98.5 115 PRO B C 1
ATOM 5563 O O . PRO B 1 115 ? -23.391 -16.094 -0.365 1 98.5 115 PRO B O 1
ATOM 5566 N N . VAL B 1 116 ? -21.547 -15.922 -1.619 1 98.88 116 VAL B N 1
ATOM 5567 C CA . VAL B 1 116 ? -22.156 -16.609 -2.748 1 98.88 116 VAL B CA 1
ATOM 5568 C C . VAL B 1 116 ? -21.172 -17.609 -3.354 1 98.88 116 VAL B C 1
ATOM 5570 O O . VAL B 1 116 ? -19.984 -17.609 -2.992 1 98.88 116 VAL B O 1
ATOM 5573 N N . TYR B 1 117 ? -21.609 -18.484 -4.168 1 98.75 117 TYR B N 1
ATOM 5574 C CA . TYR B 1 117 ? -20.781 -19.266 -5.094 1 98.75 117 TYR B CA 1
ATOM 5575 C C . TYR B 1 117 ? -21.438 -19.312 -6.473 1 98.75 117 TYR B C 1
ATOM 5577 O O . TYR B 1 117 ? -22.625 -19.047 -6.617 1 98.75 117 TYR B O 1
ATOM 5585 N N . ILE B 1 118 ? -20.656 -19.531 -7.477 1 98.81 118 ILE B N 1
ATOM 5586 C CA . ILE B 1 118 ? -21.109 -19.562 -8.867 1 98.81 118 ILE B CA 1
ATOM 5587 C C . ILE B 1 118 ? -21.234 -21.016 -9.328 1 98.81 118 ILE B C 1
ATOM 5589 O O . ILE B 1 118 ? -20.312 -21.812 -9.125 1 98.81 118 ILE B O 1
ATOM 5593 N N . TYR B 1 119 ? -22.391 -21.375 -9.922 1 98.56 119 TYR B N 1
ATOM 5594 C CA . TYR B 1 119 ? -22.672 -22.703 -10.445 1 98.56 119 TYR B CA 1
ATOM 5595 C C . TYR B 1 119 ? -22.828 -22.672 -11.961 1 98.56 119 TYR B C 1
ATOM 5597 O O . TYR B 1 119 ? -23.781 -22.078 -12.469 1 98.56 119 TYR B O 1
ATOM 5605 N N . VAL B 1 120 ? -21.875 -23.297 -12.672 1 98.31 120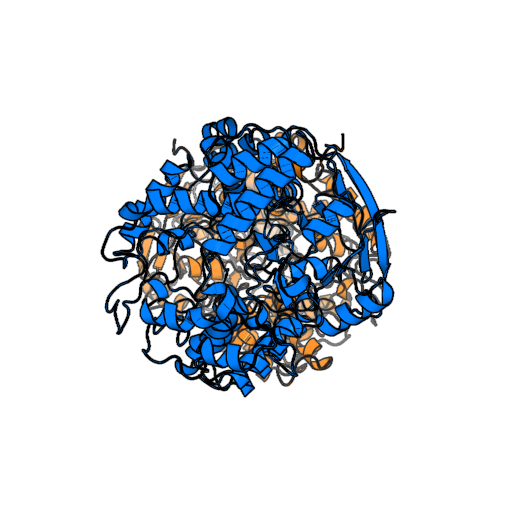 VAL B N 1
ATOM 5606 C CA . VAL B 1 120 ? -21.844 -23.266 -14.133 1 98.31 120 VAL B CA 1
ATOM 5607 C C . VAL B 1 120 ? -22.203 -24.656 -14.68 1 98.31 120 VAL B C 1
ATOM 5609 O O . VAL B 1 120 ? -21.578 -25.656 -14.32 1 98.31 120 VAL B O 1
ATOM 5612 N N . THR B 1 121 ? -23.172 -24.688 -15.57 1 96.62 121 THR B N 1
ATOM 5613 C CA . THR B 1 121 ? -23.578 -25.906 -16.25 1 96.62 121 THR B CA 1
ATOM 5614 C C . THR B 1 121 ? -23.734 -25.672 -17.75 1 96.62 121 THR B C 1
ATOM 5616 O O . THR B 1 121 ? -23.547 -24.547 -18.219 1 96.62 121 THR B O 1
ATOM 5619 N N . GLU B 1 122 ? -24.078 -26.719 -18.391 1 91.75 122 GLU B N 1
ATOM 5620 C CA . GLU B 1 122 ? -24.344 -26.609 -19.828 1 91.75 122 GLU B CA 1
ATOM 5621 C C . GLU B 1 122 ? -25.625 -25.812 -20.078 1 91.75 122 GLU B C 1
ATOM 5623 O O . GLU B 1 122 ? -25.797 -25.25 -21.156 1 91.75 122 GLU B O 1
ATOM 5628 N N . GLU B 1 123 ? -26.453 -25.812 -19.109 1 92.81 123 GLU B N 1
ATOM 5629 C CA . GLU B 1 123 ? -27.766 -25.188 -19.266 1 92.81 123 GLU B CA 1
ATOM 5630 C C . GLU B 1 123 ? -27.719 -23.719 -18.859 1 92.81 123 GLU B C 1
ATOM 5632 O O . GLU B 1 123 ? -28.625 -22.938 -19.188 1 92.81 123 GLU B O 1
ATOM 5637 N N . GLY B 1 124 ? -26.688 -23.422 -18.203 1 93.19 124 GLY B N 1
ATOM 5638 C CA . GLY B 1 124 ? -26.594 -22.031 -17.781 1 93.19 124 GLY B CA 1
ATOM 5639 C C . GLY B 1 124 ? -25.766 -21.844 -16.531 1 93.19 124 GLY B C 1
ATOM 5640 O O . GLY B 1 124 ? -25.203 -22.797 -16 1 93.19 124 GLY B O 1
ATOM 5641 N N . THR B 1 125 ? -25.656 -20.547 -16.078 1 97.25 125 THR B N 1
ATOM 5642 C CA . THR B 1 125 ? -24.875 -20.141 -14.914 1 97.25 125 THR B CA 1
ATOM 5643 C C . THR B 1 125 ? -25.75 -19.469 -13.859 1 97.25 125 THR B C 1
ATOM 5645 O O . THR B 1 125 ? -26.625 -18.672 -14.195 1 97.25 125 THR B O 1
ATOM 5648 N N . GLU B 1 126 ? -25.531 -19.844 -12.617 1 97.88 126 GLU B N 1
ATOM 5649 C CA . GLU B 1 126 ? -26.297 -19.266 -11.508 1 97.88 126 GLU B CA 1
ATOM 5650 C C . GLU B 1 126 ? -25.375 -18.781 -10.398 1 97.88 126 GLU B C 1
ATOM 5652 O O . GLU B 1 126 ? -24.281 -19.312 -10.219 1 97.88 126 GLU B O 1
ATOM 5657 N N . ILE B 1 127 ? -25.797 -17.734 -9.742 1 98.38 127 ILE B N 1
ATOM 5658 C CA . ILE B 1 127 ? -25.172 -17.281 -8.492 1 98.38 127 ILE B CA 1
ATOM 5659 C C . ILE B 1 127 ? -26.016 -17.734 -7.309 1 98.38 127 ILE B C 1
ATOM 5661 O O . ILE B 1 127 ? -27.188 -17.344 -7.18 1 98.38 127 ILE B O 1
ATOM 5665 N N . LEU B 1 128 ? -25.438 -18.547 -6.469 1 98.56 128 LEU B N 1
ATOM 5666 C CA . LEU B 1 128 ? -26.188 -19.172 -5.379 1 98.56 128 LEU B CA 1
ATOM 5667 C C . LEU B 1 128 ? -25.609 -18.766 -4.027 1 98.56 128 LEU B C 1
ATOM 5669 O O . LEU B 1 128 ? -24.453 -18.328 -3.943 1 98.56 128 LEU B O 1
ATOM 5673 N N . SER B 1 129 ? -26.406 -18.922 -2.984 1 98.44 129 SER B N 1
ATOM 5674 C CA . SER B 1 129 ? -25.969 -18.547 -1.642 1 98.44 129 SER B CA 1
ATOM 5675 C C . SER B 1 129 ? -24.922 -19.516 -1.109 1 98.44 129 SER B C 1
ATOM 5677 O O . SER B 1 129 ? -25.031 -20.719 -1.31 1 98.44 129 SER B O 1
ATOM 5679 N N . ALA B 1 130 ? -23.906 -18.953 -0.493 1 98.69 130 ALA B N 1
ATOM 5680 C CA . ALA B 1 130 ? -22.891 -19.766 0.175 1 98.69 130 ALA B CA 1
ATOM 5681 C C . ALA B 1 130 ? -22.891 -19.5 1.68 1 98.69 130 ALA B C 1
ATOM 5683 O O . ALA B 1 130 ? -21.906 -19.766 2.359 1 98.69 130 ALA B O 1
ATOM 5684 N N . ASP B 1 131 ? -23.922 -19 2.25 1 98.38 131 ASP B N 1
ATOM 5685 C CA . ASP B 1 131 ? -24.016 -18.656 3.666 1 98.38 131 ASP B CA 1
ATOM 5686 C C . ASP B 1 131 ? -23.75 -19.891 4.543 1 98.38 131 ASP B C 1
ATOM 5688 O O . ASP B 1 131 ? -23.094 -19.781 5.582 1 98.38 131 ASP B O 1
ATOM 5692 N N . ASP B 1 132 ? -24.219 -20.984 4.137 1 98.38 132 ASP B N 1
ATOM 5693 C CA . ASP B 1 132 ? -24.156 -22.188 4.961 1 98.38 132 ASP B CA 1
ATOM 5694 C C . ASP B 1 132 ? -22.766 -22.797 4.934 1 98.38 132 ASP B C 1
ATOM 5696 O O . ASP B 1 132 ? -22.438 -23.641 5.773 1 98.38 132 ASP B O 1
ATOM 5700 N N . ILE B 1 133 ? -21.953 -22.344 3.996 1 98.62 133 ILE B N 1
ATOM 5701 C CA . ILE B 1 133 ? -20.641 -22.984 3.91 1 98.62 133 ILE B CA 1
ATOM 5702 C C . ILE B 1 133 ? -19.547 -21.953 4.141 1 98.62 133 ILE B C 1
ATOM 5704 O O . ILE B 1 133 ? -18.359 -22.281 4.125 1 98.62 133 ILE B O 1
ATOM 5708 N N . TRP B 1 134 ? -19.922 -20.703 4.316 1 98.5 134 TRP B N 1
ATOM 5709 C CA . TRP B 1 134 ? -18.938 -19.719 4.734 1 98.5 134 TRP B CA 1
ATOM 5710 C C . TRP B 1 134 ? -18.312 -20.094 6.074 1 98.5 134 TRP B C 1
ATOM 5712 O O . TRP B 1 134 ? -19.016 -20.484 7.008 1 98.5 134 TRP B O 1
ATOM 5722 N N . GLY B 1 135 ? -17 -20.109 6.23 1 98.25 135 GLY B N 1
ATOM 5723 C CA . GLY B 1 135 ? -16.312 -20.531 7.441 1 98.25 135 GLY B CA 1
ATOM 5724 C C . GLY B 1 135 ? -15.812 -21.953 7.383 1 98.25 135 GLY B C 1
ATOM 5725 O O . GLY B 1 135 ? -14.938 -22.344 8.164 1 98.25 135 GLY B O 1
ATOM 5726 N N . HIS B 1 136 ? -16.344 -22.719 6.398 1 98.69 136 HIS B N 1
ATOM 5727 C CA . HIS B 1 136 ? -15.914 -24.109 6.262 1 98.69 136 HIS B CA 1
ATOM 5728 C C . HIS B 1 136 ? -14.492 -24.172 5.715 1 98.69 136 HIS B C 1
ATOM 5730 O O . HIS B 1 136 ? -14.062 -23.297 4.957 1 98.69 136 HIS B O 1
ATOM 5736 N N . SER B 1 137 ? -13.836 -25.234 6.094 1 98.5 137 SER B N 1
ATOM 5737 C CA . SER B 1 137 ? -12.578 -25.547 5.434 1 98.5 137 SER B CA 1
ATOM 5738 C C . SER B 1 137 ? -12.789 -25.844 3.955 1 98.5 137 SER B C 1
ATOM 5740 O O . SER B 1 137 ? -13.914 -26.078 3.518 1 98.5 137 SER B O 1
ATOM 5742 N N . THR B 1 138 ? -11.766 -25.859 3.191 1 98.19 138 THR B N 1
ATOM 5743 C CA . THR B 1 138 ? -11.883 -26.109 1.761 1 98.19 138 THR B CA 1
ATOM 5744 C C . THR B 1 138 ? -12.414 -27.516 1.508 1 98.19 138 THR B C 1
ATOM 5746 O O . THR B 1 138 ? -13.25 -27.734 0.626 1 98.19 138 THR B O 1
ATOM 5749 N N . SER B 1 139 ? -11.93 -28.5 2.303 1 97 139 SER B N 1
ATOM 5750 C CA . SER B 1 139 ? -12.359 -29.875 2.123 1 97 139 SER B CA 1
ATOM 5751 C C . SER B 1 139 ? -13.836 -30.047 2.457 1 97 139 SER B C 1
ATOM 5753 O O . SER B 1 139 ? -14.578 -30.688 1.715 1 97 139 SER B O 1
ATOM 5755 N N . LYS B 1 140 ? -14.219 -29.438 3.566 1 98.19 140 LYS B N 1
ATOM 5756 C CA . LYS B 1 140 ? -15.625 -29.531 3.969 1 98.19 140 LYS B CA 1
ATOM 5757 C C . LYS B 1 140 ? -16.531 -28.844 2.959 1 98.19 140 LYS B C 1
ATOM 5759 O O . LYS B 1 140 ? -17.578 -29.375 2.59 1 98.19 140 LYS B O 1
ATOM 5764 N N . ALA B 1 141 ? -16.203 -27.688 2.527 1 98.75 141 ALA B N 1
ATOM 5765 C CA . ALA B 1 141 ? -17 -26.969 1.544 1 98.75 141 ALA B CA 1
ATOM 5766 C C . ALA B 1 141 ? -17.094 -27.734 0.233 1 98.75 141 ALA B C 1
ATOM 5768 O O . ALA B 1 141 ? -18.156 -27.812 -0.377 1 98.75 141 ALA B O 1
ATOM 5769 N N . THR B 1 142 ? -15.977 -28.297 -0.239 1 97.31 142 THR B N 1
ATOM 5770 C CA . THR B 1 142 ? -15.961 -29.094 -1.461 1 97.31 142 THR B CA 1
ATOM 5771 C C . THR B 1 142 ? -16.906 -30.281 -1.34 1 97.31 142 THR B C 1
ATOM 5773 O O . THR B 1 142 ? -17.672 -30.562 -2.26 1 97.31 142 THR B O 1
ATOM 5776 N N . LYS B 1 143 ? -16.828 -30.969 -0.207 1 97.12 143 LYS B N 1
ATOM 5777 C CA . LYS B 1 143 ? -17.703 -32.125 0.026 1 97.12 143 LYS B CA 1
ATOM 5778 C C . LYS B 1 143 ? -19.172 -31.719 -0.067 1 97.12 143 LYS B C 1
ATOM 5780 O O . LYS B 1 143 ? -19.953 -32.375 -0.759 1 97.12 143 LYS B O 1
ATOM 5785 N N . VAL B 1 144 ? -19.5 -30.641 0.584 1 98.62 144 VAL B N 1
ATOM 5786 C CA . VAL B 1 144 ? -20.891 -30.188 0.592 1 98.62 144 VAL B CA 1
ATOM 5787 C C . VAL B 1 144 ? -21.328 -29.844 -0.831 1 98.62 144 VAL B C 1
ATOM 5789 O O . VAL B 1 144 ? -22.422 -30.219 -1.256 1 98.62 144 VAL B O 1
ATOM 5792 N N . LEU B 1 145 ? -20.531 -29.188 -1.593 1 98.56 145 LEU B N 1
ATOM 5793 C CA . LEU B 1 145 ? -20.891 -28.719 -2.93 1 98.56 145 LEU B CA 1
ATOM 5794 C C . LEU B 1 145 ? -20.984 -29.891 -3.9 1 98.56 145 LEU B C 1
ATOM 5796 O O . LEU B 1 145 ? -21.828 -29.891 -4.801 1 98.56 145 LEU B O 1
ATOM 5800 N N . LYS B 1 146 ? -20.094 -30.891 -3.744 1 96.69 146 LYS B N 1
ATOM 5801 C CA . LYS B 1 146 ? -20.172 -32.062 -4.598 1 96.69 146 LYS B CA 1
ATOM 5802 C C . LYS B 1 146 ? -21.406 -32.906 -4.254 1 96.69 146 LYS B C 1
ATOM 5804 O O . LYS B 1 146 ? -21.984 -33.562 -5.133 1 96.69 146 LYS B O 1
ATOM 5809 N N . GLU B 1 147 ? -21.781 -32.938 -2.996 1 97.81 147 GLU B N 1
ATOM 5810 C CA . GLU B 1 147 ? -23.031 -33.594 -2.609 1 97.81 147 GLU B CA 1
ATOM 5811 C C . GLU B 1 147 ? -24.234 -32.875 -3.203 1 97.81 147 GLU B C 1
ATOM 5813 O O . GLU B 1 147 ? -25.203 -33.5 -3.637 1 97.81 147 GLU B O 1
ATOM 5818 N N . ARG B 1 148 ? -24.156 -31.578 -3.279 1 98.19 148 ARG B N 1
ATOM 5819 C CA . ARG B 1 148 ? -25.25 -30.75 -3.764 1 98.19 148 ARG B CA 1
ATOM 5820 C C . ARG B 1 148 ? -25.391 -30.844 -5.281 1 98.19 148 ARG B C 1
ATOM 5822 O O . ARG B 1 148 ? -26.5 -30.859 -5.812 1 98.19 148 ARG B O 1
ATOM 5829 N N . HIS B 1 149 ? -24.281 -30.875 -5.973 1 97.56 149 HIS B N 1
ATOM 5830 C CA . HIS B 1 149 ? -24.328 -30.656 -7.414 1 97.56 149 HIS B CA 1
ATOM 5831 C C . HIS B 1 149 ? -23.828 -31.891 -8.164 1 97.56 149 HIS B C 1
ATOM 5833 O O . HIS B 1 149 ? -23.906 -31.953 -9.398 1 97.56 149 HIS B O 1
ATOM 5839 N N . GLY B 1 150 ? -23.328 -32.875 -7.445 1 94.94 150 GLY B N 1
ATOM 5840 C CA . GLY B 1 150 ? -22.875 -34.125 -8.055 1 94.94 150 GLY B CA 1
ATOM 5841 C C . GLY B 1 150 ? -21.391 -34.375 -7.84 1 94.94 150 GLY B C 1
ATOM 5842 O O . GLY B 1 150 ? -20.578 -33.469 -7.918 1 94.94 150 GLY B O 1
ATOM 5843 N N . LYS B 1 151 ? -21.047 -35.594 -7.734 1 91.5 151 LYS B N 1
ATOM 5844 C CA . LYS B 1 151 ? -19.688 -36.031 -7.438 1 91.5 151 LYS B CA 1
ATOM 5845 C C . LYS B 1 151 ? -18.75 -35.75 -8.602 1 91.5 151 LYS B C 1
ATOM 5847 O O . LYS B 1 151 ? -17.531 -35.594 -8.406 1 91.5 151 LYS B O 1
ATOM 5852 N N . LYS B 1 152 ? -19.297 -35.594 -9.758 1 90.88 152 LYS B N 1
ATOM 5853 C CA . LYS B 1 152 ? -18.469 -35.375 -10.938 1 90.88 152 LYS B CA 1
ATOM 5854 C C . LYS B 1 152 ? -18.25 -33.906 -11.203 1 90.88 152 LYS B C 1
ATOM 5856 O O . LYS B 1 152 ? -17.516 -33.531 -12.125 1 90.88 152 LYS B O 1
ATOM 5861 N N . SER B 1 153 ? -18.828 -33.094 -10.383 1 94.88 153 SER B N 1
ATOM 5862 C CA . SER B 1 153 ? -18.594 -31.656 -10.5 1 94.88 153 SER B CA 1
ATOM 5863 C C . SER B 1 153 ? -17.156 -31.312 -10.078 1 94.88 153 SER B C 1
ATOM 5865 O O . SER B 1 153 ? -16.578 -31.984 -9.234 1 94.88 153 SER B O 1
ATOM 5867 N N . SER B 1 154 ? -16.594 -30.359 -10.766 1 96.31 154 SER B N 1
ATOM 5868 C CA . SER B 1 154 ? -15.336 -29.781 -10.32 1 96.31 154 SER B CA 1
ATOM 5869 C C . SER B 1 154 ? -15.57 -28.531 -9.484 1 96.31 154 SER B C 1
ATOM 5871 O O . SER B 1 154 ? -16.375 -27.672 -9.852 1 96.31 154 SER B O 1
ATOM 5873 N N . VAL B 1 155 ? -14.906 -28.469 -8.336 1 97.44 155 VAL B N 1
ATOM 5874 C CA . VAL B 1 155 ? -15.156 -27.406 -7.371 1 97.44 155 VAL B CA 1
ATOM 5875 C C . VAL B 1 155 ? -13.859 -26.656 -7.078 1 97.44 155 VAL B C 1
ATOM 5877 O O . VAL B 1 155 ? -12.867 -27.266 -6.68 1 97.44 155 VAL B O 1
ATOM 5880 N N . ALA B 1 156 ? -13.797 -25.375 -7.34 1 98.44 156 ALA B N 1
ATOM 5881 C CA . ALA B 1 156 ? -12.773 -24.469 -6.824 1 98.44 156 ALA B CA 1
ATOM 5882 C C . ALA B 1 156 ? -13.305 -23.672 -5.633 1 98.44 156 ALA B C 1
ATOM 5884 O O . ALA B 1 156 ? -14.344 -23.016 -5.723 1 98.44 156 ALA B O 1
ATOM 5885 N N . VAL B 1 157 ? -12.562 -23.719 -4.5 1 98.69 157 VAL B N 1
ATOM 5886 C CA . VAL B 1 157 ? -13.141 -23.172 -3.277 1 98.69 157 VAL B CA 1
ATOM 5887 C C . VAL B 1 157 ? -12.055 -22.469 -2.467 1 98.69 157 VAL B C 1
ATOM 5889 O O . VAL B 1 157 ? -10.867 -22.734 -2.637 1 98.69 157 VAL B O 1
ATOM 5892 N N . VAL B 1 158 ? -12.492 -21.469 -1.648 1 98.81 158 VAL B N 1
ATOM 5893 C CA . VAL B 1 158 ? -11.562 -20.812 -0.734 1 98.81 158 VAL B CA 1
ATOM 5894 C C . VAL B 1 158 ? -11.914 -21.188 0.707 1 98.81 158 VAL B C 1
ATOM 5896 O O . VAL B 1 158 ? -13.023 -21.641 0.988 1 98.81 158 VAL B O 1
ATOM 5899 N N . GLY B 1 159 ? -10.93 -21.094 1.604 1 98.81 159 GLY B N 1
ATOM 5900 C CA . GLY B 1 159 ? -11.109 -21.438 3.008 1 98.81 159 GLY B CA 1
ATOM 5901 C C . GLY B 1 159 ? -11.008 -20.234 3.932 1 98.81 159 GLY B C 1
ATOM 5902 O O . GLY B 1 159 ? -11.109 -19.094 3.484 1 98.81 159 GLY B O 1
ATOM 5903 N N . PRO B 1 160 ? -10.852 -20.531 5.219 1 98.81 160 PRO B N 1
ATOM 5904 C CA . PRO B 1 160 ? -10.836 -19.484 6.242 1 98.81 160 PRO B CA 1
ATOM 5905 C C . PRO B 1 160 ? -9.711 -18.469 6.031 1 98.81 160 PRO B C 1
ATOM 5907 O O . PRO B 1 160 ? -9.875 -17.281 6.328 1 98.81 160 PRO B O 1
ATOM 5910 N N . ALA B 1 161 ? -8.562 -18.891 5.59 1 98.94 161 ALA B N 1
ATOM 5911 C CA . ALA B 1 161 ? -7.465 -17.938 5.367 1 98.94 161 ALA B CA 1
ATOM 5912 C C . ALA B 1 161 ? -7.887 -16.828 4.418 1 98.94 161 ALA B C 1
ATOM 5914 O O . ALA B 1 161 ? -7.578 -15.656 4.652 1 98.94 161 ALA B O 1
ATOM 5915 N N . ALA B 1 162 ? -8.57 -17.25 3.324 1 98.88 162 ALA B N 1
ATOM 5916 C CA . ALA B 1 162 ? -9.07 -16.281 2.355 1 98.88 162 ALA B CA 1
ATOM 5917 C C . ALA B 1 162 ? -10.133 -15.375 2.977 1 98.88 162 ALA B C 1
ATOM 5919 O O . ALA B 1 162 ? -10.125 -14.164 2.777 1 98.88 162 ALA B O 1
ATOM 5920 N N . GLU B 1 163 ? -11.023 -16 3.703 1 98.75 163 GLU B N 1
ATOM 5921 C CA . GLU B 1 163 ? -12.125 -15.289 4.336 1 98.75 163 GLU B CA 1
ATOM 5922 C C . GLU B 1 163 ? -11.617 -14.281 5.363 1 98.75 163 GLU B C 1
ATOM 5924 O O . GLU B 1 163 ? -12.273 -13.273 5.637 1 98.75 163 GLU B O 1
ATOM 5929 N N . ASN B 1 164 ? -10.414 -14.547 5.867 1 98.62 164 ASN B N 1
ATOM 5930 C CA . ASN B 1 164 ? -9.781 -13.625 6.809 1 98.62 164 ASN B CA 1
ATOM 5931 C C . ASN B 1 164 ? -8.727 -12.766 6.121 1 98.62 164 ASN B C 1
ATOM 5933 O O . ASN B 1 164 ? -7.883 -12.164 6.789 1 98.62 164 ASN B O 1
ATOM 5937 N N . LYS B 1 165 ? -8.664 -12.727 4.836 1 98.38 165 LYS B N 1
ATOM 5938 C CA . LYS B 1 165 ? -7.883 -11.82 4 1 98.38 165 LYS B CA 1
ATOM 5939 C C . LYS B 1 165 ? -6.387 -12.031 4.207 1 98.38 165 LYS B C 1
ATOM 5941 O O . LYS B 1 165 ? -5.613 -11.07 4.238 1 98.38 165 LYS B O 1
ATOM 5946 N N . VAL B 1 166 ? -5.988 -13.25 4.5 1 98.94 166 VAL B N 1
ATOM 5947 C CA . VAL B 1 166 ? -4.559 -13.539 4.449 1 98.94 166 VAL B CA 1
ATOM 5948 C C . VAL B 1 166 ? -4.02 -13.25 3.051 1 98.94 166 VAL B C 1
ATOM 5950 O O . VAL B 1 166 ? -4.559 -13.75 2.057 1 98.94 166 VAL B O 1
ATOM 5953 N N . ARG B 1 167 ? -2.973 -12.547 2.908 1 98.88 167 ARG B N 1
ATOM 5954 C CA . ARG B 1 167 ? -2.547 -11.969 1.637 1 98.88 167 ARG B CA 1
ATOM 5955 C C . ARG B 1 167 ? -2.043 -13.055 0.688 1 98.88 167 ARG B C 1
ATOM 5957 O O . ARG B 1 167 ? -1.892 -12.812 -0.511 1 98.88 167 ARG B O 1
ATOM 5964 N N . TYR B 1 168 ? -1.788 -14.242 1.185 1 98.88 168 TYR B N 1
ATOM 5965 C CA . TYR B 1 168 ? -1.352 -15.352 0.343 1 98.88 168 TYR B CA 1
ATOM 5966 C C . TYR B 1 168 ? -2.275 -16.547 0.499 1 98.88 168 TYR B C 1
ATOM 5968 O O . TYR B 1 168 ? -1.817 -17.688 0.54 1 98.88 168 TYR B O 1
ATOM 5976 N N . ALA B 1 169 ? -3.549 -16.312 0.56 1 98.94 169 ALA B N 1
ATOM 5977 C CA . ALA B 1 169 ? -4.551 -17.375 0.577 1 98.94 169 ALA B CA 1
ATOM 5978 C C . ALA B 1 169 ? -4.754 -17.953 -0.818 1 98.94 169 ALA B C 1
ATOM 5980 O O . ALA B 1 169 ? -4.73 -17.234 -1.812 1 98.94 169 ALA B O 1
ATOM 5981 N N . SER B 1 170 ? -5.09 -19.234 -0.846 1 98.56 170 SER B N 1
ATOM 5982 C CA . SER B 1 170 ? -5.148 -19.984 -2.094 1 98.56 170 SER B CA 1
ATOM 5983 C C . SER B 1 170 ? -6.59 -20.297 -2.486 1 98.56 170 SER B C 1
ATOM 5985 O O . SER B 1 170 ? -7.508 -20.141 -1.675 1 98.56 170 SER B O 1
ATOM 5987 N N . VAL B 1 171 ? -6.746 -20.703 -3.748 1 98.75 171 VAL B N 1
ATOM 5988 C CA . VAL B 1 171 ? -7.926 -21.406 -4.23 1 98.75 171 VAL B CA 1
ATOM 5989 C C . VAL B 1 171 ? -7.621 -22.891 -4.348 1 98.75 171 VAL B C 1
ATOM 5991 O O . VAL B 1 171 ? -6.621 -23.281 -4.957 1 98.75 171 VAL B O 1
ATOM 5994 N N . ILE B 1 172 ? -8.469 -23.688 -3.727 1 98 172 ILE B N 1
ATOM 5995 C CA . ILE B 1 172 ? -8.258 -25.141 -3.766 1 98 172 ILE B CA 1
ATOM 5996 C C . ILE B 1 172 ? -9.258 -25.781 -4.719 1 98 172 ILE B C 1
ATOM 5998 O O . ILE B 1 172 ? -10.461 -25.516 -4.637 1 98 172 ILE B O 1
ATOM 6002 N N . VAL B 1 173 ? -8.734 -26.609 -5.625 1 96.94 173 VAL B N 1
ATOM 6003 C CA . VAL B 1 173 ? -9.578 -27.25 -6.625 1 96.94 173 VAL B CA 1
ATOM 6004 C C . VAL B 1 173 ? -9.711 -28.734 -6.312 1 96.94 173 VAL B C 1
ATOM 6006 O O . VAL B 1 173 ? -8.703 -29.453 -6.227 1 96.94 173 VAL B O 1
ATOM 6009 N N . ASP B 1 174 ? -10.891 -29.203 -6.109 1 94.25 174 ASP B N 1
ATOM 6010 C CA . ASP B 1 174 ? -11.234 -30.609 -5.957 1 94.25 174 ASP B CA 1
ATOM 6011 C C . ASP B 1 174 ? -10.375 -31.281 -4.879 1 94.25 174 ASP B C 1
ATOM 6013 O O . ASP B 1 174 ? -9.758 -32.312 -5.121 1 94.25 174 ASP B O 1
ATOM 6017 N N . TYR B 1 175 ? -10.195 -30.641 -3.789 1 91.88 175 TYR B N 1
ATOM 6018 C CA . TYR B 1 175 ? -9.617 -31.125 -2.539 1 91.88 175 TYR B CA 1
ATOM 6019 C C . TYR B 1 175 ? -8.102 -30.938 -2.535 1 91.88 175 TYR B C 1
ATOM 6021 O O . TYR B 1 175 ? -7.504 -30.688 -1.487 1 91.88 175 TYR B O 1
ATOM 6029 N N . HIS B 1 176 ? -7.43 -31.047 -3.756 1 90 176 HIS B N 1
ATOM 6030 C CA . HIS B 1 176 ? -6 -31.328 -3.652 1 90 176 HIS B CA 1
ATOM 6031 C C . HIS B 1 176 ? -5.176 -30.281 -4.395 1 90 176 HIS B C 1
ATOM 6033 O O . HIS B 1 176 ? -4.023 -30.031 -4.039 1 90 176 HIS B O 1
ATOM 6039 N N . ARG B 1 177 ? -5.648 -29.766 -5.457 1 94 177 ARG B N 1
ATOM 6040 C CA . ARG B 1 177 ? -4.832 -28.875 -6.277 1 94 177 ARG B CA 1
ATOM 6041 C C . ARG B 1 177 ? -5.051 -27.422 -5.887 1 94 177 ARG B C 1
ATOM 6043 O O . ARG B 1 177 ? -6.188 -26.984 -5.691 1 94 177 ARG B O 1
ATOM 6050 N N . ALA B 1 178 ? -3.92 -26.75 -5.781 1 96.12 178 ALA B N 1
ATOM 6051 C CA . ALA B 1 178 ? -4.012 -25.375 -5.293 1 96.12 178 ALA B CA 1
ATOM 6052 C C . ALA B 1 178 ? -3.545 -24.375 -6.355 1 96.12 178 ALA B C 1
ATOM 6054 O O . ALA B 1 178 ? -2.475 -24.547 -6.945 1 96.12 178 ALA B O 1
ATOM 6055 N N . ALA B 1 179 ? -4.406 -23.422 -6.734 1 98 179 ALA B N 1
ATOM 6056 C CA . ALA B 1 179 ? -3.867 -22.141 -7.16 1 98 179 ALA B CA 1
ATOM 6057 C C . ALA B 1 179 ? -3.359 -21.328 -5.965 1 98 179 ALA B C 1
ATOM 6059 O O . ALA B 1 179 ? -4.086 -20.5 -5.414 1 98 179 ALA B O 1
ATOM 6060 N N . GLY B 1 180 ? -2.15 -21.547 -5.656 1 96.44 180 GLY B N 1
ATOM 6061 C CA . GLY B 1 180 ? -1.658 -21.25 -4.316 1 96.44 180 GLY B CA 1
ATOM 6062 C C . GLY B 1 180 ? -1.103 -19.844 -4.18 1 96.44 180 GLY B C 1
ATOM 6063 O O . GLY B 1 180 ? -1.371 -19.156 -3.189 1 96.44 180 GLY B O 1
ATOM 6064 N N . ARG B 1 181 ? -0.493 -19.375 -5.172 1 97.75 181 ARG B N 1
ATOM 6065 C CA . ARG B 1 181 ? 0.38 -18.219 -5.012 1 97.75 181 ARG B CA 1
ATOM 6066 C C . ARG B 1 181 ? -0.393 -16.922 -5.199 1 97.75 181 ARG B C 1
ATOM 6068 O O . ARG B 1 181 ? -1.398 -16.891 -5.914 1 97.75 181 ARG B O 1
ATOM 6075 N N . GLY B 1 182 ? 0.03 -15.93 -4.566 1 98.31 182 GLY B N 1
ATOM 6076 C CA . GLY B 1 182 ? -0.322 -14.562 -4.926 1 98.31 182 GLY B CA 1
ATOM 6077 C C . GLY B 1 182 ? -1.579 -14.07 -4.234 1 98.31 182 GLY B C 1
ATOM 6078 O O . GLY B 1 182 ? -1.972 -12.914 -4.402 1 98.31 182 GLY B O 1
ATOM 6079 N N . GLY B 1 183 ? -2.33 -14.984 -3.525 1 98.81 183 GLY B N 1
ATOM 6080 C CA . GLY B 1 183 ? -3.453 -14.539 -2.717 1 98.81 183 GLY B CA 1
ATOM 6081 C C . GLY B 1 183 ? -4.746 -14.43 -3.502 1 98.81 183 GLY B C 1
ATOM 6082 O O . GLY B 1 183 ? -5.645 -13.672 -3.129 1 98.81 183 GLY B O 1
ATOM 6083 N N . ILE B 1 184 ? -4.91 -15.18 -4.551 1 98.81 184 ILE B N 1
ATOM 6084 C CA . ILE B 1 184 ? -6.109 -15.141 -5.379 1 98.81 184 ILE B CA 1
ATOM 6085 C C . ILE B 1 184 ? -7.324 -15.539 -4.547 1 98.81 184 ILE B C 1
ATOM 6087 O O . ILE B 1 184 ? -8.422 -15 -4.738 1 98.81 184 ILE B O 1
ATOM 6091 N N . GLY B 1 185 ? -7.125 -16.453 -3.66 1 98.81 185 GLY B N 1
ATOM 6092 C CA . GLY B 1 185 ? -8.211 -16.844 -2.777 1 98.81 185 GLY B CA 1
ATOM 6093 C C . GLY B 1 185 ? -8.758 -15.703 -1.953 1 98.81 185 GLY B C 1
ATOM 6094 O O . GLY B 1 185 ? -9.977 -15.562 -1.802 1 98.81 185 GLY B O 1
ATOM 6095 N N . ALA B 1 186 ? -7.891 -14.891 -1.441 1 98.88 186 ALA B N 1
ATOM 6096 C CA . ALA B 1 186 ? -8.312 -13.742 -0.644 1 98.88 186 ALA B CA 1
ATOM 6097 C C . ALA B 1 186 ? -9.125 -12.766 -1.482 1 98.88 186 ALA B C 1
ATOM 6099 O O . ALA B 1 186 ? -10.055 -12.125 -0.978 1 98.88 186 ALA B O 1
ATOM 6100 N N . ILE B 1 187 ? -8.82 -12.578 -2.75 1 98.88 187 ILE B N 1
ATOM 6101 C CA . ILE B 1 187 ? -9.57 -11.703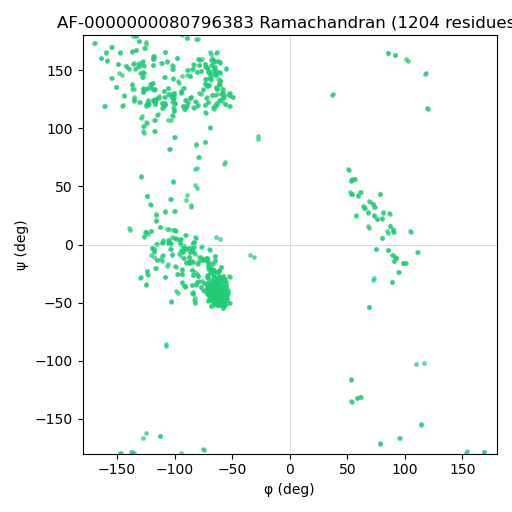 -3.646 1 98.88 187 ILE B CA 1
ATOM 6102 C C . ILE B 1 187 ? -10.977 -12.25 -3.838 1 98.88 187 ILE B C 1
ATOM 6104 O O . ILE B 1 187 ? -11.961 -11.5 -3.779 1 98.88 187 ILE B O 1
ATOM 6108 N N . TRP B 1 188 ? -11.062 -13.617 -4.039 1 98.81 188 TRP B N 1
ATOM 6109 C CA . TRP B 1 188 ? -12.383 -14.227 -4.156 1 98.81 188 TRP B CA 1
ATOM 6110 C C . TRP B 1 188 ? -13.234 -13.922 -2.93 1 98.81 188 TRP B C 1
ATOM 6112 O O . TRP B 1 188 ? -14.344 -13.406 -3.053 1 98.81 188 TRP B O 1
ATOM 6122 N N . ALA B 1 189 ? -12.68 -14.195 -1.778 1 98.81 189 ALA B N 1
ATOM 6123 C CA . ALA B 1 189 ? -13.43 -14.016 -0.54 1 98.81 189 ALA B CA 1
ATOM 6124 C C . ALA B 1 189 ? -13.805 -12.555 -0.33 1 98.81 189 ALA B C 1
ATOM 6126 O O . ALA B 1 189 ? -14.883 -12.25 0.185 1 98.81 189 ALA B O 1
ATOM 6127 N N . SER B 1 190 ? -12.898 -11.656 -0.678 1 98.25 190 SER B N 1
ATOM 6128 C CA . SER B 1 190 ? -13.18 -10.234 -0.523 1 98.25 190 SER B CA 1
ATOM 6129 C C . SER B 1 190 ? -14.383 -9.812 -1.367 1 98.25 190 SER B C 1
ATOM 6131 O O . SER B 1 190 ? -15.047 -8.82 -1.056 1 98.25 190 SER B O 1
ATOM 6133 N N . LYS B 1 191 ? -14.711 -10.555 -2.408 1 98.31 191 LYS B N 1
ATOM 6134 C CA . LYS B 1 191 ? -15.852 -10.289 -3.275 1 98.31 191 LYS B CA 1
ATOM 6135 C C . LYS B 1 191 ? -17.094 -11.023 -2.791 1 98.31 191 LYS B C 1
ATOM 6137 O O . LYS B 1 191 ? -18.156 -10.953 -3.422 1 98.31 191 LYS B O 1
ATOM 6142 N N . GLY B 1 192 ? -16.938 -11.805 -1.734 1 98.5 192 GLY B N 1
ATOM 6143 C CA . GLY B 1 192 ? -18.016 -12.625 -1.229 1 98.5 192 GLY B CA 1
ATOM 6144 C C . GLY B 1 192 ? -18.156 -13.953 -1.942 1 98.5 192 GLY B C 1
ATOM 6145 O O . GLY B 1 192 ? -19.156 -14.648 -1.796 1 98.5 192 GLY B O 1
ATOM 6146 N N . LEU B 1 193 ? -17.203 -14.258 -2.707 1 98.88 193 LEU B N 1
ATOM 6147 C CA . LEU B 1 193 ? -17.234 -15.469 -3.514 1 98.88 193 LEU B CA 1
ATOM 6148 C C . LEU B 1 193 ? -16.562 -16.625 -2.787 1 98.88 193 LEU B C 1
ATOM 6150 O O . LEU B 1 193 ? -15.344 -16.594 -2.557 1 98.88 193 LEU B O 1
ATOM 6154 N N . LYS B 1 194 ? -17.297 -17.688 -2.516 1 98.88 194 LYS B N 1
ATOM 6155 C CA . LYS B 1 194 ? -16.812 -18.844 -1.779 1 98.88 194 LYS B CA 1
ATOM 6156 C C . LYS B 1 194 ? -16.25 -19.906 -2.727 1 98.88 194 LYS B C 1
ATOM 6158 O O . LYS B 1 194 ? -15.281 -20.594 -2.398 1 98.88 194 LYS B O 1
ATOM 6163 N N . ALA B 1 195 ? -16.938 -20.016 -3.932 1 98.88 195 ALA B N 1
ATOM 6164 C CA . ALA B 1 195 ? -16.578 -21.125 -4.797 1 98.88 195 ALA B CA 1
ATOM 6165 C C . ALA B 1 195 ? -17.109 -20.906 -6.215 1 98.88 195 ALA B C 1
ATOM 6167 O O . ALA B 1 195 ? -17.969 -20.047 -6.441 1 98.88 195 ALA B O 1
ATOM 6168 N N . VAL B 1 196 ? -16.531 -21.594 -7.113 1 98.75 196 VAL B N 1
ATOM 6169 C CA . VAL B 1 196 ? -17.062 -21.812 -8.453 1 98.75 196 VAL B CA 1
ATOM 6170 C C . VAL B 1 196 ? -17.188 -23.312 -8.719 1 98.75 196 VAL B C 1
ATOM 6172 O O . VAL B 1 196 ? -16.219 -24.062 -8.562 1 98.75 196 VAL B O 1
ATOM 6175 N N . VAL B 1 197 ? -18.375 -23.734 -9.062 1 98.56 197 VAL B N 1
ATOM 6176 C CA . VAL B 1 197 ? -18.688 -25.141 -9.336 1 98.56 197 VAL B CA 1
ATOM 6177 C C . VAL B 1 197 ? -19.047 -25.312 -10.812 1 98.56 197 VAL B C 1
ATOM 6179 O O . VAL B 1 197 ? -19.922 -24.594 -11.328 1 98.56 197 VAL B O 1
ATOM 6182 N N . VAL B 1 198 ? -18.391 -26.203 -11.469 1 97.88 198 VAL B N 1
ATOM 6183 C CA . VAL B 1 198 ? -18.672 -26.484 -12.867 1 97.88 198 VAL B CA 1
ATOM 6184 C C . VAL B 1 198 ? -19.156 -27.922 -13.031 1 97.88 198 VAL B C 1
ATOM 6186 O O . VAL B 1 198 ? -18.453 -28.859 -12.641 1 97.88 198 VAL B O 1
ATOM 6189 N N . LYS B 1 199 ? -20.266 -28.062 -13.57 1 96.06 199 LYS B N 1
ATOM 6190 C CA . LYS B 1 199 ? -20.812 -29.375 -13.906 1 96.06 199 LYS B CA 1
ATOM 6191 C C . LYS B 1 199 ? -21.172 -29.453 -15.391 1 96.06 199 LYS B C 1
ATOM 6193 O O . LYS B 1 199 ? -22.172 -28.859 -15.828 1 96.06 199 LYS B O 1
ATOM 6198 N N . ALA B 1 200 ? -20.312 -30.172 -16.062 1 86.81 200 ALA B N 1
ATOM 6199 C CA . ALA B 1 200 ? -20.547 -30.328 -17.5 1 86.81 200 ALA B CA 1
ATOM 6200 C C . ALA B 1 200 ? -19.906 -31.609 -18.016 1 86.81 200 ALA B C 1
ATOM 6202 O O . ALA B 1 200 ? -18.844 -32.031 -17.531 1 86.81 200 ALA B O 1
ATOM 6203 N N . ALA B 1 201 ? -20.625 -32.219 -18.969 1 83.56 201 ALA B N 1
ATOM 6204 C CA . ALA B 1 201 ? -20.125 -33.469 -19.562 1 83.56 201 ALA B CA 1
ATOM 6205 C C . ALA B 1 201 ? -20.375 -33.5 -21.062 1 83.56 201 ALA B C 1
ATOM 6207 O O . ALA B 1 201 ? -20.203 -34.531 -21.703 1 83.56 201 ALA B O 1
ATOM 6208 N N . LYS B 1 202 ? -20.688 -32.375 -21.609 1 88.69 202 LYS B N 1
ATOM 6209 C CA . LYS B 1 202 ? -20.906 -32.312 -23.047 1 88.69 202 LYS B CA 1
ATOM 6210 C C . LYS B 1 202 ? -19.578 -32.469 -23.797 1 88.69 202 LYS B C 1
ATOM 6212 O O . LYS B 1 202 ? -18.531 -32.031 -23.312 1 88.69 202 LYS B O 1
ATOM 6217 N N . PRO B 1 203 ? -19.734 -33.062 -25.016 1 89.62 203 PRO B N 1
ATOM 6218 C CA . PRO B 1 203 ? -18.516 -33.156 -25.812 1 89.62 203 PRO B CA 1
ATOM 6219 C C . PRO B 1 203 ? -17.953 -31.766 -26.172 1 89.62 203 PRO B C 1
ATOM 6221 O O . PRO B 1 203 ? -18.719 -30.844 -26.422 1 89.62 203 PRO B O 1
ATOM 6224 N N . LEU B 1 204 ? -16.656 -31.781 -26.25 1 93.69 204 LEU B N 1
ATOM 6225 C CA . LEU B 1 204 ? -15.992 -30.547 -26.672 1 93.69 204 LEU B CA 1
ATOM 6226 C C . LEU B 1 204 ? -16.359 -30.203 -28.109 1 93.69 204 LEU B C 1
ATOM 6228 O O . LEU B 1 204 ? -16.672 -31.078 -28.906 1 93.69 204 LEU B O 1
ATOM 6232 N N . PRO B 1 205 ? -16.312 -28.922 -28.422 1 91.69 205 PRO B N 1
ATOM 6233 C CA . PRO B 1 205 ? -16.609 -28.516 -29.797 1 91.69 205 PRO B CA 1
ATOM 6234 C C . PRO B 1 205 ? -15.727 -29.219 -30.828 1 91.69 205 PRO B C 1
ATOM 6236 O O . PRO B 1 205 ? -14.586 -29.578 -30.516 1 91.69 205 PRO B O 1
ATOM 6239 N N . GLU B 1 206 ? -16.281 -29.359 -32.031 1 94.62 206 GLU B N 1
ATOM 6240 C CA . GLU B 1 206 ? -15.555 -30.016 -33.094 1 94.62 206 GLU B CA 1
ATOM 6241 C C . GLU B 1 206 ? -14.305 -29.234 -33.5 1 94.62 206 GLU B C 1
ATOM 6243 O O . GLU B 1 206 ? -14.367 -28.031 -33.75 1 94.62 206 GLU B O 1
ATOM 6248 N N . PRO B 1 207 ? -13.148 -29.938 -33.531 1 96.88 207 PRO B N 1
ATOM 6249 C CA . PRO B 1 207 ? -11.93 -29.266 -34 1 96.88 207 PRO B CA 1
ATOM 6250 C C . PRO B 1 207 ? -12.039 -28.766 -35.438 1 96.88 207 PRO B C 1
ATOM 6252 O O . PRO B 1 207 ? -12.805 -29.328 -36.219 1 96.88 207 PRO B O 1
ATOM 6255 N N . ALA B 1 208 ? -11.25 -27.812 -35.75 1 96.94 208 ALA B N 1
ATOM 6256 C CA . ALA B 1 208 ? -11.32 -27.156 -37.031 1 96.94 208 ALA B CA 1
ATOM 6257 C C . ALA B 1 208 ? -11.023 -28.141 -38.156 1 96.94 208 ALA B C 1
ATOM 6259 O O . ALA B 1 208 ? -11.625 -28.062 -39.25 1 96.94 208 ALA B O 1
ATOM 6260 N N . LEU B 1 209 ? -10.086 -29.078 -37.969 1 97.69 209 LEU B N 1
ATOM 6261 C CA . LEU B 1 209 ? -9.711 -30 -39 1 97.69 209 LEU B CA 1
ATOM 6262 C C . LEU B 1 209 ? -10.367 -31.375 -38.812 1 97.69 209 LEU B C 1
ATOM 6264 O O . LEU B 1 209 ? -9.969 -32.344 -39.406 1 97.69 209 LEU B O 1
ATOM 6268 N N . GLY B 1 210 ? -11.219 -31.438 -37.844 1 96.94 210 GLY B N 1
ATOM 6269 C CA . GLY B 1 210 ? -12.008 -32.625 -37.625 1 96.94 210 GLY B CA 1
ATOM 6270 C C . GLY B 1 210 ? -11.477 -33.5 -36.5 1 96.94 210 GLY B C 1
ATOM 6271 O O . GLY B 1 210 ? -10.297 -33.438 -36.156 1 96.94 210 GLY B O 1
ATOM 6272 N N . ARG B 1 211 ? -12.344 -34.344 -35.969 1 96.69 211 ARG B N 1
ATOM 6273 C CA . ARG B 1 211 ? -12.047 -35.188 -34.812 1 96.69 211 ARG B CA 1
ATOM 6274 C C . ARG B 1 211 ? -10.969 -36.219 -35.156 1 96.69 211 ARG B C 1
ATOM 6276 O O . ARG B 1 211 ? -10.133 -36.531 -34.312 1 96.69 211 ARG B O 1
ATOM 6283 N N . LYS B 1 212 ? -11.016 -36.688 -36.375 1 97.38 212 LYS B N 1
ATOM 6284 C CA . LYS B 1 212 ? -10.039 -37.688 -36.781 1 97.38 212 LYS B CA 1
ATOM 6285 C C . LYS B 1 212 ? -8.625 -37.125 -36.781 1 97.38 212 LYS B C 1
ATOM 6287 O O . LYS B 1 212 ? -7.715 -37.75 -36.188 1 97.38 212 LYS B O 1
ATOM 6292 N N . A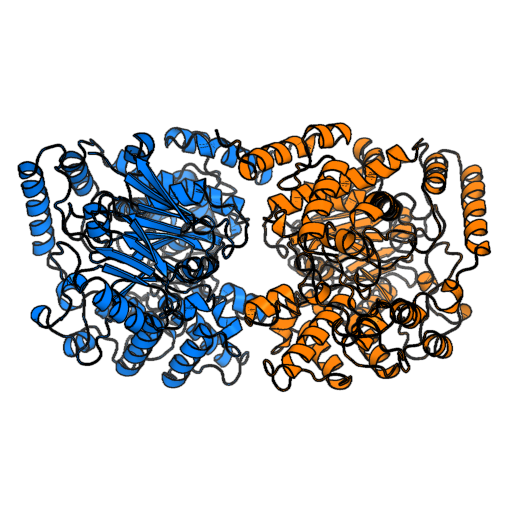LA B 1 213 ? -8.5 -36.031 -37.406 1 97.62 213 ALA B N 1
ATOM 6293 C CA . ALA B 1 213 ? -7.195 -35.406 -37.438 1 97.62 213 ALA B CA 1
ATOM 6294 C C . ALA B 1 213 ? -6.707 -35.062 -36.031 1 97.62 213 ALA B C 1
ATOM 6296 O O . ALA B 1 213 ? -5.531 -35.25 -35.719 1 97.62 213 ALA B O 1
ATOM 6297 N N . TRP B 1 214 ? -7.598 -34.594 -35.25 1 97.56 214 TRP B N 1
ATOM 6298 C CA . TRP B 1 214 ? -7.262 -34.25 -33.875 1 97.56 214 TRP B CA 1
ATOM 6299 C C . TRP B 1 214 ? -6.812 -35.5 -33.094 1 97.56 214 TRP B C 1
ATOM 6301 O O . TRP B 1 214 ? -5.797 -35.469 -32.406 1 97.56 214 TRP B O 1
ATOM 6311 N N . ARG B 1 215 ? -7.52 -36.562 -33.188 1 97.44 215 ARG B N 1
ATOM 6312 C CA . ARG B 1 215 ? -7.211 -37.812 -32.469 1 97.44 215 ARG B CA 1
ATOM 6313 C C . ARG B 1 215 ? -5.828 -38.312 -32.875 1 97.44 215 ARG B C 1
ATOM 6315 O O . ARG B 1 215 ? -5.109 -38.875 -32.031 1 97.44 215 ARG B O 1
ATOM 6322 N N . GLU B 1 216 ? -5.488 -38.188 -34.094 1 97.88 216 GLU B N 1
ATOM 6323 C CA . GLU B 1 216 ? -4.176 -38.625 -34.562 1 97.88 216 GLU B CA 1
ATOM 6324 C C . GLU B 1 216 ? -3.057 -37.844 -33.844 1 97.88 216 GLU B C 1
ATOM 6326 O O . GLU B 1 216 ? -2.107 -38.469 -33.344 1 97.88 216 GLU B O 1
ATOM 6331 N N . VAL B 1 217 ? -3.219 -36.594 -33.812 1 97.69 217 VAL B N 1
ATOM 6332 C CA . VAL B 1 217 ? -2.193 -35.75 -33.219 1 97.69 217 VAL B CA 1
ATOM 6333 C C . VAL B 1 217 ? -2.168 -35.969 -31.703 1 97.69 217 VAL B C 1
ATOM 6335 O O . VAL B 1 217 ? -1.098 -36.125 -31.109 1 97.69 217 VAL B O 1
ATOM 6338 N N . ALA B 1 218 ? -3.303 -35.969 -31.031 1 97.06 218 ALA B N 1
ATOM 6339 C CA . ALA B 1 218 ? -3.416 -36.156 -29.578 1 97.06 218 ALA B CA 1
ATOM 6340 C C . ALA B 1 218 ? -2.838 -37.5 -29.156 1 97.06 218 ALA B C 1
ATOM 6342 O O . ALA B 1 218 ? -2.129 -37.594 -28.156 1 97.06 218 ALA B O 1
ATOM 6343 N N . THR B 1 219 ? -3.113 -38.5 -29.953 1 96.94 219 THR B N 1
ATOM 6344 C CA . THR B 1 219 ? -2.623 -39.844 -29.641 1 96.94 219 THR B CA 1
ATOM 6345 C C . THR B 1 219 ? -1.107 -39.906 -29.812 1 96.94 219 THR B C 1
ATOM 6347 O O . THR B 1 219 ? -0.415 -40.531 -28.984 1 96.94 219 THR B O 1
ATOM 6350 N N . LYS B 1 220 ? -0.683 -39.344 -30.875 1 96.56 220 LYS B N 1
ATOM 6351 C CA . LYS B 1 220 ? 0.755 -39.281 -31.125 1 96.56 220 LYS B CA 1
ATOM 6352 C C . LYS B 1 220 ? 1.484 -38.625 -29.953 1 96.56 220 LYS B C 1
ATOM 6354 O O . LYS B 1 220 ? 2.473 -39.188 -29.453 1 96.56 220 LYS B O 1
ATOM 6359 N N . LEU B 1 221 ? 0.995 -37.562 -29.484 1 96.12 221 LEU B N 1
ATOM 6360 C CA . LEU B 1 221 ? 1.611 -36.812 -28.375 1 96.12 221 LEU B CA 1
ATOM 6361 C C . LEU B 1 221 ? 1.47 -37.594 -27.078 1 96.12 221 LEU B C 1
ATOM 6363 O O . LEU B 1 221 ? 2.4 -37.625 -26.266 1 96.12 221 LEU B O 1
ATOM 6367 N N . TYR B 1 222 ? 0.323 -38.156 -26.859 1 95.19 222 TYR B N 1
ATOM 6368 C CA . TYR B 1 222 ? 0.1 -38.969 -25.672 1 95.19 222 TYR B CA 1
ATOM 6369 C C . TYR B 1 222 ? 1.137 -40.094 -25.562 1 95.19 222 TYR B C 1
ATOM 6371 O O . TYR B 1 222 ? 1.74 -40.312 -24.516 1 95.19 222 TYR B O 1
ATOM 6379 N N . LYS B 1 223 ? 1.44 -40.75 -26.641 1 94 223 LYS B N 1
ATOM 6380 C CA . LYS B 1 223 ? 2.402 -41.844 -26.703 1 94 223 LYS B CA 1
ATOM 6381 C C . LYS B 1 223 ? 3.828 -41.344 -26.5 1 94 223 LYS B C 1
ATOM 6383 O O . LYS B 1 223 ? 4.641 -42 -25.844 1 94 223 LYS B O 1
ATOM 6388 N N . LYS B 1 224 ? 4.012 -40.25 -27.094 1 92.12 224 LYS B N 1
ATOM 6389 C CA . LYS B 1 224 ? 5.32 -39.625 -26.938 1 92.12 224 LYS B CA 1
ATOM 6390 C C . LYS B 1 224 ? 5.629 -39.375 -25.469 1 92.12 224 LYS B C 1
ATOM 6392 O O . LYS B 1 224 ? 6.711 -39.719 -24.984 1 92.12 224 LYS B O 1
ATOM 6397 N N . PHE B 1 225 ? 4.695 -38.875 -24.734 1 91.44 225 PHE B N 1
ATOM 6398 C CA . PHE B 1 225 ? 4.906 -38.531 -23.344 1 91.44 225 PHE B CA 1
ATOM 6399 C C . PHE B 1 225 ? 4.926 -39.75 -22.438 1 91.44 225 PHE B C 1
ATOM 6401 O O . PHE B 1 225 ? 5.637 -39.781 -21.438 1 91.44 225 PHE B O 1
ATOM 6408 N N . GLN B 1 226 ? 4.203 -40.719 -22.812 1 86.75 226 GLN B N 1
ATOM 6409 C CA . GLN B 1 226 ? 4.199 -41.969 -22.078 1 86.75 226 GLN B CA 1
ATOM 6410 C C . GLN B 1 226 ? 5.555 -42.656 -22.188 1 86.75 226 GLN B C 1
ATOM 6412 O O . GLN B 1 226 ? 6.031 -43.25 -21.203 1 86.75 226 GLN B O 1
ATOM 6417 N N . ALA B 1 227 ? 6.121 -42.625 -23.328 1 80.88 227 ALA B N 1
ATOM 6418 C CA . ALA B 1 227 ? 7.383 -43.312 -23.609 1 80.88 227 ALA B CA 1
ATOM 6419 C C . ALA B 1 227 ? 8.547 -42.625 -22.891 1 80.88 227 ALA B C 1
ATOM 6421 O O . ALA B 1 227 ? 9.508 -43.281 -22.5 1 80.88 227 ALA B O 1
ATOM 6422 N N . LEU B 1 228 ? 8.461 -41.469 -22.891 1 72.06 228 LEU B N 1
ATOM 6423 C CA . LEU B 1 228 ? 9.555 -40.75 -22.266 1 72.06 228 LEU B CA 1
ATOM 6424 C C . LEU B 1 228 ? 9.648 -41.062 -20.781 1 72.06 228 LEU B C 1
ATOM 6426 O O . LEU B 1 228 ? 10.711 -40.906 -20.172 1 72.06 228 LEU B O 1
ATOM 6430 N N . GLY B 1 229 ? 8.789 -42.031 -20.422 1 62.03 229 GLY B N 1
ATOM 6431 C CA . GLY B 1 229 ? 8.891 -42.438 -19.016 1 62.03 229 GLY B CA 1
ATOM 6432 C C . GLY B 1 229 ? 9.172 -41.25 -18.094 1 62.03 229 GLY B C 1
ATOM 6433 O O . GLY B 1 229 ? 9.531 -40.156 -18.547 1 62.03 229 GLY B O 1
ATOM 6434 N N . SER B 1 230 ? 8.391 -41.031 -16.938 1 66.25 230 SER B N 1
ATOM 6435 C CA . SER B 1 230 ? 8.727 -39.875 -16.094 1 66.25 230 SER B CA 1
ATOM 6436 C C . SER B 1 230 ? 8.898 -40.281 -14.641 1 66.25 230 SER B C 1
ATOM 6438 O O . SER B 1 230 ? 8.109 -41.062 -14.109 1 66.25 230 SER B O 1
ATOM 6440 N N . SER B 1 231 ? 10.32 -40.156 -14.25 1 77.25 231 SER B N 1
ATOM 6441 C CA . SER B 1 231 ? 10.484 -40.25 -12.797 1 77.25 231 SER B CA 1
ATOM 6442 C C . SER B 1 231 ? 9.305 -39.625 -12.062 1 77.25 231 SER B C 1
ATOM 6444 O O . SER B 1 231 ? 9.07 -39.938 -10.891 1 77.25 231 SER B O 1
ATOM 6446 N N . PHE B 1 232 ? 8.523 -39 -12.859 1 82.75 232 PHE B N 1
ATOM 6447 C CA . PHE B 1 232 ? 7.383 -38.312 -12.25 1 82.75 232 PHE B CA 1
ATOM 6448 C C . PHE B 1 232 ? 6.242 -39.312 -12.008 1 82.75 232 PHE B C 1
ATOM 6450 O O . PHE B 1 232 ? 5.387 -39.062 -11.148 1 82.75 232 PHE B O 1
ATOM 6457 N N . SER B 1 233 ? 6.211 -40.406 -12.758 1 84.62 233 SER B N 1
ATOM 6458 C CA . SER B 1 233 ? 5.184 -41.406 -12.531 1 84.62 233 SER B CA 1
ATOM 6459 C C . SER B 1 233 ? 5.371 -42.094 -11.18 1 84.62 233 SER B C 1
ATOM 6461 O O . SER B 1 233 ? 4.395 -42.469 -10.531 1 84.62 233 SER B O 1
ATOM 6463 N N . ARG B 1 234 ? 6.613 -42.219 -10.805 1 87.31 234 ARG B N 1
ATOM 6464 C CA . ARG B 1 234 ? 6.906 -42.906 -9.555 1 87.31 234 ARG B CA 1
ATOM 6465 C C . ARG B 1 234 ? 6.777 -41.969 -8.359 1 87.31 234 ARG B C 1
ATOM 6467 O O . ARG B 1 234 ? 6.094 -42.312 -7.383 1 87.31 234 ARG B O 1
ATOM 6474 N N . TYR B 1 235 ? 7.352 -40.812 -8.445 1 91.19 235 TYR B N 1
ATOM 6475 C CA . TYR B 1 235 ? 7.477 -40 -7.262 1 91.19 235 TYR B CA 1
ATOM 6476 C C . TYR B 1 235 ? 6.566 -38.781 -7.355 1 91.19 235 TYR B C 1
ATOM 6478 O O . TYR B 1 235 ? 6.328 -38.094 -6.359 1 91.19 235 TYR B O 1
ATOM 6486 N N . GLY B 1 236 ? 5.977 -38.594 -8.562 1 91 236 GLY B N 1
ATOM 6487 C CA . GLY B 1 236 ? 5.57 -37.219 -8.758 1 91 236 GLY B CA 1
ATOM 6488 C C . GLY B 1 236 ? 6.695 -36.219 -8.523 1 91 236 GLY B C 1
ATOM 6489 O O . GLY B 1 236 ? 7.824 -36.438 -8.977 1 91 236 GLY B O 1
ATOM 6490 N N . THR B 1 237 ? 6.43 -35.156 -7.816 1 93.19 237 THR B N 1
ATOM 6491 C CA . THR B 1 237 ? 7.5 -34.188 -7.543 1 93.19 237 THR B CA 1
ATOM 6492 C C . THR B 1 237 ? 8.141 -34.469 -6.188 1 93.19 237 THR B C 1
ATOM 6494 O O . THR B 1 237 ? 9.07 -33.781 -5.777 1 93.19 237 THR B O 1
ATOM 6497 N N . ASN B 1 238 ? 7.797 -35.5 -5.496 1 95.94 238 ASN B N 1
ATOM 6498 C CA . ASN B 1 238 ? 8.094 -35.719 -4.082 1 95.94 238 ASN B CA 1
ATOM 6499 C C . ASN B 1 238 ? 9.578 -35.969 -3.844 1 95.94 238 ASN B C 1
ATOM 6501 O O . ASN B 1 238 ? 10.062 -35.812 -2.721 1 95.94 238 ASN B O 1
ATOM 6505 N N . ASN B 1 239 ? 10.289 -36.344 -4.855 1 95.62 239 ASN B N 1
ATOM 6506 C CA . ASN B 1 239 ? 11.719 -36.562 -4.668 1 95.62 239 ASN B CA 1
ATOM 6507 C C . ASN B 1 239 ? 12.516 -35.281 -4.961 1 95.62 239 ASN B C 1
ATOM 6509 O O . ASN B 1 239 ? 13.742 -35.344 -5.027 1 95.62 239 ASN B O 1
ATOM 6513 N N . GLY B 1 240 ? 11.812 -34.219 -5.156 1 96.5 240 GLY B N 1
ATOM 6514 C CA . GLY B 1 240 ? 12.414 -32.969 -5.523 1 96.5 240 GLY B CA 1
ATOM 6515 C C . GLY B 1 240 ? 13.391 -32.438 -4.484 1 96.5 240 GLY B C 1
ATOM 6516 O O . GLY B 1 240 ? 14.398 -31.812 -4.828 1 96.5 240 GLY B O 1
ATOM 6517 N N . LEU B 1 241 ? 13.133 -32.688 -3.207 1 98.06 241 LEU B N 1
ATOM 6518 C CA . LEU B 1 241 ? 14.023 -32.188 -2.166 1 98.06 241 LEU B CA 1
ATOM 6519 C C . LEU B 1 241 ? 15.383 -32.844 -2.23 1 98.06 241 LEU B C 1
ATOM 6521 O O . LEU B 1 241 ? 16.406 -32.219 -2.016 1 98.06 241 LEU B O 1
ATOM 6525 N N . VAL B 1 242 ? 15.367 -34.125 -2.49 1 97.38 242 VAL B N 1
ATOM 6526 C CA . VAL B 1 242 ? 16.625 -34.875 -2.66 1 97.38 242 VAL B CA 1
ATOM 6527 C C . VAL B 1 242 ? 17.422 -34.25 -3.816 1 97.38 242 VAL B C 1
ATOM 6529 O O . VAL B 1 242 ? 18.609 -34 -3.684 1 97.38 242 VAL B O 1
ATOM 6532 N N . THR B 1 243 ? 16.719 -34.062 -4.902 1 96.44 243 THR B N 1
ATOM 6533 C CA . THR B 1 243 ? 17.344 -33.5 -6.09 1 96.44 243 THR B CA 1
ATOM 6534 C C . THR B 1 243 ? 17.875 -32.094 -5.805 1 96.44 243 THR B C 1
ATOM 6536 O O . THR B 1 243 ? 19.016 -31.781 -6.152 1 96.44 243 THR B O 1
ATOM 6539 N N . ALA B 1 244 ? 17.062 -31.266 -5.207 1 98.06 244 ALA B N 1
ATOM 6540 C CA . ALA B 1 244 ? 17.438 -29.891 -4.906 1 98.06 244 ALA B CA 1
ATOM 6541 C C . ALA B 1 244 ? 18.656 -29.844 -3.986 1 98.06 244 ALA B C 1
ATOM 6543 O O . ALA B 1 244 ? 19.547 -29.031 -4.18 1 98.06 244 ALA B O 1
ATOM 6544 N N . ASP B 1 245 ? 18.609 -30.703 -3.012 1 98.25 245 ASP B N 1
ATOM 6545 C CA . ASP B 1 245 ? 19.734 -30.75 -2.082 1 98.25 245 ASP B CA 1
ATOM 6546 C C . ASP B 1 245 ? 21.031 -31.156 -2.803 1 98.25 245 ASP B C 1
ATOM 6548 O O . ASP B 1 245 ? 22.062 -30.516 -2.607 1 98.25 245 ASP B O 1
ATOM 6552 N N . LYS B 1 246 ? 20.906 -32.156 -3.635 1 97.12 246 LYS B N 1
ATOM 6553 C CA . LYS B 1 246 ? 22.062 -32.625 -4.395 1 97.12 246 LYS B CA 1
ATOM 6554 C C . LYS B 1 246 ? 22.625 -31.516 -5.277 1 97.12 246 LYS B C 1
ATOM 6556 O O . LYS B 1 246 ? 23.844 -31.391 -5.434 1 97.12 246 LYS B O 1
ATOM 6561 N N . LEU B 1 247 ? 21.781 -30.672 -5.805 1 97.12 247 LEU B N 1
ATOM 6562 C CA . LEU B 1 247 ? 22.172 -29.609 -6.723 1 97.12 247 LEU B CA 1
ATOM 6563 C C . LEU B 1 247 ? 22.562 -28.359 -5.961 1 97.12 247 LEU B C 1
ATOM 6565 O O . LEU B 1 247 ? 23 -27.375 -6.566 1 97.12 247 LEU B O 1
ATOM 6569 N N . GLY B 1 248 ? 22.453 -28.359 -4.656 1 97.94 248 GLY B N 1
ATOM 6570 C CA . GLY B 1 248 ? 22.688 -27.156 -3.861 1 97.94 248 GLY B CA 1
ATOM 6571 C C . GLY B 1 248 ? 21.641 -26.094 -4.059 1 97.94 248 GLY B C 1
ATOM 6572 O O . GLY B 1 248 ? 21.969 -24.906 -4.129 1 97.94 248 GLY B O 1
ATOM 6573 N N . MET B 1 249 ? 20.406 -26.5 -4.207 1 98.56 249 MET B N 1
ATOM 6574 C CA . MET B 1 249 ? 19.328 -25.562 -4.484 1 98.56 249 MET B CA 1
ATOM 6575 C C . MET B 1 249 ? 18.203 -25.703 -3.457 1 98.56 249 MET B C 1
ATOM 6577 O O . MET B 1 249 ? 17.125 -25.125 -3.623 1 98.56 249 MET B O 1
ATOM 6581 N N . ALA B 1 250 ? 18.375 -26.438 -2.342 1 98.69 250 ALA B N 1
ATOM 6582 C CA . ALA B 1 250 ? 17.344 -26.719 -1.347 1 98.69 250 ALA B CA 1
ATOM 6583 C C . ALA B 1 250 ? 17.125 -25.516 -0.435 1 98.69 250 ALA B C 1
ATOM 6585 O O . ALA B 1 250 ? 18.016 -24.672 -0.29 1 98.69 250 ALA B O 1
ATOM 6586 N N . PRO B 1 251 ? 16 -25.375 0.236 1 98.69 251 PRO B N 1
ATOM 6587 C CA . PRO B 1 251 ? 15.672 -24.203 1.043 1 98.69 251 PRO B CA 1
ATOM 6588 C C . PRO B 1 251 ? 15.914 -24.422 2.535 1 98.69 251 PRO B C 1
ATOM 6590 O O . PRO B 1 251 ? 15.312 -23.734 3.369 1 98.69 251 PRO B O 1
ATOM 6593 N N . HIS B 1 252 ? 16.859 -25.281 2.938 1 98.75 252 HIS B N 1
ATOM 6594 C CA . HIS B 1 252 ? 17.062 -25.625 4.34 1 98.75 252 HIS B CA 1
ATOM 6595 C C . HIS B 1 252 ? 17.234 -24.375 5.195 1 98.75 252 HIS B C 1
ATOM 6597 O O . HIS B 1 252 ? 18.047 -23.516 4.879 1 98.75 252 HIS B O 1
ATOM 6603 N N . TYR B 1 253 ? 16.422 -24.312 6.316 1 98.69 253 TYR B N 1
ATOM 6604 C CA . TYR B 1 253 ? 16.562 -23.281 7.332 1 98.69 253 TYR B CA 1
ATOM 6605 C C . TYR B 1 253 ? 16.516 -21.891 6.707 1 98.69 253 TYR B C 1
ATOM 6607 O O . TYR B 1 253 ? 17.422 -21.078 6.91 1 98.69 253 TYR B O 1
ATOM 6615 N N . ASN B 1 254 ? 15.406 -21.625 5.961 1 98.75 254 ASN B N 1
ATOM 6616 C CA . ASN B 1 254 ? 15.18 -20.328 5.344 1 98.75 254 ASN B CA 1
ATOM 6617 C C . ASN B 1 254 ? 16.297 -19.953 4.367 1 98.75 254 ASN B C 1
ATOM 6619 O O . ASN B 1 254 ? 16.812 -18.844 4.402 1 98.75 254 ASN B O 1
ATOM 6623 N N . PHE B 1 255 ? 16.75 -20.953 3.561 1 98.75 255 PHE B N 1
ATOM 6624 C CA . PHE B 1 255 ? 17.703 -20.828 2.463 1 98.75 255 PHE B CA 1
ATOM 6625 C C . PHE B 1 255 ? 19.078 -20.484 2.988 1 98.75 255 PHE B C 1
ATOM 6627 O O . PHE B 1 255 ? 19.953 -20.047 2.227 1 98.75 255 PHE B O 1
ATOM 6634 N N . LYS B 1 256 ? 19.328 -20.656 4.281 1 98.06 256 LYS B N 1
ATOM 6635 C CA . LYS B 1 256 ? 20.672 -20.484 4.848 1 98.06 256 LYS B CA 1
ATOM 6636 C C . LYS B 1 256 ? 21.641 -21.531 4.277 1 98.06 256 LYS B C 1
ATOM 6638 O O . LYS B 1 256 ? 22.812 -21.234 4.074 1 98.06 256 LYS B O 1
ATOM 6643 N N . TYR B 1 257 ? 21.031 -22.75 4.082 1 98.06 257 TYR B N 1
ATOM 6644 C CA . TYR B 1 257 ? 21.828 -23.891 3.635 1 98.06 257 TYR B CA 1
ATOM 6645 C C . TYR B 1 257 ? 21.234 -24.531 2.396 1 98.06 257 TYR B C 1
ATOM 6647 O O . TYR B 1 257 ? 20.484 -25.516 2.502 1 98.06 257 TYR B O 1
ATOM 6655 N N . PRO B 1 258 ? 21.703 -24.188 1.254 1 98.25 258 PRO B N 1
ATOM 6656 C CA . PRO B 1 258 ? 21.156 -24.781 0.034 1 98.25 258 PRO B CA 1
ATOM 6657 C C . PRO B 1 258 ? 21.5 -26.266 -0.107 1 98.25 258 PRO B C 1
ATOM 6659 O O . PRO B 1 258 ? 21 -26.938 -1.011 1 98.25 258 PRO B O 1
ATOM 6662 N N . HIS B 1 259 ? 22.312 -26.719 0.854 1 98.25 259 HIS B N 1
ATOM 6663 C CA . HIS B 1 259 ? 22.688 -28.125 0.907 1 98.25 259 HIS B CA 1
ATOM 6664 C C . HIS B 1 259 ? 22.984 -28.578 2.34 1 98.25 259 HIS B C 1
ATOM 6666 O O . HIS B 1 259 ? 23.688 -27.891 3.076 1 98.25 259 HIS B O 1
ATOM 6672 N N . LEU B 1 260 ? 22.422 -29.781 2.66 1 97.38 260 LEU B N 1
ATOM 6673 C CA . LEU B 1 260 ? 22.75 -30.375 3.951 1 97.38 260 LEU B CA 1
ATOM 6674 C C . LEU B 1 260 ? 23.328 -31.766 3.771 1 97.38 260 LEU B C 1
ATOM 6676 O O . LEU B 1 260 ? 24.062 -32.25 4.641 1 97.38 260 LEU B O 1
ATOM 6680 N N . GLY B 1 261 ? 22.984 -32.406 2.719 1 95.5 261 GLY B N 1
ATOM 6681 C CA . GLY B 1 261 ? 23.453 -33.75 2.455 1 95.5 261 GLY B CA 1
ATOM 6682 C C . GLY B 1 261 ? 22.484 -34.812 2.922 1 95.5 261 GLY B C 1
ATOM 6683 O O . GLY B 1 261 ? 22.531 -35.969 2.449 1 95.5 261 GLY B O 1
ATOM 6684 N N . ASP B 1 262 ? 21.672 -34.531 3.83 1 92.75 262 ASP B N 1
ATOM 6685 C CA . ASP B 1 262 ? 20.641 -35.438 4.328 1 92.75 262 ASP B CA 1
ATOM 6686 C C . ASP B 1 262 ? 19.297 -34.719 4.5 1 92.75 262 ASP B C 1
ATOM 6688 O O . ASP B 1 262 ? 19.219 -33.719 5.223 1 92.75 262 ASP B O 1
ATOM 6692 N N . VAL B 1 263 ? 18.25 -35.281 3.861 1 97.75 263 VAL B N 1
ATOM 6693 C CA . VAL B 1 263 ? 16.938 -34.625 3.906 1 97.75 263 VAL B CA 1
ATOM 6694 C C . VAL B 1 263 ? 16.016 -35.375 4.863 1 97.75 263 VAL B C 1
ATOM 6696 O O . VAL B 1 263 ? 14.797 -35.188 4.832 1 97.75 263 VAL B O 1
ATOM 6699 N N . GLY B 1 264 ? 16.625 -36.25 5.648 1 97.56 264 GLY B N 1
ATOM 6700 C CA . GLY B 1 264 ? 15.859 -37 6.633 1 97.56 264 GLY B CA 1
ATOM 6701 C C . GLY B 1 264 ? 14.773 -37.875 6.016 1 97.56 264 GLY B C 1
ATOM 6702 O O . GLY B 1 264 ? 15.031 -38.625 5.066 1 97.56 264 GLY B O 1
ATOM 6703 N N . GLU B 1 265 ? 13.539 -37.75 6.602 1 98.19 265 GLU B N 1
ATOM 6704 C CA . GLU B 1 265 ? 12.438 -38.594 6.156 1 98.19 265 GLU B CA 1
ATOM 6705 C C . GLU B 1 265 ? 11.758 -38 4.918 1 98.19 265 GLU B C 1
ATOM 6707 O O . GLU B 1 265 ? 10.852 -38.625 4.352 1 98.19 265 GLU B O 1
ATOM 6712 N N . LEU B 1 266 ? 12.234 -36.906 4.469 1 98.44 266 LEU B N 1
ATOM 6713 C CA . LEU B 1 266 ? 11.547 -36.188 3.389 1 98.44 266 LEU B CA 1
ATOM 6714 C C . LEU B 1 266 ? 12.047 -36.656 2.027 1 98.44 266 LEU B C 1
ATOM 6716 O O . LEU B 1 266 ? 12.297 -35.844 1.138 1 98.44 266 LEU B O 1
ATOM 6720 N N . LYS B 1 267 ? 12.211 -37.906 1.876 1 96.94 267 LYS B N 1
ATOM 6721 C CA . LYS B 1 267 ? 12.562 -38.562 0.621 1 96.94 267 LYS B CA 1
ATOM 6722 C C . LYS B 1 267 ? 11.312 -39.031 -0.116 1 96.94 267 LYS B C 1
ATOM 6724 O O . LYS B 1 267 ? 10.352 -39.5 0.508 1 96.94 267 LYS B O 1
ATOM 6729 N N . GLY B 1 268 ? 11.406 -38.938 -1.457 1 95.44 268 GLY B N 1
ATOM 6730 C CA . GLY B 1 268 ? 10.273 -39.375 -2.27 1 95.44 268 GLY B CA 1
ATOM 6731 C C . GLY B 1 268 ? 9.859 -40.781 -2.016 1 95.44 268 GLY B C 1
ATOM 6732 O O . GLY B 1 268 ? 8.672 -41.125 -2.051 1 95.44 268 GLY B O 1
ATOM 6733 N N . GLU B 1 269 ? 10.805 -41.594 -1.694 1 95 269 GLU B N 1
ATOM 6734 C CA . GLU B 1 269 ? 10.539 -43 -1.454 1 95 269 GLU B CA 1
ATOM 6735 C C . GLU B 1 269 ? 9.609 -43.188 -0.254 1 95 269 GLU B C 1
ATOM 6737 O O . GLU B 1 269 ? 8.766 -44.094 -0.253 1 95 269 GLU B O 1
ATOM 6742 N N . ASN B 1 270 ? 9.836 -42.406 0.728 1 96.25 270 ASN B N 1
ATOM 6743 C CA . ASN B 1 270 ? 9.023 -42.5 1.936 1 96.25 270 ASN B CA 1
ATOM 6744 C C . ASN B 1 270 ? 7.582 -42.062 1.688 1 96.25 270 ASN B C 1
ATOM 6746 O O . ASN B 1 270 ? 6.648 -42.594 2.279 1 96.25 270 ASN B O 1
ATOM 6750 N N . VAL B 1 271 ? 7.348 -41.125 0.827 1 95.31 271 VAL B N 1
ATOM 6751 C CA . VAL B 1 271 ? 6.004 -40.688 0.468 1 95.31 271 VAL B CA 1
ATOM 6752 C C . VAL B 1 271 ? 5.297 -41.75 -0.341 1 95.31 271 VAL B C 1
ATOM 6754 O O . VAL B 1 271 ? 4.129 -42.062 -0.088 1 95.31 271 VAL B O 1
ATOM 6757 N N . VAL B 1 272 ? 6.016 -42.312 -1.267 1 93.56 272 VAL B N 1
ATOM 6758 C CA . VAL B 1 272 ? 5.453 -43.344 -2.158 1 93.56 272 VAL B CA 1
ATOM 6759 C C . VAL B 1 272 ? 5.004 -44.562 -1.346 1 93.56 272 VAL B C 1
ATOM 6761 O O . VAL B 1 272 ? 3.973 -45.156 -1.644 1 93.56 272 VAL B O 1
ATOM 6764 N N . LYS B 1 273 ? 5.777 -44.844 -0.334 1 93.81 273 LYS B N 1
ATOM 6765 C CA . LYS B 1 273 ? 5.441 -46 0.521 1 93.81 273 LYS B CA 1
ATOM 6766 C C . LYS B 1 273 ? 4.098 -45.781 1.212 1 93.81 273 LYS B C 1
ATOM 6768 O O . LYS B 1 273 ? 3.379 -46.75 1.489 1 93.81 273 LYS B O 1
ATOM 6773 N N . LEU B 1 274 ? 3.797 -44.562 1.432 1 93.56 274 LEU B N 1
ATOM 6774 C CA . LEU B 1 274 ? 2.574 -44.25 2.16 1 93.56 274 LEU B CA 1
ATOM 6775 C C . LEU B 1 274 ? 1.43 -43.938 1.196 1 93.56 274 LEU B C 1
ATOM 6777 O O . LEU B 1 274 ? 0.272 -43.844 1.611 1 93.56 274 LEU B O 1
ATOM 6781 N N . ALA B 1 275 ? 1.644 -43.844 -0.049 1 92.69 275 ALA B N 1
ATOM 6782 C CA . ALA B 1 275 ? 0.66 -43.375 -1.021 1 92.69 275 ALA B CA 1
ATOM 6783 C C . ALA B 1 275 ? -0.25 -44.5 -1.477 1 92.69 275 ALA B C 1
ATOM 6785 O O . ALA B 1 275 ? 0.173 -45.656 -1.53 1 92.69 275 ALA B O 1
ATOM 6786 N N . LYS B 1 276 ? -1.394 -44.125 -1.813 1 87.75 276 LYS B N 1
ATOM 6787 C CA . LYS B 1 276 ? -2.311 -45.062 -2.471 1 87.75 276 LYS B CA 1
ATOM 6788 C C . LYS B 1 276 ? -1.882 -45.312 -3.912 1 87.75 276 LYS B C 1
ATOM 6790 O O . LYS B 1 276 ? -1.312 -44.438 -4.566 1 87.75 276 LYS B O 1
ATOM 6795 N N . GLY B 1 277 ? -2.25 -46.469 -4.367 1 83.38 277 GLY B N 1
ATOM 6796 C CA . GLY B 1 277 ? -2.098 -46.719 -5.793 1 83.38 277 GLY B CA 1
ATOM 6797 C C . GLY B 1 277 ? -3.127 -45.969 -6.641 1 83.38 277 GLY B C 1
ATOM 6798 O O . GLY B 1 277 ? -4.195 -45.625 -6.148 1 83.38 277 GLY B O 1
ATOM 6799 N N . PRO B 1 278 ? -2.758 -45.75 -7.848 1 81.38 278 PRO B N 1
ATOM 6800 C CA . PRO B 1 278 ? -3.66 -45 -8.727 1 81.38 278 PRO B CA 1
ATOM 6801 C C . PRO B 1 278 ? -5.07 -45.594 -8.758 1 81.38 278 PRO B C 1
ATOM 6803 O O . PRO B 1 278 ? -6.047 -44.844 -8.914 1 81.38 278 PRO B O 1
ATOM 6806 N N . HIS B 1 279 ? -5.16 -46.844 -8.516 1 81.69 279 HIS B N 1
ATOM 6807 C CA . HIS B 1 279 ? -6.457 -47.5 -8.609 1 81.69 279 HIS B CA 1
ATOM 6808 C C . HIS B 1 279 ? -7.223 -47.406 -7.297 1 81.69 279 HIS B C 1
ATOM 6810 O O . HIS B 1 279 ? -8.43 -47.656 -7.25 1 81.69 279 HIS B O 1
ATOM 6816 N N . GLU B 1 280 ? -6.543 -46.906 -6.359 1 83.44 280 GLU B N 1
ATOM 6817 C CA . GLU B 1 280 ? -7.148 -46.844 -5.031 1 83.44 280 GLU B CA 1
ATOM 6818 C C . GLU B 1 280 ? -7.648 -45.438 -4.703 1 83.44 280 GLU B C 1
ATOM 6820 O O . GLU B 1 280 ? -8.383 -45.25 -3.729 1 83.44 280 GLU B O 1
ATOM 6825 N N . VAL B 1 281 ? -7.309 -44.625 -5.539 1 83.12 281 VAL B N 1
ATOM 6826 C CA . VAL B 1 281 ? -7.699 -43.25 -5.281 1 83.12 281 VAL B CA 1
ATOM 6827 C C . VAL B 1 281 ? -9.172 -43.062 -5.648 1 83.12 281 VAL B C 1
ATOM 6829 O O . VAL B 1 281 ? -9.609 -43.469 -6.727 1 83.12 281 VAL B O 1
ATOM 6832 N N . GLU B 1 282 ? -9.891 -42.5 -4.777 1 78.31 282 GLU B N 1
ATOM 6833 C CA . GLU B 1 282 ? -11.336 -42.344 -4.938 1 78.31 282 GLU B CA 1
ATOM 6834 C C . GLU B 1 282 ? -11.672 -41.375 -6.039 1 78.31 282 GLU B C 1
ATOM 6836 O O . GLU B 1 282 ? -12.547 -41.625 -6.875 1 78.31 282 GLU B O 1
ATOM 6841 N N . ASP B 1 283 ? -11.055 -40.344 -6.074 1 81.94 283 ASP B N 1
ATOM 6842 C CA . ASP B 1 283 ? -11.289 -39.312 -7.09 1 81.94 283 ASP B CA 1
ATOM 6843 C C . ASP B 1 283 ? -10.188 -39.344 -8.141 1 81.94 283 ASP B C 1
ATOM 6845 O O . ASP B 1 283 ? -9.102 -38.781 -7.922 1 81.94 283 ASP B O 1
ATOM 6849 N N . GLN B 1 284 ? -10.523 -39.812 -9.281 1 81.69 284 GLN B N 1
ATOM 6850 C CA . GLN B 1 284 ? -9.547 -40 -10.344 1 81.69 284 GLN B CA 1
ATOM 6851 C C . GLN B 1 284 ? -9.133 -38.688 -10.984 1 81.69 284 GLN B C 1
ATOM 6853 O O . GLN B 1 284 ? -8.125 -38.625 -11.688 1 81.69 284 GLN B O 1
ATOM 6858 N N . SER B 1 285 ? -9.852 -37.688 -10.719 1 82.69 285 SER B N 1
ATOM 6859 C CA . SER B 1 285 ? -9.516 -36.406 -11.297 1 82.69 285 SER B CA 1
ATOM 6860 C C . SER B 1 285 ? -8.172 -35.906 -10.781 1 82.69 285 SER B C 1
ATOM 6862 O O . SER B 1 285 ? -7.551 -35.031 -11.406 1 82.69 285 SER B O 1
ATOM 6864 N N . VAL B 1 286 ? -7.688 -36.531 -9.742 1 85.94 286 VAL B N 1
ATOM 6865 C CA . VAL B 1 286 ? -6.441 -36.094 -9.117 1 85.94 286 VAL B CA 1
ATOM 6866 C C . VAL B 1 286 ? -5.277 -36.344 -10.07 1 85.94 286 VAL B C 1
ATOM 6868 O O . VAL B 1 286 ? -4.223 -35.688 -9.945 1 85.94 286 VAL B O 1
ATOM 6871 N N . PHE B 1 287 ? -5.469 -37.156 -11.086 1 85.38 287 PHE B N 1
ATOM 6872 C CA . PHE B 1 287 ? -4.391 -37.5 -12.008 1 85.38 287 PHE B CA 1
ATOM 6873 C C . PHE B 1 287 ? -4.422 -36.594 -13.242 1 85.38 287 PHE B C 1
ATOM 6875 O O . PHE B 1 287 ? -3.568 -36.719 -14.125 1 85.38 287 PHE B O 1
ATOM 6882 N N . GLY B 1 288 ? -5.289 -35.656 -13.344 1 84.5 288 GLY B N 1
ATOM 6883 C CA . GLY B 1 288 ? -5.336 -34.719 -14.453 1 84.5 288 GLY B CA 1
ATOM 6884 C C . GLY B 1 288 ? -6.117 -35.25 -15.641 1 84.5 288 GLY B C 1
ATOM 6885 O O . GLY B 1 288 ? -6.312 -36.469 -15.781 1 84.5 288 GLY B O 1
ATOM 6886 N N . TYR B 1 289 ? -6.402 -34.375 -16.438 1 88.44 289 TYR B N 1
ATOM 6887 C CA . TYR B 1 289 ? -7.203 -34.688 -17.609 1 88.44 289 TYR B CA 1
ATOM 6888 C C . TYR B 1 289 ? -6.332 -35.281 -18.719 1 88.44 289 TYR B C 1
ATOM 6890 O O . TYR B 1 289 ? -5.363 -34.656 -19.156 1 88.44 289 TYR B O 1
ATOM 6898 N N . MET B 1 290 ? -6.59 -36.375 -19.172 1 91 290 MET B N 1
ATOM 6899 C CA . MET B 1 290 ? -5.902 -37.031 -20.281 1 91 290 MET B CA 1
ATOM 6900 C C . MET B 1 290 ? -4.395 -37.094 -20.031 1 91 290 MET B C 1
ATOM 6902 O O . MET B 1 290 ? -3.615 -36.688 -20.906 1 91 290 MET B O 1
ATOM 6906 N N . CYS B 1 291 ? -3.973 -37.438 -18.844 1 91.25 291 CYS B N 1
ATOM 6907 C CA . CYS B 1 291 ? -2.555 -37.375 -18.5 1 91.25 291 CYS B CA 1
ATOM 6908 C C . CYS B 1 291 ? -1.938 -38.781 -18.516 1 91.25 291 CYS B C 1
ATOM 6910 O O . CYS B 1 291 ? -2.402 -39.656 -17.812 1 91.25 291 CYS B O 1
ATOM 6912 N N . PRO B 1 292 ? -0.884 -38.844 -19.234 1 89.31 292 PRO B N 1
ATOM 6913 C CA . PRO B 1 292 ? -0.243 -40.188 -19.297 1 89.31 292 PRO B CA 1
ATOM 6914 C C . PRO B 1 292 ? 0.669 -40.438 -18.094 1 89.31 292 PRO B C 1
ATOM 6916 O O . PRO B 1 292 ? 1.112 -41.594 -17.906 1 89.31 292 PRO B O 1
ATOM 6919 N N . ILE B 1 293 ? 0.936 -39.531 -17.234 1 86.19 293 ILE B N 1
ATOM 6920 C CA . ILE B 1 293 ? 1.961 -39.656 -16.203 1 86.19 293 ILE B CA 1
ATOM 6921 C C . ILE B 1 293 ? 1.318 -40.094 -14.883 1 86.19 293 ILE B C 1
ATOM 6923 O O . ILE B 1 293 ? 1.892 -40.875 -14.125 1 86.19 293 ILE B O 1
ATOM 6927 N N . LYS B 1 294 ? 0.167 -39.531 -14.562 1 84.5 294 LYS B N 1
ATOM 6928 C CA . LYS B 1 294 ? -0.531 -39.781 -13.297 1 84.5 294 LYS B CA 1
ATOM 6929 C C . LYS B 1 294 ? 0.403 -39.594 -12.109 1 84.5 294 LYS B C 1
ATOM 6931 O O . LYS B 1 294 ? 0.538 -40.469 -11.273 1 84.5 294 LYS B O 1
ATOM 6936 N N . CYS B 1 295 ? 0.864 -38.406 -11.906 1 87.44 295 CYS B N 1
ATOM 6937 C CA . CYS B 1 295 ? 1.992 -38.094 -11.031 1 87.44 295 CYS B CA 1
ATOM 6938 C C . CYS B 1 295 ? 1.541 -37.969 -9.586 1 87.44 295 CYS B C 1
ATOM 6940 O O . CYS B 1 295 ? 2.355 -38.062 -8.664 1 87.44 295 CYS B O 1
ATOM 6942 N N . SER B 1 296 ? 0.279 -37.844 -9.266 1 87.19 296 SER B N 1
ATOM 6943 C CA . SER B 1 296 ? -0.196 -37.469 -7.938 1 87.19 296 SER B CA 1
ATOM 6944 C C . SER B 1 296 ? -0.008 -38.594 -6.941 1 87.19 296 SER B C 1
ATOM 6946 O O . SER B 1 296 ? -0.265 -39.75 -7.266 1 87.19 296 SER B O 1
ATOM 6948 N N . LYS B 1 297 ? 0.481 -38.25 -5.73 1 89.94 297 LYS B N 1
ATOM 6949 C CA . LYS B 1 297 ? 0.611 -39.188 -4.629 1 89.94 297 LYS B CA 1
ATOM 6950 C C . LYS B 1 297 ? -0.27 -38.781 -3.449 1 89.94 297 LYS B C 1
ATOM 6952 O O . LYS B 1 297 ? 0.051 -37.844 -2.721 1 89.94 297 LYS B O 1
ATOM 6957 N N . VAL B 1 298 ? -1.309 -39.5 -3.268 1 92 298 VAL B N 1
ATOM 6958 C CA . VAL B 1 298 ? -2.217 -39.281 -2.146 1 92 298 VAL B CA 1
ATOM 6959 C C . VAL B 1 298 ? -1.928 -40.312 -1.041 1 92 298 VAL B C 1
ATOM 6961 O O . VAL B 1 298 ? -2.088 -41.5 -1.239 1 92 298 VAL B O 1
ATOM 6964 N N . VAL B 1 299 ? -1.484 -39.719 0.044 1 90.81 299 VAL B N 1
ATOM 6965 C CA . VAL B 1 299 ? -1.096 -40.594 1.166 1 90.81 299 VAL B CA 1
ATOM 6966 C C . VAL B 1 299 ? -2.33 -41.25 1.748 1 90.81 299 VAL B C 1
ATOM 6968 O O . VAL B 1 299 ? -3.369 -40.625 1.938 1 90.81 299 VAL B O 1
ATOM 6971 N N . LYS B 1 300 ? -2.184 -42.5 2.125 1 82.06 300 LYS B N 1
ATOM 6972 C CA . LYS B 1 300 ? -3.262 -43.375 2.594 1 82.06 300 LYS B CA 1
ATOM 6973 C C . LYS B 1 300 ? -3.859 -42.844 3.896 1 82.06 300 LYS B C 1
ATOM 6975 O O . LYS B 1 300 ? -3.174 -42.188 4.676 1 82.06 300 LYS B O 1
ATOM 6980 N N . ASP B 1 301 ? -5.098 -43.062 4.191 1 72.75 301 ASP B N 1
ATOM 6981 C CA . ASP B 1 301 ? -5.891 -42.875 5.402 1 72.75 301 ASP B CA 1
ATOM 6982 C C . ASP B 1 301 ? -6.164 -41.406 5.645 1 72.75 301 ASP B C 1
ATOM 6984 O O . ASP B 1 301 ? -7.234 -41.031 6.137 1 72.75 301 ASP B O 1
ATOM 6988 N N . GLU B 1 302 ? -5.156 -40.531 5.125 1 78 302 GLU B N 1
ATOM 6989 C CA . GLU B 1 302 ? -5.344 -39.094 5.434 1 78 302 GLU B CA 1
ATOM 6990 C C . GLU B 1 302 ? -5.789 -38.312 4.199 1 78 302 GLU B C 1
ATOM 6992 O O . GLU B 1 302 ? -6.328 -37.219 4.316 1 78 302 GLU B O 1
ATOM 6997 N N . GLY B 1 303 ? -5.559 -38.906 3.145 1 84.56 303 GLY B N 1
ATOM 6998 C CA . GLY B 1 303 ? -5.969 -38.281 1.902 1 84.56 303 GLY B CA 1
ATOM 6999 C C . GLY B 1 303 ? -5.172 -37.031 1.578 1 84.56 303 GLY B C 1
ATOM 7000 O O . GLY B 1 303 ? -5.688 -36.094 0.948 1 84.56 303 GLY B O 1
ATOM 7001 N N . ILE B 1 304 ? -3.926 -36.969 2.049 1 91.19 304 ILE B N 1
ATOM 7002 C CA . ILE B 1 304 ? -3.061 -35.812 1.851 1 91.19 304 ILE B CA 1
ATOM 7003 C C . ILE B 1 304 ? -2.242 -36 0.574 1 91.19 304 ILE B C 1
ATOM 7005 O O . ILE B 1 304 ? -1.594 -37.031 0.385 1 91.19 304 ILE B O 1
ATOM 7009 N N . LYS B 1 305 ? -2.352 -35.031 -0.307 1 92.75 305 LYS B N 1
ATOM 7010 C CA . LYS B 1 305 ? -1.495 -35.062 -1.488 1 92.75 305 LYS B CA 1
ATOM 7011 C C . LYS B 1 305 ? -0.199 -34.281 -1.238 1 92.75 305 LYS B C 1
ATOM 7013 O O . LYS B 1 305 ? -0.22 -33.062 -1.038 1 92.75 305 LYS B O 1
ATOM 7018 N N . SER B 1 306 ? 0.85 -34.969 -1.286 1 94.62 306 SER B N 1
ATOM 7019 C CA . SER B 1 306 ? 2.16 -34.406 -1.037 1 94.62 306 SER B CA 1
ATOM 7020 C C . SER B 1 306 ? 2.865 -34.031 -2.342 1 94.62 306 SER B C 1
ATOM 7022 O O . SER B 1 306 ? 2.77 -34.781 -3.324 1 94.62 306 SER B O 1
ATOM 7024 N N . GLU B 1 307 ? 3.52 -32.906 -2.354 1 94.69 307 GLU B N 1
ATOM 7025 C CA . GLU B 1 307 ? 4.359 -32.438 -3.455 1 94.69 307 GLU B CA 1
ATOM 7026 C C . GLU B 1 307 ? 5.699 -31.922 -2.943 1 94.69 307 GLU B C 1
ATOM 7028 O O . GLU B 1 307 ? 5.852 -31.656 -1.748 1 94.69 307 GLU B O 1
ATOM 7033 N N . TYR B 1 308 ? 6.617 -31.719 -3.805 1 96.69 308 TYR B N 1
ATOM 7034 C CA . TYR B 1 308 ? 7.949 -31.25 -3.445 1 96.69 308 TYR B CA 1
ATOM 7035 C C . TYR B 1 308 ? 7.879 -29.922 -2.689 1 96.69 308 TYR B C 1
ATOM 7037 O O . TYR B 1 308 ? 8.531 -29.75 -1.656 1 96.69 308 TYR B O 1
ATOM 7045 N N . GLU B 1 309 ? 7.121 -28.938 -3.178 1 97.38 309 GLU B N 1
ATOM 7046 C CA . GLU B 1 309 ? 7.082 -27.609 -2.578 1 97.38 309 GLU B CA 1
ATOM 7047 C C . GLU B 1 309 ? 6.582 -27.672 -1.137 1 97.38 309 GLU B C 1
ATOM 7049 O O . GLU B 1 309 ? 7 -26.875 -0.296 1 97.38 309 GLU B O 1
ATOM 7054 N N . HIS B 1 310 ? 5.738 -28.688 -0.849 1 96.69 310 HIS B N 1
ATOM 7055 C CA . HIS B 1 310 ? 5.316 -28.906 0.53 1 96.69 310 HIS B CA 1
ATOM 7056 C C . HIS B 1 310 ? 6.492 -29.344 1.399 1 96.69 310 HIS B C 1
ATOM 7058 O O . HIS B 1 310 ? 6.754 -28.734 2.445 1 96.69 310 HIS B O 1
ATOM 7064 N N . LEU B 1 311 ? 7.176 -30.359 0.877 1 98.44 311 LEU B N 1
ATOM 7065 C CA . LEU B 1 311 ? 8.273 -30.953 1.638 1 98.44 311 LEU B CA 1
ATOM 7066 C C . LEU B 1 311 ? 9.406 -29.953 1.829 1 98.44 311 LEU B C 1
ATOM 7068 O O . LEU B 1 311 ? 10.016 -29.891 2.9 1 98.44 311 LEU B O 1
ATOM 7072 N N . GLY B 1 312 ? 9.625 -29.203 0.823 1 98.75 312 GLY B N 1
ATOM 7073 C CA . GLY B 1 312 ? 10.672 -28.203 0.885 1 98.75 312 GLY B CA 1
ATOM 7074 C C . GLY B 1 312 ? 10.336 -27.047 1.808 1 98.75 312 GLY B C 1
ATOM 7075 O O . GLY B 1 312 ? 11.109 -26.719 2.715 1 98.75 312 GLY B O 1
ATOM 7076 N N . MET B 1 313 ? 9.141 -26.484 1.675 1 98.81 313 MET B N 1
ATOM 7077 C CA . MET B 1 313 ? 8.867 -25.203 2.305 1 98.81 313 MET B CA 1
ATOM 7078 C C . MET B 1 313 ? 8.234 -25.391 3.68 1 98.81 313 MET B C 1
ATOM 7080 O O . MET B 1 313 ? 8.469 -24.594 4.59 1 98.81 313 MET B O 1
ATOM 7084 N N . LEU B 1 314 ? 7.438 -26.438 3.875 1 98.81 314 LEU B N 1
ATOM 7085 C CA . LEU B 1 314 ? 6.863 -26.703 5.188 1 98.81 314 LEU B CA 1
ATOM 7086 C C . LEU B 1 314 ? 7.758 -27.641 5.996 1 98.81 314 LEU B C 1
ATOM 7088 O O . LEU B 1 314 ? 7.551 -27.828 7.199 1 98.81 314 LEU B O 1
ATOM 7092 N N . GLY B 1 315 ? 8.734 -28.234 5.312 1 98.81 315 GLY B N 1
ATOM 7093 C CA . GLY B 1 315 ? 9.719 -29.094 5.949 1 98.81 315 GLY B CA 1
ATOM 7094 C C . GLY B 1 315 ? 11.094 -28.453 6.043 1 98.81 315 GLY B C 1
ATOM 7095 O O . GLY B 1 315 ? 11.352 -27.656 6.949 1 98.81 315 GLY B O 1
ATOM 7096 N N . ALA B 1 316 ? 11.898 -28.578 5.004 1 98.81 316 ALA B N 1
ATOM 7097 C CA . ALA B 1 316 ? 13.305 -28.203 4.98 1 98.81 316 ALA B CA 1
ATOM 7098 C C . ALA B 1 316 ? 13.492 -26.734 5.359 1 98.81 316 ALA B C 1
ATOM 7100 O O . ALA B 1 316 ? 14.367 -26.406 6.16 1 98.81 316 ALA B O 1
ATOM 7101 N N . ALA B 1 317 ? 12.672 -25.859 4.871 1 98.81 317 ALA B N 1
ATOM 7102 C CA . ALA B 1 317 ? 12.812 -24.422 5.117 1 98.81 317 ALA B CA 1
ATOM 7103 C C . ALA B 1 317 ? 12.594 -24.094 6.59 1 98.81 317 ALA B C 1
ATOM 7105 O O . ALA B 1 317 ? 13.141 -23.125 7.105 1 98.81 317 ALA B O 1
ATOM 7106 N N . ASP B 1 318 ? 11.836 -24.969 7.281 1 98.81 318 ASP B N 1
ATOM 7107 C CA . ASP B 1 318 ? 11.484 -24.719 8.68 1 98.81 318 ASP B CA 1
ATOM 7108 C C . ASP B 1 318 ? 12.297 -25.625 9.609 1 98.81 318 ASP B C 1
ATOM 7110 O O . ASP B 1 318 ? 12.062 -25.641 10.82 1 98.81 318 ASP B O 1
ATOM 7114 N N . GLY B 1 319 ? 13.219 -26.406 9.047 1 98.62 319 GLY B N 1
ATOM 7115 C CA . GLY B 1 319 ? 14.055 -27.297 9.836 1 98.62 319 GLY B CA 1
ATOM 7116 C C . GLY B 1 319 ? 13.305 -28.516 10.352 1 98.62 319 GLY B C 1
ATOM 7117 O O . GLY B 1 319 ? 13.664 -29.078 11.391 1 98.62 319 GLY B O 1
ATOM 7118 N N . ILE B 1 320 ? 12.266 -28.906 9.703 1 98.81 320 ILE B N 1
ATOM 7119 C CA . ILE B 1 320 ? 11.453 -30.062 10.094 1 98.81 320 ILE B CA 1
ATOM 7120 C C . ILE B 1 320 ? 11.672 -31.203 9.109 1 98.81 320 ILE B C 1
ATOM 7122 O O . ILE B 1 320 ? 11.328 -31.094 7.93 1 98.81 320 ILE B O 1
ATOM 7126 N N . TYR B 1 321 ? 12.117 -32.375 9.57 1 98.56 321 TYR B N 1
ATOM 7127 C CA . TYR B 1 321 ? 12.508 -33.438 8.656 1 98.56 321 TYR B CA 1
ATOM 7128 C C . TYR B 1 321 ? 11.758 -34.75 8.977 1 98.56 321 TYR B C 1
ATOM 7130 O O . TYR B 1 321 ? 12.117 -35.812 8.484 1 98.56 321 TYR B O 1
ATOM 7138 N N . LYS B 1 322 ? 10.781 -34.625 9.82 1 98.25 322 LYS B N 1
ATOM 7139 C CA . LYS B 1 322 ? 9.852 -35.719 10.055 1 98.25 322 LYS B CA 1
ATOM 7140 C C . LYS B 1 322 ? 8.672 -35.656 9.086 1 98.25 322 LYS B C 1
ATOM 7142 O O . LYS B 1 322 ? 7.898 -34.688 9.094 1 98.25 322 LYS B O 1
ATOM 7147 N N . LEU B 1 323 ? 8.523 -36.719 8.336 1 97.62 323 LEU B N 1
ATOM 7148 C CA . LEU B 1 323 ? 7.547 -36.719 7.25 1 97.62 323 LEU B CA 1
ATOM 7149 C C . LEU B 1 323 ? 6.133 -36.531 7.793 1 97.62 323 LEU B C 1
ATOM 7151 O O . LEU B 1 323 ? 5.336 -35.781 7.23 1 97.62 323 LEU B O 1
ATOM 7155 N N . MET B 1 324 ? 5.832 -37.156 8.906 1 96.69 324 MET B N 1
ATOM 7156 C CA . MET B 1 324 ? 4.477 -37.094 9.445 1 96.69 324 MET B CA 1
ATOM 7157 C C . MET B 1 324 ? 4.137 -35.688 9.891 1 96.69 324 MET B C 1
ATOM 7159 O O . MET B 1 324 ? 2.988 -35.25 9.766 1 96.69 324 MET B O 1
ATOM 7163 N N . ASP B 1 325 ? 5.121 -34.969 10.422 1 97.81 325 ASP B N 1
ATOM 7164 C CA . ASP B 1 325 ? 4.906 -33.594 10.805 1 97.81 325 ASP B CA 1
ATOM 7165 C C . ASP B 1 325 ? 4.578 -32.719 9.586 1 97.81 325 ASP B C 1
ATOM 7167 O O . ASP B 1 325 ? 3.678 -31.875 9.633 1 97.81 325 ASP B O 1
ATOM 7171 N N . VAL B 1 326 ? 5.25 -32.969 8.547 1 98.38 326 VAL B N 1
ATOM 7172 C CA . VAL B 1 326 ? 5.059 -32.188 7.328 1 98.38 326 VAL B CA 1
ATOM 7173 C C . VAL B 1 326 ? 3.705 -32.531 6.707 1 98.38 326 VAL B C 1
ATOM 7175 O O . VAL B 1 326 ? 2.992 -31.641 6.23 1 98.38 326 VAL B O 1
ATOM 7178 N N . LEU B 1 327 ? 3.346 -33.812 6.711 1 97.44 327 LEU B N 1
ATOM 7179 C CA . LEU B 1 327 ? 2.055 -34.219 6.168 1 97.44 327 LEU B CA 1
ATOM 7180 C C . LEU B 1 327 ? 0.909 -33.562 6.926 1 97.44 327 LEU B C 1
ATOM 7182 O O . LEU B 1 327 ? -0.071 -33.125 6.32 1 97.44 327 LEU B O 1
ATOM 7186 N N . LYS B 1 328 ? 1.079 -33.438 8.234 1 97.56 328 LYS B N 1
ATOM 7187 C CA . LYS B 1 328 ? 0.066 -32.75 9.031 1 97.56 328 LYS B CA 1
ATOM 7188 C C . LYS B 1 328 ? -0.029 -31.281 8.641 1 97.56 328 LYS B C 1
ATOM 7190 O O . LYS B 1 328 ? -1.124 -30.719 8.594 1 97.56 328 LYS B O 1
ATOM 7195 N N . ALA B 1 329 ? 1.097 -30.688 8.438 1 98.56 329 ALA B N 1
ATOM 7196 C CA . ALA B 1 329 ? 1.118 -29.297 8.023 1 98.56 329 ALA B CA 1
ATOM 7197 C C . ALA B 1 329 ? 0.456 -29.109 6.656 1 98.56 329 ALA B C 1
ATOM 7199 O O . ALA B 1 329 ? -0.258 -28.141 6.43 1 98.56 329 ALA B O 1
ATOM 7200 N N . ILE B 1 330 ? 0.687 -30.062 5.746 1 98.06 330 ILE B N 1
ATOM 7201 C CA . ILE B 1 330 ? 0.085 -30.016 4.418 1 98.06 330 ILE B CA 1
ATOM 7202 C C . ILE B 1 330 ? -1.437 -30.062 4.539 1 98.06 330 ILE B C 1
ATOM 7204 O O . ILE B 1 330 ? -2.139 -29.312 3.857 1 98.06 330 ILE B O 1
ATOM 7208 N N . LYS B 1 331 ? -1.898 -30.891 5.363 1 97.25 331 LYS B N 1
ATOM 7209 C CA . LYS B 1 331 ? -3.34 -30.984 5.582 1 97.25 331 LYS B CA 1
ATOM 7210 C C . LYS B 1 331 ? -3.904 -29.656 6.062 1 97.25 331 LYS B C 1
ATOM 7212 O O . LYS B 1 331 ? -4.945 -29.203 5.578 1 97.25 331 LYS B O 1
ATOM 7217 N N . ILE B 1 332 ? -3.201 -29 6.949 1 98.19 332 ILE B N 1
ATOM 7218 C CA . ILE B 1 332 ? -3.666 -27.75 7.551 1 98.19 332 ILE B CA 1
ATOM 7219 C C . ILE B 1 332 ? -3.688 -26.641 6.5 1 98.19 332 ILE B C 1
ATOM 7221 O O . ILE B 1 332 ? -4.684 -25.938 6.359 1 98.19 332 ILE B O 1
ATOM 7225 N N . VAL B 1 333 ? -2.613 -26.484 5.723 1 98.44 333 VAL B N 1
ATOM 7226 C CA . VAL B 1 333 ? -2.564 -25.391 4.758 1 98.44 333 VAL B CA 1
ATOM 7227 C C . VAL B 1 333 ? -3.613 -25.609 3.668 1 98.44 333 VAL B C 1
ATOM 7229 O O . VAL B 1 333 ? -4.219 -24.656 3.176 1 98.44 333 VAL B O 1
ATOM 7232 N N . ASN B 1 334 ? -3.838 -26.844 3.281 1 97.44 334 ASN B N 1
ATOM 7233 C CA . ASN B 1 334 ? -4.859 -27.141 2.279 1 97.44 334 ASN B CA 1
ATOM 7234 C C . ASN B 1 334 ? -6.262 -26.859 2.811 1 97.44 334 ASN B C 1
ATOM 7236 O O . ASN B 1 334 ? -7.07 -26.234 2.129 1 97.44 334 ASN B O 1
ATOM 7240 N N . ASP B 1 335 ? -6.52 -27.281 4.02 1 98 335 ASP B N 1
ATOM 7241 C CA . ASP B 1 335 ? -7.848 -27.125 4.605 1 98 335 ASP B CA 1
ATOM 7242 C C . ASP B 1 335 ? -8.164 -25.656 4.871 1 98 335 ASP B C 1
ATOM 7244 O O . ASP B 1 335 ? -9.305 -25.219 4.691 1 98 335 ASP B O 1
ATOM 7248 N N . LEU B 1 336 ? -7.176 -24.938 5.262 1 98.75 336 LEU B N 1
ATOM 7249 C CA . LEU B 1 336 ? -7.398 -23.547 5.605 1 98.75 336 LEU B CA 1
ATOM 7250 C C . LEU B 1 336 ? -7.27 -22.656 4.371 1 98.75 336 LEU B C 1
ATOM 7252 O O . LEU B 1 336 ? -7.684 -21.5 4.391 1 98.75 336 LEU B O 1
ATOM 7256 N N . GLY B 1 337 ? -6.707 -23.203 3.283 1 98.69 337 GLY B N 1
ATOM 7257 C CA . GLY B 1 337 ? -6.523 -22.453 2.051 1 98.69 337 GLY B CA 1
ATOM 7258 C C . GLY B 1 337 ? -5.336 -21.516 2.1 1 98.69 337 GLY B C 1
ATOM 7259 O O . GLY B 1 337 ? -5.438 -20.359 1.674 1 98.69 337 GLY B O 1
ATOM 7260 N N . LEU B 1 338 ? -4.215 -21.953 2.627 1 98.81 338 LEU B N 1
ATOM 7261 C CA . LEU B 1 338 ? -2.971 -21.188 2.668 1 98.81 338 LEU B CA 1
ATOM 7262 C C . LEU B 1 338 ? -2.012 -21.656 1.577 1 98.81 338 LEU B C 1
ATOM 7264 O O . LEU B 1 338 ? -1.927 -22.844 1.287 1 98.81 338 LEU B O 1
ATOM 7268 N N . ASP B 1 339 ? -1.295 -20.75 0.995 1 98.69 339 ASP B N 1
ATOM 7269 C CA . ASP B 1 339 ? -0.184 -21.094 0.114 1 98.69 339 ASP B CA 1
ATOM 7270 C C . ASP B 1 339 ? 0.947 -21.766 0.893 1 98.69 339 ASP B C 1
ATOM 7272 O O . ASP B 1 339 ? 1.583 -21.125 1.738 1 98.69 339 ASP B O 1
ATOM 7276 N N . SER B 1 340 ? 1.238 -22.938 0.59 1 98.25 340 SER B N 1
ATOM 7277 C CA . SER B 1 340 ? 2.232 -23.688 1.354 1 98.25 340 SER B CA 1
ATOM 7278 C C . SER B 1 340 ? 3.619 -23.062 1.208 1 98.25 340 SER B C 1
ATOM 7280 O O . SER B 1 340 ? 4.41 -23.062 2.154 1 98.25 340 SER B O 1
ATOM 7282 N N . ILE B 1 341 ? 3.877 -22.516 0.045 1 98.75 341 ILE B N 1
ATOM 7283 C CA . ILE B 1 341 ? 5.188 -21.938 -0.218 1 98.75 341 ILE B CA 1
ATOM 7284 C C . ILE B 1 341 ? 5.375 -20.688 0.63 1 98.75 341 ILE B C 1
ATOM 7286 O O . ILE B 1 341 ? 6.316 -20.594 1.422 1 98.75 341 ILE B O 1
ATOM 7290 N N . SER B 1 342 ? 4.426 -19.781 0.543 1 98.88 342 SER B N 1
ATOM 7291 C CA . SER B 1 342 ? 4.512 -18.547 1.312 1 98.88 342 SER B CA 1
ATOM 7292 C C . SER B 1 342 ? 4.461 -18.828 2.812 1 98.88 342 SER B C 1
ATOM 7294 O O . SER B 1 342 ? 5.176 -18.188 3.59 1 98.88 342 SER B O 1
ATOM 7296 N N . SER B 1 343 ? 3.641 -19.797 3.197 1 98.88 343 SER B N 1
ATOM 7297 C CA . SER B 1 343 ? 3.535 -20.125 4.613 1 98.88 343 SER B CA 1
ATOM 7298 C C . SER B 1 343 ? 4.863 -20.641 5.16 1 98.88 343 SER B C 1
ATOM 7300 O O . SER B 1 343 ? 5.312 -20.188 6.219 1 98.88 343 SER B O 1
ATOM 7302 N N . GLY B 1 344 ? 5.422 -21.562 4.414 1 98.81 344 GLY B N 1
ATOM 7303 C CA . GLY B 1 344 ? 6.711 -22.078 4.844 1 98.81 344 GLY B CA 1
ATOM 7304 C C . GLY B 1 344 ? 7.785 -21.016 4.914 1 98.81 344 GLY B C 1
ATOM 7305 O O . GLY B 1 344 ? 8.617 -21.016 5.828 1 98.81 344 GLY B O 1
ATOM 7306 N N . ASN B 1 345 ? 7.77 -20.125 3.943 1 98.75 345 ASN B N 1
ATOM 7307 C CA . ASN B 1 345 ? 8.734 -19.031 3.898 1 98.75 345 ASN B CA 1
ATOM 7308 C C . ASN B 1 345 ? 8.578 -18.094 5.102 1 98.75 345 ASN B C 1
ATOM 7310 O O . ASN B 1 345 ? 9.562 -17.766 5.762 1 98.75 345 ASN B O 1
ATOM 7314 N N . VAL B 1 346 ? 7.383 -17.734 5.426 1 98.81 346 VAL B N 1
ATOM 7315 C CA . VAL B 1 346 ? 7.074 -16.828 6.527 1 98.81 346 VAL B CA 1
ATOM 7316 C C . VAL B 1 346 ? 7.484 -17.469 7.852 1 98.81 346 VAL B C 1
ATOM 7318 O O . VAL B 1 346 ? 8.062 -16.797 8.719 1 98.81 346 VAL B O 1
ATOM 7321 N N . ILE B 1 347 ? 7.23 -18.703 7.992 1 98.88 347 ILE B N 1
ATOM 7322 C CA . ILE B 1 347 ? 7.543 -19.406 9.234 1 98.88 347 ILE B CA 1
ATOM 7323 C C . ILE B 1 347 ? 9.055 -19.578 9.359 1 98.88 347 ILE B C 1
ATOM 7325 O O . ILE B 1 347 ? 9.617 -19.438 10.445 1 98.88 347 ILE B O 1
ATOM 7329 N N . GLY B 1 348 ? 9.719 -19.938 8.227 1 98.88 348 GLY B N 1
ATOM 7330 C CA . GLY B 1 348 ? 11.172 -19.969 8.234 1 98.88 348 GLY B CA 1
ATOM 7331 C C . GLY B 1 348 ? 11.789 -18.641 8.641 1 98.88 348 GLY B C 1
ATOM 7332 O O . GLY B 1 348 ? 12.727 -18.609 9.445 1 98.88 348 GLY B O 1
ATOM 7333 N N . TRP B 1 349 ? 11.289 -17.547 8.102 1 98.88 349 TRP B N 1
ATOM 7334 C CA . TRP B 1 349 ? 11.719 -16.203 8.477 1 98.88 349 TRP B CA 1
ATOM 7335 C C . TRP B 1 349 ? 11.508 -15.961 9.969 1 98.88 349 TRP B C 1
ATOM 7337 O O . TRP B 1 349 ? 12.367 -15.383 10.633 1 98.88 349 TRP B O 1
ATOM 7347 N N . THR B 1 350 ? 10.406 -16.438 10.5 1 98.81 350 THR B N 1
ATOM 7348 C CA . THR B 1 350 ? 10.07 -16.281 11.914 1 98.81 350 THR B CA 1
ATOM 7349 C C . THR B 1 350 ? 11.055 -17.047 12.789 1 98.81 350 THR B C 1
ATOM 7351 O O . THR B 1 350 ? 11.539 -16.516 13.797 1 98.81 350 THR B O 1
ATOM 7354 N N . ALA B 1 351 ? 11.352 -18.234 12.406 1 98.81 351 ALA B N 1
ATOM 7355 C CA . ALA B 1 351 ? 12.289 -19.062 13.156 1 98.81 351 ALA B CA 1
ATOM 7356 C C . ALA B 1 351 ? 13.672 -18.422 13.211 1 98.81 351 ALA B C 1
ATOM 7358 O O . ALA B 1 351 ? 14.312 -18.391 14.258 1 98.81 351 ALA B O 1
ATOM 7359 N N . GLU B 1 352 ? 14.102 -17.938 12.062 1 98.75 352 GLU B N 1
ATOM 7360 C CA . GLU B 1 352 ? 15.406 -17.281 12.023 1 98.75 352 GLU B CA 1
ATOM 7361 C C . GLU B 1 352 ? 15.406 -16 12.859 1 98.75 352 GLU B C 1
ATOM 7363 O O . GLU B 1 352 ? 16.406 -15.672 13.5 1 98.75 352 GLU B O 1
ATOM 7368 N N . SER B 1 353 ? 14.344 -15.289 12.852 1 98.5 353 SER B N 1
ATOM 7369 C CA . SER B 1 353 ? 14.211 -14.086 13.664 1 98.5 353 SER B CA 1
ATOM 7370 C C . SER B 1 353 ? 14.297 -14.414 15.156 1 98.5 353 SER B C 1
ATOM 7372 O O . SER B 1 353 ? 14.875 -13.656 15.93 1 98.5 353 SER B O 1
ATOM 7374 N N . GLU B 1 354 ? 13.703 -15.547 15.516 1 97.94 354 GLU B N 1
ATOM 7375 C CA . GLU B 1 354 ? 13.812 -16 16.891 1 97.94 354 GLU B CA 1
ATOM 7376 C C . GLU B 1 354 ? 15.25 -16.406 17.234 1 97.94 354 GLU B C 1
ATOM 7378 O O . GLU B 1 354 ? 15.758 -16.094 18.312 1 97.94 354 GLU B O 1
ATOM 7383 N N . GLU B 1 355 ? 15.828 -17.094 16.344 1 98.31 355 GLU B N 1
ATOM 7384 C CA . GLU B 1 355 ? 17.219 -17.484 16.516 1 98.31 355 GLU B CA 1
ATOM 7385 C C . GLU B 1 355 ? 18.109 -16.266 16.75 1 98.31 355 GLU B C 1
ATOM 7387 O O . GLU B 1 355 ? 19.062 -16.328 17.531 1 98.31 355 GLU B O 1
ATOM 7392 N N . LYS B 1 356 ? 17.812 -15.219 16.141 1 97.75 356 LYS B N 1
ATOM 7393 C CA . LYS B 1 356 ? 18.594 -13.984 16.234 1 97.75 356 LYS B CA 1
ATOM 7394 C C . LYS B 1 356 ? 18.172 -13.164 17.453 1 97.75 356 LYS B C 1
ATOM 7396 O O . LYS B 1 356 ? 18.719 -12.078 17.688 1 97.75 356 LYS B O 1
ATOM 7401 N N . GLY B 1 357 ? 17.188 -13.555 18.156 1 96.94 357 GLY B N 1
ATOM 7402 C CA . GLY B 1 357 ? 16.766 -12.914 19.391 1 96.94 357 GLY B CA 1
ATOM 7403 C C . GLY B 1 357 ? 15.805 -11.766 19.172 1 96.94 357 GLY B C 1
ATOM 7404 O O . GLY B 1 357 ? 15.578 -10.961 20.078 1 96.94 357 GLY B O 1
ATOM 7405 N N . LEU B 1 358 ? 15.203 -11.641 18.016 1 96.56 358 LEU B N 1
ATOM 7406 C CA . LEU B 1 358 ? 14.336 -10.516 17.688 1 96.56 358 LEU B CA 1
ATOM 7407 C C . LEU B 1 358 ? 12.883 -10.852 17.984 1 96.56 358 LEU B C 1
ATOM 7409 O O . LEU B 1 358 ? 12.039 -9.945 18.078 1 96.56 358 LEU B O 1
ATOM 7413 N N . LEU B 1 359 ? 12.539 -12.141 18.062 1 95 359 LEU B N 1
ATOM 7414 C CA . LEU B 1 359 ? 11.258 -12.672 18.5 1 95 359 LEU B CA 1
ATOM 7415 C C . LEU B 1 359 ? 11.453 -13.711 19.609 1 95 359 LEU B C 1
ATOM 7417 O O . LEU B 1 359 ? 12.492 -14.375 19.656 1 95 359 LEU B O 1
ATOM 7421 N N . ASN B 1 360 ? 10.484 -13.781 20.5 1 92.38 360 ASN B N 1
ATOM 7422 C CA . ASN B 1 360 ? 10.648 -14.734 21.594 1 92.38 360 ASN B CA 1
ATOM 7423 C C . ASN B 1 360 ? 9.406 -15.594 21.781 1 92.38 360 ASN B C 1
ATOM 7425 O O . ASN B 1 360 ? 8.305 -15.07 21.953 1 92.38 360 ASN B O 1
ATOM 7429 N N . GLY B 1 361 ? 9.68 -16.859 21.672 1 94.31 361 GLY B N 1
ATOM 7430 C CA . GLY B 1 361 ? 8.633 -17.812 21.984 1 94.31 361 GLY B CA 1
ATOM 7431 C C . GLY B 1 361 ? 7.641 -18 20.859 1 94.31 361 GLY B C 1
ATOM 7432 O O . GLY B 1 361 ? 6.508 -18.438 21.078 1 94.31 361 GLY B O 1
ATOM 7433 N N . VAL B 1 362 ? 8.062 -17.688 19.656 1 96.12 362 VAL B N 1
ATOM 7434 C CA . VAL B 1 362 ? 7.121 -17.734 18.531 1 96.12 362 VAL B CA 1
ATOM 7435 C C . VAL B 1 362 ? 7.352 -18.984 17.703 1 96.12 362 VAL B C 1
ATOM 7437 O O . VAL B 1 362 ? 6.406 -19.719 17.391 1 96.12 362 VAL B O 1
ATOM 7440 N N . MET B 1 363 ? 8.617 -19.297 17.328 1 98 363 MET B N 1
ATOM 7441 C CA . MET B 1 363 ? 8.922 -20.422 16.453 1 98 363 MET B CA 1
ATOM 7442 C C . MET B 1 363 ? 10.398 -20.812 16.562 1 98 363 MET B C 1
ATOM 7444 O O . MET B 1 363 ? 11.281 -20.031 16.219 1 98 363 MET B O 1
ATOM 7448 N N . LYS B 1 364 ? 10.641 -22.031 16.984 1 98.19 364 LYS B N 1
ATOM 7449 C CA . LYS B 1 364 ? 11.992 -22.594 16.938 1 98.19 364 LYS B CA 1
ATOM 7450 C C . LYS B 1 364 ? 12.156 -23.547 15.758 1 98.19 364 LYS B C 1
ATOM 7452 O O . LYS B 1 364 ? 11.188 -24.172 15.32 1 98.19 364 LYS B O 1
ATOM 7457 N N . TRP B 1 365 ? 13.367 -23.688 15.297 1 98.38 365 TRP B N 1
ATOM 7458 C CA . TRP B 1 365 ? 13.625 -24.641 14.227 1 98.38 365 TRP B CA 1
ATOM 7459 C C . TRP B 1 365 ? 13.195 -26.047 14.633 1 98.38 365 TRP B C 1
ATOM 7461 O O . TRP B 1 365 ? 13.422 -26.484 15.766 1 98.38 365 TRP B O 1
ATOM 7471 N N . GLY B 1 366 ? 12.492 -26.703 13.727 1 97.88 366 GLY B N 1
ATOM 7472 C CA . GLY B 1 366 ? 12.188 -28.109 13.914 1 97.88 366 GLY B CA 1
ATOM 7473 C C . GLY B 1 366 ? 10.945 -28.359 14.742 1 97.88 366 GLY B C 1
ATOM 7474 O O . GLY B 1 366 ? 10.523 -29.5 14.93 1 97.88 366 GLY B O 1
ATOM 7475 N N . ASP B 1 367 ? 10.375 -27.328 15.242 1 98.31 367 ASP B N 1
ATOM 7476 C CA . ASP B 1 367 ? 9.188 -27.453 16.094 1 98.31 367 ASP B CA 1
ATOM 7477 C C . ASP B 1 367 ? 7.926 -27.609 15.25 1 98.31 367 ASP B C 1
ATOM 7479 O O . ASP B 1 367 ? 7.203 -26.641 15.031 1 98.31 367 ASP B O 1
ATOM 7483 N N . GLY B 1 368 ? 7.617 -28.844 14.875 1 98.56 368 GLY B N 1
ATOM 7484 C CA . GLY B 1 368 ? 6.48 -29.125 14.016 1 98.56 368 GLY B CA 1
ATOM 7485 C C . GLY B 1 368 ? 5.148 -28.75 14.633 1 98.56 368 GLY B C 1
ATOM 7486 O O . GLY B 1 368 ? 4.238 -28.297 13.938 1 98.56 368 GLY B O 1
ATOM 7487 N N . GLU B 1 369 ? 5.02 -28.922 15.914 1 98.38 369 GLU B N 1
ATOM 7488 C CA . GLU B 1 369 ? 3.783 -28.578 16.609 1 98.38 369 GLU B CA 1
ATOM 7489 C C . GLU B 1 369 ? 3.531 -27.078 16.594 1 98.38 369 GLU B C 1
ATOM 7491 O O . GLU B 1 369 ? 2.42 -26.641 16.281 1 98.38 369 GLU B O 1
ATOM 7496 N N . LYS B 1 370 ? 4.547 -26.344 16.922 1 98.31 370 LYS B N 1
ATOM 7497 C CA . LYS B 1 370 ? 4.406 -24.891 16.906 1 98.31 370 LYS B CA 1
ATOM 7498 C C . LYS B 1 370 ? 4.141 -24.359 15.5 1 98.31 370 LYS B C 1
ATOM 7500 O O . LYS B 1 370 ? 3.412 -23.391 15.32 1 98.31 370 LYS B O 1
ATOM 7505 N N . GLN B 1 371 ? 4.75 -24.984 14.5 1 98.75 371 GLN B N 1
ATOM 7506 C CA . GLN B 1 371 ? 4.48 -24.609 13.117 1 98.75 371 GLN B CA 1
ATOM 7507 C C . GLN B 1 371 ? 2.99 -24.703 12.805 1 98.75 371 GLN B C 1
ATOM 7509 O O . GLN B 1 371 ? 2.41 -23.781 12.227 1 98.75 371 GLN B O 1
ATOM 7514 N N . ARG B 1 372 ? 2.398 -25.828 13.141 1 98.75 372 ARG B N 1
ATOM 7515 C CA . ARG B 1 372 ? 0.991 -26.062 12.836 1 98.75 372 ARG B CA 1
ATOM 7516 C C . ARG B 1 372 ? 0.098 -25.078 13.586 1 98.75 372 ARG B C 1
ATOM 7518 O O . ARG B 1 372 ? -0.892 -24.594 13.039 1 98.75 372 ARG B O 1
ATOM 7525 N N . LYS B 1 373 ? 0.51 -24.766 14.773 1 98.56 373 LYS B N 1
ATOM 7526 C CA . LYS B 1 373 ? -0.229 -23.766 15.531 1 98.56 373 LYS B CA 1
ATOM 7527 C C . LYS B 1 373 ? -0.121 -22.391 14.875 1 98.56 373 LYS B C 1
ATOM 7529 O O . LYS B 1 373 ? -1.108 -21.656 14.789 1 98.56 373 LYS B O 1
ATOM 7534 N N . LEU B 1 374 ? 1.028 -22.062 14.453 1 98.62 374 LEU B N 1
ATOM 7535 C CA . LEU B 1 374 ? 1.266 -20.766 13.812 1 98.62 374 LEU B CA 1
ATOM 7536 C C . LEU B 1 374 ? 0.49 -20.656 12.508 1 98.62 374 LEU B C 1
ATOM 7538 O O . LEU B 1 374 ? 0.011 -19.578 12.148 1 98.62 374 LEU B O 1
ATOM 7542 N N . LEU B 1 375 ? 0.424 -21.781 11.773 1 98.88 375 LEU B N 1
ATOM 7543 C CA . LEU B 1 375 ? -0.366 -21.797 10.547 1 98.88 375 LEU B CA 1
ATOM 7544 C C . LEU B 1 375 ? -1.819 -21.438 10.828 1 98.88 375 LEU B C 1
ATOM 7546 O O . LEU B 1 375 ? -2.432 -20.672 10.078 1 98.88 375 LEU B O 1
ATOM 7550 N N . GLU B 1 376 ? -2.322 -21.938 11.898 1 98.81 376 GLU B N 1
ATOM 7551 C CA . GLU B 1 376 ? -3.686 -21.609 12.297 1 98.81 376 GLU B CA 1
ATOM 7552 C C . GLU B 1 376 ? -3.797 -20.141 12.703 1 98.81 376 GLU B C 1
ATOM 7554 O O . GLU B 1 376 ? -4.746 -19.453 12.32 1 98.81 376 GLU B O 1
ATOM 7559 N N . GLU B 1 377 ? -2.828 -19.703 13.492 1 98.5 377 GLU B N 1
ATOM 7560 C CA . GLU B 1 377 ? -2.826 -18.312 13.922 1 98.5 377 GLU B CA 1
ATOM 7561 C C . GLU B 1 377 ? -2.768 -17.375 12.719 1 98.5 377 GLU B C 1
ATOM 7563 O O . GLU B 1 377 ? -3.395 -16.312 12.734 1 98.5 377 GLU B O 1
ATOM 7568 N N . ILE B 1 378 ? -2.047 -17.688 11.719 1 98.81 378 ILE B N 1
ATOM 7569 C CA . ILE B 1 378 ? -1.94 -16.891 10.5 1 98.81 378 ILE B CA 1
ATOM 7570 C C . ILE B 1 378 ? -3.287 -16.875 9.781 1 98.81 378 ILE B C 1
ATOM 7572 O O . ILE B 1 378 ? -3.793 -15.797 9.438 1 98.81 378 ILE B O 1
ATOM 7576 N N . ALA B 1 379 ? -3.896 -18.031 9.633 1 98.88 379 ALA B N 1
ATOM 7577 C CA . ALA B 1 379 ? -5.141 -18.156 8.875 1 98.88 379 ALA B CA 1
ATOM 7578 C C . ALA B 1 379 ? -6.258 -17.344 9.523 1 98.88 379 ALA B C 1
ATOM 7580 O O . ALA B 1 379 ? -7.137 -16.812 8.828 1 98.88 379 ALA B O 1
ATOM 7581 N N . TYR B 1 380 ? -6.184 -17.203 10.844 1 98.38 380 TYR B N 1
ATOM 7582 C CA . TYR B 1 380 ? -7.258 -16.547 11.57 1 98.38 380 TYR B CA 1
ATOM 7583 C C . TYR B 1 380 ? -6.801 -15.188 12.094 1 98.38 380 TYR B C 1
ATOM 7585 O O . TYR B 1 380 ? -7.508 -14.547 12.883 1 98.38 380 TYR B O 1
ATOM 7593 N N . ARG B 1 381 ? -5.582 -14.789 11.797 1 97.5 381 ARG B N 1
ATOM 7594 C CA . ARG B 1 381 ? -4.996 -13.508 12.172 1 97.5 381 ARG B CA 1
ATOM 7595 C C . ARG B 1 381 ? -5.039 -13.312 13.688 1 97.5 381 ARG B C 1
ATOM 7597 O O . ARG B 1 381 ? -5.531 -12.297 14.18 1 97.5 381 ARG B O 1
ATOM 7604 N N . LYS B 1 382 ? -4.48 -14.203 14.367 1 95.81 382 LYS B N 1
ATOM 7605 C CA . LYS B 1 382 ? -4.41 -14.141 15.82 1 95.81 382 LYS B CA 1
ATOM 7606 C C . LYS B 1 382 ? -2.986 -13.859 16.297 1 95.81 382 LYS B C 1
ATOM 7608 O O . LYS B 1 382 ? -2.035 -14.484 15.82 1 95.81 382 LYS B O 1
ATOM 7613 N N . GLY B 1 383 ? -2.846 -12.922 17.188 1 93.31 383 GLY B N 1
ATOM 7614 C CA . GLY B 1 383 ? -1.527 -12.609 17.719 1 93.31 383 GLY B CA 1
ATOM 7615 C C . GLY B 1 383 ? -0.537 -12.195 16.656 1 93.31 383 GLY B C 1
ATOM 7616 O O . GLY B 1 383 ? -0.839 -11.336 15.812 1 93.31 383 GLY B O 1
ATOM 7617 N N . ILE B 1 384 ? 0.652 -12.781 16.688 1 96.62 384 ILE B N 1
ATOM 7618 C CA . ILE B 1 384 ? 1.688 -12.461 15.711 1 96.62 384 ILE B CA 1
ATOM 7619 C C . ILE B 1 384 ? 1.276 -12.984 14.336 1 96.62 384 ILE B C 1
ATOM 7621 O O . ILE B 1 384 ? 1.795 -12.531 13.312 1 96.62 384 ILE B O 1
ATOM 7625 N N . GLY B 1 385 ? 0.314 -13.992 14.367 1 98.12 385 GLY B N 1
ATOM 7626 C CA . GLY B 1 385 ? -0.208 -14.508 13.117 1 98.12 385 GLY B CA 1
ATOM 7627 C C . GLY B 1 385 ? -0.813 -13.438 12.227 1 98.12 385 GLY B C 1
ATOM 7628 O O . GLY B 1 385 ? -0.767 -13.539 11 1 98.12 385 GLY B O 1
ATOM 7629 N N . ALA B 1 386 ? -1.35 -12.375 12.898 1 98.38 386 ALA B N 1
ATOM 7630 C CA . ALA B 1 386 ? -1.938 -11.273 12.148 1 98.38 386 ALA B CA 1
ATOM 7631 C C . ALA B 1 386 ? -0.879 -10.531 11.328 1 98.38 386 ALA B C 1
ATOM 7633 O O . ALA B 1 386 ? -1.121 -10.156 10.18 1 98.38 386 ALA B O 1
ATOM 7634 N N . VAL B 1 387 ? 0.306 -10.336 11.898 1 98.5 387 VAL B N 1
ATOM 7635 C CA . VAL B 1 387 ? 1.41 -9.672 11.211 1 98.5 387 VAL B CA 1
ATOM 7636 C C . VAL B 1 387 ? 1.973 -10.586 10.133 1 98.5 387 VAL B C 1
ATOM 7638 O O . VAL B 1 387 ? 2.238 -10.148 9.008 1 98.5 387 VAL B O 1
ATOM 7641 N N . LEU B 1 388 ? 2.039 -11.867 10.438 1 98.81 388 LEU B N 1
ATOM 7642 C CA . LEU B 1 388 ? 2.615 -12.836 9.516 1 98.81 388 LEU B CA 1
ATOM 7643 C C . LEU B 1 388 ? 1.69 -13.07 8.32 1 98.81 388 LEU B C 1
ATOM 7645 O O . LEU B 1 388 ? 2.152 -13.406 7.23 1 98.81 388 LEU B O 1
ATOM 7649 N N . ALA B 1 389 ? 0.379 -12.859 8.484 1 98.88 389 ALA B N 1
ATOM 7650 C CA . ALA B 1 389 ? -0.614 -13.016 7.422 1 98.88 389 ALA B CA 1
ATOM 7651 C C . ALA B 1 389 ? -0.389 -11.992 6.309 1 98.88 389 ALA B C 1
ATOM 7653 O O . ALA B 1 389 ? -0.938 -12.133 5.211 1 98.88 389 ALA B O 1
ATOM 7654 N N . GLU B 1 390 ? 0.496 -11.031 6.578 1 98.81 390 GLU B N 1
ATOM 7655 C CA . GLU B 1 390 ? 0.751 -9.961 5.617 1 98.81 390 GLU B CA 1
ATOM 7656 C C . GLU B 1 390 ? 1.831 -10.359 4.617 1 98.81 390 GLU B C 1
ATOM 7658 O O . GLU B 1 390 ? 2.016 -9.695 3.596 1 98.81 390 GLU B O 1
ATOM 7663 N N . GLY B 1 391 ? 2.588 -11.492 4.816 1 98.75 391 GLY B N 1
ATOM 7664 C CA . GLY B 1 391 ? 3.75 -11.852 4.02 1 98.75 391 GLY B CA 1
ATOM 7665 C C . GLY B 1 391 ? 5.051 -11.328 4.598 1 98.75 391 GLY B C 1
ATOM 7666 O O . GLY B 1 391 ? 5.051 -10.406 5.41 1 98.75 391 GLY B O 1
ATOM 7667 N N . VAL B 1 392 ? 6.105 -11.867 4.16 1 98.56 392 VAL B N 1
ATOM 7668 C CA . VAL B 1 392 ? 7.379 -11.625 4.832 1 98.56 392 VAL B CA 1
ATOM 7669 C C . VAL B 1 392 ? 7.844 -10.203 4.559 1 98.56 392 VAL B C 1
ATOM 7671 O O . VAL B 1 392 ? 8.461 -9.562 5.418 1 98.56 392 VAL B O 1
ATOM 7674 N N . LYS B 1 393 ? 7.617 -9.688 3.35 1 98.56 393 LYS B N 1
ATOM 7675 C CA . LYS B 1 393 ? 8.016 -8.312 3.061 1 98.56 393 LYS B CA 1
ATOM 7676 C C . LYS B 1 393 ? 7.344 -7.332 4.016 1 98.56 393 LYS B C 1
ATOM 7678 O O . LYS B 1 393 ? 8.023 -6.582 4.719 1 98.56 393 LYS B O 1
ATOM 7683 N N . ARG B 1 394 ? 6.059 -7.375 4.152 1 98.38 394 ARG B N 1
ATOM 7684 C CA . ARG B 1 394 ? 5.305 -6.449 4.992 1 98.38 394 ARG B CA 1
ATOM 7685 C C . ARG B 1 394 ? 5.57 -6.715 6.473 1 98.38 394 ARG B C 1
ATOM 7687 O O . ARG B 1 394 ? 5.648 -5.781 7.27 1 98.38 394 ARG B O 1
ATOM 7694 N N . ALA B 1 395 ? 5.652 -7.996 6.82 1 98.62 395 ALA B N 1
ATOM 7695 C CA . ALA B 1 395 ? 5.949 -8.32 8.211 1 98.62 395 ALA B CA 1
ATOM 7696 C C . ALA B 1 395 ? 7.266 -7.688 8.656 1 98.62 395 ALA B C 1
ATOM 7698 O O . ALA B 1 395 ? 7.348 -7.113 9.742 1 98.62 395 ALA B O 1
ATOM 7699 N N . SER B 1 396 ? 8.289 -7.805 7.812 1 98.38 396 SER B N 1
ATOM 7700 C CA . SER B 1 396 ? 9.586 -7.227 8.148 1 98.38 396 SER B CA 1
ATOM 7701 C C . SER B 1 396 ? 9.508 -5.707 8.234 1 98.38 396 SER B C 1
ATOM 7703 O O . SER B 1 396 ? 10.172 -5.09 9.062 1 98.38 396 SER B O 1
ATOM 7705 N N . GLU B 1 397 ? 8.703 -5.117 7.371 1 97.56 397 GLU B N 1
ATOM 7706 C CA . GLU B 1 397 ? 8.516 -3.67 7.391 1 97.56 397 GLU B CA 1
ATOM 7707 C C . GLU B 1 397 ? 7.766 -3.229 8.648 1 97.56 397 GLU B C 1
ATOM 7709 O O . GLU B 1 397 ? 8.133 -2.236 9.281 1 97.56 397 GLU B O 1
ATOM 7714 N N . ILE B 1 398 ? 6.715 -3.922 9.023 1 98.12 398 ILE B N 1
ATOM 7715 C CA . ILE B 1 398 ? 5.891 -3.594 10.18 1 98.12 398 ILE B CA 1
ATOM 7716 C C . ILE B 1 398 ? 6.723 -3.719 11.461 1 98.12 398 ILE B C 1
ATOM 7718 O O . ILE B 1 398 ? 6.707 -2.822 12.305 1 98.12 398 ILE B O 1
ATOM 7722 N N . LEU B 1 399 ? 7.496 -4.809 11.539 1 97.81 399 LEU B N 1
ATOM 7723 C CA . LEU B 1 399 ? 8.219 -5.109 12.766 1 97.81 399 LEU B CA 1
ATOM 7724 C C . LEU B 1 399 ? 9.547 -4.367 12.812 1 97.81 399 LEU B C 1
ATOM 7726 O O . LEU B 1 399 ? 10.156 -4.234 13.875 1 97.81 399 LEU B O 1
ATOM 7730 N N . GLY B 1 400 ? 10.078 -3.951 11.641 1 95.38 400 GLY B N 1
ATOM 7731 C CA . GLY B 1 400 ? 11.25 -3.092 11.586 1 95.38 400 GLY B CA 1
ATOM 7732 C C . GLY B 1 400 ? 12.555 -3.863 11.555 1 95.38 400 GLY B C 1
ATOM 7733 O O . GLY B 1 400 ? 13.625 -3.301 11.812 1 95.38 400 GLY B O 1
ATOM 7734 N N . PHE B 1 401 ? 12.43 -5.203 11.305 1 96.5 401 PHE B N 1
ATOM 7735 C CA . PHE B 1 401 ? 13.648 -5.992 11.227 1 96.5 401 PHE B CA 1
ATOM 7736 C C . PHE B 1 401 ? 13.492 -7.137 10.234 1 96.5 401 PHE B C 1
ATOM 7738 O O . PHE B 1 401 ? 12.383 -7.418 9.773 1 96.5 401 PHE B O 1
ATOM 7745 N N . GLY B 1 402 ? 14.586 -7.789 9.797 1 97.81 402 GLY B N 1
ATOM 7746 C CA . GLY B 1 402 ? 14.602 -9.062 9.102 1 97.81 402 GLY B CA 1
ATOM 7747 C C . GLY B 1 402 ? 14.523 -8.922 7.594 1 97.81 402 GLY B C 1
ATOM 7748 O O . GLY B 1 402 ? 14.344 -9.906 6.879 1 97.81 402 GLY B O 1
ATOM 7749 N N . LYS B 1 403 ? 14.656 -7.738 7.051 1 97.44 403 LYS B N 1
ATOM 7750 C CA . LYS B 1 403 ? 14.641 -7.543 5.605 1 97.44 403 LYS B CA 1
ATOM 7751 C C . LYS B 1 403 ? 15.758 -8.328 4.93 1 97.44 403 LYS B C 1
ATOM 7753 O O . LYS B 1 403 ? 15.594 -8.828 3.816 1 97.44 403 LYS B O 1
ATOM 7758 N N . GLU B 1 404 ? 16.812 -8.5 5.668 1 97.56 404 GLU B N 1
ATOM 7759 C CA . GLU B 1 404 ? 18.016 -9.117 5.117 1 97.56 404 GLU B CA 1
ATOM 7760 C C . GLU B 1 404 ? 17.812 -10.609 4.883 1 97.56 404 GLU B C 1
ATOM 7762 O O . GLU B 1 404 ? 18.453 -11.203 4.008 1 97.56 404 GLU B O 1
ATOM 7767 N N . TRP B 1 405 ? 16.906 -11.211 5.699 1 98.56 405 TRP B N 1
ATOM 7768 C CA . TRP B 1 405 ? 16.703 -12.641 5.523 1 98.56 405 TRP B CA 1
ATOM 7769 C C . TRP B 1 405 ? 15.258 -12.953 5.168 1 98.56 405 TRP B C 1
ATOM 7771 O O . TRP B 1 405 ? 14.805 -14.086 5.328 1 98.56 405 TRP B O 1
ATOM 7781 N N . ALA B 1 406 ? 14.516 -11.883 4.84 1 98.75 406 ALA B N 1
ATOM 7782 C CA . ALA B 1 406 ? 13.227 -12.086 4.18 1 98.75 406 ALA B CA 1
ATOM 7783 C C . ALA B 1 406 ? 13.414 -12.508 2.725 1 98.75 406 ALA B C 1
ATOM 7785 O O . ALA B 1 406 ? 13.859 -11.711 1.895 1 98.75 406 ALA B O 1
ATOM 7786 N N . VAL B 1 407 ? 13.047 -13.672 2.365 1 98.88 407 VAL B N 1
ATOM 7787 C CA . VAL B 1 407 ? 13.359 -14.203 1.043 1 98.88 407 VAL B CA 1
ATOM 7788 C C . VAL B 1 407 ? 12.141 -14.078 0.134 1 98.88 407 VAL B C 1
ATOM 7790 O O . VAL B 1 407 ? 11.297 -14.977 0.082 1 98.88 407 VAL B O 1
ATOM 7793 N N . HIS B 1 408 ? 12.086 -13.008 -0.572 1 98.75 408 HIS B N 1
ATOM 7794 C CA . HIS B 1 408 ? 11.023 -12.695 -1.52 1 98.75 408 HIS B CA 1
ATOM 7795 C C . HIS B 1 408 ? 11.547 -11.844 -2.674 1 98.75 408 HIS B C 1
ATOM 7797 O O . HIS B 1 408 ? 12.625 -11.258 -2.582 1 98.75 408 HIS B O 1
ATOM 7803 N N . VAL B 1 409 ? 10.914 -11.891 -3.789 1 98.75 409 VAL B N 1
ATOM 7804 C CA . VAL B 1 409 ? 11.094 -10.953 -4.891 1 98.75 409 VAL B CA 1
ATOM 7805 C C . VAL B 1 409 ? 9.797 -10.195 -5.145 1 98.75 409 VAL B C 1
ATOM 7807 O O . VAL B 1 409 ? 8.734 -10.805 -5.324 1 98.75 409 VAL B O 1
ATOM 7810 N N . LYS B 1 410 ? 9.844 -8.875 -5.039 1 98.25 410 LYS B N 1
ATOM 7811 C CA . LYS B 1 410 ? 8.695 -7.992 -5.254 1 98.25 410 LYS B CA 1
ATOM 7812 C C . LYS B 1 410 ? 7.543 -8.352 -4.324 1 98.25 410 LYS B C 1
ATOM 7814 O O . LYS B 1 410 ? 6.375 -8.266 -4.711 1 98.25 410 LYS B O 1
ATOM 7819 N N . GLY B 1 411 ? 7.84 -8.953 -3.207 1 98.44 411 GLY B N 1
ATOM 7820 C CA . GLY B 1 411 ? 6.844 -9.242 -2.188 1 98.44 411 GLY B CA 1
ATOM 7821 C C . GLY B 1 411 ? 6.359 -10.68 -2.213 1 98.44 411 GLY B C 1
ATOM 7822 O O . GLY B 1 411 ? 5.758 -11.156 -1.247 1 98.44 411 GLY B O 1
ATOM 7823 N N . LEU B 1 412 ? 6.613 -11.398 -3.309 1 98.88 412 LEU B N 1
ATOM 7824 C CA . LEU B 1 412 ? 6.227 -12.805 -3.383 1 98.88 412 LEU B CA 1
ATOM 7825 C C . LEU B 1 412 ? 7.309 -13.703 -2.787 1 98.88 412 LEU B C 1
ATOM 7827 O O . LEU B 1 412 ? 8.461 -13.656 -3.219 1 98.88 412 LEU B O 1
ATOM 7831 N N . GLU B 1 413 ? 6.945 -14.547 -1.836 1 98.88 413 GLU B N 1
ATOM 7832 C CA . GLU B 1 413 ? 7.895 -15.438 -1.168 1 98.88 413 GLU B CA 1
ATOM 7833 C C . GLU B 1 413 ? 8.484 -16.453 -2.145 1 98.88 413 GLU B C 1
ATOM 7835 O O . GLU B 1 413 ? 7.789 -16.922 -3.045 1 98.88 413 GLU B O 1
ATOM 7840 N N . ALA B 1 414 ? 9.656 -16.797 -1.922 1 98.75 414 ALA B N 1
ATOM 7841 C CA . ALA B 1 414 ? 10.398 -17.672 -2.826 1 98.75 414 ALA B CA 1
ATOM 7842 C C . ALA B 1 414 ? 9.898 -19.109 -2.74 1 98.75 414 ALA B C 1
ATOM 7844 O O . ALA B 1 414 ? 9.578 -19.609 -1.655 1 98.75 414 ALA B O 1
ATOM 7845 N N . PRO B 1 415 ? 9.875 -19.766 -3.891 1 98.44 415 PRO B N 1
ATOM 7846 C CA . PRO B 1 415 ? 9.68 -21.219 -3.873 1 98.44 415 PRO B CA 1
ATOM 7847 C C . PRO B 1 415 ? 10.922 -21.984 -3.434 1 98.44 415 PRO B C 1
ATOM 7849 O O . PRO B 1 415 ? 11.93 -21.375 -3.068 1 98.44 415 PRO B O 1
ATOM 7852 N N . ALA B 1 416 ? 10.859 -23.312 -3.461 1 98.62 416 ALA B N 1
ATOM 7853 C CA . ALA B 1 416 ? 11.859 -24.156 -2.809 1 98.62 416 ALA B CA 1
ATOM 7854 C C . ALA B 1 416 ? 13.047 -24.406 -3.73 1 98.62 416 ALA B C 1
ATOM 7856 O O . ALA B 1 416 ? 13.594 -25.516 -3.752 1 98.62 416 ALA B O 1
ATOM 7857 N N . TRP B 1 417 ? 13.422 -23.453 -4.605 1 98.44 417 TRP B N 1
ATOM 7858 C CA . TRP B 1 417 ? 14.547 -23.578 -5.52 1 98.44 417 TRP B CA 1
ATOM 7859 C C . TRP B 1 417 ? 15.508 -22.406 -5.379 1 98.44 417 TRP B C 1
ATOM 7861 O O . TRP B 1 417 ? 15.242 -21.312 -5.902 1 98.44 417 TRP B O 1
ATOM 7871 N N . ASP B 1 418 ? 16.578 -22.641 -4.719 1 98.69 418 ASP B N 1
ATOM 7872 C CA . ASP B 1 418 ? 17.578 -21.625 -4.445 1 98.69 418 ASP B CA 1
ATOM 7873 C C . ASP B 1 418 ? 18.375 -21.266 -5.703 1 98.69 418 ASP B C 1
ATOM 7875 O O . ASP B 1 418 ? 18.938 -22.141 -6.348 1 98.69 418 ASP B O 1
ATOM 7879 N N . PRO B 1 419 ? 18.422 -20.016 -6.031 1 98.69 419 PRO B N 1
ATOM 7880 C CA . PRO B 1 419 ? 19.062 -19.641 -7.297 1 98.69 419 PRO B CA 1
ATOM 7881 C C . PRO B 1 419 ? 20.594 -19.688 -7.223 1 98.69 419 PRO B C 1
ATOM 7883 O O . PRO B 1 419 ? 21.266 -19.516 -8.242 1 98.69 419 PRO B O 1
ATOM 7886 N N . ARG B 1 420 ? 21.266 -20.016 -6.102 1 98.25 420 ARG B N 1
ATOM 7887 C CA . ARG B 1 420 ? 22.719 -20.062 -5.949 1 98.25 420 ARG B CA 1
ATOM 7888 C C . ARG B 1 420 ? 23.281 -21.375 -6.465 1 98.25 420 ARG B C 1
ATOM 7890 O O . ARG B 1 420 ? 24.484 -21.609 -6.418 1 98.25 420 ARG B O 1
ATOM 7897 N N . GLY B 1 421 ? 22.328 -22.141 -7.066 1 98.12 421 GLY B N 1
ATOM 7898 C CA . GLY B 1 421 ? 22.75 -23.406 -7.641 1 98.12 421 GLY B CA 1
ATOM 7899 C C . GLY B 1 421 ? 22.578 -23.469 -9.148 1 98.12 421 GLY B C 1
ATOM 7900 O O . GLY B 1 421 ? 22.891 -24.469 -9.773 1 98.12 421 GLY B O 1
ATOM 7901 N N . LEU B 1 422 ? 22.094 -22.422 -9.805 1 98.44 422 LEU B N 1
ATOM 7902 C CA . LEU B 1 422 ? 21.797 -22.453 -11.234 1 98.44 422 LEU B CA 1
ATOM 7903 C C . LEU B 1 422 ? 22.094 -21.109 -11.891 1 98.44 422 LEU B C 1
ATOM 7905 O O . LEU B 1 422 ? 21.5 -20.094 -11.539 1 98.44 422 LEU B O 1
ATOM 7909 N N . LEU B 1 423 ? 23.031 -21.141 -12.883 1 98.38 423 LEU B N 1
ATOM 7910 C CA . LEU B 1 423 ? 23.422 -19.938 -13.609 1 98.38 423 LEU B CA 1
ATOM 7911 C C . LEU B 1 423 ? 22.203 -19.328 -14.312 1 98.38 423 LEU B C 1
ATOM 7913 O O . LEU B 1 423 ? 21.5 -20.016 -15.055 1 98.38 423 LEU B O 1
ATOM 7917 N N . GLY B 1 424 ? 21.969 -18.062 -14.016 1 98.5 424 GLY B N 1
ATOM 7918 C CA . GLY B 1 424 ? 20.906 -17.328 -14.688 1 98.5 424 GLY B CA 1
ATOM 7919 C C . GLY B 1 424 ? 19.578 -17.391 -13.953 1 98.5 424 GLY B C 1
ATOM 7920 O O . GLY B 1 424 ? 18.656 -16.609 -14.242 1 98.5 424 GLY B O 1
ATOM 7921 N N . PHE B 1 425 ? 19.453 -18.234 -12.969 1 98.69 425 PHE B N 1
ATOM 7922 C CA . PHE B 1 425 ? 18.172 -18.391 -12.266 1 98.69 425 PHE B CA 1
ATOM 7923 C C . PHE B 1 425 ? 17.875 -17.172 -11.398 1 98.69 425 PHE B C 1
ATOM 7925 O O . PHE B 1 425 ? 16.703 -16.812 -11.219 1 98.69 425 PHE B O 1
ATOM 7932 N N . GLY B 1 426 ? 18.953 -16.516 -10.812 1 98.75 426 GLY B N 1
ATOM 7933 C CA . GLY B 1 426 ? 18.766 -15.25 -10.133 1 98.75 426 GLY B CA 1
ATOM 7934 C C . GLY B 1 426 ? 18.109 -14.195 -11.008 1 98.75 426 GLY B C 1
ATOM 7935 O O . GLY B 1 426 ? 17.219 -13.477 -10.555 1 98.75 426 GLY B O 1
ATOM 7936 N N . LEU B 1 427 ? 18.531 -14.109 -12.258 1 98.81 427 LEU B N 1
ATOM 7937 C CA . LEU B 1 427 ? 17.953 -13.164 -13.203 1 98.81 427 LEU B CA 1
ATOM 7938 C C . LEU B 1 427 ? 16.5 -13.523 -13.523 1 98.81 427 LEU B C 1
ATOM 7940 O O . LEU B 1 427 ? 15.656 -12.641 -13.68 1 98.81 427 LEU B O 1
ATOM 7944 N N . SER B 1 428 ? 16.234 -14.836 -13.594 1 98.81 428 SER B N 1
ATOM 7945 C CA . SER B 1 428 ? 14.867 -15.297 -13.805 1 98.81 428 SER B CA 1
ATOM 7946 C C . SER B 1 428 ? 13.938 -14.797 -12.703 1 98.81 428 SER B C 1
ATOM 7948 O O . SER B 1 428 ? 12.867 -14.258 -12.984 1 98.81 428 SER B O 1
ATOM 7950 N N . TYR B 1 429 ? 14.398 -14.93 -11.461 1 98.81 429 TYR B N 1
ATOM 7951 C CA . TYR B 1 429 ? 13.617 -14.469 -10.32 1 98.81 429 TYR B CA 1
ATOM 7952 C C . TYR B 1 429 ? 13.477 -12.953 -10.336 1 98.81 429 TYR B C 1
ATOM 7954 O O . TYR B 1 429 ? 12.375 -12.422 -10.18 1 98.81 429 TYR B O 1
ATOM 7962 N N . ALA B 1 430 ? 14.539 -12.242 -10.57 1 98.75 430 ALA B N 1
ATOM 7963 C CA . ALA B 1 430 ? 14.586 -10.781 -10.453 1 98.75 430 ALA B CA 1
ATOM 7964 C C . ALA B 1 430 ? 13.641 -10.125 -11.453 1 98.75 430 ALA B C 1
ATOM 7966 O O . ALA B 1 430 ? 13.023 -9.102 -11.148 1 98.75 430 ALA B O 1
ATOM 7967 N N . THR B 1 431 ? 13.492 -10.734 -12.602 1 98.44 431 THR B N 1
ATOM 7968 C CA . THR B 1 431 ? 12.766 -10.078 -13.688 1 98.44 431 THR B CA 1
ATOM 7969 C C . THR B 1 431 ? 11.367 -10.664 -13.836 1 98.44 431 THR B C 1
ATOM 7971 O O . THR B 1 431 ? 10.594 -10.242 -14.695 1 98.44 431 THR B O 1
ATOM 7974 N N . ALA B 1 432 ? 11.031 -11.625 -13 1 98.44 432 ALA B N 1
ATOM 7975 C CA . ALA B 1 432 ? 9.734 -12.281 -13.117 1 98.44 432 ALA B CA 1
ATOM 7976 C C . ALA B 1 432 ? 8.602 -11.273 -12.93 1 98.44 432 ALA B C 1
ATOM 7978 O O . ALA B 1 432 ? 8.719 -10.328 -12.148 1 98.44 432 ALA B O 1
ATOM 7979 N N . ASP B 1 433 ? 7.512 -11.508 -13.586 1 97.94 433 ASP B N 1
ATOM 7980 C CA . ASP B 1 433 ? 6.406 -10.555 -13.641 1 97.94 433 ASP B CA 1
ATOM 7981 C C . ASP B 1 433 ? 5.555 -10.633 -12.375 1 97.94 433 ASP B C 1
ATOM 7983 O O . ASP B 1 433 ? 4.816 -9.695 -12.062 1 97.94 433 ASP B O 1
ATOM 7987 N N . VAL B 1 434 ? 5.66 -11.688 -11.562 1 98.31 434 VAL B N 1
ATOM 7988 C CA . VAL B 1 434 ? 4.766 -11.867 -10.422 1 98.31 434 VAL B CA 1
ATOM 7989 C C . VAL B 1 434 ? 5.562 -11.789 -9.125 1 98.31 434 VAL B C 1
ATOM 7991 O O . VAL B 1 434 ? 4.98 -11.742 -8.039 1 98.31 434 VAL B O 1
ATOM 7994 N N . GLY B 1 435 ? 6.852 -11.852 -9.211 1 98 435 GLY B N 1
ATOM 7995 C CA . GLY B 1 435 ? 7.727 -12.039 -8.062 1 98 435 GLY B CA 1
ATOM 7996 C C . GLY B 1 435 ? 8.461 -13.359 -8.078 1 98 435 GLY B C 1
ATOM 7997 O O . GLY B 1 435 ? 8.688 -13.938 -9.148 1 98 435 GLY B O 1
ATOM 7998 N N . ALA B 1 436 ? 8.844 -13.852 -7.016 1 98.19 436 ALA B N 1
ATOM 7999 C CA . ALA B 1 436 ? 9.68 -15.047 -6.953 1 98.19 436 ALA B CA 1
ATOM 8000 C C . ALA B 1 436 ? 8.898 -16.281 -7.402 1 98.19 436 ALA B C 1
ATOM 8002 O O . ALA B 1 436 ? 8.164 -16.875 -6.613 1 98.19 436 ALA B O 1
ATOM 8003 N N . SER B 1 437 ? 9.141 -16.672 -8.633 1 97.19 437 SER B N 1
ATOM 8004 C CA . SER B 1 437 ? 8.547 -17.875 -9.203 1 97.19 437 SER B CA 1
ATOM 8005 C C . SER B 1 437 ? 9.578 -18.672 -9.992 1 97.19 437 SER B C 1
ATOM 8007 O O . SER B 1 437 ? 10.328 -18.109 -10.789 1 97.19 437 SER B O 1
ATOM 8009 N N . HIS B 1 438 ? 9.57 -19.891 -9.75 1 95.81 438 HIS B N 1
ATOM 8010 C CA . HIS B 1 438 ? 10.508 -20.766 -10.461 1 95.81 438 HIS B CA 1
ATOM 8011 C C . HIS B 1 438 ? 9.953 -21.156 -11.82 1 95.81 438 HIS B C 1
ATOM 8013 O O . HIS B 1 438 ? 10.602 -21.906 -12.562 1 95.81 438 HIS B O 1
ATOM 8019 N N . LEU B 1 439 ? 8.812 -20.641 -12.141 1 96.12 439 LEU B N 1
ATOM 8020 C CA . LEU B 1 439 ? 8.156 -21 -13.391 1 96.12 439 LEU B CA 1
ATOM 8021 C C . LEU B 1 439 ? 8.203 -19.844 -14.383 1 96.12 439 LEU B C 1
ATOM 8023 O O . LEU B 1 439 ? 7.293 -19.688 -15.203 1 96.12 439 LEU B O 1
ATOM 8027 N N . ARG B 1 440 ? 9.219 -19.047 -14.227 1 97.56 440 ARG B N 1
ATOM 8028 C CA . ARG B 1 440 ? 9.406 -17.922 -15.141 1 97.56 440 ARG B CA 1
ATOM 8029 C C . ARG B 1 440 ? 10.75 -18.016 -15.859 1 97.56 440 ARG B C 1
ATOM 8031 O O . ARG B 1 440 ? 11.445 -17.016 -16.016 1 97.56 440 ARG B O 1
ATOM 8038 N N . GLY B 1 441 ? 11.156 -19.219 -16.125 1 96.44 441 GLY B N 1
ATOM 8039 C CA . GLY B 1 441 ? 12.383 -19.453 -16.875 1 96.44 441 GLY B CA 1
ATOM 8040 C C . GLY B 1 441 ? 13.414 -20.266 -16.094 1 96.44 441 GLY B C 1
ATOM 8041 O O . GLY B 1 441 ? 13.867 -19.828 -15.039 1 96.44 441 GLY B O 1
ATOM 8042 N N . TRP B 1 442 ? 13.719 -21.406 -16.594 1 96.81 442 TRP B N 1
ATOM 8043 C CA . TRP B 1 442 ? 14.734 -22.312 -16.078 1 96.81 442 TRP B CA 1
ATOM 8044 C C . TRP B 1 442 ? 15.852 -22.516 -17.094 1 96.81 442 TRP B C 1
ATOM 8046 O O . TRP B 1 442 ? 15.766 -23.406 -17.938 1 96.81 442 TRP B O 1
ATOM 8056 N N . PRO B 1 443 ? 16.938 -21.75 -16.906 1 96.56 443 PRO B N 1
ATOM 8057 C CA . PRO B 1 443 ? 18 -21.859 -17.922 1 96.56 443 PRO B CA 1
ATOM 8058 C C . PRO B 1 443 ? 18.641 -23.25 -17.953 1 96.56 443 PRO B C 1
ATOM 8060 O O . PRO B 1 443 ? 18.812 -23.875 -16.906 1 96.56 443 PRO B O 1
ATOM 8063 N N . ARG B 1 444 ? 19.031 -23.688 -19.094 1 94.88 444 ARG B N 1
ATOM 8064 C CA . ARG B 1 444 ? 19.703 -24.953 -19.328 1 94.88 444 ARG B CA 1
ATOM 8065 C C . ARG B 1 444 ? 21 -24.75 -20.109 1 94.88 444 ARG B C 1
ATOM 8067 O O . ARG B 1 444 ? 21.141 -23.766 -20.859 1 94.88 444 ARG B O 1
ATOM 8074 N N . PRO B 1 445 ? 21.875 -25.609 -20.047 1 95.38 445 PRO B N 1
ATOM 8075 C CA . PRO B 1 445 ? 21.938 -26.734 -19.125 1 95.38 445 PRO B CA 1
ATOM 8076 C C . PRO B 1 445 ? 22.188 -26.312 -17.688 1 95.38 445 PRO B C 1
ATOM 8078 O O . PRO B 1 445 ? 22.578 -25.172 -17.438 1 95.38 445 PRO B O 1
ATOM 8081 N N . HIS B 1 446 ? 21.922 -27.234 -16.875 1 95.44 446 HIS B N 1
ATOM 8082 C CA . HIS B 1 446 ? 22.172 -26.953 -15.469 1 95.44 446 HIS B CA 1
ATOM 8083 C C . HIS B 1 446 ? 23.656 -26.734 -15.203 1 95.44 446 HIS B C 1
ATOM 8085 O O . HIS B 1 446 ? 24.469 -27.625 -15.453 1 95.44 446 HIS B O 1
ATOM 8091 N N . ARG B 1 447 ? 23.984 -25.594 -14.734 1 95.75 447 ARG B N 1
ATOM 8092 C CA . ARG B 1 447 ? 25.328 -25.266 -14.281 1 95.75 447 ARG B CA 1
ATOM 8093 C C . ARG B 1 447 ? 25.297 -24.25 -13.141 1 95.75 447 ARG B C 1
ATOM 8095 O O . ARG B 1 447 ? 24.391 -23.422 -13.078 1 95.75 447 ARG B O 1
ATOM 8102 N N . PRO B 1 448 ? 26.234 -24.312 -12.227 1 96.12 448 PRO B N 1
ATOM 8103 C CA . PRO B 1 448 ? 26.266 -23.359 -11.117 1 96.12 448 PRO B CA 1
ATOM 8104 C C . PRO B 1 448 ? 26.594 -21.938 -11.578 1 96.12 448 PRO B C 1
ATOM 8106 O O . PRO B 1 448 ? 27.125 -21.734 -12.664 1 96.12 448 PRO B O 1
ATOM 8109 N N . PRO B 1 449 ? 26.266 -20.953 -10.82 1 97.69 449 PRO B N 1
ATOM 8110 C CA . PRO B 1 449 ? 26.469 -19.547 -11.211 1 97.69 449 PRO B CA 1
ATOM 8111 C C . PRO B 1 449 ? 27.891 -19.078 -11 1 97.69 449 PRO B C 1
ATOM 8113 O O . PRO B 1 449 ? 28.125 -18.094 -10.289 1 97.69 449 PRO B O 1
ATOM 8116 N N . THR B 1 450 ? 28.828 -19.625 -11.727 1 97.62 450 THR B N 1
ATOM 8117 C CA . THR B 1 450 ? 30.25 -19.281 -11.641 1 97.62 450 THR B CA 1
ATOM 8118 C C . THR B 1 450 ? 30.609 -18.219 -12.672 1 97.62 450 THR B C 1
ATOM 8120 O O . THR B 1 450 ? 31.75 -17.766 -12.727 1 97.62 450 THR B O 1
ATOM 8123 N N . ASP B 1 451 ? 29.625 -17.875 -13.516 1 97.69 451 ASP B N 1
ATOM 8124 C CA . ASP B 1 451 ? 29.828 -16.906 -14.586 1 97.69 451 ASP B CA 1
ATOM 8125 C C . ASP B 1 451 ? 28.719 -15.852 -14.586 1 97.69 451 ASP B C 1
ATOM 8127 O O . ASP B 1 451 ? 27.812 -15.906 -13.766 1 97.69 451 ASP B O 1
ATOM 8131 N N . SER B 1 452 ? 28.891 -14.859 -15.484 1 98.38 452 SER B N 1
ATOM 8132 C CA . SER B 1 452 ? 27.875 -13.828 -15.625 1 98.38 452 SER B CA 1
ATOM 8133 C C . SER B 1 452 ? 26.531 -14.43 -16.047 1 98.38 452 SER B C 1
ATOM 8135 O O . SER B 1 452 ? 26.5 -15.344 -16.875 1 98.38 452 SER B O 1
ATOM 8137 N N . ALA B 1 453 ? 25.5 -13.914 -15.492 1 98.44 453 ALA B N 1
ATOM 8138 C CA . ALA B 1 453 ? 24.156 -14.359 -15.844 1 98.44 453 ALA B CA 1
ATOM 8139 C C . ALA B 1 453 ? 23.875 -14.133 -17.328 1 98.44 453 ALA B C 1
ATOM 8141 O O . ALA B 1 453 ? 23 -14.789 -17.906 1 98.44 453 ALA B O 1
ATOM 8142 N N . LEU B 1 454 ? 24.625 -13.273 -18 1 98.06 454 LEU B N 1
ATOM 8143 C CA . LEU B 1 454 ? 24.484 -12.984 -19.422 1 98.06 454 LEU B CA 1
ATOM 8144 C C . LEU B 1 454 ? 24.641 -14.25 -20.266 1 98.06 454 LEU B C 1
ATOM 8146 O O . LEU B 1 454 ? 24 -14.391 -21.312 1 98.06 454 LEU B O 1
ATOM 8150 N N . LYS B 1 455 ? 25.438 -15.094 -19.734 1 98.06 455 LYS B N 1
ATOM 8151 C CA . LYS B 1 455 ? 25.734 -16.312 -20.469 1 98.06 455 LYS B CA 1
ATOM 8152 C C . LYS B 1 455 ? 24.516 -17.234 -20.531 1 98.06 455 LYS B C 1
ATOM 8154 O O . LYS B 1 455 ? 24.438 -18.109 -21.391 1 98.06 455 LYS B O 1
ATOM 8159 N N . ALA B 1 456 ? 23.594 -17.047 -19.656 1 98.25 456 ALA B N 1
ATOM 8160 C CA . ALA B 1 456 ? 22.422 -17.906 -19.594 1 98.25 456 ALA B CA 1
ATOM 8161 C C . ALA B 1 456 ? 21.188 -17.188 -20.172 1 98.25 456 ALA B C 1
ATOM 8163 O O . ALA B 1 456 ? 20.109 -17.766 -20.219 1 98.25 456 ALA B O 1
ATOM 8164 N N . LEU B 1 457 ? 21.297 -15.961 -20.656 1 98.19 457 LEU B N 1
ATOM 8165 C CA . LEU B 1 457 ? 20.156 -15.109 -20.969 1 98.19 457 LEU B CA 1
ATOM 8166 C C . LEU B 1 457 ? 19.344 -15.695 -22.109 1 98.19 457 LEU B C 1
ATOM 8168 O O . LEU B 1 457 ? 18.109 -15.711 -22.062 1 98.19 457 LEU B O 1
ATOM 8172 N N . ASP B 1 458 ? 20 -16.203 -23.172 1 97.88 458 ASP B N 1
ATOM 8173 C CA . ASP B 1 458 ? 19.297 -16.766 -24.312 1 97.88 458 ASP B CA 1
ATOM 8174 C C . ASP B 1 458 ? 18.422 -17.938 -23.891 1 97.88 458 ASP B C 1
ATOM 8176 O O . ASP B 1 458 ? 17.25 -18.031 -24.281 1 97.88 458 ASP B O 1
ATOM 8180 N N . SER B 1 459 ? 19.031 -18.797 -23.141 1 98 459 SER B N 1
ATOM 8181 C CA . SER B 1 459 ? 18.312 -19.969 -22.672 1 98 459 SER B CA 1
ATOM 8182 C C . SER B 1 459 ? 17.172 -19.578 -21.719 1 98 459 SER B C 1
ATOM 8184 O O . SER B 1 459 ? 16.109 -20.188 -21.734 1 98 459 SER B O 1
ATOM 8186 N N . LEU B 1 460 ? 17.453 -18.594 -20.875 1 98.31 460 LEU B N 1
ATOM 8187 C CA . LEU B 1 460 ? 16.438 -18.094 -19.953 1 98.31 460 LEU B CA 1
ATOM 8188 C C . LEU B 1 460 ? 15.219 -17.578 -20.719 1 98.31 460 LEU B C 1
ATOM 8190 O O . LEU B 1 460 ? 14.086 -17.953 -20.422 1 98.31 460 LEU B O 1
ATOM 8194 N N . LEU B 1 461 ? 15.438 -16.781 -21.75 1 98.25 461 LEU B N 1
ATOM 8195 C CA . LEU B 1 461 ? 14.352 -16.188 -22.516 1 98.25 461 LEU B CA 1
ATOM 8196 C C . LEU B 1 461 ? 13.562 -17.266 -23.25 1 98.25 461 LEU B C 1
ATOM 8198 O O . LEU B 1 461 ? 12.328 -17.203 -23.328 1 98.25 461 LEU B O 1
ATOM 8202 N N . TYR B 1 462 ? 14.266 -18.188 -23.75 1 97.69 462 TYR B N 1
ATOM 8203 C CA . TYR B 1 462 ? 13.609 -19.297 -24.453 1 97.69 462 TYR B CA 1
ATOM 8204 C C . TYR B 1 462 ? 12.68 -20.047 -23.516 1 97.69 462 TYR B C 1
ATOM 8206 O O . TYR B 1 462 ? 11.516 -20.297 -23.844 1 97.69 462 TYR B O 1
ATOM 8214 N N . ASP B 1 463 ? 13.203 -20.422 -22.391 1 97.88 463 ASP B N 1
ATOM 8215 C CA . ASP B 1 463 ? 12.406 -21.234 -21.469 1 97.88 463 ASP B CA 1
ATOM 8216 C C . ASP B 1 463 ? 11.266 -20.406 -20.859 1 97.88 463 ASP B C 1
ATOM 8218 O O . ASP B 1 463 ? 10.195 -20.938 -20.594 1 97.88 463 ASP B O 1
ATOM 8222 N N . ARG B 1 464 ? 11.531 -19.156 -20.609 1 98.19 464 ARG B N 1
ATOM 8223 C CA . ARG B 1 464 ? 10.469 -18.281 -20.125 1 98.19 464 ARG B CA 1
ATOM 8224 C C . ARG B 1 464 ? 9.297 -18.234 -21.094 1 98.19 464 ARG B C 1
ATOM 8226 O O . ARG B 1 464 ? 8.141 -18.375 -20.703 1 98.19 464 ARG B O 1
ATOM 8233 N N . ASP B 1 465 ? 9.617 -18.062 -22.359 1 98.56 465 ASP B N 1
ATOM 8234 C CA . ASP B 1 465 ? 8.578 -18.031 -23.391 1 98.56 465 ASP B CA 1
ATOM 8235 C C . ASP B 1 465 ? 7.871 -19.391 -23.484 1 98.56 465 ASP B C 1
ATOM 8237 O O . ASP B 1 465 ? 6.648 -19.438 -23.641 1 98.56 465 ASP B O 1
ATOM 8241 N N . LYS B 1 466 ? 8.641 -20.391 -23.391 1 98.31 466 LYS B N 1
ATOM 8242 C CA . LYS B 1 466 ? 8.078 -21.734 -23.5 1 98.31 466 LYS B CA 1
ATOM 8243 C C . LYS B 1 466 ? 7.102 -22.016 -22.359 1 98.31 466 LYS B C 1
ATOM 8245 O O . LYS B 1 466 ? 5.996 -22.516 -22.578 1 98.31 466 LYS B O 1
ATOM 8250 N N . THR B 1 467 ? 7.5 -21.688 -21.156 1 98.06 467 THR B N 1
ATOM 8251 C CA . THR B 1 467 ? 6.645 -21.906 -19.984 1 98.06 467 THR B CA 1
ATOM 8252 C C . THR B 1 467 ? 5.387 -21.047 -20.078 1 98.06 467 THR B C 1
ATOM 8254 O O . THR B 1 467 ? 4.293 -21.5 -19.75 1 98.06 467 THR B O 1
ATOM 8257 N N . SER B 1 468 ? 5.578 -19.844 -20.516 1 98.31 468 SER B N 1
ATOM 8258 C CA . SER B 1 468 ? 4.449 -18.938 -20.703 1 98.31 468 SER B CA 1
ATOM 8259 C C . SER B 1 468 ? 3.449 -19.5 -21.703 1 98.31 468 SER B C 1
ATOM 8261 O O . SER B 1 468 ? 2.238 -19.453 -21.484 1 98.31 468 SER B O 1
ATOM 8263 N N . VAL B 1 469 ? 3.941 -20.031 -22.797 1 98.56 469 VAL B N 1
ATOM 8264 C CA . VAL B 1 469 ? 3.074 -20.594 -23.828 1 98.56 469 VAL B CA 1
ATOM 8265 C C . VAL B 1 469 ? 2.346 -21.812 -23.266 1 98.56 469 VAL B C 1
ATOM 8267 O O . VAL B 1 469 ? 1.16 -22.016 -23.547 1 98.56 469 VAL B O 1
ATOM 8270 N N . ALA B 1 470 ? 3.037 -22.594 -22.469 1 98.12 470 ALA B N 1
ATOM 8271 C CA . ALA B 1 470 ? 2.373 -23.719 -21.797 1 98.12 470 ALA B CA 1
ATOM 8272 C C . ALA B 1 470 ? 1.199 -23.219 -20.953 1 98.12 470 ALA B C 1
ATOM 8274 O O . ALA B 1 470 ? 0.142 -23.859 -20.922 1 98.12 470 ALA B O 1
ATOM 8275 N N . ASP B 1 471 ? 1.398 -22.125 -20.328 1 98.25 471 ASP B N 1
ATOM 8276 C CA . ASP B 1 471 ? 0.357 -21.547 -19.484 1 98.25 471 ASP B CA 1
ATOM 8277 C C . ASP B 1 471 ? -0.801 -21.031 -20.328 1 98.25 471 ASP B C 1
ATOM 8279 O O . ASP B 1 471 ? -1.956 -21.062 -19.891 1 98.25 471 ASP B O 1
ATOM 8283 N N . HIS B 1 472 ? -0.501 -20.531 -21.531 1 98.69 472 HIS B N 1
ATOM 8284 C CA . HIS B 1 472 ? -1.55 -20.125 -22.469 1 98.69 472 HIS B CA 1
ATOM 8285 C C . HIS B 1 472 ? -2.377 -21.328 -22.906 1 98.69 472 HIS B C 1
ATOM 8287 O O . HIS B 1 472 ? -3.6 -21.234 -23.047 1 98.69 472 HIS B O 1
ATOM 8293 N N . MET B 1 473 ? -1.699 -22.422 -23.094 1 98.38 473 MET B N 1
ATOM 8294 C CA . MET B 1 473 ? -2.311 -23.609 -23.672 1 98.38 473 MET B CA 1
ATOM 8295 C C . MET B 1 473 ? -3.031 -24.422 -22.609 1 98.38 473 MET B C 1
ATOM 8297 O O . MET B 1 473 ? -3.963 -25.172 -22.906 1 98.38 473 MET B O 1
ATOM 8301 N N . GLY B 1 474 ? -2.598 -24.297 -21.375 1 97.69 474 GLY B N 1
ATOM 8302 C CA . GLY B 1 474 ? -3.129 -25.109 -20.297 1 97.69 474 GLY B CA 1
ATOM 8303 C C . GLY B 1 474 ? -2.514 -26.5 -20.234 1 97.69 474 GLY B C 1
ATOM 8304 O O . GLY B 1 474 ? -3.15 -27.438 -19.766 1 97.69 474 GLY B O 1
ATOM 8305 N N . THR B 1 475 ? -1.315 -26.641 -20.703 1 96.62 475 THR B N 1
ATOM 8306 C CA . THR B 1 475 ? -0.641 -27.922 -20.672 1 96.62 475 THR B CA 1
ATOM 8307 C C . THR B 1 475 ? 0.36 -28 -19.531 1 96.62 475 THR B C 1
ATOM 8309 O O . THR B 1 475 ? 0.87 -26.969 -19.078 1 96.62 475 THR B O 1
ATOM 8312 N N . CYS B 1 476 ? 0.558 -29.172 -19.062 1 93.12 476 CYS B N 1
ATOM 8313 C CA . CYS B 1 476 ? 1.41 -29.391 -17.906 1 93.12 476 CYS B CA 1
ATOM 8314 C C . CYS B 1 476 ? 2.875 -29.141 -18.25 1 93.12 476 CYS B C 1
ATOM 8316 O O . CYS B 1 476 ? 3.359 -29.578 -19.281 1 93.12 476 CYS B O 1
ATOM 8318 N N . VAL B 1 477 ? 3.561 -28.469 -17.328 1 89.56 477 VAL B N 1
ATOM 8319 C CA . VAL B 1 477 ? 4.953 -28.078 -17.547 1 89.56 477 VAL B CA 1
ATOM 8320 C C . VAL B 1 477 ? 5.855 -29.312 -17.391 1 89.56 477 VAL B C 1
ATOM 8322 O O . VAL B 1 477 ? 7.004 -29.297 -17.828 1 89.56 477 VAL B O 1
ATOM 8325 N N . PHE B 1 478 ? 5.34 -30.391 -16.844 1 88.25 478 PHE B N 1
ATOM 8326 C CA . PHE B 1 478 ? 6.16 -31.578 -16.625 1 88.25 478 PHE B CA 1
ATOM 8327 C C . PHE B 1 478 ? 6.195 -32.469 -17.859 1 88.25 478 PHE B C 1
ATOM 8329 O O . PHE B 1 478 ? 7.016 -33.375 -17.953 1 88.25 478 PHE B O 1
ATOM 8336 N N . LEU B 1 479 ? 5.266 -32.188 -18.75 1 91.25 479 LEU B N 1
ATOM 8337 C CA . LEU B 1 479 ? 5.344 -32.906 -20.031 1 91.25 479 LEU B CA 1
ATOM 8338 C C . LEU B 1 479 ? 6.266 -32.156 -21 1 91.25 479 LEU B C 1
ATOM 8340 O O . LEU B 1 479 ? 6.273 -30.938 -21.047 1 91.25 479 LEU B O 1
ATOM 8344 N N . ALA B 1 480 ? 6.961 -32.844 -21.781 1 91.06 480 ALA B N 1
ATOM 8345 C CA . ALA B 1 480 ? 8 -32.281 -22.641 1 91.06 480 ALA B CA 1
ATOM 8346 C C . ALA B 1 480 ? 7.395 -31.688 -23.922 1 91.06 480 ALA B C 1
ATOM 8348 O O . ALA B 1 480 ? 7.828 -32.031 -25.016 1 91.06 480 ALA B O 1
ATOM 8349 N N . TYR B 1 481 ? 6.422 -30.875 -23.688 1 95.12 481 TYR B N 1
ATOM 8350 C CA . TYR B 1 481 ? 5.914 -30.125 -24.828 1 95.12 481 TYR B CA 1
ATOM 8351 C C . TYR B 1 481 ? 6.965 -29.141 -25.344 1 95.12 481 TYR B C 1
ATOM 8353 O O . TYR B 1 481 ? 7.801 -28.656 -24.578 1 95.12 481 TYR B O 1
ATOM 8361 N N . ASP B 1 482 ? 6.949 -28.875 -26.609 1 95.88 482 ASP B N 1
ATOM 8362 C CA . ASP B 1 482 ? 7.719 -27.797 -27.219 1 95.88 482 ASP B CA 1
ATOM 8363 C C . ASP B 1 482 ? 6.875 -27.031 -28.234 1 95.88 482 ASP B C 1
ATOM 8365 O O . ASP B 1 482 ? 5.711 -27.359 -28.453 1 95.88 482 ASP B O 1
ATOM 8369 N N . PHE B 1 483 ? 7.441 -26.047 -28.828 1 98 483 PHE B N 1
ATOM 8370 C CA . PHE B 1 483 ? 6.711 -25.109 -29.688 1 98 483 PHE B CA 1
ATOM 8371 C C . PHE B 1 483 ? 6.062 -25.844 -30.859 1 98 483 PHE B C 1
ATOM 8373 O O . PHE B 1 483 ? 4.887 -25.625 -31.156 1 98 483 PHE B O 1
ATOM 8380 N N . PRO B 1 484 ? 6.688 -26.812 -31.5 1 97.75 484 PRO B N 1
ATOM 8381 C CA . PRO B 1 484 ? 6.051 -27.484 -32.656 1 97.75 484 PRO B CA 1
ATOM 8382 C C . PRO B 1 484 ? 4.828 -28.297 -32.25 1 97.75 484 PRO B C 1
ATOM 8384 O O . PRO B 1 484 ? 3.879 -28.422 -33 1 97.75 484 PRO B O 1
ATOM 8387 N N . ASP B 1 485 ? 4.875 -28.859 -31.047 1 98 485 ASP B N 1
ATOM 8388 C CA . ASP B 1 485 ? 3.729 -29.625 -30.562 1 98 485 ASP B CA 1
ATOM 8389 C C . ASP B 1 485 ? 2.484 -28.75 -30.469 1 98 485 ASP B C 1
ATOM 8391 O O . ASP B 1 485 ? 1.409 -29.125 -30.938 1 98 485 ASP B O 1
ATOM 8395 N N . TRP B 1 486 ? 2.652 -27.594 -29.891 1 98.44 486 TRP B N 1
ATOM 8396 C CA . TRP B 1 486 ? 1.529 -26.672 -29.734 1 98.44 486 TRP B CA 1
ATOM 8397 C C . TRP B 1 486 ? 1.072 -26.141 -31.094 1 98.44 486 TRP B C 1
ATOM 8399 O O . TRP B 1 486 ? -0.125 -25.953 -31.312 1 98.44 486 TRP B O 1
ATOM 8409 N N . SER B 1 487 ? 2.064 -25.875 -31.984 1 98.31 487 SER B N 1
ATOM 8410 C CA . SER B 1 487 ? 1.726 -25.422 -33.312 1 98.31 487 SER B CA 1
ATOM 8411 C C . SER B 1 487 ? 0.815 -26.422 -34.031 1 98.31 487 SER B C 1
ATOM 8413 O O . SER B 1 487 ? -0.186 -26.031 -34.656 1 98.31 487 SER B O 1
ATOM 8415 N N . GLU B 1 488 ? 1.133 -27.656 -33.938 1 98.19 488 GLU B N 1
ATOM 8416 C CA . GLU B 1 488 ? 0.354 -28.719 -34.562 1 98.19 488 GLU B CA 1
ATOM 8417 C C . GLU B 1 488 ? -1.042 -28.812 -33.969 1 98.19 488 GLU B C 1
ATOM 8419 O O . GLU B 1 488 ? -2.031 -28.938 -34.688 1 98.19 488 GLU B O 1
ATOM 8424 N N . LEU B 1 489 ? -1.111 -28.766 -32.688 1 98.38 489 LEU B N 1
ATOM 8425 C CA . LEU B 1 489 ? -2.395 -28.859 -32 1 98.38 489 LEU B CA 1
ATOM 8426 C C . LEU B 1 489 ? -3.283 -27.672 -32.344 1 98.38 489 LEU B C 1
ATOM 8428 O O . LEU B 1 489 ? -4.484 -27.828 -32.562 1 98.38 489 LEU B O 1
ATOM 8432 N N . LEU B 1 490 ? -2.719 -26.469 -32.375 1 98.38 490 LEU B N 1
ATOM 8433 C CA . LEU B 1 490 ? -3.488 -25.266 -32.656 1 98.38 490 LEU B CA 1
ATOM 8434 C C . LEU B 1 490 ? -4.012 -25.297 -34.094 1 98.38 490 LEU B C 1
ATOM 8436 O O . LEU B 1 490 ? -5.113 -24.812 -34.375 1 98.38 490 LEU B O 1
ATOM 8440 N N . LYS B 1 491 ? -3.213 -25.859 -34.969 1 97.94 491 LYS B N 1
ATOM 8441 C CA . LYS B 1 491 ? -3.648 -26 -36.344 1 97.94 491 LYS B CA 1
ATOM 8442 C C . LYS B 1 491 ? -4.852 -26.938 -36.469 1 97.94 491 LYS B C 1
ATOM 8444 O O . LYS B 1 491 ? -5.848 -26.609 -37.125 1 97.94 491 LYS B O 1
ATOM 8449 N N . VAL B 1 492 ? -4.793 -28.031 -35.781 1 98 492 VAL B N 1
ATOM 8450 C CA . VAL B 1 492 ? -5.836 -29.047 -35.938 1 98 492 VAL B CA 1
ATOM 8451 C C . VAL B 1 492 ? -7.09 -28.594 -35.188 1 98 492 VAL B C 1
ATOM 8453 O O . VAL B 1 492 ? -8.211 -28.844 -35.625 1 98 492 VAL B O 1
ATOM 8456 N N . VAL B 1 493 ? -6.961 -27.922 -34 1 97.88 493 VAL B N 1
ATOM 8457 C CA . VAL B 1 493 ? -8.094 -27.609 -33.156 1 97.88 493 VAL B CA 1
ATOM 8458 C C . VAL B 1 493 ? -8.758 -26.328 -33.625 1 97.88 493 VAL B C 1
ATOM 8460 O O . VAL B 1 493 ? -9.992 -26.234 -33.688 1 97.88 493 VAL B O 1
ATOM 8463 N N . TYR B 1 494 ? -7.945 -25.281 -34.031 1 97.38 494 TYR B N 1
ATOM 8464 C CA . TYR B 1 494 ? -8.508 -23.969 -34.281 1 97.38 494 TYR B CA 1
ATOM 8465 C C . TYR B 1 494 ? -8.258 -23.547 -35.719 1 97.38 494 TYR B C 1
ATOM 8467 O O . TYR B 1 494 ? -8.758 -22.5 -36.156 1 97.38 494 TYR B O 1
ATOM 8475 N N . GLY B 1 495 ? -7.465 -24.266 -36.438 1 97.12 495 GLY B N 1
ATOM 8476 C CA . GLY B 1 495 ? -7.098 -23.844 -37.781 1 97.12 495 GLY B CA 1
ATOM 8477 C C . GLY B 1 495 ? -6.082 -22.719 -37.812 1 97.12 495 GLY B C 1
ATOM 8478 O O . GLY B 1 495 ? -5.984 -21.984 -38.781 1 97.12 495 GLY B O 1
ATOM 8479 N N . LEU B 1 496 ? -5.344 -22.578 -36.719 1 97.06 496 LEU B N 1
ATOM 8480 C CA . LEU B 1 496 ? -4.352 -21.516 -36.594 1 97.06 496 LEU B CA 1
ATOM 8481 C C . LEU B 1 496 ? -2.969 -22 -37 1 97.06 496 LEU B C 1
ATOM 8483 O O . LEU B 1 496 ? -2.5 -23.031 -36.5 1 97.06 496 LEU B O 1
ATOM 8487 N N . ASP B 1 497 ? -2.307 -21.25 -37.844 1 96.38 497 ASP B N 1
ATOM 8488 C CA . ASP B 1 497 ? -0.974 -21.609 -38.312 1 96.38 497 ASP B CA 1
ATOM 8489 C C . ASP B 1 497 ? 0.099 -20.766 -37.656 1 96.38 497 ASP B C 1
ATOM 8491 O O . ASP B 1 497 ? 0.657 -19.859 -38.25 1 96.38 497 ASP B O 1
ATOM 8495 N N . TYR B 1 498 ? 0.469 -21.188 -36.438 1 97.5 498 TYR B N 1
ATOM 8496 C CA . TYR B 1 498 ? 1.47 -20.484 -35.656 1 97.5 498 TYR B CA 1
ATOM 8497 C C . TYR B 1 498 ? 2.824 -21.172 -35.75 1 97.5 498 TYR B C 1
ATOM 8499 O O . TYR B 1 498 ? 2.912 -22.391 -35.625 1 97.5 498 TYR B O 1
ATOM 8507 N N . ASP B 1 499 ? 3.82 -20.391 -36.031 1 97.44 499 ASP B N 1
ATOM 8508 C CA . ASP B 1 499 ? 5.172 -20.922 -35.875 1 97.44 499 ASP B CA 1
ATOM 8509 C C . ASP B 1 499 ? 5.746 -20.578 -34.5 1 97.44 499 ASP B C 1
ATOM 8511 O O . ASP B 1 499 ? 5.035 -20.062 -33.656 1 97.44 499 ASP B O 1
ATOM 8515 N N . THR B 1 500 ? 6.914 -20.984 -34.281 1 97.56 500 THR B N 1
ATOM 8516 C CA . THR B 1 500 ? 7.555 -20.797 -32.969 1 97.56 500 THR B CA 1
ATOM 8517 C C . THR B 1 500 ? 7.594 -19.312 -32.625 1 97.56 500 THR B C 1
ATOM 8519 O O . THR B 1 500 ? 7.336 -18.938 -31.469 1 97.56 500 THR B O 1
ATOM 8522 N N . GLU B 1 501 ? 7.863 -18.453 -33.531 1 97.06 501 GLU B N 1
ATOM 8523 C CA . GLU B 1 501 ? 7.969 -17.016 -33.281 1 97.06 501 GLU B CA 1
ATOM 8524 C C . GLU B 1 501 ? 6.621 -16.422 -32.875 1 97.06 501 GLU B C 1
ATOM 8526 O O . GLU B 1 501 ? 6.551 -15.602 -31.953 1 97.06 501 GLU B O 1
ATOM 8531 N N . GLU B 1 502 ? 5.609 -16.844 -33.562 1 97.19 502 GLU B N 1
ATOM 8532 C CA . GLU B 1 502 ? 4.273 -16.375 -33.219 1 97.19 502 GLU B CA 1
ATOM 8533 C C . GLU B 1 502 ? 3.871 -16.828 -31.828 1 97.19 502 GLU B C 1
ATOM 8535 O O . GLU B 1 502 ? 3.213 -16.094 -31.094 1 97.19 502 GLU B O 1
ATOM 8540 N N . LEU B 1 503 ? 4.25 -18.047 -31.516 1 98.5 503 LEU B N 1
ATOM 8541 C CA . LEU B 1 503 ? 3.953 -18.562 -30.188 1 98.5 503 LEU B CA 1
ATOM 8542 C C . LEU B 1 503 ? 4.711 -17.781 -29.125 1 98.5 503 LEU B C 1
ATOM 8544 O O . LEU B 1 503 ? 4.164 -17.484 -28.047 1 98.5 503 LEU B O 1
ATOM 8548 N N . ARG B 1 504 ? 5.926 -17.453 -29.375 1 98.12 504 ARG B N 1
ATOM 8549 C CA . ARG B 1 504 ? 6.727 -16.688 -28.422 1 98.12 504 ARG B CA 1
ATOM 8550 C C . ARG B 1 504 ? 6.148 -15.297 -28.203 1 98.12 504 ARG B C 1
ATOM 8552 O O . ARG B 1 504 ? 6.281 -14.727 -27.125 1 98.12 504 ARG B O 1
ATOM 8559 N N . LYS B 1 505 ? 5.473 -14.758 -29.219 1 98.38 505 LYS B N 1
ATOM 8560 C CA . LYS B 1 505 ? 4.84 -13.445 -29.078 1 98.38 505 LYS B CA 1
ATOM 8561 C C . LYS B 1 505 ? 3.709 -13.477 -28.062 1 98.38 505 LYS B C 1
ATOM 8563 O O . LYS B 1 505 ? 3.393 -12.461 -27.453 1 98.38 505 LYS B O 1
ATOM 8568 N N . LEU B 1 506 ? 3.066 -14.633 -27.891 1 98.31 506 LEU B N 1
ATOM 8569 C CA . LEU B 1 506 ? 2.064 -14.75 -26.828 1 98.31 506 LEU B CA 1
ATOM 8570 C C . LEU B 1 506 ? 2.662 -14.391 -25.469 1 98.31 506 LEU B C 1
ATOM 8572 O O . LEU B 1 506 ? 2.076 -13.617 -24.719 1 98.31 506 LEU B O 1
ATOM 8576 N N . SER B 1 507 ? 3.848 -14.977 -25.234 1 98.38 507 SER B N 1
ATOM 8577 C CA . SER B 1 507 ? 4.562 -14.719 -23.984 1 98.38 507 SER B CA 1
ATOM 8578 C C . SER B 1 507 ? 4.969 -13.25 -23.875 1 98.38 507 SER B C 1
ATOM 8580 O O . SER B 1 507 ? 4.789 -12.625 -22.828 1 98.38 507 SER B O 1
ATOM 8582 N N . GLN B 1 508 ? 5.453 -12.703 -24.938 1 98.56 508 GLN B N 1
ATOM 8583 C CA . GLN B 1 508 ? 5.93 -11.32 -24.938 1 98.56 508 GLN B CA 1
ATOM 8584 C C . GLN B 1 508 ? 4.781 -10.344 -24.703 1 98.56 508 GLN B C 1
ATOM 8586 O O . GLN B 1 508 ? 4.953 -9.32 -24.047 1 98.56 508 GLN B O 1
ATOM 8591 N N . ARG B 1 509 ? 3.621 -10.641 -25.25 1 98.75 509 ARG B N 1
ATOM 8592 C CA . ARG B 1 509 ? 2.447 -9.797 -25.062 1 98.75 509 ARG B CA 1
ATOM 8593 C C . ARG B 1 509 ? 2.061 -9.727 -23.578 1 98.75 509 ARG B C 1
ATOM 8595 O O . ARG B 1 509 ? 1.926 -8.641 -23.031 1 98.75 509 ARG B O 1
ATOM 8602 N N . THR B 1 510 ? 1.925 -10.891 -22.969 1 98.81 510 THR B N 1
ATOM 8603 C CA . THR B 1 510 ? 1.478 -10.914 -21.578 1 98.81 510 THR B CA 1
ATOM 8604 C C . THR B 1 510 ? 2.547 -10.336 -20.656 1 98.81 510 THR B C 1
ATOM 8606 O O . THR B 1 510 ? 2.229 -9.633 -19.688 1 98.81 510 THR B O 1
ATOM 8609 N N . GLU B 1 511 ? 3.785 -10.594 -20.938 1 98.75 511 GLU B N 1
ATOM 8610 C CA . GLU B 1 511 ? 4.867 -10.047 -20.109 1 98.75 511 GLU B CA 1
ATOM 8611 C C . GLU B 1 511 ? 4.93 -8.531 -20.219 1 98.75 511 GLU B C 1
ATOM 8613 O O . GLU B 1 511 ? 5.172 -7.84 -19.234 1 98.75 511 GLU B O 1
ATOM 8618 N N . SER B 1 512 ? 4.734 -8 -21.438 1 98.81 512 SER B N 1
ATOM 8619 C CA . SER B 1 512 ? 4.754 -6.555 -21.641 1 98.81 512 SER B CA 1
ATOM 8620 C C . SER B 1 512 ? 3.615 -5.871 -20.891 1 98.81 512 SER B C 1
ATOM 8622 O O . SER B 1 512 ? 3.812 -4.82 -20.281 1 98.81 512 SER B O 1
ATOM 8624 N N . LEU B 1 513 ? 2.463 -6.465 -20.938 1 98.81 513 LEU B N 1
ATOM 8625 C CA . LEU B 1 513 ? 1.331 -5.906 -20.203 1 98.81 513 LEU B CA 1
ATOM 8626 C C . LEU B 1 513 ? 1.582 -5.945 -18.703 1 98.81 513 LEU B C 1
ATOM 8628 O O . LEU B 1 513 ? 1.295 -4.973 -18 1 98.81 513 LEU B O 1
ATOM 8632 N N . ALA B 1 514 ? 2.107 -7.051 -18.234 1 98.81 514 ALA B N 1
ATOM 8633 C CA . ALA B 1 514 ? 2.42 -7.176 -16.812 1 98.81 514 ALA B CA 1
ATOM 8634 C C . ALA B 1 514 ? 3.461 -6.145 -16.391 1 98.81 514 ALA B C 1
ATOM 8636 O O . ALA B 1 514 ? 3.375 -5.586 -15.297 1 98.81 514 ALA B O 1
ATOM 8637 N N . ARG B 1 515 ? 4.414 -5.895 -17.266 1 98.62 515 ARG B N 1
ATOM 8638 C CA . ARG B 1 515 ? 5.457 -4.914 -16.984 1 98.62 515 ARG B CA 1
ATOM 8639 C C . ARG B 1 515 ? 4.879 -3.504 -16.906 1 98.62 515 ARG B C 1
ATOM 8641 O O . ARG B 1 515 ? 5.207 -2.736 -16 1 98.62 515 ARG B O 1
ATOM 8648 N N . LEU B 1 516 ? 4.043 -3.176 -17.875 1 98.31 516 LEU B N 1
ATOM 8649 C CA . LEU B 1 516 ? 3.377 -1.878 -17.828 1 98.31 516 LEU B CA 1
ATOM 8650 C C . LEU B 1 516 ? 2.584 -1.706 -16.547 1 98.31 516 LEU B C 1
ATOM 8652 O O . LEU B 1 516 ? 2.637 -0.647 -15.914 1 98.31 516 LEU B O 1
ATOM 8656 N N . TRP B 1 517 ? 1.894 -2.727 -16.172 1 98.06 517 TRP B N 1
ATOM 8657 C CA . TRP B 1 517 ? 1.114 -2.68 -14.938 1 98.06 517 TRP B CA 1
ATOM 8658 C C . TRP B 1 517 ? 2.014 -2.418 -13.734 1 98.06 517 TRP B C 1
ATOM 8660 O O . TRP B 1 517 ? 1.706 -1.569 -12.891 1 98.06 517 TRP B O 1
ATOM 8670 N N . ALA B 1 518 ? 3.109 -3.154 -13.656 1 98.06 518 ALA B N 1
ATOM 8671 C CA . ALA B 1 518 ? 4.035 -3.012 -12.539 1 98.06 518 ALA B CA 1
ATOM 8672 C C . ALA B 1 518 ? 4.523 -1.573 -12.406 1 98.06 518 ALA B C 1
ATOM 8674 O O . ALA B 1 518 ? 4.574 -1.022 -11.305 1 98.06 518 ALA B O 1
ATOM 8675 N N . LEU B 1 519 ? 4.809 -0.977 -13.516 1 96.81 519 LEU B N 1
ATOM 8676 C CA . LEU B 1 519 ? 5.309 0.395 -13.516 1 96.81 519 LEU B CA 1
ATOM 8677 C C . LEU B 1 519 ? 4.207 1.372 -13.117 1 96.81 519 LEU B C 1
ATOM 8679 O O . LEU B 1 519 ? 4.457 2.336 -12.391 1 96.81 519 LEU B O 1
ATOM 8683 N N . LYS B 1 520 ? 3.043 1.084 -13.508 1 94.38 520 LYS B N 1
ATOM 8684 C CA . LYS B 1 520 ? 1.903 1.941 -13.188 1 94.38 520 LYS B CA 1
ATOM 8685 C C . LYS B 1 520 ? 1.609 1.933 -11.695 1 94.38 520 LYS B C 1
ATOM 8687 O O . LYS B 1 520 ? 1.169 2.941 -11.133 1 94.38 520 LYS B O 1
ATOM 8692 N N . VAL B 1 521 ? 1.931 0.78 -11.078 1 96 521 VAL B N 1
ATOM 8693 C CA . VAL B 1 521 ? 1.552 0.689 -9.672 1 96 521 VAL B CA 1
ATOM 8694 C C . VAL B 1 521 ? 2.764 0.982 -8.789 1 96 521 VAL B C 1
ATOM 8696 O O . VAL B 1 521 ? 2.773 0.644 -7.605 1 96 521 VAL B O 1
ATOM 8699 N N . GLY B 1 522 ? 3.854 1.511 -9.398 1 93.5 522 GLY B N 1
ATOM 8700 C CA . GLY B 1 522 ? 4.895 2.135 -8.594 1 93.5 522 GLY B CA 1
ATOM 8701 C C . GLY B 1 522 ? 6.191 1.346 -8.578 1 93.5 522 GLY B C 1
ATOM 8702 O O . GLY B 1 522 ? 7.195 1.803 -8.031 1 93.5 522 GLY B O 1
ATOM 8703 N N . TYR B 1 523 ? 6.242 0.157 -9.156 1 95.69 523 TYR B N 1
ATOM 8704 C CA . TYR B 1 523 ? 7.492 -0.581 -9.273 1 95.69 523 TYR B CA 1
ATOM 8705 C C . TYR B 1 523 ? 8.445 0.115 -10.242 1 95.69 523 TYR B C 1
ATOM 8707 O O . TYR B 1 523 ? 8.016 0.857 -11.125 1 95.69 523 TYR B O 1
ATOM 8715 N N . THR B 1 524 ? 9.719 -0.137 -10.016 1 92.94 524 THR B N 1
ATOM 8716 C CA . THR B 1 524 ? 10.773 0.397 -10.883 1 92.94 524 THR B CA 1
ATOM 8717 C C . THR B 1 524 ? 11.82 -0.668 -11.172 1 92.94 524 THR B C 1
ATOM 8719 O O . THR B 1 524 ? 11.695 -1.811 -10.727 1 92.94 524 THR B O 1
ATOM 8722 N N . SER B 1 525 ? 12.773 -0.22 -11.906 1 95.12 525 SER B N 1
ATOM 8723 C CA . SER B 1 525 ? 13.875 -1.133 -12.219 1 95.12 525 SER B CA 1
ATOM 8724 C C . SER B 1 525 ? 14.594 -1.582 -10.953 1 95.12 525 SER B C 1
ATOM 8726 O O . SER B 1 525 ? 15.148 -2.682 -10.906 1 95.12 525 SER B O 1
ATOM 8728 N N . ASP B 1 526 ? 14.5 -0.806 -9.867 1 93.44 526 ASP B N 1
ATOM 8729 C CA . ASP B 1 526 ? 15.164 -1.129 -8.602 1 93.44 526 ASP B CA 1
ATOM 8730 C C . ASP B 1 526 ? 14.5 -2.328 -7.926 1 93.44 526 ASP B C 1
ATOM 8732 O O . ASP B 1 526 ? 15.117 -2.99 -7.09 1 93.44 526 ASP B O 1
ATOM 8736 N N . ASP B 1 527 ? 13.297 -2.623 -8.336 1 96.31 527 ASP B N 1
ATOM 8737 C CA . ASP B 1 527 ? 12.562 -3.736 -7.742 1 96.31 527 ASP B CA 1
ATOM 8738 C C . ASP B 1 527 ? 12.891 -5.051 -8.453 1 96.31 527 ASP B C 1
ATOM 8740 O O . ASP B 1 527 ? 12.594 -6.129 -7.938 1 96.31 527 ASP B O 1
ATOM 8744 N N . ASP B 1 528 ? 13.469 -4.98 -9.617 1 98.31 528 ASP B N 1
ATOM 8745 C CA . ASP B 1 528 ? 13.945 -6.176 -10.305 1 98.31 528 ASP B CA 1
ATOM 8746 C C . ASP B 1 528 ? 15.289 -6.633 -9.734 1 98.31 528 ASP B C 1
ATOM 8748 O O . ASP B 1 528 ? 16.328 -6.48 -10.375 1 98.31 528 ASP B O 1
ATOM 8752 N N . THR B 1 529 ? 15.203 -7.227 -8.578 1 98.25 529 THR B N 1
ATOM 8753 C CA . THR B 1 529 ? 16.375 -7.645 -7.828 1 98.25 529 THR B CA 1
ATOM 8754 C C . THR B 1 529 ? 16.094 -8.922 -7.035 1 98.25 529 THR B C 1
ATOM 8756 O O . THR B 1 529 ? 15.031 -9.523 -7.191 1 98.25 529 THR B O 1
ATOM 8759 N N . VAL B 1 530 ? 17.094 -9.391 -6.297 1 98.62 530 VAL B N 1
ATOM 8760 C CA . VAL B 1 530 ? 16.984 -10.586 -5.457 1 98.62 530 VAL B CA 1
ATOM 8761 C C . VAL B 1 530 ? 17.234 -10.211 -3.996 1 98.62 530 VAL B C 1
ATOM 8763 O O . VAL B 1 530 ? 17.812 -9.172 -3.707 1 98.62 530 VAL B O 1
ATOM 8766 N N . PRO B 1 531 ? 16.719 -10.953 -3.057 1 98.56 531 PRO B N 1
ATOM 8767 C CA . PRO B 1 531 ? 16.969 -10.625 -1.651 1 98.56 531 PRO B CA 1
ATOM 8768 C C . PRO B 1 531 ? 18.438 -10.773 -1.26 1 98.56 531 PRO B C 1
ATOM 8770 O O . PRO B 1 531 ? 19.156 -11.555 -1.872 1 98.56 531 PRO B O 1
ATOM 8773 N N . PRO B 1 532 ? 18.891 -10.109 -0.19 1 98.38 532 PRO B N 1
ATOM 8774 C CA . PRO B 1 532 ? 20.266 -10.219 0.288 1 98.38 532 PRO B CA 1
ATOM 8775 C C . PRO B 1 532 ? 20.688 -11.656 0.584 1 98.38 532 PRO B C 1
ATOM 8777 O O . PRO B 1 532 ? 21.828 -12.031 0.343 1 98.38 532 PRO B O 1
ATOM 8780 N N . ARG B 1 533 ? 19.781 -12.469 1.024 1 98.75 533 ARG B N 1
ATOM 8781 C CA . ARG B 1 533 ? 20.031 -13.875 1.344 1 98.75 533 ARG B CA 1
ATOM 8782 C C . ARG B 1 533 ? 20.672 -14.594 0.158 1 98.75 533 ARG B C 1
ATOM 8784 O O . ARG B 1 533 ? 21.578 -15.406 0.332 1 98.75 533 ARG B O 1
ATOM 8791 N N . TRP B 1 534 ? 20.266 -14.328 -1.078 1 98.81 534 TRP B N 1
ATOM 8792 C CA . TRP B 1 534 ? 20.719 -15.055 -2.262 1 98.81 534 TRP B CA 1
ATOM 8793 C C . TRP B 1 534 ? 22.047 -14.5 -2.754 1 98.81 534 TRP B C 1
ATOM 8795 O O . TRP B 1 534 ? 22.641 -15.031 -3.699 1 98.81 534 TRP B O 1
ATOM 8805 N N . MET B 1 535 ? 22.531 -13.445 -2.057 1 98.69 535 MET B N 1
ATOM 8806 C CA . MET B 1 535 ? 23.844 -12.898 -2.381 1 98.69 535 MET B CA 1
ATOM 8807 C C . MET B 1 535 ? 24.844 -13.172 -1.262 1 98.69 535 MET B C 1
ATOM 8809 O O . MET B 1 535 ? 25.969 -12.68 -1.297 1 98.69 535 MET B O 1
ATOM 8813 N N . GLU B 1 536 ? 24.344 -13.898 -0.217 1 98.31 536 GLU B N 1
ATOM 8814 C CA . GLU B 1 536 ? 25.266 -14.492 0.753 1 98.31 536 GLU B CA 1
ATOM 8815 C C . GLU B 1 536 ? 25.969 -15.719 0.176 1 98.31 536 GLU B C 1
ATOM 8817 O O . GLU B 1 536 ? 25.328 -16.578 -0.437 1 98.31 536 GLU B O 1
ATOM 8822 N N . PRO B 1 537 ? 27.234 -15.789 0.359 1 98.38 537 PRO B N 1
ATOM 8823 C CA . PRO B 1 537 ? 27.906 -16.984 -0.136 1 98.38 537 PRO B CA 1
ATOM 8824 C C . PRO B 1 537 ? 27.406 -18.266 0.523 1 98.38 537 PRO B C 1
ATOM 8826 O O . PRO B 1 537 ? 27.219 -18.312 1.741 1 98.38 537 PRO B O 1
ATOM 8829 N N . VAL B 1 538 ? 27.219 -19.328 -0.287 1 98.38 538 VAL B N 1
ATOM 8830 C CA . VAL B 1 538 ? 26.797 -20.609 0.23 1 98.38 538 VAL B CA 1
ATOM 8831 C C . VAL B 1 538 ? 27.859 -21.172 1.174 1 98.38 538 VAL B C 1
ATOM 8833 O O . VAL B 1 538 ? 29.031 -21.25 0.82 1 98.38 538 VAL B O 1
ATOM 8836 N N . PRO B 1 539 ? 27.469 -21.656 2.285 1 97.38 539 PRO B N 1
ATOM 8837 C CA . PRO B 1 539 ? 28.484 -21.984 3.285 1 97.38 539 PRO B CA 1
ATOM 8838 C C . PRO B 1 539 ? 29.156 -23.328 3.021 1 97.38 539 PRO B C 1
ATOM 8840 O O . PRO B 1 539 ? 30.312 -23.531 3.371 1 97.38 539 PRO B O 1
ATOM 8843 N N . LYS B 1 540 ? 28.453 -24.312 2.455 1 96.12 540 LYS B N 1
ATOM 8844 C CA . LYS B 1 540 ? 29 -25.656 2.252 1 96.12 540 LYS B CA 1
ATOM 8845 C C . LYS B 1 540 ? 28.297 -26.359 1.101 1 96.12 540 LYS B C 1
ATOM 8847 O O . LYS B 1 540 ? 27.281 -25.875 0.597 1 96.12 540 LYS B O 1
ATOM 8852 N N . GLY B 1 541 ? 28.906 -27.547 0.717 1 95.69 541 GLY B N 1
ATOM 8853 C CA . GLY B 1 541 ? 28.266 -28.344 -0.317 1 95.69 541 GLY B CA 1
ATOM 8854 C C . GLY B 1 541 ? 28.812 -28.078 -1.703 1 95.69 541 GLY B C 1
ATOM 8855 O O . GLY B 1 541 ? 29.891 -27.484 -1.846 1 95.69 541 GLY B O 1
ATOM 8856 N N . PRO B 1 542 ? 28.109 -28.547 -2.711 1 95.81 542 PRO B N 1
ATOM 8857 C CA . PRO B 1 542 ? 28.625 -28.5 -4.082 1 95.81 542 PRO B CA 1
ATOM 8858 C C . PRO B 1 542 ? 28.766 -27.078 -4.613 1 95.81 542 PRO B C 1
ATOM 8860 O O . PRO B 1 542 ? 29.562 -26.844 -5.527 1 95.81 542 PRO B O 1
ATOM 8863 N N . ASN B 1 543 ? 28.094 -26.125 -4.066 1 97.44 543 ASN B N 1
ATOM 8864 C CA . ASN B 1 543 ? 28.109 -24.75 -4.555 1 97.44 543 ASN B CA 1
ATOM 8865 C C . ASN B 1 543 ? 28.703 -23.797 -3.521 1 97.44 543 ASN B C 1
ATOM 8867 O O . ASN B 1 543 ? 28.328 -22.625 -3.475 1 97.44 543 ASN B O 1
ATOM 8871 N N . ALA B 1 544 ? 29.562 -24.312 -2.635 1 97.88 544 ALA B N 1
ATOM 8872 C CA . ALA B 1 544 ? 30.172 -23.5 -1.578 1 97.88 544 ALA B CA 1
ATOM 8873 C C . ALA B 1 544 ? 30.812 -22.25 -2.148 1 97.88 544 ALA B C 1
ATOM 8875 O O . ALA B 1 544 ? 31.531 -22.312 -3.152 1 97.88 544 ALA B O 1
ATOM 8876 N N . GLY B 1 545 ? 30.453 -21.062 -1.506 1 98.25 545 GLY B N 1
ATOM 8877 C CA . GLY B 1 545 ? 31.047 -19.797 -1.871 1 98.25 545 GLY B CA 1
ATOM 8878 C C . GLY B 1 545 ? 30.281 -19.062 -2.955 1 98.25 545 GLY B C 1
ATOM 8879 O O . GLY B 1 545 ? 30.484 -17.859 -3.164 1 98.25 545 GLY B O 1
ATOM 8880 N N . LEU B 1 546 ? 29.375 -19.734 -3.639 1 98.38 546 LEU B N 1
ATOM 8881 C CA . LEU B 1 546 ? 28.672 -19.141 -4.77 1 98.38 546 LEU B CA 1
ATOM 8882 C C . LEU B 1 546 ? 27.484 -18.328 -4.293 1 98.38 546 LEU B C 1
ATOM 8884 O O . LEU B 1 546 ? 27 -18.5 -3.168 1 98.38 546 LEU B O 1
ATOM 8888 N N . LYS B 1 547 ? 27.078 -17.359 -5.121 1 98.62 547 LYS B N 1
ATOM 8889 C CA . LYS B 1 547 ? 25.906 -16.5 -4.957 1 98.62 547 LYS B CA 1
ATOM 8890 C C . LYS B 1 547 ? 25 -16.578 -6.184 1 98.62 547 LYS B C 1
ATOM 8892 O O . LYS B 1 547 ? 25.312 -17.25 -7.16 1 98.62 547 LYS B O 1
ATOM 8897 N N . ALA B 1 548 ? 23.859 -15.945 -6.098 1 98.69 548 ALA B N 1
ATOM 8898 C CA . ALA B 1 548 ? 22.938 -15.984 -7.223 1 98.69 548 ALA B CA 1
ATOM 8899 C C . ALA B 1 548 ? 23.516 -15.289 -8.445 1 98.69 548 ALA B C 1
ATOM 8901 O O . ALA B 1 548 ? 23.156 -15.594 -9.586 1 98.69 548 ALA B O 1
ATOM 8902 N N . PHE B 1 549 ? 24.344 -14.289 -8.164 1 98.69 549 PHE B N 1
ATOM 8903 C CA . PHE B 1 549 ? 25.125 -13.562 -9.156 1 98.69 549 PHE B CA 1
ATOM 8904 C C . PHE B 1 549 ? 26.578 -13.445 -8.734 1 98.69 549 PHE B C 1
ATOM 8906 O O . PHE B 1 549 ? 26.891 -13.516 -7.543 1 98.69 549 PHE B O 1
ATOM 8913 N N . ILE B 1 550 ? 27.484 -13.273 -9.711 1 98.19 550 ILE B N 1
ATOM 8914 C CA . ILE B 1 550 ? 28.891 -13.094 -9.367 1 98.19 550 ILE B CA 1
ATOM 8915 C C . ILE B 1 550 ? 29.062 -11.766 -8.625 1 98.19 550 ILE B C 1
ATOM 8917 O O . ILE B 1 550 ? 29.984 -11.625 -7.82 1 98.19 550 ILE B O 1
ATOM 8921 N N . SER B 1 551 ? 28.234 -10.766 -8.93 1 98.19 551 SER B N 1
ATOM 8922 C CA . SER B 1 551 ? 28.234 -9.477 -8.25 1 98.19 551 SER B CA 1
ATOM 8923 C C . SER B 1 551 ? 26.906 -8.742 -8.453 1 98.19 551 SER B C 1
ATOM 8925 O O . SER B 1 551 ? 26.109 -9.133 -9.305 1 98.19 551 SER B O 1
ATOM 8927 N N . TRP B 1 552 ? 26.703 -7.734 -7.645 1 98 552 TRP B N 1
ATOM 8928 C CA . TRP B 1 552 ? 25.547 -6.875 -7.844 1 98 552 TRP B CA 1
ATOM 8929 C C . TRP B 1 552 ? 25.609 -6.176 -9.195 1 98 552 TRP B C 1
ATOM 8931 O O . TRP B 1 552 ? 24.578 -5.934 -9.828 1 98 552 TRP B O 1
ATOM 8941 N N . GLU B 1 553 ? 26.734 -5.84 -9.68 1 98 553 GLU B N 1
ATOM 8942 C CA . GLU B 1 553 ? 26.922 -5.23 -10.992 1 98 553 GLU B CA 1
ATOM 8943 C C . GLU B 1 553 ? 26.5 -6.184 -12.102 1 98 553 GLU B C 1
ATOM 8945 O O . GLU B 1 553 ? 25.922 -5.758 -13.109 1 98 553 GLU B O 1
ATOM 8950 N N . ASP B 1 554 ? 26.812 -7.473 -11.875 1 98.56 554 ASP B N 1
ATOM 8951 C CA . ASP B 1 554 ? 26.391 -8.484 -12.836 1 98.56 554 ASP B CA 1
ATOM 8952 C C . ASP B 1 554 ? 24.875 -8.516 -12.977 1 98.56 554 ASP B C 1
ATOM 8954 O O . ASP B 1 554 ? 24.344 -8.648 -14.086 1 98.56 554 ASP B O 1
ATOM 8958 N N . LEU B 1 555 ? 24.172 -8.422 -11.852 1 98.69 555 LEU B N 1
ATOM 8959 C CA . LEU B 1 555 ? 22.719 -8.336 -11.891 1 98.69 555 LEU B CA 1
ATOM 8960 C C . LEU B 1 555 ? 22.266 -7.148 -12.727 1 98.69 555 LEU B C 1
ATOM 8962 O O . LEU B 1 555 ? 21.406 -7.293 -13.609 1 98.69 555 LEU B O 1
ATOM 8966 N N . GLU B 1 556 ? 22.812 -5.973 -12.531 1 98 556 GLU B N 1
ATOM 8967 C CA . GLU B 1 556 ? 22.406 -4.754 -13.219 1 98 556 GLU B CA 1
ATOM 8968 C C . GLU B 1 556 ? 22.656 -4.848 -14.719 1 98 556 GLU B C 1
ATOM 8970 O O . GLU B 1 556 ? 21.797 -4.48 -15.523 1 98 556 GLU B O 1
ATOM 8975 N N . VAL B 1 557 ? 23.812 -5.352 -15.062 1 98.06 557 VAL B N 1
ATOM 8976 C CA . VAL B 1 557 ? 24.188 -5.461 -16.469 1 98.06 557 VAL B CA 1
ATOM 8977 C C . VAL B 1 557 ? 23.281 -6.473 -17.156 1 98.06 557 VAL B C 1
ATOM 8979 O O . VAL B 1 557 ? 22.797 -6.219 -18.266 1 98.06 557 VAL B O 1
ATOM 8982 N N . SER B 1 558 ? 23.062 -7.617 -16.516 1 98.56 558 SER B N 1
ATOM 8983 C CA . SER B 1 558 ? 22.234 -8.664 -17.094 1 98.56 558 SER B CA 1
ATOM 8984 C C . SER B 1 558 ? 20.781 -8.211 -17.203 1 98.56 558 SER B C 1
ATOM 8986 O O . SER B 1 558 ? 20.094 -8.539 -18.172 1 98.56 558 SER B O 1
ATOM 8988 N N . LYS B 1 559 ? 20.312 -7.523 -16.219 1 98.38 559 LYS B N 1
ATOM 8989 C CA . LYS B 1 559 ? 18.953 -6.969 -16.219 1 98.38 559 LYS B CA 1
ATOM 8990 C C . LYS B 1 559 ? 18.75 -6.016 -17.391 1 98.38 559 LYS B C 1
ATOM 8992 O O . LYS B 1 559 ? 17.734 -6.078 -18.094 1 98.38 559 LYS B O 1
ATOM 8997 N N . ARG B 1 560 ? 19.703 -5.121 -17.688 1 97.94 560 ARG B N 1
ATOM 8998 C CA . ARG B 1 560 ? 19.625 -4.172 -18.797 1 97.94 560 ARG B CA 1
ATOM 8999 C C . ARG B 1 560 ? 19.594 -4.895 -20.141 1 97.94 560 ARG B C 1
ATOM 9001 O O . ARG B 1 560 ? 18.859 -4.504 -21.047 1 97.94 560 ARG B O 1
ATOM 9008 N N . GLU B 1 561 ? 20.453 -5.879 -20.203 1 98.31 561 GLU B N 1
ATOM 9009 C CA . GLU B 1 561 ? 20.453 -6.664 -21.438 1 98.31 561 GLU B CA 1
ATOM 9010 C C . GLU B 1 561 ? 19.125 -7.391 -21.609 1 98.31 561 GLU B C 1
ATOM 9012 O O . GLU B 1 561 ? 18.625 -7.5 -22.734 1 98.31 561 GLU B O 1
ATOM 9017 N N . TYR B 1 562 ? 18.641 -7.938 -20.562 1 98.44 562 TYR B N 1
ATOM 9018 C CA . TYR B 1 562 ? 17.312 -8.547 -20.594 1 98.44 562 TYR B CA 1
ATOM 9019 C C . TYR B 1 562 ? 16.281 -7.578 -21.141 1 98.44 562 TYR B C 1
ATOM 9021 O O . TYR B 1 562 ? 15.492 -7.934 -22.016 1 98.44 562 TYR B O 1
ATOM 9029 N N . TYR B 1 563 ? 16.219 -6.32 -20.609 1 98.56 563 TYR B N 1
ATOM 9030 C CA . TYR B 1 563 ? 15.305 -5.289 -21.078 1 98.56 563 TYR B CA 1
ATOM 9031 C C . TYR B 1 563 ? 15.453 -5.062 -22.578 1 98.56 563 TYR B C 1
ATOM 9033 O O . TYR B 1 563 ? 14.461 -5.023 -23.312 1 98.56 563 TYR B O 1
ATOM 9041 N N . LYS B 1 564 ? 16.672 -4.949 -22.969 1 98.12 564 LYS B N 1
ATOM 9042 C CA . LYS B 1 564 ? 16.953 -4.715 -24.391 1 98.12 564 LYS B CA 1
ATOM 9043 C C . LYS B 1 564 ? 16.391 -5.832 -25.25 1 98.12 564 LYS B C 1
ATOM 9045 O O . LYS B 1 564 ? 15.758 -5.57 -26.281 1 98.12 564 LYS B O 1
ATOM 9050 N N . ARG B 1 565 ? 16.609 -7.016 -24.781 1 97.81 565 ARG B N 1
ATOM 9051 C CA . ARG B 1 565 ? 16.188 -8.188 -25.547 1 97.81 565 ARG B CA 1
ATOM 9052 C C . ARG B 1 565 ? 14.664 -8.281 -25.609 1 97.81 565 ARG B C 1
ATOM 9054 O O . ARG B 1 565 ? 14.102 -8.883 -26.516 1 97.81 565 ARG B O 1
ATOM 9061 N N . ARG B 1 566 ? 13.953 -7.672 -24.672 1 98.38 566 ARG B N 1
ATOM 9062 C CA . ARG B 1 566 ? 12.5 -7.699 -24.641 1 98.38 566 ARG B CA 1
ATOM 9063 C C . ARG B 1 566 ? 11.906 -6.469 -25.328 1 98.38 566 ARG B C 1
ATOM 9065 O O . ARG B 1 566 ? 10.688 -6.332 -25.422 1 98.38 566 ARG B O 1
ATOM 9072 N N . GLY B 1 567 ? 12.734 -5.582 -25.828 1 98.44 567 GLY B N 1
ATOM 9073 C CA . GLY B 1 567 ? 12.258 -4.355 -26.438 1 98.44 567 GLY B CA 1
ATOM 9074 C C . GLY B 1 567 ? 11.766 -3.334 -25.438 1 98.44 567 GLY B C 1
ATOM 9075 O O . GLY B 1 567 ? 10.773 -2.643 -25.688 1 98.44 567 GLY B O 1
ATOM 9076 N N . TRP B 1 568 ? 12.367 -3.307 -24.25 1 98.5 568 TRP B N 1
ATOM 9077 C CA . TRP B 1 568 ? 12.039 -2.363 -23.188 1 98.5 568 TRP B CA 1
ATOM 9078 C C . TRP B 1 568 ? 13.125 -1.305 -23.031 1 98.5 568 TRP B C 1
ATOM 9080 O O . TRP B 1 568 ? 14.25 -1.49 -23.516 1 98.5 568 TRP B O 1
ATOM 9090 N N . SER B 1 569 ? 12.766 -0.167 -22.469 1 97.31 569 SER B N 1
ATOM 9091 C CA . SER B 1 569 ? 13.766 0.868 -22.234 1 97.31 569 SER B CA 1
ATOM 9092 C C . SER B 1 569 ? 14.867 0.378 -21.297 1 97.31 569 SER B C 1
ATOM 9094 O O . SER B 1 569 ? 14.594 -0.353 -20.344 1 97.31 569 SER B O 1
ATOM 9096 N N . PRO B 1 570 ? 16.047 0.694 -21.484 1 92.81 570 PRO B N 1
ATOM 9097 C CA . PRO B 1 570 ? 17.172 0.151 -20.719 1 92.81 570 PRO B CA 1
ATOM 9098 C C . PRO B 1 570 ? 17.188 0.671 -19.281 1 92.81 570 PRO B C 1
ATOM 9100 O O . PRO B 1 570 ? 17.703 -0.009 -18.375 1 92.81 570 PRO B O 1
ATOM 9103 N N . ARG B 1 571 ? 16.703 1.814 -19.031 1 91.44 571 ARG B N 1
ATOM 9104 C CA . ARG B 1 571 ? 16.828 2.449 -17.734 1 91.44 571 ARG B CA 1
ATOM 9105 C C . ARG B 1 571 ? 15.766 1.936 -16.766 1 91.44 571 ARG B C 1
ATOM 9107 O O . ARG B 1 571 ? 16.094 1.488 -15.664 1 91.44 571 ARG B O 1
ATOM 9114 N N . GLU B 1 572 ? 14.469 1.94 -17.203 1 93.94 572 GLU B N 1
ATOM 9115 C CA . GLU B 1 572 ? 13.398 1.599 -16.266 1 93.94 572 GLU B CA 1
ATOM 9116 C C . GLU B 1 572 ? 12.648 0.347 -16.719 1 93.94 572 GLU B C 1
ATOM 9118 O O . GLU B 1 572 ? 11.82 -0.187 -15.984 1 93.94 572 GLU B O 1
ATOM 9123 N N . GLY B 1 573 ? 13.016 -0.182 -17.891 1 97.69 573 GLY B N 1
ATOM 9124 C CA . GLY B 1 573 ? 12.367 -1.381 -18.391 1 97.69 573 GLY B CA 1
ATOM 9125 C C . GLY B 1 573 ? 10.945 -1.134 -18.875 1 97.69 573 GLY B C 1
ATOM 9126 O O . GLY B 1 573 ? 10.07 -1.977 -18.688 1 97.69 573 GLY B O 1
ATOM 9127 N N . VAL B 1 574 ? 10.672 0.068 -19.469 1 98.19 574 VAL B N 1
ATOM 9128 C CA . VAL B 1 574 ? 9.359 0.356 -20.047 1 98.19 574 VAL B CA 1
ATOM 9129 C C . VAL B 1 574 ? 9.242 -0.276 -21.422 1 98.19 574 VAL B C 1
ATOM 9131 O O . VAL B 1 574 ? 10.062 -0.001 -22.312 1 98.19 574 VAL B O 1
ATOM 9134 N N . PRO B 1 575 ? 8.281 -1.172 -21.625 1 98.69 575 PRO B N 1
ATOM 9135 C CA . PRO B 1 575 ? 8.078 -1.624 -23 1 98.69 575 PRO B CA 1
ATOM 9136 C C . PRO B 1 575 ? 7.961 -0.467 -23.984 1 98.69 575 PRO B C 1
ATOM 9138 O O . PRO B 1 575 ? 7.148 0.439 -23.781 1 98.69 575 PRO B O 1
ATOM 9141 N N . LEU B 1 576 ? 8.734 -0.48 -25 1 98.38 576 LEU B N 1
ATOM 9142 C CA . LEU B 1 576 ? 8.734 0.619 -25.969 1 98.38 576 LEU B CA 1
ATOM 9143 C C . LEU B 1 576 ? 7.453 0.616 -26.797 1 98.38 576 LEU B C 1
ATOM 9145 O O . LEU B 1 576 ? 6.898 -0.447 -27.078 1 98.38 576 LEU B O 1
ATOM 9149 N N . PRO B 1 577 ? 6.973 1.793 -27.219 1 98.19 577 PRO B N 1
ATOM 9150 C CA . PRO B 1 577 ? 5.789 1.86 -28.078 1 98.19 577 PRO B CA 1
ATOM 9151 C C . PRO B 1 577 ? 5.926 1.004 -29.344 1 98.19 577 PRO B C 1
ATOM 9153 O O . PRO B 1 577 ? 4.965 0.35 -29.75 1 98.19 577 PRO B O 1
ATOM 9156 N N . SER B 1 578 ? 7.102 0.987 -29.953 1 98.44 578 SER B N 1
ATOM 9157 C CA . SER B 1 578 ? 7.336 0.179 -31.141 1 98.44 578 SER B CA 1
ATOM 9158 C C . SER B 1 578 ? 7.176 -1.308 -30.844 1 98.44 578 SER B C 1
ATOM 9160 O O . SER B 1 578 ? 6.641 -2.057 -31.672 1 98.44 578 SER B O 1
ATOM 9162 N N . THR B 1 579 ? 7.652 -1.742 -29.656 1 98.62 579 THR B N 1
ATOM 9163 C CA . THR B 1 579 ? 7.492 -3.129 -29.234 1 98.62 579 THR B CA 1
ATOM 9164 C C . THR B 1 579 ? 6.012 -3.479 -29.078 1 98.62 579 THR B C 1
ATOM 9166 O O . THR B 1 579 ? 5.562 -4.516 -29.562 1 98.62 579 THR B O 1
ATOM 9169 N N . LEU B 1 580 ? 5.25 -2.615 -28.453 1 98.81 580 LEU B N 1
ATOM 9170 C CA . LEU B 1 580 ? 3.826 -2.854 -28.234 1 98.81 580 LEU B CA 1
ATOM 9171 C C . LEU B 1 580 ? 3.078 -2.93 -29.562 1 98.81 580 LEU B C 1
ATOM 9173 O O . LEU B 1 580 ? 2.193 -3.77 -29.734 1 98.81 580 LEU B O 1
ATOM 9177 N N . LYS B 1 581 ? 3.461 -2.068 -30.484 1 98.62 581 LYS B N 1
ATOM 9178 C CA . LYS B 1 581 ? 2.842 -2.098 -31.812 1 98.62 581 LYS B CA 1
ATOM 9179 C C . LYS B 1 581 ? 3.158 -3.4 -32.531 1 98.62 581 LYS B C 1
ATOM 9181 O O . LYS B 1 581 ? 2.275 -4.008 -33.156 1 98.62 581 LYS B O 1
ATOM 9186 N N . SER B 1 582 ? 4.367 -3.812 -32.406 1 98.38 582 SER B N 1
ATOM 9187 C CA . SER B 1 582 ? 4.785 -5.043 -33.062 1 98.38 582 SER B CA 1
ATOM 9188 C C . SER B 1 582 ? 4.082 -6.258 -32.469 1 98.38 582 SER B C 1
ATOM 9190 O O . SER B 1 582 ? 3.953 -7.293 -33.125 1 98.38 582 SER B O 1
ATOM 9192 N N . LEU B 1 583 ? 3.605 -6.148 -31.266 1 98.62 583 LEU B N 1
ATOM 9193 C CA . LEU B 1 583 ? 2.91 -7.223 -30.578 1 98.62 583 LEU B CA 1
ATOM 9194 C C . LEU B 1 583 ? 1.398 -7.047 -30.672 1 98.62 583 LEU B C 1
ATOM 9196 O O . LEU B 1 583 ? 0.641 -7.762 -30.016 1 98.62 583 LEU B O 1
ATOM 9200 N N . ASP B 1 584 ? 0.975 -6.051 -31.422 1 98.31 584 ASP B N 1
ATOM 9201 C CA . ASP B 1 584 ? -0.436 -5.742 -31.625 1 98.31 584 ASP B CA 1
ATOM 9202 C C . ASP B 1 584 ? -1.104 -5.324 -30.328 1 98.31 584 ASP B C 1
ATOM 9204 O O . ASP B 1 584 ? -2.244 -5.703 -30.047 1 98.31 584 ASP B O 1
ATOM 9208 N N . LEU B 1 585 ? -0.35 -4.68 -29.453 1 98.62 585 LEU B N 1
ATOM 9209 C CA . LEU B 1 585 ? -0.874 -4.117 -28.219 1 98.62 585 LEU B CA 1
ATOM 9210 C C . LEU B 1 585 ? -1.08 -2.611 -28.344 1 98.62 585 LEU B C 1
ATOM 9212 O O . LEU B 1 585 ? -0.624 -1.842 -27.5 1 98.62 585 LEU B O 1
ATOM 9216 N N . HIS B 1 586 ? -1.809 -2.207 -29.328 1 97.88 586 HIS B N 1
ATOM 9217 C CA . HIS B 1 586 ? -2.004 -0.795 -29.641 1 97.88 586 HIS B CA 1
ATOM 9218 C C . HIS B 1 586 ? -2.703 -0.068 -28.5 1 97.88 586 HIS B C 1
ATOM 9220 O O . HIS B 1 586 ? -2.424 1.104 -28.234 1 97.88 586 HIS B O 1
ATOM 9226 N N . PHE B 1 587 ? -3.545 -0.754 -27.812 1 94.81 587 PHE B N 1
ATOM 9227 C CA . PHE B 1 587 ? -4.348 -0.137 -26.766 1 94.81 587 PHE B CA 1
ATOM 9228 C C . PHE B 1 587 ? -3.479 0.232 -25.562 1 94.81 587 PHE B C 1
ATOM 9230 O O . PHE B 1 587 ? -3.893 1.021 -24.703 1 94.81 587 PHE B O 1
ATOM 9237 N N . ALA B 1 588 ? -2.254 -0.286 -25.422 1 97.12 588 ALA B N 1
ATOM 9238 C CA . ALA B 1 588 ? -1.396 -0.065 -24.266 1 97.12 588 ALA B CA 1
ATOM 9239 C C . ALA B 1 588 ? -0.266 0.906 -24.594 1 97.12 588 ALA B C 1
ATOM 9241 O O . ALA B 1 588 ? 0.546 1.24 -23.734 1 97.12 588 ALA B O 1
ATOM 9242 N N . VAL B 1 589 ? -0.216 1.432 -25.844 1 97.5 589 VAL B N 1
ATOM 9243 C CA . VAL B 1 589 ? 0.877 2.277 -26.312 1 97.5 589 VAL B CA 1
ATOM 9244 C C . VAL B 1 589 ? 0.893 3.584 -25.531 1 97.5 589 VAL B C 1
ATOM 9246 O O . VAL B 1 589 ? 1.959 4.07 -25.141 1 97.5 589 VAL B O 1
ATOM 9249 N N . GLU B 1 590 ? -0.255 4.145 -25.266 1 93.38 590 GLU B N 1
ATOM 9250 C CA . GLU B 1 590 ? -0.345 5.402 -24.531 1 93.38 590 GLU B CA 1
ATOM 9251 C C . GLU B 1 590 ? 0.209 5.258 -23.109 1 93.38 590 GLU B C 1
ATOM 9253 O O . GLU B 1 590 ? 0.837 6.18 -22.594 1 93.38 590 GLU B O 1
ATOM 9258 N N . ASP B 1 591 ? -0.089 4.141 -22.5 1 94.38 591 ASP B N 1
ATOM 9259 C CA . ASP B 1 591 ? 0.457 3.881 -21.172 1 94.38 591 ASP B CA 1
ATOM 9260 C C . ASP B 1 591 ? 1.983 3.916 -21.188 1 94.38 591 ASP B C 1
ATOM 9262 O O . ASP B 1 591 ? 2.605 4.5 -20.297 1 94.38 591 ASP B O 1
ATOM 9266 N N . ALA B 1 592 ? 2.555 3.311 -22.172 1 96.75 592 ALA B N 1
ATOM 9267 C CA . ALA B 1 592 ? 4.008 3.273 -22.297 1 96.75 592 ALA B CA 1
ATOM 9268 C C . ALA B 1 592 ? 4.578 4.672 -22.5 1 96.75 592 ALA B C 1
ATOM 9270 O O . ALA B 1 592 ? 5.59 5.035 -21.891 1 96.75 592 ALA B O 1
ATOM 9271 N N . GLU B 1 593 ? 3.947 5.453 -23.359 1 94.25 593 GLU B N 1
ATOM 9272 C CA . GLU B 1 593 ? 4.402 6.812 -23.625 1 94.25 593 GLU B CA 1
ATOM 9273 C C . GLU B 1 593 ? 4.363 7.672 -22.359 1 94.25 593 GLU B C 1
ATOM 9275 O O . GLU B 1 593 ? 5.297 8.438 -22.094 1 94.25 593 GLU B O 1
ATOM 9280 N N . LEU B 1 594 ? 3.328 7.531 -21.672 1 89.88 594 LEU B N 1
ATOM 9281 C CA . LEU B 1 594 ? 3.188 8.281 -20.422 1 89.88 594 LEU B CA 1
ATOM 9282 C C . LEU B 1 594 ? 4.262 7.875 -19.422 1 89.88 594 LEU B C 1
ATOM 9284 O O . LEU B 1 594 ? 4.848 8.727 -18.75 1 89.88 594 LEU B O 1
ATOM 9288 N N . LEU B 1 595 ? 4.496 6.609 -19.281 1 92.94 595 LEU B N 1
ATOM 9289 C CA . LEU B 1 595 ? 5.488 6.105 -18.344 1 92.94 595 LEU B CA 1
ATOM 9290 C C . LEU B 1 595 ? 6.891 6.555 -18.734 1 92.94 595 LEU B C 1
ATOM 9292 O O . LEU B 1 595 ? 7.707 6.891 -17.875 1 92.94 595 LEU B O 1
ATOM 9296 N N . LEU B 1 596 ? 7.152 6.551 -20.047 1 93.25 596 LEU B N 1
ATOM 9297 C CA . LEU B 1 596 ? 8.453 7.012 -20.516 1 93.25 596 LEU B CA 1
ATOM 9298 C C . LEU B 1 596 ? 8.672 8.477 -20.156 1 93.25 596 LEU B C 1
ATOM 9300 O O . LEU B 1 596 ? 9.758 8.859 -19.719 1 93.25 596 LEU B O 1
ATOM 9304 N N . ARG B 1 597 ? 7.68 9.273 -20.312 1 85.5 597 ARG B N 1
ATOM 9305 C CA . ARG B 1 597 ? 7.773 10.695 -20 1 85.5 597 ARG B CA 1
ATOM 9306 C C . ARG B 1 597 ? 7.98 10.914 -18.5 1 85.5 597 ARG B C 1
ATOM 9308 O O . ARG B 1 597 ? 8.719 11.82 -18.094 1 85.5 597 ARG B O 1
ATOM 9315 N N . LYS B 1 598 ? 7.387 10.125 -17.719 1 83.5 598 LYS B N 1
ATOM 9316 C CA . LYS B 1 598 ? 7.391 10.328 -16.266 1 83.5 598 LYS B CA 1
ATOM 9317 C C . LYS B 1 598 ? 8.641 9.727 -15.633 1 83.5 598 LYS B C 1
ATOM 9319 O O . LYS B 1 598 ? 9.203 10.297 -14.695 1 83.5 598 LYS B O 1
ATOM 9324 N N . LEU B 1 599 ? 9.016 8.586 -16.062 1 86.12 599 LEU B N 1
ATOM 9325 C CA . LEU B 1 599 ? 10.078 7.836 -15.398 1 86.12 599 LEU B CA 1
ATOM 9326 C C . LEU B 1 599 ? 11.43 8.125 -16.031 1 86.12 599 LEU B C 1
ATOM 9328 O O . LEU B 1 599 ? 12.477 7.926 -15.414 1 86.12 599 LEU B O 1
ATOM 9332 N N . GLU B 1 600 ? 11.383 8.492 -17.219 1 82.44 600 GLU B N 1
ATOM 9333 C CA . GLU B 1 600 ? 12.617 8.781 -17.938 1 82.44 600 GLU B CA 1
ATOM 9334 C C . GLU B 1 600 ? 12.547 10.148 -18.625 1 82.44 600 GLU B C 1
ATOM 9336 O O . GLU B 1 600 ? 12.633 10.242 -19.844 1 82.44 600 GLU B O 1
ATOM 9341 N N . PRO B 1 601 ? 12.297 11.172 -17.609 1 63.62 601 PRO B N 1
ATOM 9342 C CA . PRO B 1 601 ? 12.156 12.484 -18.234 1 63.62 601 PRO B CA 1
ATOM 9343 C C . PRO B 1 601 ? 13.375 12.883 -19.062 1 63.62 601 PRO B C 1
ATOM 9345 O O . PRO B 1 601 ? 14.492 12.484 -18.75 1 63.62 601 PRO B O 1
ATOM 9348 N N . GLU B 1 602 ? 13.172 13.305 -20.484 1 56.56 602 GLU B N 1
ATOM 9349 C CA . GLU B 1 602 ? 14.242 13.844 -21.312 1 56.56 602 GLU B CA 1
ATOM 9350 C C . GLU B 1 602 ? 14.867 15.078 -20.672 1 56.56 602 GLU B C 1
ATOM 9352 O O . GLU B 1 602 ? 14.156 15.992 -20.234 1 56.56 602 GLU B O 1
ATOM 9357 N N . TYR B 1 603 ? 15.594 14.891 -19.562 1 39.16 603 TYR B N 1
ATOM 9358 C CA . TYR B 1 603 ? 16.219 16.141 -19.172 1 39.16 603 TYR B CA 1
ATOM 9359 C C . TYR B 1 603 ? 16.453 17.047 -20.375 1 39.16 603 TYR B C 1
ATOM 9361 O O . TYR B 1 603 ? 17 16.609 -21.391 1 39.16 603 TYR B O 1
ATOM 9369 N N . TYR B 1 604 ? 15.5 17.875 -20.656 1 30.47 604 TYR B N 1
ATOM 9370 C CA . TYR B 1 604 ? 15.992 18.969 -21.469 1 30.47 604 TYR B CA 1
ATOM 9371 C C . TYR B 1 604 ? 17.141 19.703 -20.766 1 30.47 604 TYR B C 1
ATOM 9373 O O . TYR B 1 604 ? 17.156 19.812 -19.531 1 30.47 604 TYR B O 1
#